Protein AF-0000000085126909 (afdb_homodimer)

Foldseek 3Di:
DDDPDDDDPPPDPPFAEAEEQFAFALLSLLVLLLLQLLQVLCVLLVCQQPAQLHQHYEYFAVRLLLSLLQLLCLNGNNVSSVLLNVCLLAFDLCLFFPVDLVVLVVLCVVVVCCVVVVVVCVVVPPDPSFASTEGVSPLVVCVVPSRPLVSNVVCQVVPSHAKRWYWWAFPPQRAIEIEMAGNDDQDWDDDDRYIYDYDSDDSLSNLLQNAAPRHYGWGWDDDPNDITTIHHNLAPDQASCVVVVSSRGQEYEYEASFDLDPDPDPPDPDPDDDDFLLLVLLVVVCCSGPVNVSVNVVVLVVLLVVLVPDPPVVSVVVVDHRYHYHYQYFPDGLLLLQLQCLVVHDPSVNVSLVVRPNDNDSVDSSSSSSVSNSVSDNVSSVVSSVRSNVRSVVCSVVSCVRSVRDRDPPDD/DDDPDPDPPPPDPPFAEAEEQFAFALLSLLVLLLLQLLQVLCVLLVCQQPAQLHQHYEYFAVRLLLSLLQLLCLNGNNVSSVLLNVCLLAFDLCLFFPVDLVVLVVLCVVVVCCVPVVVVCVVVPPDPSFASTEGVSPLVVCVVPSRPLVSNVVCQVVPSHAKRWYWWAFPPQRAIEIEMAGNDDQDWDDDDRYIYDYDSDDSLSNLLQNAAPRHYGWGWDDDPNDITTIHHNLAPDQASCVVVVSSRGQEYEYEASFDLDPDPDPPDPDPDDDDFLLLVQLVVVCCSGPVNVSVNVVVLVVLLVVLVPDPPVVSVVVVDHRYHYHYQYFPDGLLLLQLQCLVVHDPSVNVVLVVRPNDNDSVDSSSSSSVSNSVSDNVSSVVSSVRSNVRSNVCSVVSCVSSVRDRDDPDD

Secondary structure (DSSP, 8-state):
-------S-TTS--PPEEEEE---GGGGHHHHHHHHHHHHHHHHTT-TTS--S-SEEEEETHHHHHHHHHHTTTTSHHHHHHHHHHHHHT--HHHHT-S-HHHHHHHHHHHHHHHHHHHHHTTS-S-----SS--HHHHHHIIIII--GGGHHHHHHTTS-SEEEEEEEETTT--EEEEEEESS-----EETTEEEEE----HHHHHHHT--TTTS--EEEEETTEEEEEEETTTT---TTHHHHHTT-SEEEEE-SS-SS----S---SSPPPPPHHHHHHHHHHHHHTHHHHHHHHHHHHHHHHHTTS-HHHHHHHT----EEEEE--SS-HHHHHHTTGGGS-HHHHHHHHHTT--S-TT-GGGHHHHHHH---HHHHHHHHHHHHHHHHHTHHHHHHHHT--------/-------S-TTS--PPEEEEE---GGGGHHHHHHHHHHHHHHHHTT-TTS--S-SEEEEETHHHHHHHHHHTTTTSHHHHHHHHHHHHHT--HHHHT-S-HHHHHHHHHHHHHHHHHHHHHTTS-S-----SS--HHHHHHIIIIIS-GGGHHHHHHTTS-SEEEEEEEETTT--EEEEEEESS-----EETTEEEEE----HHHHHHHT--TTTS--EEEEETTEEEEEEETTTT---TTHHHHHTT-SEEEEE-SS-SS--------SSPPPPPHHHHHHHHHHHHHTHHHHHHHHHHHHHHHHHTTS-HHHHHHHT----EEEEE--SS-HHHHHHTTGGGS-HHHHHHHHHTT--S-TT-GGGHHHHHHH---HHHHHHHHHHHHHHHHHTHHHHHHHHT--------

Sequence (824 aa):
MPDAAPSPDSSLPPPSTGLLLSGGGARAAYQAGVLEAIAEIRRACGQQHGPNPFPILVGTSAGAINAAALACGSDHFDRAVRRMSRIWRNLRPEDIYLSDSLSVLRSGARWLTLLSLGWALARWGRMRPRSLLDNQPLGRLLSRGLVPLERLPQLIADGHLRALAVSASSYTTSEHVTFCQAQDQLQPWVRNQRKAAAAQITHAHLLASSAIPFIFPATPLPLDGATEYFGDGSMRQTAPLAPAIHLGAERILVVGAGRRTEPPARPPPEGASYPSLAHIAGHTLSSIFLDALSLDVERAERINQTLALIPPADRERSRLRPLQLLVISPSERIDAIAARHVGQLPLPMRTLLGALGVRQDASDPRGAALASYLLFERSFTRELMALGRRDALARRSDIEQFLGWQRPLVASMPDAAPSPDSSLPPPSTGLLLSGGGARAAYQAGVLEAIAEIRRACGQQHGPNPFPILVGTSAGAINAAALACGSDHFDRAVRRMSRIWRNLRPEDIYLSDSLSVLRSGARWLTLLSLGWALARWGRMRPRSLLDNQPLGRLLSRGLVPLERLPQLIADGHLRALAVSASSYTTSEHVTFCQAQDQLQPWVRNQRKAAAAQITHAHLLASSAIPFIFPATPLPLDGATEYFGDGSMRQTAPLAPAIHLGAERILVVGAGRRTEPPARPPPEGASYPSLAHIAGHTLSSIFLDALSLDVERAERINQTLALIPPADRERSRLRPLQLLVISPSERIDAIAARHVGQLPLPMRTLLGALGVRQDASDPRGAALASYLLFERSFTRELMALGRRDALARRSDIEQFLGWQRPLVAS

Solvent-accessible surface area (backbone atoms only — not comparable to full-atom values): 41702 Å² total; per-residue (Å²): 129,84,78,75,73,80,68,82,79,80,74,62,72,74,75,43,32,18,36,39,28,41,26,32,46,31,33,31,28,22,46,44,13,27,48,49,32,51,45,50,52,36,46,66,32,71,42,71,87,52,74,43,80,49,30,30,30,30,14,18,16,43,11,22,48,53,31,44,26,39,56,46,21,22,86,41,50,60,59,23,44,51,53,54,37,52,48,44,49,63,32,40,48,46,48,39,41,43,78,45,72,63,51,47,49,44,30,38,32,39,46,7,30,46,51,31,41,18,72,72,46,53,69,58,74,74,81,74,69,76,36,39,35,50,48,63,34,35,55,48,47,39,70,72,56,61,39,49,54,84,44,39,66,58,37,29,73,73,63,31,28,45,32,43,35,38,24,23,16,29,68,69,60,68,30,18,37,36,37,29,38,51,66,58,85,72,74,69,46,80,54,80,52,33,36,41,41,81,40,84,73,49,70,60,54,45,50,9,7,48,6,41,82,72,41,27,44,64,28,75,45,82,55,96,91,40,57,36,38,17,23,19,16,42,44,61,40,71,50,74,62,49,64,40,46,76,74,54,31,43,28,38,42,36,38,44,50,44,51,67,67,56,70,74,54,71,74,70,63,93,76,58,70,82,74,39,61,20,27,52,50,14,52,51,48,43,39,43,44,45,47,32,51,54,50,37,51,52,49,51,52,51,49,34,56,55,51,70,70,37,56,67,77,59,33,64,71,62,72,63,70,71,65,47,72,47,78,51,45,49,91,58,64,57,26,56,56,29,23,71,41,51,74,74,47,57,64,69,56,40,50,52,42,37,56,29,51,29,60,83,42,60,85,48,37,56,30,14,37,40,47,28,38,66,44,38,34,30,75,51,20,40,50,33,18,51,50,19,24,51,51,38,54,74,38,42,69,60,50,28,61,72,71,69,52,54,67,69,77,75,79,124,130,85,77,74,74,79,68,80,78,79,75,61,73,74,76,44,31,16,36,36,29,41,26,32,45,32,32,31,28,23,47,45,13,27,48,47,33,51,43,49,52,35,47,67,31,72,42,72,84,51,73,41,81,50,30,30,30,28,14,18,16,41,11,22,50,54,32,46,27,36,54,46,21,22,85,40,51,61,61,24,43,50,55,54,37,54,49,46,50,64,33,40,48,45,49,40,42,42,78,46,73,63,50,49,51,43,29,38,31,40,48,4,32,45,46,35,43,17,75,74,45,54,70,59,75,72,81,73,71,76,34,43,35,50,49,62,33,35,55,47,46,39,69,71,56,61,38,50,53,87,44,38,66,58,36,29,73,74,62,32,28,46,31,43,33,38,24,24,15,28,68,69,60,68,31,19,35,34,38,30,38,52,68,59,86,73,75,67,47,80,53,78,50,33,36,40,40,83,39,85,73,47,71,59,53,46,49,10,7,48,6,41,83,73,42,26,44,65,27,75,43,79,53,97,92,39,57,37,38,16,22,20,16,44,42,61,41,70,51,73,60,46,63,42,45,75,73,55,31,42,28,38,42,36,39,45,51,45,50,68,68,57,70,73,54,70,76,69,62,94,74,58,70,82,77,39,60,21,26,53,50,14,52,51,49,44,38,43,44,44,46,31,51,54,51,39,51,51,48,52,53,50,48,35,56,56,52,69,70,37,56,67,76,58,33,66,72,64,73,62,70,71,66,48,74,47,79,50,46,49,90,56,64,59,27,56,57,28,23,72,41,52,76,74,46,58,65,68,55,40,47,52,41,36,52,30,52,30,60,84,40,61,86,48,36,58,28,14,36,39,46,28,40,67,45,38,34,30,75,49,21,40,51,34,19,50,48,19,24,52,51,39,54,75,38,43,69,60,51,29,61,71,71,70,52,55,67,70,77,76,79,124

Structure (mmCIF, N/CA/C/O backbone):
data_AF-0000000085126909-model_v1
#
loop_
_entity.id
_entity.type
_entity.pdbx_description
1 polymer Patatin
#
loop_
_atom_site.group_PDB
_atom_site.id
_atom_site.type_symbol
_atom_site.label_atom_id
_atom_site.label_alt_id
_atom_site.label_comp_id
_atom_site.label_asym_id
_atom_site.label_entity_id
_atom_site.label_seq_id
_atom_site.pdbx_PDB_ins_code
_atom_site.Cartn_x
_atom_site.Cartn_y
_atom_site.Cartn_z
_atom_site.occupancy
_atom_site.B_iso_or_equiv
_atom_site.auth_seq_id
_atom_site.auth_comp_id
_atom_site.auth_asym_id
_atom_site.auth_atom_id
_atom_site.pdbx_PDB_model_num
ATOM 1 N N . MET A 1 1 ? -54.781 20.812 24.141 1 29.84 1 MET A N 1
ATOM 2 C CA . MET A 1 1 ? -53.531 21.484 23.797 1 29.84 1 MET A CA 1
ATOM 3 C C . MET A 1 1 ? -52.438 20.484 23.453 1 29.84 1 MET A C 1
ATOM 5 O O . MET A 1 1 ? -52.094 19.641 24.281 1 29.84 1 MET A O 1
ATOM 9 N N . PRO A 1 2 ? -52.25 20.141 22.234 1 34.41 2 PRO A N 1
ATOM 10 C CA . PRO A 1 2 ? -51.469 18.969 21.797 1 34.41 2 PRO A CA 1
ATOM 11 C C . PRO A 1 2 ? -50 19.078 22.172 1 34.41 2 PRO A C 1
ATOM 13 O O . PRO A 1 2 ? -49.469 20.172 22.281 1 34.41 2 PRO A O 1
ATOM 16 N N . ASP A 1 3 ? -49.469 18.234 23.016 1 31.75 3 ASP A N 1
ATOM 17 C CA . ASP A 1 3 ? -48.125 18.109 23.562 1 31.75 3 ASP A CA 1
ATOM 18 C C . ASP A 1 3 ? -47.094 18.031 22.453 1 31.75 3 ASP A C 1
ATOM 20 O O . ASP A 1 3 ? -47.188 17.172 21.562 1 31.75 3 ASP A O 1
ATOM 24 N N . ALA A 1 4 ? -46.469 19.125 22.109 1 31.97 4 ALA A N 1
ATOM 25 C CA . ALA A 1 4 ? -45.375 19.281 21.141 1 31.97 4 ALA A CA 1
ATOM 26 C C . ALA A 1 4 ? -44.344 18.156 21.297 1 31.97 4 ALA A C 1
ATOM 28 O O . ALA A 1 4 ? -43.969 17.812 22.422 1 31.97 4 ALA A O 1
ATOM 29 N N . ALA A 1 5 ? -44.281 17.297 20.375 1 38.56 5 ALA A N 1
ATOM 30 C CA . ALA A 1 5 ? -43.312 16.234 20.297 1 38.56 5 ALA A CA 1
ATOM 31 C C . ALA A 1 5 ? -41.906 16.734 20.688 1 38.56 5 ALA A C 1
ATOM 33 O O . ALA A 1 5 ? -41.5 17.797 20.25 1 38.56 5 ALA A O 1
ATOM 34 N N . PRO A 1 6 ? -41.219 16.219 21.781 1 32.69 6 PRO A N 1
ATOM 35 C CA . PRO A 1 6 ? -39.938 16.75 22.219 1 32.69 6 PRO A CA 1
ATOM 36 C C . PRO A 1 6 ? -38.969 16.953 21.078 1 32.69 6 PRO A C 1
ATOM 38 O O . PRO A 1 6 ? -39.062 16.297 20.047 1 32.69 6 PRO A O 1
ATOM 41 N N . SER A 1 7 ? -38.438 18.203 20.844 1 35.84 7 SER A N 1
ATOM 42 C CA . SER A 1 7 ? -37.312 18.547 19.984 1 35.84 7 SER A CA 1
ATOM 43 C C . SER A 1 7 ? -36.219 17.5 20.047 1 35.84 7 SER A C 1
ATOM 45 O O . SER A 1 7 ? -36.062 16.812 21.062 1 35.84 7 SER A O 1
ATOM 47 N N . PRO A 1 8 ? -35.719 16.953 18.953 1 37.78 8 PRO A N 1
ATOM 48 C CA . PRO A 1 8 ? -34.625 15.992 19.062 1 37.78 8 PRO A CA 1
ATOM 49 C C . PRO A 1 8 ? -33.625 16.375 20.156 1 37.78 8 PRO A C 1
ATOM 51 O O . PRO A 1 8 ? -33.5 17.547 20.5 1 37.78 8 PRO A O 1
ATOM 54 N N . ASP A 1 9 ? -33.469 15.594 21.25 1 36.34 9 ASP A N 1
ATOM 55 C CA . ASP A 1 9 ? -32.688 15.734 22.484 1 36.34 9 ASP A CA 1
ATOM 56 C C . ASP A 1 9 ? -31.375 16.453 22.219 1 36.34 9 ASP A C 1
ATOM 58 O O . ASP A 1 9 ? -30.531 15.953 21.469 1 36.34 9 ASP A O 1
ATOM 62 N N . SER A 1 10 ? -31.141 17.75 22.188 1 39.28 10 SER A N 1
ATOM 63 C CA . SER A 1 10 ? -30.078 18.75 22.281 1 39.28 10 SER A CA 1
ATOM 64 C C . SER A 1 10 ? -28.922 18.266 23.141 1 39.28 10 SER A C 1
ATOM 66 O O . SER A 1 10 ? -27.938 18.984 23.344 1 39.28 10 SER A O 1
ATOM 68 N N . SER A 1 11 ? -29.062 17.344 24.016 1 39.66 11 SER A N 1
ATOM 69 C CA . SER A 1 11 ? -28.078 17.062 25.062 1 39.66 11 SER A CA 1
ATOM 70 C C . SER A 1 11 ? -26.906 16.25 24.516 1 39.66 11 SER A C 1
ATOM 72 O O . SER A 1 11 ? -26.047 15.797 25.266 1 39.66 11 SER A O 1
ATOM 74 N N . LEU A 1 12 ? -27.031 15.523 23.406 1 43.06 12 LEU A N 1
ATOM 75 C CA . LEU A 1 12 ? -25.844 14.758 23.047 1 43.06 12 LEU A CA 1
ATOM 76 C C . LEU A 1 12 ? -24.703 15.688 22.641 1 43.06 12 LEU A C 1
ATOM 78 O O . LEU A 1 12 ? -24.906 16.672 21.938 1 43.06 12 LEU A O 1
ATOM 82 N N . PRO A 1 13 ? -23.672 15.719 23.531 1 50.72 13 PRO A N 1
ATOM 83 C CA . PRO A 1 13 ? -22.516 16.531 23.125 1 50.72 13 PRO A CA 1
ATOM 84 C C . PRO A 1 13 ? -22.25 16.453 21.625 1 50.72 13 PRO A C 1
ATOM 86 O O . PRO A 1 13 ? -22.609 15.469 20.984 1 50.72 13 PRO A O 1
ATOM 89 N N . PRO A 1 14 ? -22.219 17.625 21 1 57.03 14 PRO A N 1
ATOM 90 C CA . PRO A 1 14 ? -21.969 17.688 19.562 1 57.03 14 PRO A CA 1
ATOM 91 C C . PRO A 1 14 ? -20.953 16.656 19.094 1 57.03 14 PRO A C 1
ATOM 93 O O . PRO A 1 14 ? -20.031 16.297 19.844 1 57.03 14 PRO A O 1
ATOM 96 N N . PRO A 1 15 ? -21.281 15.93 18.062 1 66.88 15 PRO A N 1
ATOM 97 C CA . PRO A 1 15 ? -20.375 14.898 17.531 1 66.88 15 PRO A CA 1
ATOM 98 C C . PRO A 1 15 ? -18.938 15.391 17.375 1 66.88 15 PRO A C 1
ATOM 100 O O . PRO A 1 15 ? -18.719 16.531 16.984 1 66.88 15 PRO A O 1
ATOM 103 N N . SER A 1 16 ? -17.984 14.633 17.938 1 89.62 16 SER A N 1
ATOM 104 C CA . SER A 1 16 ? -16.578 15 17.828 1 89.62 16 SER A CA 1
ATOM 105 C C . SER A 1 16 ? -16.094 14.883 16.375 1 89.62 16 SER A C 1
ATOM 107 O O . SER A 1 16 ? -16.297 13.852 15.742 1 89.62 16 SER A O 1
ATOM 109 N N . THR A 1 17 ? -15.641 16.016 15.781 1 96.25 17 THR A N 1
ATOM 110 C CA . THR A 1 17 ? -15.195 16.125 14.398 1 96.25 17 THR A CA 1
ATOM 111 C C . THR A 1 17 ? -13.68 15.945 14.297 1 96.25 17 THR A C 1
ATOM 113 O O . THR A 1 17 ? -12.93 16.594 15.031 1 96.25 17 THR A O 1
ATOM 116 N N . GLY A 1 18 ? -13.281 14.992 13.492 1 98 18 GLY A N 1
ATOM 117 C CA . GLY A 1 18 ? -11.867 14.812 13.195 1 98 18 GLY A CA 1
ATOM 118 C C . GLY A 1 18 ? -11.461 15.406 11.859 1 98 18 GLY A C 1
ATOM 119 O O . GLY A 1 18 ? -12.258 15.453 10.922 1 98 18 GLY A O 1
ATOM 120 N N . LEU A 1 19 ? -10.297 15.953 11.781 1 98.69 19 LEU A N 1
ATOM 121 C CA . LEU A 1 19 ? -9.656 16.375 10.539 1 98.69 19 LEU A CA 1
ATOM 122 C C . LEU A 1 19 ? -8.461 15.484 10.227 1 98.69 19 LEU A C 1
ATOM 124 O O . LEU A 1 19 ? -7.559 15.328 11.055 1 98.69 19 LEU A O 1
ATOM 128 N N . LEU A 1 20 ? -8.531 14.828 9.102 1 98.56 20 LEU A N 1
ATOM 129 C CA . LEU A 1 20 ? -7.426 13.984 8.656 1 98.56 20 LEU A CA 1
ATOM 130 C C . LEU A 1 20 ? -6.684 14.633 7.496 1 98.56 20 LEU A C 1
ATOM 132 O O . LEU A 1 20 ? -7.277 14.922 6.453 1 98.56 20 LEU A O 1
ATOM 136 N N . LEU A 1 21 ? -5.449 14.93 7.699 1 98.38 21 LEU A N 1
ATOM 137 C CA . LEU A 1 21 ? -4.578 15.492 6.672 1 98.38 21 LEU A CA 1
ATOM 138 C C . LEU A 1 21 ? -3.557 14.469 6.199 1 98.38 21 LEU A C 1
ATOM 140 O O . LEU A 1 21 ? -2.643 14.102 6.945 1 98.38 21 LEU A O 1
ATOM 144 N N . SER A 1 22 ? -3.652 14.008 4.961 1 96.06 22 SER A N 1
ATOM 145 C CA . SER A 1 22 ? -2.848 12.914 4.426 1 96.06 22 SER A CA 1
ATOM 146 C C . SER A 1 22 ? -1.435 13.383 4.094 1 96.06 22 SER A C 1
ATOM 148 O O . SER A 1 22 ? -1.172 14.586 4.023 1 96.06 22 SER A O 1
ATOM 150 N N . GLY A 1 23 ? -0.551 12.406 3.947 1 94.19 23 GLY A N 1
ATOM 151 C CA . GLY A 1 23 ? 0.782 12.695 3.441 1 94.19 23 GLY A CA 1
ATOM 152 C C . GLY A 1 23 ? 0.806 12.984 1.953 1 94.19 23 GLY A C 1
ATOM 153 O O . GLY A 1 23 ? -0.126 12.625 1.23 1 94.19 23 GLY A O 1
ATOM 154 N N . GLY A 1 24 ? 1.946 13.703 1.545 1 93 24 GLY A N 1
ATOM 155 C CA . GLY A 1 24 ? 2.045 14.031 0.132 1 93 24 GLY A CA 1
ATOM 156 C C . GLY A 1 24 ? 3.191 14.969 -0.182 1 93 24 GLY A C 1
ATOM 157 O O . GLY A 1 24 ? 3.25 15.547 -1.271 1 93 24 GLY A O 1
ATOM 158 N N . GLY A 1 25 ? 4.113 15.117 0.748 1 92.56 25 GLY A N 1
ATOM 159 C CA . GLY A 1 25 ? 5.191 16.062 0.508 1 92.56 25 GLY A CA 1
ATOM 160 C C . GLY A 1 25 ? 4.699 17.453 0.166 1 92.56 25 GLY A C 1
ATOM 161 O O . GLY A 1 25 ? 3.865 18.016 0.879 1 92.56 25 GLY A O 1
ATOM 162 N N . ALA A 1 26 ? 5.203 17.938 -0.938 1 93.62 26 ALA A N 1
ATOM 163 C CA . ALA A 1 26 ? 4.863 19.297 -1.351 1 93.62 26 ALA A CA 1
ATOM 164 C C . ALA A 1 26 ? 3.396 19.391 -1.763 1 93.62 26 ALA A C 1
ATOM 166 O O . ALA A 1 26 ? 2.822 20.484 -1.781 1 93.62 26 ALA A O 1
ATOM 167 N N . ARG A 1 27 ? 2.766 18.297 -2.086 1 95.69 27 ARG A N 1
ATOM 168 C CA . ARG A 1 27 ? 1.357 18.281 -2.467 1 95.69 27 ARG A CA 1
ATOM 169 C C . ARG A 1 27 ? 0.478 18.766 -1.319 1 95.69 27 ARG A C 1
ATOM 171 O O . ARG A 1 27 ? -0.677 19.141 -1.533 1 95.69 27 ARG A O 1
ATOM 178 N N . ALA A 1 28 ? 1.003 18.75 -0.117 1 96.25 28 ALA A N 1
ATOM 179 C CA . ALA A 1 28 ? 0.228 19.109 1.069 1 96.25 28 ALA A CA 1
ATOM 180 C C . ALA A 1 28 ? -0.077 20.609 1.101 1 96.25 28 ALA A C 1
ATOM 182 O O . ALA A 1 28 ? -0.889 21.062 1.908 1 96.25 28 ALA A O 1
ATOM 183 N N . ALA A 1 29 ? 0.577 21.391 0.21 1 97.38 29 ALA A N 1
ATOM 184 C CA . ALA A 1 29 ? 0.192 22.797 0.055 1 97.38 29 ALA A CA 1
ATOM 185 C C . ALA A 1 29 ? -1.292 22.922 -0.278 1 97.38 29 ALA A C 1
ATOM 187 O O . ALA A 1 29 ? -1.948 23.875 0.138 1 97.38 29 ALA A O 1
ATOM 188 N N . TYR A 1 30 ? -1.819 21.969 -1.021 1 98.06 30 TYR A N 1
ATOM 189 C CA . TYR A 1 30 ? -3.242 21.906 -1.337 1 98.06 30 TYR A CA 1
ATOM 190 C C . TYR A 1 30 ? -4.086 21.969 -0.07 1 98.06 30 TYR A C 1
ATOM 192 O O . TYR A 1 30 ? -5.109 22.656 -0.035 1 98.06 30 TYR A O 1
ATOM 200 N N . GLN A 1 31 ? -3.656 21.281 1.002 1 98.31 31 GLN A N 1
ATOM 201 C CA . GLN A 1 31 ? -4.367 21.25 2.275 1 98.31 31 GLN A CA 1
ATOM 202 C C . GLN A 1 31 ? -4.449 22.641 2.9 1 98.31 31 GLN A C 1
ATOM 204 O O . GLN A 1 31 ? -5.477 23 3.482 1 98.31 31 GLN A O 1
ATOM 209 N N . ALA A 1 32 ? -3.346 23.391 2.779 1 97.69 32 ALA A N 1
ATOM 210 C CA . ALA A 1 32 ? -3.35 24.766 3.301 1 97.69 32 ALA A CA 1
ATOM 211 C C . ALA A 1 32 ? -4.41 25.609 2.609 1 97.69 32 ALA A C 1
ATOM 213 O O . ALA A 1 32 ? -5.109 26.391 3.258 1 97.69 32 ALA A O 1
ATOM 214 N N . GLY A 1 33 ? -4.566 25.406 1.335 1 98.44 33 GLY A N 1
ATOM 215 C CA . GLY A 1 33 ? -5.598 26.109 0.597 1 98.44 33 GLY A CA 1
ATOM 216 C C . GLY A 1 33 ? -7.004 25.734 1.022 1 98.44 33 GLY A C 1
ATOM 217 O O . GLY A 1 33 ? -7.871 26.594 1.169 1 98.44 33 GLY A O 1
ATOM 218 N N . VAL A 1 34 ? -7.219 24.469 1.196 1 98.69 34 VAL A N 1
ATOM 219 C CA . VAL A 1 34 ? -8.516 23.984 1.645 1 98.69 34 VAL A CA 1
ATOM 220 C C . VAL A 1 34 ? -8.859 24.594 3.002 1 98.69 34 VAL A C 1
ATOM 222 O O . VAL A 1 34 ? -9.977 25.062 3.213 1 98.69 34 VAL A O 1
ATOM 225 N N . LEU A 1 35 ? -7.91 24.625 3.91 1 98.56 35 LEU A N 1
ATOM 226 C CA . LEU A 1 35 ? -8.125 25.141 5.266 1 98.56 35 LEU A CA 1
ATOM 227 C C . LEU A 1 35 ? -8.375 26.641 5.254 1 98.56 35 LEU A C 1
ATOM 229 O O . LEU A 1 35 ? -9.156 27.141 6.059 1 98.56 35 LEU A O 1
ATOM 233 N N . GLU A 1 36 ? -7.73 27.344 4.34 1 98.31 36 GLU A N 1
ATOM 234 C CA . GLU A 1 36 ? -8.023 28.766 4.172 1 98.31 36 GLU A CA 1
ATOM 235 C C . GLU A 1 36 ? -9.484 28.984 3.805 1 98.31 36 GLU A C 1
ATOM 237 O O . GLU A 1 36 ? -10.133 29.891 4.336 1 98.31 36 GLU A O 1
ATOM 242 N N . ALA A 1 37 ? -9.922 28.188 2.902 1 98.62 37 ALA A N 1
ATOM 243 C CA . ALA A 1 37 ? -11.32 28.297 2.482 1 98.62 37 ALA A CA 1
ATOM 244 C C . ALA A 1 37 ? -12.266 27.953 3.635 1 98.62 37 ALA A C 1
ATOM 246 O O . ALA A 1 37 ? -13.289 28.625 3.816 1 98.62 37 ALA A O 1
ATOM 247 N N . ILE A 1 38 ? -11.977 26.953 4.395 1 98.38 38 ILE A N 1
ATOM 248 C CA . ILE A 1 38 ? -12.805 26.562 5.527 1 98.38 38 ILE A CA 1
ATOM 249 C C . ILE A 1 38 ? -12.867 27.703 6.539 1 98.38 38 ILE A C 1
ATOM 251 O O . ILE A 1 38 ? -13.938 28 7.078 1 98.38 38 ILE A O 1
ATOM 255 N N . ALA A 1 39 ? -11.727 28.328 6.82 1 98 39 ALA A N 1
ATOM 256 C CA . ALA A 1 39 ? -11.688 29.484 7.715 1 98 39 ALA A CA 1
ATOM 257 C C . ALA A 1 39 ? -12.57 30.609 7.191 1 98 39 ALA A C 1
ATOM 259 O O . ALA A 1 39 ? -13.273 31.266 7.961 1 98 39 ALA A O 1
ATOM 260 N N . GLU A 1 40 ? -12.508 30.812 5.93 1 97.38 40 GLU A N 1
ATOM 261 C CA . GLU A 1 40 ? -13.336 31.828 5.297 1 97.38 40 GLU A CA 1
ATOM 262 C C . GLU A 1 40 ? -14.82 31.516 5.461 1 97.38 40 GLU A C 1
ATOM 264 O O . GLU A 1 40 ? -15.609 32.406 5.809 1 97.38 40 GLU A O 1
ATOM 269 N N . ILE A 1 41 ? -15.164 30.312 5.188 1 97.44 41 ILE A N 1
ATOM 270 C CA . ILE A 1 41 ? -16.547 29.875 5.324 1 97.44 41 ILE A CA 1
ATOM 271 C C . ILE A 1 41 ? -17 30.031 6.777 1 97.44 41 ILE A C 1
ATOM 273 O O . ILE A 1 41 ? -18.109 30.484 7.039 1 97.44 41 ILE A O 1
ATOM 277 N N . ARG A 1 42 ? -16.125 29.672 7.688 1 96.75 42 ARG A N 1
ATOM 278 C CA . ARG A 1 42 ? -16.406 29.812 9.117 1 96.75 42 ARG A CA 1
ATOM 279 C C . ARG A 1 42 ? -16.75 31.25 9.477 1 96.75 42 ARG A C 1
ATOM 281 O O . ARG A 1 42 ? -17.719 31.5 10.18 1 96.75 42 ARG A O 1
ATOM 288 N N . ARG A 1 43 ? -15.984 32.156 8.977 1 95.75 43 ARG A N 1
ATOM 289 C CA . ARG A 1 43 ? -16.203 33.594 9.242 1 95.75 43 ARG A CA 1
ATOM 290 C C . ARG A 1 43 ? -17.516 34.062 8.625 1 95.75 43 ARG A C 1
ATOM 292 O O . ARG A 1 43 ? -18.266 34.812 9.25 1 95.75 43 ARG A O 1
ATOM 299 N N . ALA A 1 44 ? -17.734 33.625 7.453 1 95.62 44 ALA A N 1
ATOM 300 C CA . ALA A 1 44 ? -18.953 34 6.742 1 95.62 44 ALA A CA 1
ATOM 301 C C . ALA A 1 44 ? -20.188 33.531 7.484 1 95.62 44 ALA A C 1
ATOM 303 O O . ALA A 1 44 ? -21.25 34.156 7.406 1 95.62 44 ALA A O 1
ATOM 304 N N . CYS A 1 45 ? -20.047 32.469 8.219 1 95.62 45 CYS A N 1
ATOM 305 C CA . CYS A 1 45 ? -21.172 31.906 8.945 1 95.62 45 CYS A CA 1
ATOM 306 C C . CYS A 1 45 ? -21.234 32.438 10.375 1 95.62 45 CYS A C 1
ATOM 308 O O . CYS A 1 45 ? -22.016 31.953 11.188 1 95.62 45 CYS A O 1
ATOM 310 N N . GLY A 1 46 ? -20.375 33.344 10.766 1 93.62 46 GLY A N 1
ATOM 311 C CA . GLY A 1 46 ? -20.375 33.969 12.078 1 93.62 46 GLY A CA 1
ATOM 312 C C . GLY A 1 46 ? -19.812 33.094 13.164 1 93.62 46 GLY A C 1
ATOM 313 O O . GLY A 1 46 ? -20.188 33.219 14.336 1 93.62 46 GLY A O 1
ATOM 314 N N . GLN A 1 47 ? -18.938 32.156 12.758 1 93.19 47 GLN A N 1
ATOM 315 C CA . GLN A 1 47 ? -18.438 31.172 13.711 1 93.19 47 GLN A CA 1
ATOM 316 C C . GLN A 1 47 ? -17 31.484 14.117 1 93.19 47 GLN A C 1
ATOM 318 O O . GLN A 1 47 ? -16.312 30.641 14.711 1 93.19 47 GLN A O 1
ATOM 323 N N . GLN A 1 48 ? -16.469 32.688 13.797 1 89.25 48 GLN A N 1
ATOM 324 C CA . GLN A 1 48 ? -15.062 33.031 13.992 1 89.25 48 GLN A CA 1
ATOM 325 C C . GLN A 1 48 ? -14.695 33.031 15.469 1 89.25 48 GLN A C 1
ATOM 327 O O . GLN A 1 48 ? -13.539 32.844 15.828 1 89.25 48 GLN A O 1
ATOM 332 N N . HIS A 1 49 ? -15.695 33.25 16.344 1 88.06 49 HIS A N 1
ATOM 333 C CA . HIS A 1 49 ? -15.422 33.281 17.781 1 88.06 49 HIS A CA 1
ATOM 334 C C . HIS A 1 49 ? -15.852 31.969 18.438 1 88.06 49 HIS A C 1
ATOM 336 O O . HIS A 1 49 ? -15.844 31.859 19.672 1 88.06 49 HIS A O 1
ATOM 342 N N . GLY A 1 50 ? -16.234 31.047 17.641 1 89.5 50 GLY A N 1
ATOM 343 C CA . GLY A 1 50 ? -16.625 29.734 18.172 1 89.5 50 GLY A CA 1
ATOM 344 C C . GLY A 1 50 ? -15.445 28.844 18.484 1 89.5 50 GLY A C 1
ATOM 345 O O . GLY A 1 50 ? -14.289 29.25 18.359 1 89.5 50 GLY A O 1
ATOM 346 N N . PRO A 1 51 ? -15.734 27.688 18.938 1 91.69 51 PRO A N 1
ATOM 347 C CA . PRO A 1 51 ? -14.688 26.719 19.281 1 91.69 51 PRO A CA 1
ATOM 348 C C . PRO A 1 51 ? -13.945 26.188 18.047 1 91.69 51 PRO A C 1
ATOM 350 O O . PRO A 1 51 ? -14.391 26.391 16.922 1 91.69 51 PRO A O 1
ATOM 353 N N . ASN A 1 52 ? -12.797 25.594 18.312 1 94.19 52 ASN A N 1
ATOM 354 C CA . ASN A 1 52 ? -12.07 24.875 17.266 1 94.19 52 ASN A CA 1
ATOM 355 C C . ASN A 1 52 ? -12.969 23.875 16.547 1 94.19 52 ASN A C 1
ATOM 357 O O . ASN A 1 52 ? -13.578 23.016 17.188 1 94.19 52 ASN A O 1
ATOM 361 N N . PRO A 1 53 ? -13.086 24.016 15.289 1 96.31 53 PRO A N 1
ATOM 362 C CA . PRO A 1 53 ? -13.992 23.125 14.562 1 96.31 53 PRO A CA 1
ATOM 363 C C . PRO A 1 53 ? -13.484 21.688 14.508 1 96.31 53 PRO A C 1
ATOM 365 O O . PRO A 1 53 ? -14.242 20.766 14.211 1 96.31 53 PRO A O 1
ATOM 368 N N . PHE A 1 54 ? -12.219 21.453 14.773 1 97.75 54 PHE A N 1
ATOM 369 C CA . PHE A 1 54 ? -11.633 20.125 14.688 1 97.75 54 PHE A CA 1
ATOM 370 C C . PHE A 1 54 ? -10.906 19.766 15.977 1 97.75 54 PHE A C 1
ATOM 372 O O . PHE A 1 54 ? -9.688 19.891 16.062 1 97.75 54 PHE A O 1
ATOM 379 N N . PRO A 1 55 ? -11.602 19.203 16.891 1 96.62 55 PRO A N 1
ATOM 380 C CA . PRO A 1 55 ? -10.977 18.844 18.172 1 96.62 55 PRO A CA 1
ATOM 381 C C . PRO A 1 55 ? -10.008 17.672 18.047 1 96.62 55 PRO A C 1
ATOM 383 O O . PRO A 1 55 ? -9.164 17.453 18.922 1 96.62 55 PRO A O 1
ATOM 386 N N . ILE A 1 56 ? -10.148 16.844 17.016 1 97.19 56 ILE A N 1
ATOM 387 C CA . ILE A 1 56 ? -9.258 15.719 16.75 1 97.19 56 ILE A CA 1
ATOM 388 C C . ILE A 1 56 ? -8.5 15.938 15.445 1 97.19 56 ILE A C 1
ATOM 390 O O . ILE A 1 56 ? -9.117 16.094 14.391 1 97.19 56 ILE A O 1
ATOM 394 N N . LEU A 1 57 ? -7.23 16.031 15.547 1 98.38 57 LEU A N 1
ATOM 395 C CA . LEU A 1 57 ? -6.375 16.25 14.383 1 98.38 57 LEU A CA 1
ATOM 396 C C . LEU A 1 57 ? -5.473 15.047 14.133 1 98.38 57 LEU A C 1
ATOM 398 O O . LEU A 1 57 ? -4.773 14.594 15.047 1 98.38 57 LEU A O 1
ATOM 402 N N . VAL A 1 58 ? -5.547 14.477 12.961 1 98.38 58 VAL A N 1
ATOM 403 C CA . VAL A 1 58 ? -4.734 13.336 12.547 1 98.38 58 VAL A CA 1
ATOM 404 C C . VAL A 1 58 ? -3.945 13.688 11.289 1 98.38 58 VAL A C 1
ATOM 406 O O . VAL A 1 58 ? -4.512 14.195 10.312 1 98.38 58 VAL A O 1
ATOM 409 N N . GLY A 1 59 ? -2.676 13.422 11.289 1 98.19 59 GLY A N 1
ATOM 410 C CA . GLY A 1 59 ? -1.864 13.742 10.133 1 98.19 59 GLY A CA 1
ATOM 411 C C . GLY A 1 59 ? -0.754 12.742 9.875 1 98.19 59 GLY A C 1
ATOM 412 O O . GLY A 1 59 ? -0.333 12.031 10.797 1 98.19 59 GLY A O 1
ATOM 413 N N . THR A 1 60 ? -0.303 12.672 8.688 1 97.75 60 THR A N 1
ATOM 414 C CA . THR A 1 60 ? 0.818 11.852 8.25 1 97.75 60 THR A CA 1
ATOM 415 C C . THR A 1 60 ? 1.769 12.656 7.371 1 97.75 60 THR A C 1
ATOM 417 O O . THR A 1 60 ? 1.333 13.344 6.445 1 97.75 60 THR A O 1
ATOM 420 N N . SER A 1 61 ? 3.078 12.578 7.609 1 97 61 SER A N 1
ATOM 421 C CA . SER A 1 61 ? 4.09 13.266 6.812 1 97 61 SER A CA 1
ATOM 422 C C . SER A 1 61 ? 3.842 14.766 6.773 1 97 61 SER A C 1
ATOM 424 O O . SER A 1 61 ? 3.68 15.406 7.816 1 97 61 SER A O 1
ATOM 426 N N . ALA A 1 62 ? 3.801 15.391 5.621 1 95.69 62 ALA A N 1
ATOM 427 C CA . ALA A 1 62 ? 3.508 16.812 5.516 1 95.69 62 ALA A CA 1
ATOM 428 C C . ALA A 1 62 ? 2.145 17.141 6.121 1 95.69 62 ALA A C 1
ATOM 430 O O . ALA A 1 62 ? 1.954 18.219 6.695 1 95.69 62 ALA A O 1
ATOM 431 N N . GLY A 1 63 ? 1.229 16.203 6.031 1 97.56 63 GLY A N 1
ATOM 432 C CA . GLY A 1 63 ? -0.053 16.375 6.695 1 97.56 63 GLY A CA 1
ATOM 433 C C . GLY A 1 63 ? 0.062 16.422 8.211 1 97.56 63 GLY A C 1
ATOM 434 O O . GLY A 1 63 ? -0.716 17.109 8.875 1 97.56 63 GLY A O 1
ATOM 435 N N . ALA A 1 64 ? 1.009 15.672 8.742 1 98.06 64 ALA A N 1
ATOM 436 C CA . ALA A 1 64 ? 1.262 15.711 10.18 1 98.06 64 ALA A CA 1
ATOM 437 C C . ALA A 1 64 ? 1.77 17.094 10.609 1 98.06 64 ALA A C 1
ATOM 439 O O . ALA A 1 64 ? 1.419 17.578 11.688 1 98.06 64 ALA A O 1
ATOM 440 N N . ILE A 1 65 ? 2.607 17.656 9.781 1 96.25 65 ILE A N 1
ATOM 441 C CA . ILE A 1 65 ? 3.121 19 10.07 1 96.25 65 ILE A CA 1
ATOM 442 C C . ILE A 1 65 ? 1.975 20 10.055 1 96.25 65 ILE A C 1
ATOM 444 O O . ILE A 1 65 ? 1.854 20.828 10.969 1 96.25 65 ILE A O 1
ATOM 448 N N . ASN A 1 66 ? 1.131 19.938 9.062 1 97.5 66 ASN A N 1
ATOM 449 C CA . ASN A 1 66 ? -0.037 20.797 9 1 97.5 66 ASN A CA 1
ATOM 450 C C . ASN A 1 66 ? -0.957 20.594 10.203 1 97.5 66 ASN A C 1
ATOM 452 O O . ASN A 1 66 ? -1.433 21.562 10.797 1 97.5 66 ASN A O 1
ATOM 456 N N . ALA A 1 67 ? -1.224 19.344 10.531 1 98.5 67 ALA A N 1
ATOM 457 C CA . ALA A 1 67 ? -2.084 19.031 11.672 1 98.5 67 ALA A CA 1
ATOM 458 C C . ALA A 1 67 ? -1.503 19.578 12.969 1 98.5 67 ALA A C 1
ATOM 460 O O . ALA A 1 67 ? -2.229 20.141 13.789 1 98.5 67 ALA A O 1
ATOM 461 N N . ALA A 1 68 ? -0.208 19.406 13.109 1 97.88 68 ALA A N 1
ATOM 462 C CA . ALA A 1 68 ? 0.46 19.906 14.312 1 97.88 68 ALA A CA 1
ATOM 463 C C . ALA A 1 68 ? 0.405 21.422 14.375 1 97.88 68 ALA A C 1
ATOM 465 O O . ALA A 1 68 ? 0.201 22 15.445 1 97.88 68 ALA A O 1
ATOM 466 N N . ALA A 1 69 ? 0.608 22.062 13.258 1 96.88 69 ALA A N 1
ATOM 467 C CA . ALA A 1 69 ? 0.513 23.531 13.211 1 96.88 69 ALA A CA 1
ATOM 468 C C . ALA A 1 69 ? -0.873 24 13.641 1 96.88 69 ALA A C 1
ATOM 470 O O . ALA A 1 69 ? -0.997 24.953 14.414 1 96.88 69 ALA A O 1
ATOM 471 N N . LEU A 1 70 ? -1.905 23.375 13.195 1 97.75 70 LEU A N 1
ATOM 472 C CA . LEU A 1 70 ? -3.273 23.703 13.57 1 97.75 70 LEU A CA 1
ATOM 473 C C . LEU A 1 70 ? -3.502 23.438 15.055 1 97.75 70 LEU A C 1
ATOM 475 O O . LEU A 1 70 ? -4.129 24.234 15.75 1 97.75 70 LEU A O 1
ATOM 479 N N . ALA A 1 71 ? -2.986 22.297 15.469 1 97.94 71 ALA A N 1
ATOM 480 C CA . ALA A 1 71 ? -3.16 21.906 16.859 1 97.94 71 ALA A CA 1
ATOM 481 C C . ALA A 1 71 ? -2.572 22.953 17.812 1 97.94 71 ALA A C 1
ATOM 483 O O . ALA A 1 71 ? -3.188 23.297 18.812 1 97.94 71 ALA A O 1
ATOM 484 N N . CYS A 1 72 ? -1.447 23.484 17.453 1 96.81 72 CYS A N 1
ATOM 485 C CA . CYS A 1 72 ? -0.741 24.453 18.297 1 96.81 72 CYS A CA 1
ATOM 486 C C . CYS A 1 72 ? -1.453 25.797 18.312 1 96.81 72 CYS A C 1
ATOM 488 O O . CYS A 1 72 ? -1.143 26.656 19.125 1 96.81 72 CYS A O 1
ATOM 490 N N . GLY A 1 73 ? -2.393 25.984 17.438 1 96.06 73 GLY A N 1
ATOM 491 C CA . GLY A 1 73 ? -3.191 27.203 17.391 1 96.06 73 GLY A CA 1
ATOM 492 C C . GLY A 1 73 ? -4.68 26.938 17.516 1 96.06 73 GLY A C 1
ATOM 493 O O . GLY A 1 73 ? -5.492 27.703 16.984 1 96.06 73 GLY A O 1
ATOM 494 N N . SER A 1 74 ? -4.992 25.844 18.156 1 95.88 74 SER A N 1
ATOM 495 C CA . SER A 1 74 ? -6.379 25.391 18.203 1 95.88 74 SER A CA 1
ATOM 496 C C . SER A 1 74 ? -7.254 26.391 18.953 1 95.88 74 SER A C 1
ATOM 498 O O . SER A 1 74 ? -8.477 26.359 18.844 1 95.88 74 SER A O 1
ATOM 500 N N . ASP A 1 75 ? -6.695 27.281 19.797 1 95.56 75 ASP A N 1
ATOM 501 C CA . ASP A 1 75 ? -7.449 28.328 20.484 1 95.56 75 ASP A CA 1
ATOM 502 C C . ASP A 1 75 ? -7.844 29.453 19.516 1 95.56 75 ASP A C 1
ATOM 504 O O . ASP A 1 75 ? -8.766 30.219 19.797 1 95.56 75 ASP A O 1
ATOM 508 N N . HIS A 1 76 ? -7.148 29.625 18.469 1 95.62 76 HIS A N 1
ATOM 509 C CA . HIS A 1 76 ? -7.434 30.594 17.406 1 95.62 76 HIS A CA 1
ATOM 510 C C . HIS A 1 76 ? -7.258 29.969 16.031 1 95.62 76 HIS A C 1
ATOM 512 O O . HIS A 1 76 ? -6.281 30.266 15.336 1 95.62 76 HIS A O 1
ATOM 518 N N . PHE A 1 77 ? -8.227 29.266 15.602 1 96.56 77 PHE A N 1
ATOM 519 C CA . PHE A 1 77 ? -8.18 28.469 14.383 1 96.56 77 PHE A CA 1
ATOM 520 C C . PHE A 1 77 ? -7.812 29.328 13.18 1 96.56 77 PHE A C 1
ATOM 522 O O . PHE A 1 77 ? -6.91 28.984 12.414 1 96.56 77 PHE A O 1
ATOM 529 N N . ASP A 1 78 ? -8.445 30.469 12.992 1 96.56 78 ASP A N 1
ATOM 530 C CA . ASP A 1 78 ? -8.219 31.328 11.836 1 96.56 78 ASP A CA 1
ATOM 531 C C . ASP A 1 78 ? -6.773 31.812 11.797 1 96.56 78 ASP A C 1
ATOM 533 O O . ASP A 1 78 ? -6.16 31.859 10.727 1 96.56 78 ASP A O 1
ATOM 537 N N . ARG A 1 79 ? -6.289 32.188 12.953 1 95.5 79 ARG A N 1
ATOM 538 C CA . ARG A 1 79 ? -4.906 32.625 13.031 1 95.5 79 ARG A CA 1
ATOM 539 C C . ARG A 1 79 ? -3.938 31.5 12.703 1 95.5 79 ARG A C 1
ATOM 541 O O . ARG A 1 79 ? -2.93 31.703 12.023 1 95.5 79 ARG A O 1
ATOM 548 N N . ALA A 1 80 ? -4.207 30.328 13.242 1 96.25 80 ALA A N 1
ATOM 549 C CA . ALA A 1 80 ? -3.369 29.156 12.961 1 96.25 80 ALA A CA 1
ATOM 550 C C . ALA A 1 80 ? -3.314 28.875 11.461 1 96.25 80 ALA A C 1
ATOM 552 O O . ALA A 1 80 ? -2.242 28.594 10.914 1 96.25 80 ALA A O 1
ATOM 553 N N . VAL A 1 81 ? -4.461 28.969 10.766 1 97.62 81 VAL A N 1
ATOM 554 C CA . VAL A 1 81 ? -4.543 28.719 9.328 1 97.62 81 VAL A CA 1
ATOM 555 C C . VAL A 1 81 ? -3.738 29.781 8.578 1 97.62 81 VAL A C 1
ATOM 557 O O . VAL A 1 81 ? -2.99 29.453 7.648 1 97.62 81 VAL A O 1
ATOM 560 N N . ARG A 1 82 ? -3.889 31 8.977 1 96.44 82 ARG A N 1
ATOM 561 C CA . ARG A 1 82 ? -3.168 32.094 8.32 1 96.44 82 ARG A CA 1
ATOM 562 C C . ARG A 1 82 ? -1.66 31.891 8.438 1 96.44 82 ARG A C 1
ATOM 564 O O . ARG A 1 82 ? -0.926 32.094 7.469 1 96.44 82 ARG A O 1
ATOM 571 N N . ARG A 1 83 ? -1.219 31.562 9.625 1 94.38 83 ARG A N 1
ATOM 572 C CA . ARG A 1 83 ? 0.205 31.344 9.844 1 94.38 83 ARG A CA 1
ATOM 573 C C . ARG A 1 83 ? 0.721 30.203 8.984 1 94.38 83 ARG A C 1
ATOM 575 O O . ARG A 1 83 ? 1.76 30.328 8.328 1 94.38 83 ARG A O 1
ATOM 582 N N . MET A 1 84 ? 0.046 29.078 8.992 1 94.69 84 MET A N 1
ATOM 583 C CA . MET A 1 84 ? 0.41 27.922 8.18 1 94.69 84 MET A CA 1
ATOM 584 C C . MET A 1 84 ? 0.448 28.297 6.699 1 94.69 84 MET A C 1
ATOM 586 O O . MET A 1 84 ? 1.382 27.922 5.988 1 94.69 84 MET A O 1
ATOM 590 N N . SER A 1 85 ? -0.551 29.031 6.238 1 96 85 SER A N 1
ATOM 591 C CA . SER A 1 85 ? -0.647 29.438 4.84 1 96 85 SER A CA 1
ATOM 592 C C . SER A 1 85 ? 0.523 30.328 4.441 1 96 85 SER A C 1
ATOM 594 O O . SER A 1 85 ? 1.052 30.219 3.332 1 96 85 SER A O 1
ATOM 596 N N . ARG A 1 86 ? 0.866 31.219 5.297 1 94.06 86 ARG A N 1
ATOM 597 C CA . ARG A 1 86 ? 1.996 32.094 5.027 1 94.06 86 ARG A CA 1
ATOM 598 C C . ARG A 1 86 ? 3.277 31.297 4.816 1 94.06 86 ARG A C 1
ATOM 600 O O . ARG A 1 86 ? 4.066 31.594 3.924 1 94.06 86 ARG A O 1
ATOM 607 N N . ILE A 1 87 ? 3.459 30.297 5.578 1 90.44 87 ILE A N 1
ATOM 608 C CA . ILE A 1 87 ? 4.652 29.469 5.473 1 90.44 87 ILE A CA 1
ATOM 609 C C . ILE A 1 87 ? 4.648 28.734 4.133 1 90.44 87 ILE A C 1
ATOM 611 O O . ILE A 1 87 ? 5.637 28.766 3.398 1 90.44 87 ILE A O 1
ATOM 615 N N . TRP A 1 88 ? 3.576 28.156 3.801 1 93.81 88 TRP A N 1
ATOM 616 C CA . TRP A 1 88 ? 3.482 27.406 2.551 1 93.81 88 TRP A CA 1
ATOM 617 C C . TRP A 1 88 ? 3.674 28.328 1.351 1 93.81 88 TRP A C 1
ATOM 619 O O . TRP A 1 88 ? 4.281 27.938 0.351 1 93.81 88 TRP A O 1
ATOM 629 N N . ARG A 1 89 ? 3.172 29.547 1.413 1 94.44 89 ARG A N 1
ATOM 630 C CA . ARG A 1 89 ? 3.248 30.516 0.315 1 94.44 89 ARG A CA 1
ATOM 631 C C . ARG A 1 89 ? 4.688 30.938 0.06 1 94.44 89 ARG A C 1
ATOM 633 O O . ARG A 1 89 ? 5.023 31.391 -1.037 1 94.44 89 ARG A O 1
ATOM 640 N N . ASN A 1 90 ? 5.5 30.734 1.081 1 90 90 ASN A N 1
ATOM 641 C CA . ASN A 1 90 ? 6.855 31.266 0.965 1 90 90 ASN A CA 1
ATOM 642 C C . ASN A 1 90 ? 7.898 30.156 1.075 1 90 90 ASN A C 1
ATOM 644 O O . ASN A 1 90 ? 9.078 30.438 1.294 1 90 90 ASN A O 1
ATOM 648 N N . LEU A 1 91 ? 7.492 28.969 0.958 1 86.56 91 LEU A N 1
ATOM 649 C CA . LEU A 1 91 ? 8.398 27.844 1.101 1 86.56 91 LEU A CA 1
ATOM 650 C C . LEU A 1 91 ? 9.406 27.797 -0.043 1 86.56 91 LEU A C 1
ATOM 652 O O . LEU A 1 91 ? 9.055 28.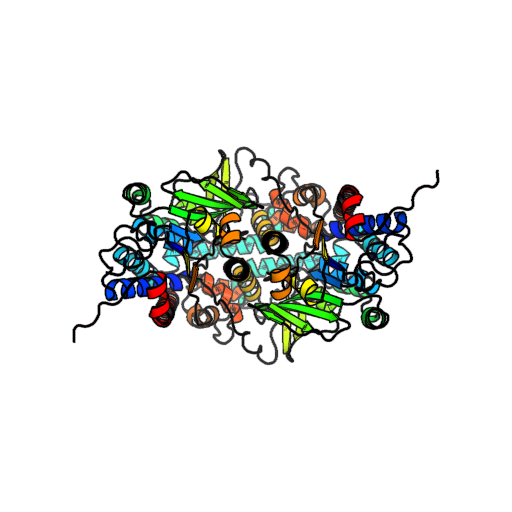062 -1.196 1 86.56 91 LEU A O 1
ATOM 656 N N . ARG A 1 92 ? 10.641 27.562 0.284 1 82.06 92 ARG A N 1
ATOM 657 C CA . ARG A 1 92 ? 11.734 27.297 -0.649 1 82.06 92 ARG A CA 1
ATOM 658 C C . ARG A 1 92 ? 12.406 25.969 -0.341 1 82.06 92 ARG A C 1
ATOM 660 O O . ARG A 1 92 ? 12.375 25.484 0.796 1 82.06 92 ARG A O 1
ATOM 667 N N . PRO A 1 93 ? 12.945 25.359 -1.39 1 77.75 93 PRO A N 1
ATOM 668 C CA . PRO A 1 93 ? 13.641 24.094 -1.15 1 77.75 93 PRO A CA 1
ATOM 669 C C . PRO A 1 93 ? 14.68 24.188 -0.035 1 77.75 93 PRO A C 1
ATOM 671 O O . PRO A 1 93 ? 14.891 23.219 0.699 1 77.75 93 PRO A O 1
ATOM 674 N N . GLU A 1 94 ? 15.188 25.328 0.202 1 74.06 94 GLU A N 1
ATOM 675 C CA . GLU A 1 94 ? 16.203 25.562 1.221 1 74.06 94 GLU A CA 1
ATOM 676 C C . GLU A 1 94 ? 15.625 25.438 2.625 1 74.06 94 GLU A C 1
ATOM 678 O O . GLU A 1 94 ? 16.344 25.172 3.584 1 74.06 94 GLU A O 1
ATOM 683 N N . ASP A 1 95 ? 14.352 25.672 2.662 1 72.56 95 ASP A N 1
ATOM 684 C CA . ASP A 1 95 ? 13.68 25.562 3.955 1 72.56 95 ASP A CA 1
ATOM 685 C C . ASP A 1 95 ? 13.438 24.109 4.336 1 72.56 95 ASP A C 1
ATOM 687 O O . ASP A 1 95 ? 13.172 23.797 5.5 1 72.56 95 ASP A O 1
ATOM 691 N N . ILE A 1 96 ? 13.617 23.266 3.383 1 73.44 96 ILE A N 1
ATOM 692 C CA . ILE A 1 96 ? 13.25 21.875 3.623 1 73.44 96 ILE A CA 1
ATOM 693 C C . ILE A 1 96 ? 14.492 20.984 3.523 1 73.44 96 ILE A C 1
ATOM 695 O O . ILE A 1 96 ? 14.734 20.156 4.398 1 73.44 96 ILE A O 1
ATOM 699 N N . TYR A 1 97 ? 15.32 21.109 2.494 1 66.69 97 TYR A N 1
ATOM 700 C CA . TYR A 1 97 ? 16.406 20.141 2.373 1 66.69 97 TYR A CA 1
ATOM 701 C C . TYR A 1 97 ? 17.703 20.828 1.916 1 66.69 97 TYR A C 1
ATOM 703 O O . TYR A 1 97 ? 18.766 20.234 1.95 1 66.69 97 TYR A O 1
ATOM 711 N N . LEU A 1 98 ? 17.703 22.031 1.234 1 59.38 98 LEU A N 1
ATOM 712 C CA . LEU A 1 98 ? 18.906 22.562 0.603 1 59.38 98 LEU A CA 1
ATOM 713 C C . LEU A 1 98 ? 19.656 23.484 1.556 1 59.38 98 LEU A C 1
ATOM 715 O O . LEU A 1 98 ? 19.328 24.672 1.676 1 59.38 98 LEU A O 1
ATOM 719 N N . SER A 1 99 ? 20.25 22.891 2.602 1 50.16 99 SER A N 1
ATOM 720 C CA . SER A 1 99 ? 21.078 23.844 3.342 1 50.16 99 SER A CA 1
ATOM 721 C C . SER A 1 99 ? 22.234 24.359 2.488 1 50.16 99 SER A C 1
ATOM 723 O O . SER A 1 99 ? 22.547 25.547 2.516 1 50.16 99 SER A O 1
ATOM 725 N N . ASP A 1 100 ? 23.062 23.469 1.863 1 50.03 100 ASP A N 1
ATOM 726 C CA . ASP A 1 100 ? 24.219 23.812 1.048 1 50.03 100 ASP A CA 1
ATOM 727 C C . ASP A 1 100 ? 24.219 23.047 -0.272 1 50.03 100 ASP A C 1
ATOM 729 O O . ASP A 1 100 ? 24.141 21.828 -0.281 1 50.03 100 ASP A O 1
ATOM 733 N N . SER A 1 101 ? 23.875 23.766 -1.399 1 50.34 101 SER A N 1
ATOM 734 C CA . SER A 1 101 ? 23.859 23.203 -2.75 1 50.34 101 SER A CA 1
ATOM 735 C C . SER A 1 101 ? 24.938 22.141 -2.91 1 50.34 101 SER A C 1
ATOM 737 O O . SER A 1 101 ? 24.719 21.125 -3.596 1 50.34 101 SER A O 1
ATOM 739 N N . LEU A 1 102 ? 25.984 22.328 -2.295 1 49.12 102 LEU A N 1
ATOM 740 C CA . LEU A 1 102 ? 27.125 21.438 -2.406 1 49.12 102 LEU A CA 1
ATOM 741 C C . LEU A 1 102 ? 26.844 20.094 -1.725 1 49.12 102 LEU A C 1
ATOM 743 O O . LEU A 1 102 ? 27.281 19.047 -2.201 1 49.12 102 LEU A O 1
ATOM 747 N N . SER A 1 103 ? 26.062 20.219 -0.69 1 49.12 103 SER A N 1
ATOM 748 C CA . SER A 1 103 ? 25.781 19.016 0.087 1 49.12 103 SER A CA 1
ATOM 749 C C . SER A 1 103 ? 24.828 18.094 -0.659 1 49.12 103 SER A C 1
ATOM 751 O O . SER A 1 103 ? 24.969 16.875 -0.604 1 49.12 103 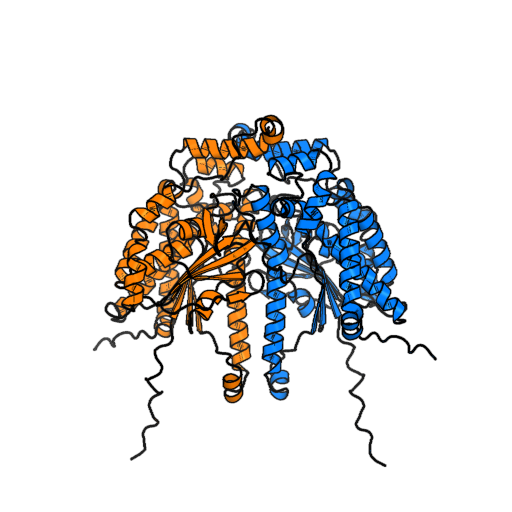SER A O 1
ATOM 753 N N . VAL A 1 104 ? 23.953 18.703 -1.338 1 51.69 104 VAL A N 1
ATOM 754 C CA . VAL A 1 104 ? 23.016 17.922 -2.141 1 51.69 104 VAL A CA 1
ATOM 755 C C . VAL A 1 104 ? 23.781 17.203 -3.262 1 51.69 104 VAL A C 1
ATOM 757 O O . VAL A 1 104 ? 23.547 16.031 -3.527 1 51.69 104 VAL A O 1
ATOM 760 N N . LEU A 1 105 ? 24.641 18 -3.797 1 48.44 105 LEU A N 1
ATOM 761 C CA . LEU A 1 105 ? 25.469 17.422 -4.848 1 48.44 105 LEU A CA 1
ATOM 762 C C . LEU A 1 105 ? 26.328 16.281 -4.301 1 48.44 105 LEU A C 1
ATOM 764 O O . LEU A 1 105 ? 26.5 15.258 -4.961 1 48.44 105 LEU A O 1
ATOM 768 N N . ARG A 1 106 ? 26.781 16.547 -3.141 1 49.53 106 ARG A N 1
ATOM 769 C CA . ARG A 1 106 ? 27.656 15.555 -2.531 1 49.53 106 ARG A CA 1
ATOM 770 C C . ARG A 1 106 ? 26.875 14.312 -2.121 1 49.53 106 ARG A C 1
ATOM 772 O O . ARG A 1 106 ? 27.344 13.188 -2.324 1 49.53 106 ARG A O 1
ATOM 779 N N . SER A 1 107 ? 25.812 14.594 -1.419 1 47.97 107 SER A N 1
ATOM 780 C CA . SER A 1 107 ? 24.984 13.484 -0.975 1 47.97 107 SER A CA 1
ATOM 781 C C . SER A 1 107 ? 24.406 12.711 -2.16 1 47.97 107 SER A C 1
ATOM 783 O O . SER A 1 107 ? 24.391 11.477 -2.15 1 47.97 107 SER A O 1
ATOM 785 N N . GLY A 1 108 ? 23.922 13.484 -2.99 1 48.53 108 GLY A N 1
ATOM 786 C CA . GLY A 1 108 ? 23.516 12.859 -4.234 1 48.53 108 GLY A CA 1
ATOM 787 C C . GLY A 1 108 ? 24.625 12.094 -4.918 1 48.53 108 GLY A C 1
ATOM 788 O O . GLY A 1 108 ? 24.422 10.977 -5.395 1 48.53 108 GLY A O 1
ATOM 789 N N . ALA A 1 109 ? 25.766 12.758 -4.781 1 44.81 109 ALA A N 1
ATOM 790 C CA . ALA A 1 109 ? 26.969 12.109 -5.305 1 44.81 109 ALA A CA 1
ATOM 791 C C . ALA A 1 109 ? 27.281 10.836 -4.527 1 44.81 109 ALA A C 1
ATOM 793 O O . ALA A 1 109 ? 27.625 9.812 -5.117 1 44.81 109 ALA A O 1
ATOM 794 N N . ARG A 1 110 ? 27.281 10.977 -3.246 1 46.16 110 ARG A N 1
ATOM 795 C CA . ARG A 1 110 ? 27.531 9.828 -2.383 1 46.16 110 ARG A CA 1
ATOM 796 C C . ARG A 1 110 ? 26.516 8.727 -2.613 1 46.16 110 ARG A C 1
ATOM 798 O O . ARG A 1 110 ? 26.859 7.543 -2.672 1 46.16 110 ARG A O 1
ATOM 805 N N . TRP A 1 111 ? 25.359 9.102 -2.496 1 44.22 111 TRP A N 1
ATOM 806 C CA . TRP A 1 111 ? 24.297 8.133 -2.746 1 44.22 111 TRP A CA 1
ATOM 807 C C . TRP A 1 111 ? 24.453 7.5 -4.125 1 44.22 111 TRP A C 1
ATOM 809 O O . TRP A 1 111 ? 24.344 6.277 -4.266 1 44.22 111 TRP A O 1
ATOM 819 N N . LEU A 1 112 ? 24.844 8.43 -5 1 42.34 112 LEU A N 1
ATOM 820 C CA . LEU A 1 112 ? 25.125 8.008 -6.367 1 42.34 112 LEU A CA 1
ATOM 821 C C . LEU A 1 112 ? 26.391 7.156 -6.43 1 42.34 112 LEU A C 1
ATOM 823 O O . LEU A 1 112 ? 26.453 6.176 -7.176 1 42.34 112 LEU A O 1
ATOM 827 N N . THR A 1 113 ? 27.375 7.613 -5.633 1 42.38 113 THR A N 1
ATOM 828 C CA . THR A 1 113 ? 28.609 6.852 -5.52 1 42.38 113 THR A CA 1
ATOM 829 C C . THR A 1 113 ? 28.359 5.496 -4.871 1 42.38 113 THR A C 1
ATOM 831 O O . THR A 1 113 ? 28.922 4.484 -5.289 1 42.38 113 THR A O 1
ATOM 834 N N . LEU A 1 114 ? 27.734 5.512 -3.783 1 40.5 114 LEU A N 1
ATOM 835 C CA . LEU A 1 114 ? 27.391 4.266 -3.098 1 40.5 114 LEU A CA 1
ATOM 836 C C . LEU A 1 114 ? 26.656 3.312 -4.027 1 40.5 114 LEU A C 1
ATOM 838 O O . LEU A 1 114 ? 26.906 2.107 -4.023 1 40.5 114 LEU A O 1
ATOM 842 N N . LEU A 1 115 ? 25.797 3.859 -4.734 1 38.38 115 LEU A N 1
ATOM 843 C CA . LEU A 1 115 ? 25.094 3.041 -5.711 1 38.38 115 LEU A CA 1
ATOM 844 C C . LEU A 1 115 ? 26.016 2.602 -6.836 1 38.38 115 LEU A C 1
ATOM 846 O O . LEU A 1 115 ? 25.875 1.505 -7.379 1 38.38 115 LEU A O 1
ATOM 850 N N . SER A 1 116 ? 27 3.467 -7.242 1 35.03 116 SER A N 1
ATOM 851 C CA . SER A 1 116 ? 27.969 3.223 -8.312 1 35.03 116 SER A CA 1
ATOM 852 C C . SER A 1 116 ? 29.141 2.385 -7.824 1 35.03 116 SER A C 1
ATOM 854 O O . SER A 1 116 ? 29.578 1.463 -8.516 1 35.03 116 SER A O 1
ATOM 856 N N . LEU A 1 117 ? 30.016 2.951 -6.883 1 36.03 117 LEU A N 1
ATOM 857 C CA . LEU A 1 117 ? 31.312 2.432 -6.449 1 36.03 117 LEU A CA 1
ATOM 858 C C . LEU A 1 117 ? 31.156 1.539 -5.223 1 36.03 117 LEU A C 1
ATOM 860 O O . LEU A 1 117 ? 32.156 1.213 -4.559 1 36.03 117 LEU A O 1
ATOM 864 N N . GLY A 1 118 ? 30.031 1.188 -4.883 1 36.44 118 GLY A N 1
ATOM 865 C CA . GLY A 1 118 ? 29.938 0.494 -3.607 1 36.44 118 GLY A CA 1
ATOM 866 C C . GLY A 1 118 ? 30.844 -0.722 -3.527 1 36.44 118 GLY A C 1
ATOM 867 O O . GLY A 1 118 ? 31.078 -1.255 -2.441 1 36.44 118 GLY A O 1
ATOM 868 N N . TRP A 1 119 ? 30.953 -1.412 -4.617 1 33.88 119 TRP A N 1
ATOM 869 C CA . TRP A 1 119 ? 31.922 -2.506 -4.484 1 33.88 119 TRP A CA 1
ATOM 870 C C . TRP A 1 119 ? 33.281 -1.981 -4.09 1 33.88 119 TRP A C 1
ATOM 872 O O . TRP A 1 119 ? 34 -2.621 -3.316 1 33.88 119 TRP A O 1
ATOM 882 N N . ALA A 1 120 ? 33.875 -1.1 -4.969 1 33.53 120 ALA A N 1
ATOM 883 C CA . ALA A 1 120 ? 35.25 -0.77 -4.66 1 33.53 120 ALA A CA 1
ATOM 884 C C . ALA A 1 120 ? 35.344 -0.01 -3.34 1 33.53 120 ALA A C 1
ATOM 886 O O . ALA A 1 120 ? 36.312 -0.171 -2.596 1 33.53 120 ALA A O 1
ATOM 887 N N . LEU A 1 121 ? 34.5 0.907 -3.082 1 33.75 121 LEU A N 1
ATOM 888 C CA . LEU A 1 121 ? 34.594 1.68 -1.847 1 33.75 121 LEU A CA 1
ATOM 889 C C . LEU A 1 121 ? 33.875 0.954 -0.704 1 33.75 121 LEU A C 1
ATOM 891 O O . LEU A 1 121 ? 33.844 1.452 0.423 1 33.75 121 LEU A O 1
ATOM 895 N N . ALA A 1 122 ? 32.969 0.034 -0.866 1 35.31 122 ALA A N 1
ATOM 896 C CA . ALA A 1 122 ? 32.594 -0.844 0.239 1 35.31 122 ALA A CA 1
ATOM 897 C C . ALA A 1 122 ? 33.812 -1.258 1.051 1 35.31 122 ALA A C 1
ATOM 899 O O . ALA A 1 122 ? 33.688 -1.698 2.195 1 35.31 122 ALA A O 1
ATOM 900 N N . ARG A 1 123 ? 34.844 -1.49 0.35 1 32.81 123 ARG A N 1
ATOM 901 C CA . ARG A 1 123 ? 36.031 -1.747 1.161 1 32.81 123 ARG A CA 1
ATOM 902 C C . ARG A 1 123 ? 36.312 -0.579 2.098 1 32.81 123 ARG A C 1
ATOM 904 O O . ARG A 1 123 ? 37.094 -0.708 3.035 1 32.81 123 ARG A O 1
ATOM 911 N N . TRP A 1 124 ? 36.188 0.689 1.562 1 32.19 124 TRP A N 1
ATOM 912 C CA . TRP A 1 124 ? 36.531 1.736 2.525 1 32.19 124 TRP A CA 1
ATOM 913 C C . TRP A 1 124 ? 35.344 2.033 3.434 1 32.19 124 TRP A C 1
ATOM 915 O O . TRP A 1 124 ? 34.25 2.363 2.957 1 32.19 124 TRP A O 1
ATOM 925 N N . GLY A 1 125 ? 35.031 1.254 4.398 1 33.03 125 GLY A N 1
ATOM 926 C CA . GLY A 1 125 ? 34.219 0.995 5.574 1 33.03 125 GLY A CA 1
ATOM 927 C C . GLY A 1 125 ? 33.344 2.17 5.961 1 33.03 125 GLY A C 1
ATOM 928 O O . GLY A 1 125 ? 32.438 2.033 6.805 1 33.03 125 GLY A O 1
ATOM 929 N N . ARG A 1 126 ? 33.875 3.414 5.996 1 35.78 126 ARG A N 1
ATOM 930 C CA . ARG A 1 126 ? 33.406 4.383 6.977 1 35.78 126 ARG A CA 1
ATOM 931 C C . ARG A 1 126 ? 32.094 5.023 6.52 1 35.78 126 ARG A C 1
ATOM 933 O O . ARG A 1 126 ? 31.406 5.68 7.305 1 35.78 126 ARG A O 1
ATOM 940 N N . MET A 1 127 ? 32 5.688 5.34 1 34.56 127 MET A N 1
ATOM 941 C CA . MET A 1 127 ? 30.984 6.727 5.238 1 34.56 127 MET A CA 1
ATOM 942 C C . MET A 1 127 ? 29.672 6.16 4.68 1 34.56 127 MET A C 1
ATOM 944 O O . MET A 1 127 ? 29.594 5.832 3.494 1 34.56 127 MET A O 1
ATOM 948 N N . ARG A 1 128 ? 28.969 5.328 5.383 1 43.53 128 ARG A N 1
ATOM 949 C CA . ARG A 1 128 ? 27.641 4.789 5.086 1 43.53 128 ARG A CA 1
ATOM 950 C C . ARG A 1 128 ? 26.688 5.898 4.66 1 43.53 128 ARG A C 1
ATOM 952 O O . ARG A 1 128 ? 26.422 6.828 5.426 1 43.53 128 ARG A O 1
ATOM 959 N N . PRO A 1 129 ? 26.484 6.043 3.299 1 43.94 129 PRO A N 1
ATOM 960 C CA . PRO A 1 129 ? 25.578 7.094 2.859 1 43.94 129 PRO A CA 1
ATOM 961 C C . PRO A 1 129 ? 24.188 6.988 3.512 1 43.94 129 PRO A C 1
ATOM 963 O O . PRO A 1 129 ? 23.578 5.918 3.488 1 43.94 129 PRO A O 1
ATOM 966 N N . ARG A 1 130 ? 23.891 7.715 4.543 1 49.72 130 ARG A N 1
ATOM 967 C CA . ARG A 1 130 ? 22.609 7.746 5.23 1 49.72 130 ARG A CA 1
ATOM 968 C C . ARG A 1 130 ? 21.484 8.117 4.266 1 49.72 130 ARG A C 1
ATOM 970 O O . ARG A 1 130 ? 21.469 7.676 3.115 1 49.72 130 ARG A O 1
ATOM 977 N N . SER A 1 131 ? 20.906 9.297 4.148 1 48.44 131 SER A N 1
ATOM 978 C CA . SER A 1 131 ? 19.781 9.82 3.381 1 48.44 131 SER A CA 1
ATOM 979 C C . SER A 1 131 ? 20.266 10.688 2.221 1 48.44 131 SER A C 1
ATOM 981 O O 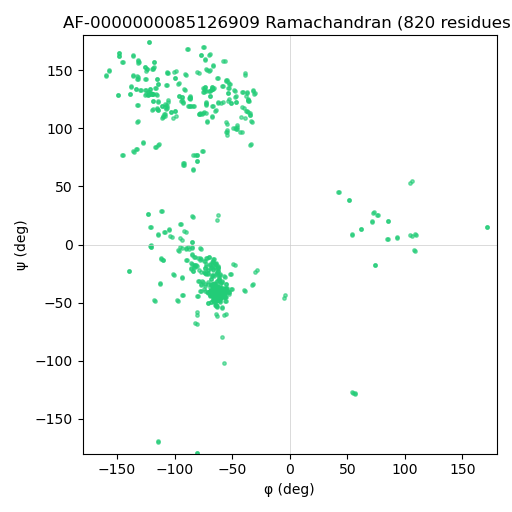. SER A 1 131 ? 21.406 11.156 2.219 1 48.44 131 SER A O 1
ATOM 983 N N . LEU A 1 132 ? 19.406 10.633 1.068 1 53.31 132 LEU A N 1
ATOM 984 C CA . LEU A 1 132 ? 19.719 11.43 -0.113 1 53.31 132 LEU A CA 1
ATOM 985 C C . LEU A 1 132 ? 19.797 12.914 0.236 1 53.31 132 LEU A C 1
ATOM 987 O O . LEU A 1 132 ? 20.641 13.633 -0.281 1 53.31 132 LEU A O 1
ATOM 991 N N . LEU A 1 133 ? 18.891 13.281 1.132 1 63.28 133 LEU A N 1
ATOM 992 C CA . LEU A 1 133 ? 18.797 14.688 1.497 1 63.28 133 LEU A CA 1
ATOM 993 C C . LEU A 1 133 ? 18.906 14.867 3.008 1 63.28 133 LEU A C 1
ATOM 995 O O . LEU A 1 133 ? 18.688 13.922 3.768 1 63.28 133 LEU A O 1
ATOM 999 N N . ASP A 1 134 ? 19.391 16.062 3.324 1 67.31 134 ASP A N 1
ATOM 1000 C CA . ASP A 1 134 ? 19.438 16.484 4.723 1 67.31 134 ASP A CA 1
ATOM 1001 C C . ASP A 1 134 ? 18.188 17.266 5.109 1 67.31 134 ASP A C 1
ATOM 1003 O O . ASP A 1 134 ? 17.781 18.188 4.398 1 67.31 134 ASP A O 1
ATOM 1007 N N . ASN A 1 135 ? 17.516 16.703 6.129 1 71.31 135 ASN A N 1
ATOM 1008 C CA . ASN A 1 135 ? 16.297 17.391 6.527 1 71.31 135 ASN A CA 1
ATOM 1009 C C . ASN A 1 135 ? 16.547 18.359 7.691 1 71.31 135 ASN A C 1
ATOM 1011 O O . ASN A 1 135 ? 15.602 18.781 8.367 1 71.31 135 ASN A O 1
ATOM 1015 N N . GLN A 1 136 ? 17.734 18.766 8.008 1 71.5 136 GLN A N 1
ATOM 1016 C CA . GLN A 1 136 ? 18.062 19.703 9.07 1 71.5 136 GLN A CA 1
ATOM 1017 C C . GLN A 1 136 ? 17.312 21.016 8.891 1 71.5 136 GLN A C 1
ATOM 1019 O O . GLN A 1 136 ? 16.797 21.594 9.852 1 71.5 136 GLN A O 1
ATOM 1024 N N . PRO A 1 137 ? 17.234 21.516 7.672 1 75.62 137 PRO A N 1
ATOM 1025 C CA . PRO A 1 137 ? 16.469 22.75 7.484 1 75.62 137 PRO A CA 1
ATOM 1026 C C . PRO A 1 137 ? 15 22.594 7.887 1 75.62 137 PRO A C 1
ATOM 1028 O O . PRO A 1 137 ? 14.414 23.531 8.438 1 75.62 137 PRO A O 1
ATOM 1031 N N . LEU A 1 138 ? 14.43 21.453 7.617 1 82.81 138 LEU A N 1
ATOM 1032 C CA . LEU A 1 138 ? 13.062 21.203 8.062 1 82.81 138 LEU A CA 1
ATOM 1033 C C . LEU A 1 138 ? 12.969 21.219 9.578 1 82.81 138 LEU A C 1
ATOM 1035 O O . LEU A 1 138 ? 12.023 21.781 10.141 1 82.81 138 LEU A O 1
ATOM 1039 N N . GLY A 1 139 ? 13.922 20.641 10.234 1 85.44 139 GLY A N 1
ATOM 1040 C CA . GLY A 1 139 ? 13.969 20.688 11.688 1 85.44 139 GLY A CA 1
ATOM 1041 C C . GLY A 1 139 ? 13.992 22.109 12.234 1 85.44 139 GLY A C 1
ATOM 1042 O O . GLY A 1 139 ? 13.289 22.422 13.195 1 85.44 139 GLY A O 1
ATOM 1043 N N . ARG A 1 140 ? 14.734 22.953 11.562 1 82.38 140 ARG A N 1
ATOM 1044 C CA . ARG A 1 140 ? 14.828 24.344 11.969 1 82.38 140 ARG A CA 1
ATOM 1045 C C . ARG A 1 140 ? 13.516 25.078 11.734 1 82.38 140 ARG A C 1
ATOM 1047 O O . ARG A 1 140 ? 13.086 25.875 12.57 1 82.38 140 ARG A O 1
ATOM 1054 N N . LEU A 1 141 ? 12.945 24.75 10.633 1 82.25 141 LEU A N 1
ATOM 1055 C CA . LEU A 1 141 ? 11.672 25.375 10.305 1 82.25 141 LEU A CA 1
ATOM 1056 C C . LEU A 1 141 ? 10.617 25.031 11.359 1 82.25 141 LEU A C 1
ATOM 1058 O O . LEU A 1 141 ? 9.844 25.891 11.781 1 82.25 141 LEU A O 1
ATOM 1062 N N . LEU A 1 142 ? 10.633 23.844 11.766 1 87.56 142 LEU A N 1
ATOM 1063 C CA . LEU A 1 142 ? 9.68 23.391 12.773 1 87.56 142 LEU A CA 1
ATOM 1064 C C . LEU A 1 142 ? 9.93 24.078 14.109 1 87.56 142 LEU A C 1
ATOM 1066 O O . LEU A 1 142 ? 8.977 24.469 14.797 1 87.56 142 LEU A O 1
ATOM 1070 N N . SER A 1 143 ? 11.164 24.312 14.406 1 84.19 143 SER A N 1
ATOM 1071 C CA . SER A 1 143 ? 11.539 24.828 15.711 1 84.19 143 SER A CA 1
ATOM 1072 C C . SER A 1 143 ? 11.406 26.359 15.758 1 84.19 143 SER A C 1
ATOM 1074 O O . SER A 1 143 ? 11.281 26.938 16.844 1 84.19 143 SER A O 1
ATOM 1076 N N . ARG A 1 144 ? 11.445 26.984 14.609 1 78.44 144 ARG A N 1
ATOM 1077 C CA . ARG A 1 144 ? 11.406 28.438 14.555 1 78.44 144 ARG A CA 1
ATOM 1078 C C . ARG A 1 144 ? 9.969 28.953 14.602 1 78.44 144 ARG A C 1
ATOM 1080 O O . ARG A 1 144 ? 9.656 30 14.031 1 78.44 144 ARG A O 1
ATOM 1087 N N . GLY A 1 145 ? 9.141 28.156 15.133 1 73.81 145 GLY A N 1
ATOM 1088 C CA . GLY A 1 145 ? 7.836 28.703 15.461 1 73.81 145 GLY A CA 1
ATOM 1089 C C . GLY A 1 145 ? 6.73 28.188 14.562 1 73.81 145 GLY A C 1
ATOM 1090 O O . GLY A 1 145 ? 5.559 28.531 14.758 1 73.81 145 GLY A O 1
ATOM 1091 N N . LEU A 1 146 ? 7.012 27.469 13.594 1 74.94 146 LEU A N 1
ATOM 1092 C CA . LEU A 1 146 ? 5.93 26.938 12.773 1 74.94 146 LEU A CA 1
ATOM 1093 C C . LEU A 1 146 ? 5.012 26.047 13.602 1 74.94 146 LEU A C 1
ATOM 1095 O O . LEU A 1 146 ? 3.787 26.094 13.461 1 74.94 146 LEU A O 1
ATOM 1099 N N . VAL A 1 147 ? 5.672 25.281 14.445 1 85.88 147 VAL A N 1
ATOM 1100 C CA . VAL A 1 147 ? 4.91 24.312 15.242 1 85.88 147 VAL A CA 1
ATOM 1101 C C . VAL A 1 147 ? 5.332 24.406 16.703 1 85.88 147 VAL A C 1
ATOM 1103 O O . VAL A 1 147 ? 6.098 23.562 17.188 1 85.88 147 VAL A O 1
ATOM 1106 N N . PRO A 1 148 ? 4.781 25.375 17.453 1 90.06 148 PRO A N 1
ATOM 1107 C CA . PRO A 1 148 ? 5.129 25.484 18.859 1 90.06 148 PRO A CA 1
ATOM 1108 C C . PRO A 1 148 ? 4.449 24.422 19.734 1 90.06 148 PRO A C 1
ATOM 1110 O O . PRO A 1 148 ? 3.5 24.734 20.453 1 90.06 148 PRO A O 1
ATOM 1113 N N . LEU A 1 149 ? 5.02 23.266 19.719 1 94.31 149 LEU A N 1
ATOM 1114 C CA . LEU A 1 149 ? 4.414 22.094 20.312 1 94.31 149 LEU A CA 1
ATOM 1115 C C . LEU A 1 149 ? 4.344 22.219 21.828 1 94.31 149 LEU A C 1
ATOM 1117 O O . LEU A 1 149 ? 3.613 21.469 22.484 1 94.31 149 LEU A O 1
ATOM 1121 N N . GLU A 1 150 ? 5.059 23.141 22.438 1 92.44 150 GLU A N 1
ATOM 1122 C CA . GLU A 1 150 ? 5.02 23.359 23.875 1 92.44 150 GLU A CA 1
ATOM 1123 C C . GLU A 1 150 ? 3.643 23.828 24.344 1 92.44 150 GLU A C 1
ATOM 1125 O O . GLU A 1 150 ? 3.309 23.734 25.516 1 92.44 150 GLU A O 1
ATOM 1130 N N . ARG A 1 151 ? 2.828 24.281 23.391 1 95 151 ARG A N 1
ATOM 1131 C CA . ARG A 1 151 ? 1.498 24.797 23.703 1 95 151 ARG A CA 1
ATOM 1132 C C . ARG A 1 151 ? 0.487 23.672 23.828 1 95 151 ARG A C 1
ATOM 1134 O O . ARG A 1 151 ? -0.599 23.859 24.391 1 95 151 ARG A O 1
ATOM 1141 N N . LEU A 1 152 ? 0.752 22.5 23.344 1 95.94 152 LEU A N 1
ATOM 1142 C CA . LEU A 1 152 ? -0.215 21.422 23.156 1 95.94 152 LEU A CA 1
ATOM 1143 C C . LEU A 1 152 ? -0.821 21 24.484 1 95.94 152 LEU A C 1
ATOM 1145 O O . LEU A 1 152 ? -2.043 20.891 24.609 1 95.94 152 LEU A O 1
ATOM 1149 N N . PRO A 1 153 ? 0.03 20.781 25.547 1 95.31 153 PRO A N 1
ATOM 1150 C CA . PRO A 1 153 ? -0.554 20.328 26.812 1 95.31 153 PRO A CA 1
ATOM 1151 C C . PRO A 1 153 ? -1.598 21.297 27.359 1 95.31 153 PRO A C 1
ATOM 1153 O O . PRO A 1 153 ? -2.672 20.875 27.797 1 95.31 153 PRO A O 1
ATOM 1156 N N . GLN A 1 154 ? -1.342 22.562 27.297 1 96.25 154 GLN A N 1
ATOM 1157 C CA . GLN A 1 154 ? -2.27 23.562 27.812 1 96.25 154 GLN A CA 1
ATOM 1158 C C . GLN A 1 154 ? -3.523 23.641 26.953 1 96.25 154 GLN A C 1
ATOM 1160 O O . GLN A 1 154 ? -4.633 23.797 27.469 1 96.25 154 GLN A O 1
ATOM 1165 N N . LEU A 1 155 ? -3.375 23.562 25.656 1 96.62 155 LEU A N 1
ATOM 1166 C CA . LEU A 1 155 ? -4.508 23.641 24.75 1 96.62 155 LEU A CA 1
ATOM 1167 C C . LEU A 1 155 ? -5.445 22.453 24.953 1 96.62 155 LEU A C 1
ATOM 1169 O O . LEU A 1 155 ? -6.664 22.594 24.844 1 96.62 155 LEU A O 1
ATOM 1173 N N . ILE A 1 156 ? -4.859 21.266 25.203 1 95.5 156 ILE A N 1
ATOM 1174 C CA . ILE A 1 156 ? -5.645 20.078 25.5 1 95.5 156 ILE A CA 1
ATOM 1175 C C . ILE A 1 156 ? -6.336 20.219 26.844 1 95.5 156 ILE A C 1
ATOM 1177 O O . ILE A 1 156 ? -7.535 19.953 26.969 1 95.5 156 ILE A O 1
ATOM 1181 N N . ALA A 1 157 ? -5.629 20.719 27.828 1 94.94 157 ALA A N 1
ATOM 1182 C CA . ALA A 1 157 ? -6.188 20.906 29.156 1 94.94 157 ALA A CA 1
ATOM 1183 C C . ALA A 1 157 ? -7.336 21.906 29.141 1 94.94 157 ALA A C 1
ATOM 1185 O O . ALA A 1 157 ? -8.328 21.75 29.859 1 94.94 157 ALA A O 1
ATOM 1186 N N . ASP A 1 158 ? -7.215 22.984 28.312 1 95.75 158 ASP A N 1
ATOM 1187 C CA . ASP A 1 158 ? -8.211 24.047 28.234 1 95.75 158 ASP A CA 1
ATOM 1188 C C . ASP A 1 158 ? -9.398 23.625 27.375 1 95.75 158 ASP A C 1
ATOM 1190 O O . ASP A 1 158 ? -10.391 24.344 27.281 1 95.75 158 ASP A O 1
ATOM 1194 N N . GLY A 1 159 ? -9.258 22.5 26.641 1 93.94 159 GLY A N 1
ATOM 1195 C CA . GLY A 1 159 ? -10.383 21.953 25.891 1 93.94 159 GLY A CA 1
ATOM 1196 C C . GLY A 1 159 ? -10.438 22.438 24.453 1 93.94 159 GLY A C 1
ATOM 1197 O O . GLY A 1 159 ? -11.398 22.172 23.734 1 93.94 159 GLY A O 1
ATOM 1198 N N . HIS A 1 160 ? -9.414 23.188 24.047 1 95.44 160 HIS A N 1
ATOM 1199 C CA . HIS A 1 160 ? -9.375 23.672 22.672 1 95.44 160 HIS A CA 1
ATOM 1200 C C . HIS A 1 160 ? -9.055 22.531 21.703 1 95.44 160 HIS A C 1
ATOM 1202 O O . HIS A 1 160 ? -9.367 22.625 20.516 1 95.44 160 HIS A O 1
ATOM 1208 N N . LEU A 1 161 ? -8.391 21.516 22.188 1 95.75 161 LEU A N 1
ATOM 1209 C CA . LEU A 1 161 ? -7.98 20.328 21.438 1 95.75 161 LEU A CA 1
ATOM 1210 C C . LEU A 1 161 ? -8.203 19.062 22.25 1 95.75 161 LEU A C 1
ATOM 1212 O O . LEU A 1 161 ? -7.91 19.031 23.453 1 95.75 161 LEU A O 1
ATOM 1216 N N . ARG A 1 162 ? -8.727 18.078 21.594 1 95.56 162 ARG A N 1
ATOM 1217 C CA . ARG A 1 162 ? -8.906 16.797 22.266 1 95.56 162 ARG A CA 1
ATOM 1218 C C . ARG A 1 162 ? -7.711 15.883 22.016 1 95.56 162 ARG A C 1
ATOM 1220 O O . ARG A 1 162 ? -7.266 15.18 22.922 1 95.56 162 ARG A O 1
ATOM 1227 N N . ALA A 1 163 ? -7.246 15.867 20.719 1 96.5 163 ALA A N 1
ATOM 1228 C CA . ALA A 1 163 ? -6.148 14.945 20.422 1 96.5 163 ALA A CA 1
ATOM 1229 C C . ALA A 1 163 ? -5.406 15.359 19.156 1 96.5 163 ALA A C 1
ATOM 1231 O O . ALA A 1 163 ? -6.012 15.898 18.219 1 96.5 163 ALA A O 1
ATOM 1232 N N . LEU A 1 164 ? -4.125 15.133 19.172 1 97.81 164 LEU A N 1
ATOM 1233 C CA . LEU A 1 164 ? -3.264 15.156 18 1 97.81 164 LEU A CA 1
ATOM 1234 C C . LEU A 1 164 ? -2.613 13.797 17.766 1 97.81 164 LEU A C 1
ATOM 1236 O O . LEU A 1 164 ? -2.008 13.234 18.672 1 97.81 164 LEU A O 1
ATOM 1240 N N . ALA A 1 165 ? -2.803 13.234 16.609 1 97.62 165 ALA A N 1
ATOM 1241 C CA . ALA A 1 165 ? -2.207 11.953 16.25 1 97.62 165 ALA A CA 1
ATOM 1242 C C . ALA A 1 165 ? -1.288 12.086 15.047 1 97.62 165 ALA A C 1
ATOM 1244 O O . ALA A 1 165 ? -1.668 12.672 14.031 1 97.62 165 ALA A O 1
ATOM 1245 N N . VAL A 1 166 ? -0.085 11.586 15.164 1 97.94 166 VAL A N 1
ATOM 1246 C CA . VAL A 1 166 ? 0.944 11.609 14.125 1 97.94 166 VAL A CA 1
ATOM 1247 C C . VAL A 1 166 ? 1.44 10.195 13.852 1 97.94 166 VAL A C 1
ATOM 1249 O O . VAL A 1 166 ? 1.761 9.453 14.789 1 97.94 166 VAL A O 1
ATOM 1252 N N . SER A 1 167 ? 1.527 9.844 12.586 1 97.56 167 SER A N 1
ATOM 1253 C CA . SER A 1 167 ? 1.906 8.477 12.258 1 97.56 167 SER A CA 1
ATOM 1254 C C . SER A 1 167 ? 3.332 8.406 11.719 1 97.56 167 SER A C 1
ATOM 1256 O O . SER A 1 167 ? 3.801 9.352 11.078 1 97.56 167 SER A O 1
ATOM 1258 N N . ALA A 1 168 ? 4 7.367 11.969 1 97.75 168 ALA A N 1
ATOM 1259 C CA . ALA A 1 168 ? 5.328 7.031 11.461 1 97.75 168 ALA A CA 1
ATOM 1260 C C . ALA A 1 168 ? 5.488 5.523 11.297 1 97.75 168 ALA A C 1
ATOM 1262 O O . ALA A 1 168 ? 4.664 4.75 11.789 1 97.75 168 ALA A O 1
ATOM 1263 N N . SER A 1 169 ? 6.445 5.152 10.539 1 96.31 169 SER A N 1
ATOM 1264 C CA . SER A 1 169 ? 6.703 3.74 10.273 1 96.31 169 SER A CA 1
ATOM 1265 C C . SER A 1 169 ? 8.055 3.311 10.82 1 96.31 169 SER A C 1
ATOM 1267 O O . SER A 1 169 ? 9.086 3.908 10.492 1 96.31 169 SER A O 1
ATOM 1269 N N . SER A 1 170 ? 8.094 2.264 11.562 1 93.94 170 SER A N 1
ATOM 1270 C CA . SER A 1 170 ? 9.336 1.81 12.18 1 93.94 170 SER A CA 1
ATOM 1271 C C . SER A 1 170 ? 10.109 0.886 11.25 1 93.94 170 SER A C 1
ATOM 1273 O O . SER A 1 170 ? 9.609 -0.168 10.852 1 93.94 170 SER A O 1
ATOM 1275 N N . TYR A 1 171 ? 11.336 1.312 10.906 1 90.44 171 TYR A N 1
ATOM 1276 C CA . TYR A 1 171 ? 12.234 0.437 10.156 1 90.44 171 TYR A CA 1
ATOM 1277 C C . TYR A 1 171 ? 12.773 -0.679 11.039 1 90.44 171 TYR A C 1
ATOM 1279 O O . TYR A 1 171 ? 13.297 -1.678 10.539 1 90.44 171 TYR A O 1
ATOM 1287 N N . THR A 1 172 ? 12.664 -0.465 12.32 1 88.25 172 THR A N 1
ATOM 1288 C CA . THR A 1 172 ? 13.211 -1.411 13.281 1 88.25 172 THR A CA 1
ATOM 1289 C C . THR A 1 172 ? 12.281 -2.607 13.461 1 88.25 172 THR A C 1
ATOM 1291 O O . THR A 1 172 ? 12.727 -3.758 13.422 1 88.25 172 THR A O 1
ATOM 1294 N N . THR A 1 173 ? 11.031 -2.359 13.578 1 84.44 173 THR A N 1
ATOM 1295 C CA . THR A 1 173 ? 10.086 -3.436 13.852 1 84.44 173 THR A CA 1
ATOM 1296 C C . THR A 1 173 ? 9.18 -3.68 12.641 1 84.44 173 THR A C 1
ATOM 1298 O O . THR A 1 173 ? 8.438 -4.66 12.609 1 84.44 173 THR A O 1
ATOM 1301 N N . SER A 1 174 ? 9.203 -2.795 11.688 1 86.38 174 SER A N 1
ATOM 1302 C CA . SER A 1 174 ? 8.391 -2.85 10.477 1 86.38 174 SER A CA 1
ATOM 1303 C C . SER A 1 174 ? 6.922 -2.559 10.789 1 86.38 174 SER A C 1
ATOM 1305 O O . SER A 1 174 ? 6.043 -2.861 9.977 1 86.38 174 SER A O 1
ATOM 1307 N N . GLU A 1 175 ? 6.691 -1.927 11.898 1 88.88 175 GLU A N 1
ATOM 1308 C CA . GLU A 1 175 ? 5.32 -1.611 12.297 1 88.88 175 GLU A CA 1
ATOM 1309 C C . GLU A 1 175 ? 4.973 -0.16 11.977 1 88.88 175 GLU A C 1
ATOM 1311 O O . GLU A 1 175 ? 5.848 0.711 11.992 1 88.88 175 GLU A O 1
ATOM 1316 N N . HIS A 1 176 ? 3.701 -0.013 11.688 1 93.69 176 HIS A N 1
ATOM 1317 C CA . HIS A 1 176 ? 3.145 1.332 11.594 1 93.69 176 HIS A CA 1
ATOM 1318 C C . HIS A 1 176 ? 2.689 1.836 12.961 1 93.69 176 HIS A C 1
ATOM 1320 O O . HIS A 1 176 ? 1.915 1.165 13.648 1 93.69 176 HIS A O 1
ATOM 1326 N N . VAL A 1 177 ? 3.154 2.957 13.367 1 95.25 177 VAL A N 1
ATOM 1327 C CA . VAL A 1 177 ? 2.871 3.455 14.703 1 95.25 177 VAL A CA 1
ATOM 1328 C C . VAL A 1 177 ? 2.197 4.82 14.617 1 95.25 177 VAL A C 1
ATOM 1330 O O . VAL A 1 177 ? 2.652 5.699 13.883 1 95.25 177 VAL A O 1
ATOM 1333 N N . THR A 1 178 ? 1.095 4.941 15.312 1 96.56 178 THR A N 1
ATOM 1334 C CA . THR A 1 178 ? 0.447 6.234 15.492 1 96.56 178 THR A CA 1
ATOM 1335 C C . THR A 1 178 ? 0.718 6.789 16.891 1 96.56 178 THR A C 1
ATOM 1337 O O . THR A 1 178 ? 0.288 6.207 17.891 1 96.56 178 THR A O 1
ATOM 1340 N N . PHE A 1 179 ? 1.442 7.887 16.969 1 96.62 179 PHE A N 1
ATOM 1341 C CA . PHE A 1 179 ? 1.689 8.578 18.219 1 96.62 179 PHE A CA 1
ATOM 1342 C C . PHE A 1 179 ? 0.572 9.57 18.516 1 96.62 179 PHE A C 1
ATOM 1344 O O . PHE A 1 179 ? 0.258 10.43 17.703 1 96.62 179 PHE A O 1
ATOM 1351 N N . CYS A 1 180 ? 0.017 9.453 19.688 1 96.12 180 CYS A N 1
ATOM 1352 C CA . CYS A 1 180 ? -1.145 10.266 20.031 1 96.12 180 CYS A CA 1
ATOM 1353 C C . CYS A 1 180 ? -0.898 11.055 21.312 1 96.12 180 CYS A C 1
ATOM 1355 O O . CYS A 1 180 ? -0.403 10.5 22.297 1 96.12 180 CYS A O 1
ATOM 1357 N N . GLN A 1 181 ? -1.143 12.289 21.25 1 96.06 181 GLN A N 1
ATOM 1358 C CA . GLN A 1 181 ? -1.268 13.133 22.438 1 96.06 181 GLN A CA 1
ATOM 1359 C C . GLN A 1 181 ? -2.707 13.594 22.641 1 96.06 181 GLN A C 1
ATOM 1361 O O . GLN A 1 181 ? -3.244 14.336 21.812 1 96.06 181 GLN A O 1
ATOM 1366 N N . ALA A 1 182 ? -3.301 13.047 23.641 1 93.94 182 ALA A N 1
ATOM 1367 C CA . ALA A 1 182 ? -4.738 13.258 23.812 1 93.94 182 ALA A CA 1
ATOM 1368 C C . ALA A 1 182 ? -5.078 13.562 25.266 1 93.94 182 ALA A C 1
ATOM 1370 O O . ALA A 1 182 ? -4.246 13.383 26.156 1 93.94 182 ALA A O 1
ATOM 1371 N N . GLN A 1 183 ? -6.246 14.117 25.484 1 83.25 183 GLN A N 1
ATOM 1372 C CA . GLN A 1 183 ? -6.777 14.43 26.812 1 83.25 183 GLN A CA 1
ATOM 1373 C C . GLN A 1 183 ? -6.977 13.172 27.641 1 83.25 183 GLN A C 1
ATOM 1375 O O . GLN A 1 183 ? -6.551 13.102 28.797 1 83.25 183 GLN A O 1
ATOM 1380 N N . ASP A 1 184 ? -7.742 12.273 26.953 1 74.88 184 ASP A N 1
ATOM 1381 C CA . ASP A 1 184 ? -8.047 11.039 27.672 1 74.88 184 ASP A CA 1
ATOM 1382 C C . ASP A 1 184 ? -6.984 9.977 27.391 1 74.88 184 ASP A C 1
ATOM 1384 O O . ASP A 1 184 ? -6.281 10.039 26.391 1 74.88 184 ASP A O 1
ATOM 1388 N N . GLN A 1 185 ? -6.797 9.211 28.438 1 66.19 185 GLN A N 1
ATOM 1389 C CA . GLN A 1 185 ? -5.859 8.102 28.281 1 66.19 185 GLN A CA 1
ATOM 1390 C C . GLN A 1 185 ? -6.238 7.227 27.094 1 66.19 185 GLN A C 1
ATOM 1392 O O . GLN A 1 185 ? -7.355 6.715 27.016 1 66.19 185 GLN A O 1
ATOM 1397 N N . LEU A 1 186 ? -5.508 7.414 26.062 1 66.38 186 LEU A N 1
ATOM 1398 C CA . LEU A 1 186 ? -5.668 6.57 24.875 1 66.38 186 LEU A CA 1
ATOM 1399 C C . LEU A 1 186 ? -5.445 5.102 25.234 1 66.38 186 LEU A C 1
ATOM 1401 O O . LEU A 1 186 ? -4.496 4.766 25.938 1 66.38 186 LEU A O 1
ATOM 1405 N N . GLN A 1 187 ? -6.43 4.309 24.969 1 66.44 187 GLN A N 1
ATOM 1406 C CA . GLN A 1 187 ? -6.152 2.879 25.016 1 66.44 187 GLN A CA 1
ATOM 1407 C C . GLN A 1 187 ? -5.383 2.422 23.781 1 66.44 187 GLN A C 1
ATOM 1409 O O . GLN A 1 187 ? -5.844 2.607 22.656 1 66.44 187 GLN A O 1
ATOM 1414 N N . PRO A 1 188 ? -4.148 2.045 24.109 1 67.88 188 PRO A N 1
ATOM 1415 C CA . PRO A 1 188 ? -3.396 1.527 22.969 1 67.88 188 PRO A CA 1
ATOM 1416 C C . PRO A 1 188 ? -4.152 0.435 22.219 1 67.88 188 PRO A C 1
ATOM 1418 O O . PRO A 1 188 ? -4.945 -0.296 22.812 1 67.88 188 PRO A O 1
ATOM 1421 N N . TRP A 1 189 ? -4.066 0.546 20.922 1 67.94 189 TRP A N 1
ATOM 1422 C CA . TRP A 1 189 ? -4.637 -0.528 20.109 1 67.94 189 TRP A CA 1
ATOM 1423 C C . TRP A 1 189 ? -3.578 -1.165 19.219 1 67.94 189 TRP A C 1
ATOM 1425 O O . TRP A 1 189 ? -2.619 -0.503 18.828 1 67.94 189 TRP A O 1
ATOM 1435 N N . VAL A 1 190 ? -3.516 -2.525 19.25 1 68.69 190 VAL A N 1
ATOM 1436 C CA . VAL A 1 190 ? -2.639 -3.303 18.375 1 68.69 190 VAL A CA 1
ATOM 1437 C C . VAL A 1 190 ? -3.475 -4.148 17.422 1 68.69 190 VAL A C 1
ATOM 1439 O O . VAL A 1 190 ? -4.371 -4.879 17.844 1 68.69 190 VAL A O 1
ATOM 1442 N N . ARG A 1 191 ? -3.318 -3.789 16.094 1 66.62 191 ARG A N 1
ATOM 1443 C CA . ARG A 1 191 ? -3.967 -4.598 15.062 1 66.62 191 ARG A CA 1
ATOM 1444 C C . ARG A 1 191 ? -3.045 -4.801 13.867 1 66.62 191 ARG A C 1
ATOM 1446 O O . ARG A 1 191 ? -2.588 -3.83 13.258 1 66.62 191 ARG A O 1
ATOM 1453 N N . ASN A 1 192 ? -2.836 -6 13.391 1 63.44 192 ASN A N 1
ATOM 1454 C CA . ASN A 1 192 ? -2.232 -6.375 12.117 1 63.44 192 ASN A CA 1
ATOM 1455 C C . ASN A 1 192 ? -1.004 -5.523 11.812 1 63.44 192 ASN A C 1
ATOM 1457 O O . ASN A 1 192 ? -0.895 -4.957 10.719 1 63.44 192 ASN A O 1
ATOM 1461 N N . GLN A 1 193 ? -0.1 -5.266 12.672 1 70.31 193 GLN A N 1
ATOM 1462 C CA . GLN A 1 193 ? 1.169 -4.578 12.469 1 70.31 193 GLN A CA 1
ATOM 1463 C C . GLN A 1 193 ? 0.994 -3.062 12.562 1 70.31 193 GLN A C 1
ATOM 1465 O O . GLN A 1 193 ? 1.72 -2.311 11.906 1 70.31 193 GLN A O 1
ATOM 1470 N N . ARG A 1 194 ? -0.087 -2.666 13.188 1 83.62 194 ARG A N 1
ATOM 1471 C CA . ARG A 1 194 ? -0.338 -1.265 13.5 1 83.62 194 ARG A CA 1
ATOM 1472 C C . ARG A 1 194 ? -0.503 -1.064 15.008 1 83.62 194 ARG A C 1
ATOM 1474 O O . ARG A 1 194 ? -1.129 -1.884 15.68 1 83.62 194 ARG A O 1
ATOM 1481 N N . LYS A 1 195 ? 0.162 -0.059 15.469 1 88.56 195 LYS A N 1
ATOM 1482 C CA . LYS A 1 195 ? 0.05 0.214 16.891 1 88.56 195 LYS A CA 1
ATOM 1483 C C . LYS A 1 195 ? -0.119 1.707 17.156 1 88.56 195 LYS A C 1
ATOM 1485 O O . LYS A 1 195 ? 0.302 2.537 16.344 1 88.56 195 LYS A O 1
ATOM 1490 N N . ALA A 1 196 ? -0.877 1.983 18.156 1 92.12 196 ALA A N 1
ATOM 1491 C CA . ALA A 1 196 ? -0.971 3.354 18.656 1 92.12 196 ALA A CA 1
ATOM 1492 C C . ALA A 1 196 ? -0.242 3.502 19.984 1 92.12 196 ALA A C 1
ATOM 1494 O O . ALA A 1 196 ? -0.297 2.607 20.828 1 92.12 196 ALA A O 1
ATOM 1495 N N . ALA A 1 197 ? 0.447 4.531 20.125 1 91.88 197 ALA A N 1
ATOM 1496 C CA . ALA A 1 197 ? 1.184 4.797 21.359 1 91.88 197 ALA A CA 1
ATOM 1497 C C . ALA A 1 197 ? 0.905 6.207 21.875 1 91.88 197 ALA A C 1
ATOM 1499 O O . ALA A 1 197 ? 0.912 7.168 21.109 1 91.88 197 ALA A O 1
ATOM 1500 N N . ALA A 1 198 ? 0.626 6.289 23.141 1 92.88 198 ALA A N 1
ATOM 1501 C CA . ALA A 1 198 ? 0.562 7.605 23.766 1 92.88 198 ALA A CA 1
ATOM 1502 C C . ALA A 1 198 ? 1.947 8.242 23.859 1 92.88 198 ALA A C 1
ATOM 1504 O O . ALA A 1 198 ? 2.924 7.566 24.203 1 92.88 198 ALA A O 1
ATOM 1505 N N . ALA A 1 199 ? 1.997 9.469 23.453 1 93.12 199 ALA A N 1
ATOM 1506 C CA . ALA A 1 199 ? 3.283 10.164 23.5 1 93.12 199 ALA A CA 1
ATOM 1507 C C . ALA A 1 199 ? 3.09 11.672 23.547 1 93.12 199 ALA A C 1
ATOM 1509 O O . ALA A 1 199 ? 2.07 12.188 23.078 1 93.12 199 ALA A O 1
ATOM 1510 N N . GLN A 1 200 ? 4.059 12.305 24.188 1 94.69 200 GLN A N 1
ATOM 1511 C CA . GLN A 1 200 ? 4.188 13.742 23.953 1 94.69 200 GLN A CA 1
ATOM 1512 C C . GLN A 1 200 ? 4.785 14.016 22.578 1 94.69 200 GLN A C 1
ATOM 1514 O O . GLN A 1 200 ? 5.949 13.703 22.328 1 94.69 200 GLN A O 1
ATOM 1519 N N . ILE A 1 201 ? 4 14.594 21.75 1 97.06 201 ILE A N 1
ATOM 1520 C CA . ILE A 1 201 ? 4.441 14.828 20.375 1 97.06 201 ILE A CA 1
ATOM 1521 C C . ILE A 1 201 ? 5.547 15.883 20.359 1 97.06 201 ILE A C 1
ATOM 1523 O O . ILE A 1 201 ? 5.395 16.953 20.938 1 97.06 201 ILE A O 1
ATOM 1527 N N . THR A 1 202 ? 6.652 15.602 19.75 1 96.25 202 THR A N 1
ATOM 1528 C CA . THR A 1 202 ? 7.785 16.5 19.594 1 96.25 202 THR A CA 1
ATOM 1529 C C . THR A 1 202 ? 8.102 16.703 18.109 1 96.25 202 THR A C 1
ATOM 1531 O O . THR A 1 202 ? 7.488 16.078 17.234 1 96.25 202 THR A O 1
ATOM 1534 N N . HIS A 1 203 ? 9.078 17.641 17.875 1 95.94 203 HIS A N 1
ATOM 1535 C CA . HIS A 1 203 ? 9.516 17.875 16.516 1 95.94 203 HIS A CA 1
ATOM 1536 C C . HIS A 1 203 ? 10.125 16.609 15.906 1 95.94 203 HIS A C 1
ATOM 1538 O O . HIS A 1 203 ? 10.008 16.375 14.703 1 95.94 203 HIS A O 1
ATOM 1544 N N . ALA A 1 204 ? 10.719 15.758 16.719 1 95.62 204 ALA A N 1
ATOM 1545 C CA . ALA A 1 204 ? 11.289 14.5 16.25 1 95.62 204 ALA A CA 1
ATOM 1546 C C . ALA A 1 204 ? 10.211 13.594 15.664 1 95.62 204 ALA A C 1
ATOM 1548 O O . ALA A 1 204 ? 10.453 12.883 14.688 1 95.62 204 ALA A O 1
ATOM 1549 N N . HIS A 1 205 ? 9.016 13.625 16.266 1 97.69 205 HIS A N 1
ATOM 1550 C CA . HIS A 1 205 ? 7.906 12.844 15.719 1 97.69 205 HIS A CA 1
ATOM 1551 C C . HIS A 1 205 ? 7.508 13.336 14.336 1 97.69 205 HIS A C 1
ATOM 1553 O O . HIS A 1 205 ? 7.211 12.531 13.445 1 97.69 205 HIS A O 1
ATOM 1559 N N . LEU A 1 206 ? 7.48 14.625 14.18 1 97.19 206 LEU A N 1
ATOM 1560 C CA . LEU A 1 206 ? 7.129 15.211 12.891 1 97.19 206 LEU A CA 1
ATOM 1561 C C . LEU A 1 206 ? 8.195 14.906 11.844 1 97.19 206 LEU A C 1
ATOM 1563 O O . LEU A 1 206 ? 7.879 14.609 10.695 1 97.19 206 LEU A O 1
ATOM 1567 N N . LEU A 1 207 ? 9.492 14.992 12.266 1 94.94 207 LEU A N 1
ATOM 1568 C CA . LEU A 1 207 ? 10.586 14.656 11.359 1 94.94 207 LEU A CA 1
ATOM 1569 C C . LEU A 1 207 ? 10.516 13.188 10.953 1 94.94 207 LEU A C 1
ATOM 1571 O O . LEU A 1 207 ? 10.711 12.852 9.781 1 94.94 207 LEU A O 1
ATOM 1575 N N . ALA A 1 208 ? 10.203 12.344 11.891 1 96.62 208 ALA A N 1
ATOM 1576 C CA . ALA A 1 208 ? 10.031 10.922 11.602 1 96.62 208 ALA A CA 1
ATOM 1577 C C . ALA A 1 208 ? 8.891 10.688 10.617 1 96.62 208 ALA A C 1
ATOM 1579 O O . ALA A 1 208 ? 9.062 10 9.617 1 96.62 208 ALA A O 1
ATOM 1580 N N . SER A 1 209 ? 7.781 11.32 10.883 1 97.88 209 SER A N 1
ATOM 1581 C CA . SER A 1 209 ? 6.578 11.172 10.07 1 97.88 209 SER A CA 1
ATOM 1582 C C . SER A 1 209 ? 6.82 11.648 8.641 1 97.88 209 SER A C 1
ATOM 1584 O O . SER A 1 209 ? 6.137 11.203 7.711 1 97.88 209 SER A O 1
ATOM 1586 N N . SER A 1 210 ? 7.809 12.508 8.445 1 95.12 210 SER A N 1
ATOM 1587 C CA . SER A 1 210 ? 8.039 13.125 7.141 1 95.12 210 SER A CA 1
ATOM 1588 C C . SER A 1 210 ? 9.305 12.586 6.488 1 95.12 210 SER A C 1
ATOM 1590 O O . SER A 1 210 ? 9.812 13.172 5.527 1 95.12 210 SER A O 1
ATOM 1592 N N . ALA A 1 211 ? 9.828 11.555 7.07 1 93.88 211 ALA A N 1
ATOM 1593 C CA . ALA A 1 211 ? 11.062 10.977 6.539 1 93.88 211 ALA A CA 1
ATOM 1594 C C . ALA A 1 211 ? 10.773 10.07 5.352 1 93.88 211 ALA A C 1
ATOM 1596 O O . ALA A 1 211 ? 10.852 8.844 5.465 1 93.88 211 ALA A O 1
ATOM 1597 N N . ILE A 1 212 ? 10.516 10.688 4.176 1 90.62 212 ILE A N 1
ATOM 1598 C CA . ILE A 1 212 ? 10.219 9.953 2.949 1 90.62 212 ILE A CA 1
ATOM 1599 C C . ILE A 1 212 ? 11.328 8.938 2.678 1 90.62 212 ILE A C 1
ATOM 1601 O O . ILE A 1 212 ? 12.516 9.273 2.738 1 90.62 212 ILE A O 1
ATOM 1605 N N . PRO A 1 213 ? 10.961 7.715 2.422 1 89.44 213 PRO A N 1
ATOM 1606 C CA . PRO A 1 213 ? 11.984 6.68 2.219 1 89.44 213 PRO A CA 1
ATOM 1607 C C . PRO A 1 213 ? 13.008 7.066 1.156 1 89.44 213 PRO A C 1
ATOM 1609 O O . PRO A 1 213 ? 12.641 7.57 0.092 1 89.44 213 PRO A O 1
ATOM 1612 N N . PHE A 1 214 ? 14.305 6.859 1.414 1 77.81 214 PHE A N 1
ATOM 1613 C CA . PHE A 1 214 ? 15.461 7.062 0.55 1 77.81 214 PHE A CA 1
ATOM 1614 C C . PHE A 1 214 ? 15.773 8.547 0.4 1 77.81 214 PHE A C 1
ATOM 1616 O O . PHE A 1 214 ? 16.859 8.914 -0.046 1 77.81 214 PHE A O 1
ATOM 1623 N N . ILE A 1 215 ? 14.812 9.43 0.727 1 81.19 215 ILE A N 1
ATOM 1624 C CA . ILE A 1 215 ? 14.961 10.859 0.458 1 81.19 215 ILE A CA 1
ATOM 1625 C C . ILE A 1 215 ? 15.445 11.57 1.721 1 81.19 215 ILE A C 1
ATOM 1627 O O . ILE A 1 215 ? 16.391 12.359 1.673 1 81.19 215 ILE A O 1
ATOM 1631 N N . PHE A 1 216 ? 14.797 11.297 2.811 1 85.31 216 PHE A N 1
ATOM 1632 C CA . PHE A 1 216 ? 15.156 11.922 4.078 1 85.31 216 PHE A CA 1
ATOM 1633 C C . PHE A 1 216 ? 15.594 10.875 5.094 1 85.31 216 PHE A C 1
ATOM 1635 O O . PHE A 1 216 ? 15.172 9.719 5.027 1 85.31 216 PHE A O 1
ATOM 1642 N N . PRO A 1 217 ? 16.438 11.281 6.02 1 86.88 217 PRO A N 1
ATOM 1643 C CA . PRO A 1 217 ? 16.953 10.312 7 1 86.88 217 PRO A CA 1
ATOM 1644 C C . PRO A 1 217 ? 15.875 9.852 7.984 1 86.88 217 PRO A C 1
ATOM 1646 O O . PRO A 1 217 ? 14.969 10.625 8.32 1 86.88 217 PRO A O 1
ATOM 1649 N N . ALA A 1 218 ? 16.031 8.633 8.43 1 91.62 218 ALA A N 1
ATOM 1650 C CA . ALA A 1 218 ? 15.18 8.117 9.508 1 91.62 218 ALA A CA 1
ATOM 1651 C C . ALA A 1 218 ? 15.453 8.852 10.82 1 91.62 218 ALA A C 1
ATOM 1653 O O . ALA A 1 218 ? 16.531 9.406 11.008 1 91.62 218 ALA A O 1
ATOM 1654 N N . THR A 1 219 ? 14.477 8.898 11.688 1 94.38 219 THR A N 1
ATOM 1655 C CA . THR A 1 219 ? 14.578 9.602 12.961 1 94.38 219 THR A CA 1
ATOM 1656 C C . THR A 1 219 ? 14.398 8.633 14.133 1 94.38 219 THR A C 1
ATOM 1658 O O . THR A 1 219 ? 13.477 7.816 14.133 1 94.38 219 THR A O 1
ATOM 1661 N N . PRO A 1 220 ? 15.336 8.68 15.086 1 93.88 220 PRO A N 1
ATOM 1662 C CA . PRO A 1 220 ? 15.172 7.84 16.281 1 93.88 220 PRO A CA 1
ATOM 1663 C C . PRO A 1 220 ? 14.102 8.367 17.234 1 93.88 220 PRO A C 1
ATOM 1665 O O . PRO A 1 220 ? 14.039 9.57 17.484 1 93.88 220 PRO A O 1
ATOM 1668 N N . LEU A 1 221 ? 13.188 7.562 17.688 1 95.69 221 LEU A N 1
ATOM 1669 C CA . LEU A 1 221 ? 12.172 7.867 18.703 1 95.69 221 LEU A CA 1
ATOM 1670 C C . LEU A 1 221 ? 12.109 6.77 19.75 1 95.69 221 LEU A C 1
ATOM 1672 O O . LEU A 1 221 ? 12.266 5.586 19.438 1 95.69 221 LEU A O 1
ATOM 1676 N N . PRO A 1 222 ? 11.914 7.176 20.953 1 92.38 222 PRO A N 1
ATOM 1677 C CA . PRO A 1 222 ? 11.695 6.164 21.984 1 92.38 222 PRO A CA 1
ATOM 1678 C C . PRO A 1 222 ? 10.312 5.535 21.922 1 92.38 222 PRO A C 1
ATOM 1680 O O . PRO A 1 222 ? 9.32 6.234 21.703 1 92.38 222 PRO A O 1
ATOM 1683 N N . LEU A 1 223 ? 10.219 4.242 22.016 1 88.94 223 LEU A N 1
ATOM 1684 C CA . LEU A 1 223 ? 8.969 3.498 22.062 1 88.94 223 LEU A CA 1
ATOM 1685 C C . LEU A 1 223 ? 9.117 2.229 22.891 1 88.94 223 LEU A C 1
ATOM 1687 O O . LEU A 1 223 ? 10.016 1.421 22.641 1 88.94 223 LEU A O 1
ATOM 1691 N N . ASP A 1 224 ? 8.242 2.031 23.828 1 84.12 224 ASP A N 1
ATOM 1692 C CA . ASP A 1 224 ? 8.195 0.837 24.672 1 84.12 224 ASP A CA 1
ATOM 1693 C C . ASP A 1 224 ? 9.555 0.556 25.297 1 84.12 224 ASP A C 1
ATOM 1695 O O . ASP A 1 224 ? 10.039 -0.581 25.266 1 84.12 224 ASP A O 1
ATOM 1699 N N . GLY A 1 225 ? 10.242 1.555 25.688 1 83.56 225 GLY A N 1
ATOM 1700 C CA . GLY A 1 225 ? 11.492 1.416 26.422 1 83.56 225 GLY A CA 1
ATOM 1701 C C . GLY A 1 225 ? 12.695 1.229 25.516 1 83.56 225 GLY A C 1
ATOM 1702 O O . GLY A 1 225 ? 13.812 1.026 26 1 83.56 225 GLY A O 1
ATOM 1703 N N . ALA A 1 226 ? 12.508 1.304 24.234 1 87.06 226 ALA A N 1
ATOM 1704 C CA . ALA A 1 226 ? 13.602 1.167 23.281 1 87.06 226 ALA A CA 1
ATOM 1705 C C . ALA A 1 226 ? 13.57 2.289 22.25 1 87.06 226 ALA A C 1
ATOM 1707 O O . ALA A 1 226 ? 12.555 2.965 22.094 1 87.06 226 ALA A O 1
ATOM 1708 N N . THR A 1 227 ? 14.734 2.484 21.672 1 91.81 227 THR A N 1
ATOM 1709 C CA . THR A 1 227 ? 14.805 3.449 20.578 1 91.81 227 THR A CA 1
ATOM 1710 C C . THR A 1 227 ? 14.633 2.754 19.234 1 91.81 227 THR A C 1
ATOM 1712 O O . THR A 1 227 ? 15.289 1.747 18.969 1 91.81 227 THR A O 1
ATOM 1715 N N . GLU A 1 228 ? 13.727 3.23 18.484 1 92.62 228 GLU A N 1
ATOM 1716 C CA . GLU A 1 228 ? 13.516 2.729 17.125 1 92.62 228 GLU A CA 1
ATOM 1717 C C . GLU A 1 228 ? 13.719 3.83 16.094 1 92.62 228 GLU A C 1
ATOM 1719 O O . GLU A 1 228 ? 13.609 5.016 16.406 1 92.62 228 GLU A O 1
ATOM 1724 N N . TYR A 1 229 ? 14.117 3.422 14.953 1 93.31 229 TYR A N 1
ATOM 1725 C CA . TYR A 1 229 ? 14.273 4.379 13.859 1 93.31 229 TYR A CA 1
ATOM 1726 C C . TYR A 1 229 ? 13.031 4.395 12.977 1 93.31 229 TYR A C 1
ATOM 1728 O O . TYR A 1 229 ? 12.586 3.346 12.5 1 93.31 229 TYR A O 1
ATOM 1736 N N . PHE A 1 230 ? 12.531 5.598 12.781 1 95.88 230 PHE A N 1
ATOM 1737 C CA . PHE A 1 230 ? 11.25 5.746 12.102 1 95.88 230 PHE A CA 1
ATOM 1738 C C . PHE A 1 230 ? 11.43 6.473 10.773 1 95.88 230 PHE A C 1
ATOM 1740 O O . PHE A 1 230 ? 12.289 7.344 10.648 1 95.88 230 PHE A O 1
ATOM 1747 N N . GLY A 1 231 ? 10.641 5.988 9.844 1 96.25 231 GLY A N 1
ATOM 1748 C CA . GLY A 1 231 ? 10.469 6.668 8.57 1 96.25 231 GLY A CA 1
ATOM 1749 C C . GLY A 1 231 ? 9.055 7.195 8.359 1 96.25 231 GLY A C 1
ATOM 1750 O O . GLY A 1 231 ? 8.258 7.227 9.297 1 96.25 231 GLY A O 1
ATOM 1751 N N . ASP A 1 232 ? 8.797 7.617 7.176 1 96.94 232 ASP A N 1
ATOM 1752 C CA . ASP A 1 232 ? 7.555 8.305 6.844 1 96.94 232 ASP A CA 1
ATOM 1753 C C . ASP A 1 232 ? 6.34 7.465 7.238 1 96.94 232 ASP A C 1
ATOM 1755 O O . ASP A 1 232 ? 6.305 6.258 6.992 1 96.94 232 ASP A O 1
ATOM 1759 N N . GLY A 1 233 ? 5.328 8.133 7.746 1 97.25 233 GLY A N 1
ATOM 1760 C CA . GLY A 1 233 ? 4.145 7.473 8.281 1 97.25 233 GLY A CA 1
ATOM 1761 C C . GLY A 1 233 ? 3.238 6.91 7.203 1 97.25 233 GLY A C 1
ATOM 1762 O O . GLY A 1 233 ? 2.34 6.117 7.492 1 97.25 233 GLY A O 1
ATOM 1763 N N . SER A 1 234 ? 3.432 7.293 6.012 1 95.38 234 SER A N 1
ATOM 1764 C CA . SER A 1 234 ? 2.604 6.789 4.922 1 95.38 234 SER A CA 1
ATOM 1765 C C . SER A 1 234 ? 2.949 5.344 4.586 1 95.38 234 SER A C 1
ATOM 1767 O O . SER A 1 234 ? 2.168 4.648 3.932 1 95.38 234 SER A O 1
ATOM 1769 N N . MET A 1 235 ? 4.156 4.934 4.992 1 94.31 235 MET A N 1
ATOM 1770 C CA . MET A 1 235 ? 4.562 3.551 4.762 1 94.31 235 MET A CA 1
ATOM 1771 C C . MET A 1 235 ? 3.83 2.605 5.711 1 94.31 235 MET A C 1
ATOM 1773 O O . MET A 1 235 ? 3.674 2.906 6.895 1 94.31 235 MET A O 1
ATOM 1777 N N . ARG A 1 236 ? 3.375 1.54 5.18 1 91.5 236 ARG A N 1
ATOM 1778 C CA . ARG A 1 236 ? 2.701 0.479 5.922 1 91.5 236 ARG A CA 1
ATOM 1779 C C . ARG A 1 236 ? 1.422 0.994 6.574 1 91.5 236 ARG A C 1
ATOM 1781 O O . ARG A 1 236 ? 0.933 0.406 7.539 1 91.5 236 ARG A O 1
ATOM 1788 N N . GLN A 1 237 ? 1.002 2.188 6.148 1 92.19 237 GLN A N 1
ATOM 1789 C CA . GLN A 1 237 ? -0.26 2.723 6.648 1 92.19 237 GLN A CA 1
ATOM 1790 C C . GLN A 1 237 ? -1.449 2.078 5.941 1 92.19 237 GLN A C 1
ATOM 1792 O O . GLN A 1 237 ? -1.671 2.311 4.75 1 92.19 237 GLN A O 1
ATOM 1797 N N . THR A 1 238 ? -2.221 1.302 6.672 1 87.81 238 THR A N 1
ATOM 1798 C CA . THR A 1 238 ? -3.285 0.546 6.02 1 87.81 238 THR A CA 1
ATOM 1799 C C . THR A 1 238 ? -4.652 1.1 6.406 1 87.81 238 THR A C 1
ATOM 1801 O O . THR A 1 238 ? -5.656 0.792 5.758 1 87.81 238 THR A O 1
ATOM 1804 N N . ALA A 1 239 ? -4.695 1.938 7.41 1 90.31 239 ALA A N 1
ATOM 1805 C CA . ALA A 1 239 ? -5.973 2.482 7.871 1 90.31 239 ALA A CA 1
ATOM 1806 C C . ALA A 1 239 ? -5.809 3.92 8.359 1 90.31 239 ALA A C 1
ATOM 1808 O O . ALA A 1 239 ? -5.891 4.188 9.555 1 90.31 239 ALA A O 1
ATOM 1809 N N . PRO A 1 240 ? -5.707 4.84 7.449 1 93.81 240 PRO A N 1
ATOM 1810 C CA . PRO A 1 240 ? -5.461 6.234 7.828 1 93.81 240 PRO A CA 1
ATOM 1811 C C . PRO A 1 240 ? -6.59 6.828 8.664 1 93.81 240 PRO A C 1
ATOM 1813 O O . PRO A 1 240 ? -6.359 7.746 9.453 1 93.81 240 PRO A O 1
ATOM 1816 N N . LEU A 1 241 ? -7.84 6.305 8.578 1 94.88 241 LEU A N 1
ATOM 1817 C CA . LEU A 1 241 ? -8.984 6.855 9.289 1 94.88 241 LEU A CA 1
ATOM 1818 C C . LEU A 1 241 ? -9.023 6.344 10.727 1 94.88 241 LEU A C 1
ATOM 1820 O O . LEU A 1 241 ? -9.664 6.957 11.586 1 94.88 241 LEU A O 1
ATOM 1824 N N . ALA A 1 242 ? -8.359 5.293 11.008 1 91.25 242 ALA A N 1
ATOM 1825 C CA . ALA A 1 242 ? -8.516 4.539 12.25 1 91.25 242 ALA A CA 1
ATOM 1826 C C . ALA A 1 242 ? -8.156 5.395 13.461 1 91.25 242 ALA A C 1
ATOM 1828 O O . ALA A 1 242 ? -8.883 5.414 14.453 1 91.25 242 ALA A O 1
ATOM 1829 N N . PRO A 1 243 ? -7.031 6.141 13.383 1 93.44 243 PRO A N 1
ATOM 1830 C CA . PRO A 1 243 ? -6.691 6.93 14.57 1 93.44 243 PRO A CA 1
ATOM 1831 C C . PRO A 1 243 ? -7.789 7.918 14.953 1 93.44 243 PRO A C 1
ATOM 1833 O O . PRO A 1 243 ? -8.117 8.055 16.141 1 93.44 243 PRO A O 1
ATOM 1836 N N . ALA A 1 244 ? -8.383 8.57 13.969 1 95 244 ALA A N 1
ATOM 1837 C CA . ALA A 1 244 ? -9.445 9.516 14.258 1 95 244 ALA A CA 1
ATOM 1838 C C . ALA A 1 244 ? -10.648 8.82 14.891 1 95 244 ALA A C 1
ATOM 1840 O O . ALA A 1 244 ? -11.234 9.32 15.852 1 95 244 ALA A O 1
ATOM 1841 N N . ILE A 1 245 ? -10.977 7.656 14.391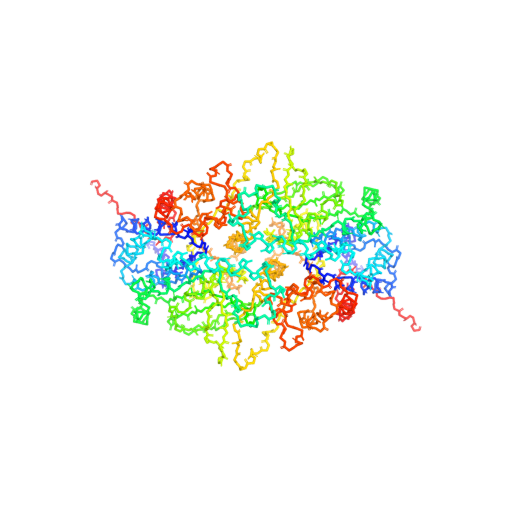 1 90.94 245 ILE A N 1
ATOM 1842 C CA . ILE A 1 245 ? -12.117 6.883 14.883 1 90.94 245 ILE A CA 1
ATOM 1843 C C . ILE A 1 245 ? -11.852 6.438 16.312 1 90.94 245 ILE A C 1
ATOM 1845 O O . ILE A 1 245 ? -12.703 6.602 17.188 1 90.94 245 ILE A O 1
ATOM 1849 N N . HIS A 1 246 ? -10.656 5.938 16.578 1 89 246 HIS A N 1
ATOM 1850 C CA . HIS A 1 246 ? -10.305 5.441 17.906 1 89 246 HIS A CA 1
ATOM 1851 C C . HIS A 1 246 ? -10.242 6.574 18.922 1 89 246 HIS A C 1
ATOM 1853 O O . HIS A 1 246 ? -10.461 6.359 20.109 1 89 246 HIS A O 1
ATOM 1859 N N . LEU A 1 247 ? -9.969 7.742 18.422 1 91.69 247 LEU A N 1
ATOM 1860 C CA . LEU A 1 247 ? -9.891 8.898 19.312 1 91.69 247 LEU A CA 1
ATOM 1861 C C . LEU A 1 247 ? -11.266 9.508 19.547 1 91.69 247 LEU A C 1
ATOM 1863 O O . LEU A 1 247 ? -11.398 10.516 20.25 1 91.69 247 LEU A O 1
ATOM 1867 N N . GLY A 1 248 ? -12.305 8.93 18.875 1 89.19 248 GLY A N 1
ATOM 1868 C CA . GLY A 1 248 ? -13.68 9.273 19.219 1 89.19 248 GLY A CA 1
ATOM 1869 C C . GLY A 1 248 ? -14.367 10.109 18.156 1 89.19 248 GLY A C 1
ATOM 1870 O O . GLY A 1 248 ? -15.469 10.617 18.391 1 89.19 248 GLY A O 1
ATOM 1871 N N . ALA A 1 249 ? -13.75 10.273 17.016 1 93.38 249 ALA A N 1
ATOM 1872 C CA . ALA A 1 249 ? -14.406 11.055 15.961 1 93.38 249 ALA A CA 1
ATOM 1873 C C . ALA A 1 249 ? -15.633 10.336 15.422 1 93.38 249 ALA A C 1
ATOM 1875 O O . ALA A 1 249 ? -15.586 9.133 15.141 1 93.38 249 ALA A O 1
ATOM 1876 N N . GLU A 1 250 ? -16.703 11.055 15.289 1 91.75 250 GLU A N 1
ATOM 1877 C CA . GLU A 1 250 ? -17.938 10.531 14.688 1 91.75 250 GLU A CA 1
ATOM 1878 C C . GLU A 1 250 ? -18.078 10.984 13.242 1 91.75 250 GLU A C 1
ATOM 1880 O O . GLU A 1 250 ? -18.859 10.406 12.477 1 91.75 250 GLU A O 1
ATOM 1885 N N . ARG A 1 251 ? -17.5 12.055 12.961 1 95.88 251 ARG A N 1
ATOM 1886 C CA . ARG A 1 251 ? -17.359 12.523 11.586 1 95.88 251 ARG A CA 1
ATOM 1887 C C . ARG A 1 251 ? -15.93 12.945 11.281 1 95.88 251 ARG A C 1
ATOM 1889 O O . ARG A 1 251 ? -15.219 13.422 12.172 1 95.88 251 ARG A O 1
ATOM 1896 N N . ILE A 1 252 ? -15.508 12.711 10.133 1 97.94 252 ILE A N 1
ATOM 1897 C CA . ILE A 1 252 ? -14.125 13 9.758 1 97.94 252 ILE A CA 1
ATOM 1898 C C . ILE A 1 252 ? -14.109 13.758 8.43 1 97.94 252 ILE A C 1
ATOM 1900 O O . ILE A 1 252 ? -14.711 13.32 7.445 1 97.94 252 ILE A O 1
ATOM 1904 N N . LEU A 1 253 ? -13.555 14.977 8.43 1 98.5 253 LEU A N 1
ATOM 1905 C CA . LEU A 1 253 ? -13.203 15.664 7.195 1 98.5 253 LEU A CA 1
ATOM 1906 C C . LEU A 1 253 ? -11.805 15.258 6.727 1 98.5 253 LEU A C 1
ATOM 1908 O O . LEU A 1 253 ? -10.836 15.398 7.473 1 98.5 253 LEU A O 1
ATOM 1912 N N . VAL A 1 254 ? -11.727 14.68 5.543 1 98.06 254 VAL A N 1
ATOM 1913 C CA . VAL A 1 254 ? -10.477 14.195 4.977 1 98.06 254 VAL A CA 1
ATOM 1914 C C . VAL A 1 254 ? -10.008 15.141 3.873 1 98.06 254 VAL A C 1
ATOM 1916 O O . VAL A 1 254 ? -10.766 15.453 2.949 1 98.06 254 VAL A O 1
ATOM 1919 N N . VAL A 1 255 ? -8.836 15.656 4.004 1 97.62 255 VAL A N 1
ATOM 1920 C CA . VAL A 1 255 ? -8.227 16.422 2.916 1 97.62 255 VAL A CA 1
ATOM 1921 C C . VAL A 1 255 ? -7.082 15.617 2.303 1 97.62 255 VAL A C 1
ATOM 1923 O O . VAL A 1 255 ? -6.035 15.438 2.928 1 97.62 255 VAL A O 1
ATOM 1926 N N . GLY A 1 256 ? -7.277 15.156 1.094 1 91 256 GLY A N 1
ATOM 1927 C CA . GLY A 1 256 ? -6.293 14.344 0.403 1 91 256 GLY A CA 1
ATOM 1928 C C . GLY A 1 256 ? -5.289 15.156 -0.387 1 91 256 GLY A C 1
ATOM 1929 O O . GLY A 1 256 ? -5.453 16.359 -0.55 1 91 256 GLY A O 1
ATOM 1930 N N . ALA A 1 257 ? -4.215 14.477 -0.842 1 83.75 257 ALA A N 1
ATOM 1931 C CA . ALA A 1 257 ? -3.17 15.125 -1.628 1 83.75 257 ALA A CA 1
ATOM 1932 C C . ALA A 1 257 ? -3.125 14.57 -3.049 1 83.75 257 ALA A C 1
ATOM 1934 O O . ALA A 1 257 ? -2.113 14.703 -3.742 1 83.75 257 ALA A O 1
ATOM 1935 N N . GLY A 1 258 ? -4.062 13.797 -3.365 1 79.5 258 GLY A N 1
ATOM 1936 C CA . GLY A 1 258 ? -4.211 13.266 -4.711 1 79.5 258 GLY A CA 1
ATOM 1937 C C . GLY A 1 258 ? -5.66 13.031 -5.102 1 79.5 258 GLY A C 1
ATOM 1938 O O . GLY A 1 258 ? -6.547 13.031 -4.246 1 79.5 258 GLY A O 1
ATOM 1939 N N . ARG A 1 259 ? -5.762 12.875 -6.398 1 68.69 259 ARG A N 1
ATOM 1940 C CA . ARG A 1 259 ? -7.121 12.727 -6.902 1 68.69 259 ARG A CA 1
ATOM 1941 C C . ARG A 1 259 ? -7.73 11.406 -6.445 1 68.69 259 ARG A C 1
ATOM 1943 O O . ARG A 1 259 ? -7.035 10.391 -6.355 1 68.69 259 ARG A O 1
ATOM 1950 N N . ARG A 1 260 ? -8.953 11.562 -5.973 1 58.06 260 ARG A N 1
ATOM 1951 C CA . ARG A 1 260 ? -9.703 10.359 -5.613 1 58.06 260 ARG A CA 1
ATOM 1952 C C . ARG A 1 260 ? -9.953 9.484 -6.836 1 58.06 260 ARG A C 1
ATOM 1954 O O . ARG A 1 260 ? -9.742 8.273 -6.793 1 58.06 260 ARG A O 1
ATOM 1961 N N . THR A 1 261 ? -10.625 10.016 -7.75 1 54.75 261 THR A N 1
ATOM 1962 C CA . THR A 1 261 ? -10.953 9.312 -8.984 1 54.75 261 THR A CA 1
ATOM 1963 C C . THR A 1 261 ? -10.258 9.953 -10.18 1 54.75 261 THR A C 1
ATOM 1965 O O . THR A 1 261 ? -10.352 11.172 -10.375 1 54.75 261 THR A O 1
ATOM 1968 N N . GLU A 1 262 ? -9.008 9.516 -10.414 1 51.75 262 GLU A N 1
ATOM 1969 C CA . GLU A 1 262 ? -8.398 10.125 -11.594 1 51.75 262 GLU A CA 1
ATOM 1970 C C . GLU A 1 262 ? -9.023 9.586 -12.875 1 51.75 262 GLU A C 1
ATOM 1972 O O . GLU A 1 262 ? -9.109 8.367 -13.07 1 51.75 262 GLU A O 1
ATOM 1977 N N . PRO A 1 263 ? -9.859 10.367 -13.539 1 51 263 PRO A N 1
ATOM 1978 C CA . PRO A 1 263 ? -10.117 9.82 -14.875 1 51 263 PRO A CA 1
ATOM 1979 C C . PRO A 1 263 ? -8.859 9.258 -15.531 1 51 263 PRO A C 1
ATOM 1981 O O . PRO A 1 263 ? -7.746 9.68 -15.211 1 51 263 PRO A O 1
ATOM 1984 N N . PRO A 1 264 ? -8.992 8.023 -16.062 1 48.34 264 PRO A N 1
ATOM 1985 C CA . PRO A 1 264 ? -7.801 7.484 -16.719 1 48.34 264 PRO A CA 1
ATOM 1986 C C . PRO A 1 264 ? -7.004 8.547 -17.469 1 48.34 264 PRO A C 1
ATOM 1988 O O . PRO A 1 264 ? -7.586 9.508 -17.984 1 48.34 264 PRO A O 1
ATOM 1991 N N . ALA A 1 265 ? -5.766 8.758 -16.953 1 49.47 265 ALA A N 1
ATOM 1992 C CA . ALA A 1 265 ? -4.934 9.617 -17.797 1 49.47 265 ALA A CA 1
ATOM 1993 C C . ALA A 1 265 ? -5.301 9.461 -19.266 1 49.47 265 ALA A C 1
ATOM 1995 O O . ALA A 1 265 ? -5.75 8.398 -19.703 1 49.47 265 ALA A O 1
ATOM 1996 N N . ARG A 1 266 ? -5.531 10.508 -20.031 1 50.66 266 ARG A N 1
ATOM 1997 C CA . ARG A 1 266 ? -5.68 10.484 -21.484 1 50.66 266 ARG A CA 1
ATOM 1998 C C . ARG A 1 266 ? -4.836 9.383 -22.109 1 50.66 266 ARG A C 1
ATOM 2000 O O . ARG A 1 266 ? -3.781 9.023 -21.578 1 50.66 266 ARG A O 1
ATOM 2007 N N . PRO A 1 267 ? -5.473 8.617 -23.031 1 52.34 267 PRO A N 1
ATOM 2008 C CA . PRO A 1 267 ? -4.727 7.598 -23.766 1 52.34 267 PRO A CA 1
ATOM 2009 C C . PRO A 1 267 ? -3.289 8.016 -24.062 1 52.34 267 PRO A C 1
ATOM 2011 O O . PRO A 1 267 ? -3.033 9.18 -24.391 1 52.34 267 PRO A O 1
ATOM 2014 N N . PRO A 1 268 ? -2.391 7.27 -23.359 1 54.28 268 PRO A N 1
ATOM 2015 C CA . PRO A 1 268 ? -1.02 7.613 -23.75 1 54.28 268 PRO A CA 1
ATOM 2016 C C . PRO A 1 268 ? -0.884 7.934 -25.234 1 54.28 268 PRO A C 1
ATOM 2018 O O . PRO A 1 268 ? -1.647 7.418 -26.047 1 54.28 268 PRO A O 1
ATOM 2021 N N . PRO A 1 269 ? -0.378 9.117 -25.547 1 50.12 269 PRO A N 1
ATOM 2022 C CA . PRO A 1 269 ? -0.163 9.32 -26.984 1 50.12 269 PRO A CA 1
ATOM 2023 C C . PRO A 1 269 ? 0.343 8.07 -27.688 1 50.12 269 PRO A C 1
ATOM 2025 O O . PRO A 1 269 ? 0.875 7.164 -27.047 1 50.12 269 PRO A O 1
ATOM 2028 N N . GLU A 1 270 ? -0.057 7.887 -28.922 1 51.62 270 GLU A N 1
ATOM 2029 C CA . GLU A 1 270 ? 0.587 6.953 -29.844 1 51.62 270 GLU A CA 1
ATOM 2030 C C . GLU A 1 270 ? 2.09 6.871 -29.578 1 51.62 270 GLU A C 1
ATOM 2032 O O . GLU A 1 270 ? 2.777 7.895 -29.562 1 51.62 270 GLU A O 1
ATOM 2037 N N . GLY A 1 271 ? 2.582 5.648 -28.922 1 58.84 271 GLY A N 1
ATOM 2038 C CA . GLY A 1 271 ? 3.99 5.309 -28.797 1 58.84 271 GLY A CA 1
ATOM 2039 C C . GLY A 1 271 ? 4.527 5.535 -27.391 1 58.84 271 GLY A C 1
ATOM 2040 O O . GLY A 1 271 ? 5.414 6.371 -27.188 1 58.84 271 GLY A O 1
ATOM 2041 N N . ALA A 1 272 ? 3.93 5.004 -26.406 1 65.12 272 ALA A N 1
ATOM 2042 C CA . ALA A 1 272 ? 4.434 5.16 -25.047 1 65.12 272 ALA A CA 1
ATOM 2043 C C . ALA A 1 272 ? 5.902 4.762 -24.953 1 65.12 272 ALA A C 1
ATOM 2045 O O . ALA A 1 272 ? 6.324 3.777 -25.562 1 65.12 272 ALA A O 1
ATOM 2046 N N . SER A 1 273 ? 6.691 5.699 -24.438 1 77.19 273 SER A N 1
ATOM 2047 C CA . SER A 1 273 ? 8.117 5.453 -24.25 1 77.19 273 SER A CA 1
ATOM 2048 C C . SER A 1 273 ? 8.367 4.66 -22.969 1 77.19 273 SER A C 1
ATOM 2050 O O . SER A 1 273 ? 7.5 4.598 -22.094 1 77.19 273 SER A O 1
ATOM 2052 N N . TYR A 1 274 ? 9.367 3.873 -22.969 1 85.19 274 TYR A N 1
ATOM 2053 C CA . TYR A 1 274 ? 9.797 3.129 -21.797 1 85.19 274 TYR A CA 1
ATOM 2054 C C . TYR A 1 274 ? 9.891 4.043 -20.578 1 85.19 274 TYR A C 1
ATOM 2056 O O . TYR A 1 274 ? 10.375 5.172 -20.672 1 85.19 274 TYR A O 1
ATOM 2064 N N . PRO A 1 275 ? 9.367 3.646 -19.469 1 85.56 275 PRO A N 1
ATOM 2065 C CA . PRO A 1 275 ? 9.367 4.508 -18.281 1 85.56 275 PRO A CA 1
ATOM 2066 C C . PRO A 1 275 ? 10.773 4.766 -17.734 1 85.56 275 PRO A C 1
ATOM 2068 O O . PRO A 1 275 ? 11.586 3.84 -17.656 1 85.56 275 PRO A O 1
ATOM 2071 N N . SER A 1 276 ? 11.07 5.996 -17.422 1 81.25 276 SER A N 1
ATOM 2072 C CA . SER A 1 276 ? 12.312 6.375 -16.781 1 81.25 276 SER A CA 1
ATOM 2073 C C . SER A 1 276 ? 12.312 5.98 -15.305 1 81.25 276 SER A C 1
ATOM 2075 O O . SER A 1 276 ? 11.281 5.555 -14.773 1 81.25 276 SER A O 1
ATOM 2077 N N . LEU A 1 277 ? 13.445 6.086 -14.656 1 79.94 277 LEU A N 1
ATOM 2078 C CA . LEU A 1 277 ? 13.531 5.824 -13.219 1 79.94 277 LEU A CA 1
ATOM 2079 C C . LEU A 1 277 ? 12.648 6.793 -12.438 1 79.94 277 LEU A C 1
ATOM 2081 O O . LEU A 1 277 ? 12.086 6.43 -11.406 1 79.94 277 LEU A O 1
ATOM 2085 N N . ALA A 1 278 ? 12.5 7.98 -12.984 1 82.38 278 ALA A N 1
ATOM 2086 C CA . ALA A 1 278 ? 11.633 8.969 -12.344 1 82.38 278 ALA A CA 1
ATOM 2087 C C . ALA A 1 278 ? 10.172 8.539 -12.406 1 82.38 278 ALA A C 1
ATOM 2089 O O . ALA A 1 278 ? 9.414 8.766 -11.461 1 82.38 278 ALA A O 1
ATOM 2090 N N . HIS A 1 279 ? 9.844 7.934 -13.508 1 85.38 279 HIS A N 1
ATOM 2091 C CA . HIS A 1 279 ? 8.492 7.41 -13.648 1 85.38 279 HIS A CA 1
ATOM 2092 C C . HIS A 1 279 ? 8.219 6.312 -12.625 1 85.38 279 HIS A C 1
ATOM 2094 O O . HIS A 1 279 ? 7.172 6.309 -11.969 1 85.38 279 HIS A O 1
ATOM 2100 N N . ILE A 1 280 ? 9.148 5.457 -12.5 1 88 280 ILE A N 1
ATOM 2101 C CA . ILE A 1 280 ? 9.008 4.324 -11.586 1 88 280 ILE A CA 1
ATOM 2102 C C . ILE A 1 280 ? 8.977 4.824 -10.148 1 88 280 ILE A C 1
ATOM 2104 O O . ILE A 1 280 ? 8.141 4.395 -9.352 1 88 280 ILE A O 1
ATOM 2108 N N . ALA A 1 281 ? 9.82 5.781 -9.836 1 87.44 281 ALA A N 1
ATOM 2109 C CA . ALA A 1 281 ? 9.875 6.344 -8.492 1 87.44 281 ALA A CA 1
ATOM 2110 C C . ALA A 1 281 ? 8.586 7.09 -8.164 1 87.44 281 ALA A C 1
ATOM 2112 O O . ALA A 1 281 ? 8.055 6.961 -7.059 1 87.44 281 ALA A O 1
ATOM 2113 N N . GLY A 1 282 ? 8.125 7.918 -9.125 1 89.44 282 GLY A N 1
ATOM 2114 C CA . GLY A 1 282 ? 6.867 8.617 -8.938 1 89.44 282 GLY A CA 1
ATOM 2115 C C . GLY A 1 282 ? 5.695 7.68 -8.719 1 89.44 282 GLY A C 1
ATOM 2116 O O . GLY A 1 282 ? 4.844 7.93 -7.863 1 89.44 282 GLY A O 1
ATOM 2117 N N . HIS A 1 283 ? 5.676 6.621 -9.492 1 91.25 283 HIS A N 1
ATOM 2118 C CA . HIS A 1 283 ? 4.637 5.605 -9.359 1 91.25 283 HIS A CA 1
ATOM 2119 C C . HIS A 1 283 ? 4.699 4.926 -8 1 91.25 283 HIS A C 1
ATOM 2121 O O . HIS A 1 283 ? 3.668 4.699 -7.367 1 91.25 283 HIS A O 1
ATOM 2127 N N . THR A 1 284 ? 5.859 4.621 -7.547 1 90.88 284 THR A N 1
ATOM 2128 C CA . THR A 1 284 ? 6.074 3.998 -6.246 1 90.88 284 THR A CA 1
ATOM 2129 C C . THR A 1 284 ? 5.598 4.914 -5.121 1 90.88 284 THR A C 1
ATOM 2131 O O . THR A 1 284 ? 4.879 4.48 -4.223 1 90.88 284 THR A O 1
ATOM 2134 N N . LEU A 1 285 ? 5.969 6.195 -5.207 1 90.94 285 LEU A N 1
ATOM 2135 C CA . LEU A 1 285 ? 5.559 7.137 -4.172 1 90.94 285 LEU A CA 1
ATOM 2136 C C . LEU A 1 285 ? 4.047 7.344 -4.195 1 90.94 285 LEU A C 1
ATOM 2138 O O . LEU A 1 285 ? 3.426 7.539 -3.146 1 90.94 285 LEU A O 1
ATOM 2142 N N . SER A 1 286 ? 3.443 7.324 -5.344 1 90.38 286 SER A N 1
ATOM 2143 C CA . SER A 1 286 ? 1.988 7.402 -5.422 1 90.38 286 SER A CA 1
ATOM 2144 C C . SER A 1 286 ? 1.332 6.23 -4.695 1 90.38 286 SER A C 1
ATOM 2146 O O . SER A 1 286 ? 0.344 6.414 -3.984 1 90.38 286 SER A O 1
ATOM 2148 N N . SER A 1 287 ? 1.877 5.09 -4.914 1 90.25 287 SER A N 1
ATOM 2149 C CA . SER A 1 287 ? 1.365 3.91 -4.223 1 90.25 287 SER A CA 1
ATOM 2150 C C . SER A 1 287 ? 1.464 4.07 -2.709 1 90.25 287 SER A C 1
ATOM 2152 O O . SER A 1 287 ? 0.534 3.719 -1.98 1 90.25 287 SER A O 1
ATOM 2154 N N . ILE A 1 288 ? 2.488 4.672 -2.238 1 89.56 288 ILE A N 1
ATOM 2155 C CA . ILE A 1 288 ? 2.766 4.805 -0.812 1 89.56 288 ILE A CA 1
ATOM 2156 C C . ILE A 1 288 ? 1.887 5.902 -0.215 1 89.56 288 ILE A C 1
ATOM 2158 O O . ILE A 1 288 ? 1.321 5.73 0.868 1 89.56 288 ILE A O 1
ATOM 2162 N N . PHE A 1 289 ? 1.697 7.008 -0.94 1 89.44 289 PHE A N 1
ATOM 2163 C CA . PHE A 1 289 ? 1.085 8.195 -0.349 1 89.44 289 PHE A CA 1
ATOM 2164 C C . PHE A 1 289 ? -0.419 8.203 -0.592 1 89.44 289 PHE A C 1
ATOM 2166 O O . PHE A 1 289 ? -1.18 8.742 0.213 1 89.44 289 PHE A O 1
ATOM 2173 N N . LEU A 1 290 ? -0.875 7.602 -1.658 1 88.12 290 LEU A N 1
ATOM 2174 C CA . LEU A 1 290 ? -2.227 7.922 -2.1 1 88.12 290 LEU A CA 1
ATOM 2175 C C . LEU A 1 290 ? -3.154 6.723 -1.94 1 88.12 290 LEU A C 1
ATOM 2177 O O . LEU A 1 290 ? -4.324 6.879 -1.58 1 88.12 290 LEU A O 1
ATOM 2181 N N . ASP A 1 291 ? -2.709 5.547 -2.105 1 88.62 291 ASP A N 1
ATOM 2182 C CA . ASP A 1 291 ? -3.57 4.383 -2.293 1 88.62 291 ASP A CA 1
ATOM 2183 C C . ASP A 1 291 ? -4.293 4.02 -0.998 1 88.62 291 ASP A C 1
ATOM 2185 O O . ASP A 1 291 ? -5.492 3.73 -1.008 1 88.62 291 ASP A O 1
ATOM 2189 N N . ALA A 1 292 ? -3.617 4.078 0.111 1 88.56 292 ALA A N 1
ATOM 2190 C CA . ALA A 1 292 ? -4.199 3.641 1.378 1 88.56 292 ALA A CA 1
ATOM 2191 C C . ALA A 1 292 ? -5.391 4.508 1.764 1 88.56 292 ALA A C 1
ATOM 2193 O O . ALA A 1 292 ? -6.41 4 2.24 1 88.56 292 ALA A O 1
ATOM 2194 N N . LEU A 1 293 ? -5.266 5.793 1.558 1 90.81 293 LEU A N 1
ATOM 2195 C CA . LEU A 1 293 ? -6.359 6.688 1.921 1 90.81 293 LEU A CA 1
ATOM 2196 C C . LEU A 1 293 ? -7.582 6.434 1.046 1 90.81 293 LEU A C 1
ATOM 2198 O O . LEU A 1 293 ? -8.703 6.34 1.551 1 90.81 293 LEU A O 1
ATOM 2202 N N . SER A 1 294 ? -7.355 6.324 -0.201 1 87.5 294 SER A N 1
ATOM 2203 C CA . SER A 1 294 ? -8.453 6.062 -1.129 1 87.5 294 SER A CA 1
ATOM 2204 C C . SER A 1 294 ? -9.195 4.785 -0.76 1 87.5 294 SER A C 1
ATOM 2206 O O . SER A 1 294 ? -10.43 4.762 -0.74 1 87.5 294 SER A O 1
ATOM 2208 N N . LEU A 1 295 ? -8.469 3.814 -0.436 1 86.12 295 LEU A N 1
ATOM 2209 C CA . LEU A 1 295 ? -9.062 2.527 -0.084 1 86.12 295 LEU A CA 1
ATOM 2210 C C . LEU A 1 295 ? -9.805 2.617 1.244 1 86.12 295 LEU A C 1
ATOM 2212 O O . LEU A 1 295 ? -10.898 2.059 1.389 1 86.12 295 LEU A O 1
ATOM 2216 N N . ASP A 1 296 ? -9.203 3.242 2.174 1 90.69 296 ASP A N 1
ATOM 2217 C CA . ASP A 1 296 ? -9.812 3.354 3.494 1 90.69 296 ASP A CA 1
ATOM 2218 C C . ASP A 1 296 ? -11.125 4.137 3.43 1 90.69 296 ASP A C 1
ATOM 2220 O O . ASP A 1 296 ? -12.102 3.783 4.094 1 90.69 296 ASP A O 1
ATOM 2224 N N . VAL A 1 297 ? -11.18 5.172 2.621 1 91.5 297 VAL A N 1
ATOM 2225 C CA . VAL A 1 297 ? -12.383 5.965 2.424 1 91.5 297 VAL A CA 1
ATOM 2226 C C . VAL A 1 297 ? -13.461 5.109 1.754 1 91.5 297 VAL A C 1
ATOM 2228 O O . VAL A 1 297 ? -14.617 5.102 2.189 1 91.5 297 VAL A O 1
ATOM 2231 N N . GLU A 1 298 ? -13.055 4.375 0.718 1 86.31 298 GLU A N 1
ATOM 2232 C CA . GLU A 1 298 ? -14 3.492 0.042 1 86.31 298 GLU A CA 1
ATOM 2233 C C . GLU A 1 298 ? -14.57 2.457 1.005 1 86.31 298 GLU A C 1
ATOM 2235 O O . GLU A 1 298 ? -15.773 2.174 0.979 1 86.31 298 GLU A O 1
ATOM 2240 N N . ARG A 1 299 ? -13.742 1.967 1.774 1 84.56 299 ARG A N 1
ATOM 2241 C CA . ARG A 1 299 ? -14.164 0.97 2.752 1 84.56 299 ARG A CA 1
ATOM 2242 C C . ARG A 1 299 ? -15.156 1.564 3.748 1 84.56 299 ARG A C 1
ATOM 2244 O O . ARG A 1 299 ? -16.188 0.954 4.051 1 84.56 299 ARG A O 1
ATOM 2251 N N . ALA A 1 300 ? -14.828 2.701 4.246 1 89 300 ALA A N 1
ATOM 2252 C CA . ALA A 1 300 ? -15.719 3.365 5.195 1 89 300 ALA A CA 1
ATOM 2253 C C . ALA A 1 300 ? -17.078 3.641 4.566 1 89 300 ALA A C 1
ATOM 2255 O O . ALA A 1 300 ? -18.109 3.441 5.207 1 89 300 ALA A O 1
ATOM 2256 N N . GLU A 1 301 ? -17.062 4.07 3.342 1 88.75 301 GLU A N 1
ATOM 2257 C CA . GLU A 1 301 ? -18.312 4.34 2.631 1 88.75 301 GLU A CA 1
ATOM 2258 C C . GLU A 1 301 ? -19.125 3.064 2.436 1 88.75 301 GLU A C 1
ATOM 2260 O O . GLU A 1 301 ? -20.359 3.074 2.576 1 88.75 301 GLU A O 1
ATOM 2265 N N . ARG A 1 302 ? -18.469 1.995 2.139 1 81.69 302 ARG A N 1
ATOM 2266 C CA . ARG A 1 302 ? -19.141 0.716 1.954 1 81.69 302 ARG A CA 1
ATOM 2267 C C . ARG A 1 302 ? -19.734 0.216 3.268 1 81.69 302 ARG A C 1
ATOM 2269 O O . ARG A 1 302 ? -20.828 -0.347 3.285 1 81.69 302 ARG A O 1
ATOM 2276 N N . ILE A 1 303 ? -19.016 0.402 4.277 1 82.69 303 ILE A N 1
ATOM 2277 C CA . ILE A 1 303 ? -19.5 0.016 5.598 1 82.69 303 ILE A CA 1
ATOM 2278 C C . ILE A 1 303 ? -20.75 0.824 5.941 1 82.69 303 ILE A C 1
ATOM 2280 O O . ILE A 1 303 ? -21.75 0.27 6.418 1 82.69 303 ILE A O 1
ATOM 2284 N N . ASN A 1 304 ? -20.656 2.084 5.668 1 86.25 304 ASN A N 1
ATOM 2285 C CA . ASN A 1 304 ? -21.812 2.936 5.902 1 86.25 304 ASN A CA 1
ATOM 2286 C C . ASN A 1 304 ? -23.016 2.459 5.105 1 86.25 304 ASN A C 1
ATOM 2288 O O . ASN A 1 304 ? -24.141 2.447 5.621 1 86.25 304 ASN A O 1
ATOM 2292 N N . GLN A 1 305 ? -22.766 2.041 3.895 1 82.31 305 GLN A N 1
ATOM 2293 C CA . GLN A 1 305 ? -23.844 1.553 3.043 1 82.31 305 GLN A CA 1
ATOM 2294 C C . GLN A 1 305 ? -24.438 0.261 3.596 1 82.31 305 GLN A C 1
ATOM 2296 O O . GLN A 1 305 ? -25.656 0.074 3.574 1 82.31 305 GLN A O 1
ATOM 2301 N N . THR A 1 306 ? -23.625 -0.533 4.055 1 77.94 306 THR A N 1
ATOM 2302 C CA . THR A 1 306 ? -24.078 -1.799 4.617 1 77.94 306 THR A CA 1
ATOM 2303 C C . THR A 1 306 ? -24.859 -1.569 5.91 1 77.94 306 THR A C 1
ATOM 2305 O O . THR A 1 306 ? -25.875 -2.209 6.152 1 77.94 306 THR A O 1
ATOM 2308 N N . LEU A 1 307 ? -24.375 -0.652 6.68 1 80.06 307 LEU A N 1
ATOM 2309 C CA . LEU A 1 307 ? -25.031 -0.344 7.949 1 80.06 307 LEU A CA 1
ATOM 2310 C C . LEU A 1 307 ? -26.406 0.249 7.723 1 80.06 307 LEU A C 1
ATOM 2312 O O . LEU A 1 307 ? -27.328 0.04 8.531 1 80.06 307 LEU A O 1
ATOM 2316 N N . ALA A 1 308 ? -26.516 0.955 6.68 1 79.62 308 ALA A N 1
ATOM 2317 C CA . ALA A 1 308 ? -27.797 1.585 6.359 1 79.62 308 ALA A CA 1
ATOM 2318 C C . ALA A 1 308 ? -28.859 0.537 6.066 1 79.62 308 ALA A C 1
ATOM 2320 O O . ALA A 1 308 ? -30.062 0.828 6.129 1 79.62 308 ALA A O 1
ATOM 2321 N N . LEU A 1 309 ? -28.438 -0.671 5.809 1 75.12 309 LEU A N 1
ATOM 2322 C CA . LEU A 1 309 ? -29.375 -1.746 5.488 1 75.12 309 LEU A CA 1
ATOM 2323 C C . LEU A 1 309 ? -29.812 -2.471 6.754 1 75.12 309 LEU A C 1
ATOM 2325 O O . LEU A 1 309 ? -30.781 -3.236 6.727 1 75.12 309 LEU A O 1
ATOM 2329 N N . ILE A 1 310 ? -29.125 -2.217 7.797 1 73.12 310 ILE A N 1
ATOM 2330 C CA . ILE A 1 310 ? -29.438 -2.865 9.07 1 73.12 310 ILE A CA 1
ATOM 2331 C C . ILE A 1 310 ? -30.516 -2.062 9.805 1 73.12 310 ILE A C 1
ATOM 2333 O O . ILE A 1 310 ? -30.359 -0.853 9.992 1 73.12 310 ILE A O 1
ATOM 2337 N N . PRO A 1 311 ? -31.562 -2.801 10.148 1 72.06 311 PRO A N 1
ATOM 2338 C CA . PRO A 1 311 ? -32.594 -2.096 10.922 1 72.06 311 PRO A CA 1
ATOM 2339 C C . PRO A 1 311 ? -32.031 -1.423 12.172 1 72.06 311 PRO A C 1
ATOM 2341 O O . PRO A 1 311 ? -31.109 -1.959 12.805 1 72.06 311 PRO A O 1
ATOM 2344 N N . PRO A 1 312 ? -32.531 -0.278 12.438 1 70.56 312 PRO A N 1
ATOM 2345 C CA . PRO A 1 312 ? -31.984 0.532 13.531 1 70.56 312 PRO A CA 1
ATOM 2346 C C . PRO A 1 312 ? -31.875 -0.242 14.844 1 70.56 312 PRO A C 1
ATOM 2348 O O . PRO A 1 312 ? -30.906 -0.071 15.594 1 70.56 312 PRO A O 1
ATOM 2351 N N . ALA A 1 313 ? -32.812 -1.083 15.164 1 67.5 313 ALA A N 1
ATOM 2352 C CA . ALA A 1 313 ? -32.812 -1.835 16.422 1 67.5 313 ALA A CA 1
ATOM 2353 C C . ALA A 1 313 ? -31.594 -2.748 16.5 1 67.5 313 ALA A C 1
ATOM 2355 O O . ALA A 1 313 ? -30.969 -2.881 17.562 1 67.5 313 ALA A O 1
ATOM 2356 N N . ASP A 1 314 ? -31.234 -3.326 15.438 1 69.81 314 ASP A N 1
ATOM 2357 C CA . ASP A 1 314 ? -30.109 -4.254 15.391 1 69.81 314 ASP A CA 1
ATOM 2358 C C . ASP A 1 314 ? -28.781 -3.498 15.352 1 69.81 314 ASP A C 1
ATOM 2360 O O . ASP A 1 314 ? -27.781 -3.98 15.875 1 69.81 314 ASP A O 1
ATOM 2364 N N . ARG A 1 315 ? -28.781 -2.312 14.742 1 69.06 315 ARG A N 1
ATOM 2365 C CA . ARG A 1 315 ? -27.578 -1.492 14.664 1 69.06 315 ARG A CA 1
ATOM 2366 C C . ARG A 1 315 ? -27.141 -1.036 16.047 1 69.06 315 ARG A C 1
ATOM 2368 O O . ARG A 1 315 ? -25.938 -1.002 16.344 1 69.06 315 ARG A O 1
ATOM 2375 N N . GLU A 1 316 ? -28.062 -0.748 16.688 1 66.38 316 GLU A N 1
ATOM 2376 C CA . GLU A 1 316 ? -27.766 -0.309 18.047 1 66.38 316 GLU A CA 1
ATOM 2377 C C . GLU A 1 316 ? -27.109 -1.424 18.859 1 66.38 316 GLU A C 1
ATOM 2379 O O . GLU A 1 316 ? -26.203 -1.167 19.656 1 66.38 316 GLU A O 1
ATOM 2384 N N . ARG A 1 317 ? -27.453 -2.604 18.562 1 60.53 317 ARG A N 1
ATOM 2385 C CA . ARG A 1 317 ? -26.906 -3.75 19.281 1 60.53 317 ARG A CA 1
ATOM 2386 C C . ARG A 1 317 ? -25.484 -4.047 18.828 1 60.53 317 ARG A C 1
ATOM 2388 O O . ARG A 1 317 ? -24.656 -4.539 19.609 1 60.53 317 ARG A O 1
ATOM 2395 N N . SER A 1 318 ? -25.203 -3.781 17.625 1 59.84 318 SER A N 1
ATOM 2396 C CA . SER A 1 318 ? -23.906 -4.156 17.062 1 59.84 318 SER A CA 1
ATOM 2397 C C . SER A 1 318 ? -22.844 -3.109 17.359 1 59.84 318 SER A C 1
ATOM 2399 O O . SER A 1 318 ? -21.672 -3.316 17.078 1 59.84 318 SER A O 1
ATOM 2401 N N . ARG A 1 319 ? -23.062 -2.129 18.016 1 60.41 319 ARG A N 1
ATOM 2402 C CA . ARG A 1 319 ? -22.141 -1.041 18.328 1 60.41 319 ARG A CA 1
ATOM 2403 C C . ARG A 1 319 ? -21.531 -0.447 17.062 1 60.41 319 ARG A C 1
ATOM 2405 O O . ARG A 1 319 ? -20.531 0.27 17.125 1 60.41 319 ARG A O 1
ATOM 2412 N N . LEU A 1 320 ? -22.031 -0.839 15.906 1 68.12 320 LEU A N 1
ATOM 2413 C CA . LEU A 1 320 ? -21.516 -0.258 14.672 1 68.12 320 LEU A CA 1
ATOM 2414 C C . LEU A 1 320 ? -22.203 1.067 14.359 1 68.12 320 LEU A C 1
ATOM 2416 O O . LEU A 1 320 ? -23.438 1.17 14.453 1 68.12 320 LEU A O 1
ATOM 2420 N N . ARG A 1 321 ? -21.453 2.145 14.297 1 76.62 321 ARG A N 1
ATOM 2421 C CA . ARG A 1 321 ? -22.016 3.451 13.953 1 76.62 321 ARG A CA 1
ATOM 2422 C C . ARG A 1 321 ? -21.469 3.947 12.617 1 76.62 321 ARG A C 1
ATOM 2424 O O . ARG A 1 321 ? -20.297 3.721 12.297 1 76.62 321 ARG A O 1
ATOM 2431 N N . PRO A 1 322 ? -22.422 4.488 11.898 1 84.81 322 PRO A N 1
ATOM 2432 C CA . PRO A 1 322 ? -21.938 5.074 10.648 1 84.81 322 PRO A CA 1
ATOM 2433 C C . PRO A 1 322 ? -20.969 6.23 10.867 1 84.81 322 PRO A C 1
ATOM 2435 O O . PRO A 1 322 ? -21.062 6.938 11.875 1 84.81 322 PRO A O 1
ATOM 2438 N N . LEU A 1 323 ? -20.016 6.32 10.047 1 90.38 323 LEU A N 1
ATOM 2439 C CA . LEU A 1 323 ? -19.031 7.398 10.062 1 90.38 323 LEU A CA 1
ATOM 2440 C C . LEU A 1 323 ? -19.375 8.453 9.016 1 90.38 323 LEU A C 1
ATOM 2442 O O . LEU A 1 323 ? -19.469 8.141 7.824 1 90.38 323 LEU A O 1
ATOM 2446 N N . GLN A 1 324 ? -19.703 9.664 9.438 1 94.25 324 GLN A N 1
ATOM 2447 C CA . GLN A 1 324 ? -19.875 10.734 8.461 1 94.25 324 GLN A CA 1
ATOM 2448 C C . GLN A 1 324 ? -18.547 11.188 7.883 1 94.25 324 GLN A C 1
ATOM 2450 O O . GLN A 1 324 ? -17.656 11.617 8.617 1 94.25 324 GLN A O 1
ATOM 2455 N N . LEU A 1 325 ? -18.469 11.086 6.586 1 95.94 325 LEU A N 1
ATOM 2456 C CA . LEU A 1 325 ? -17.203 11.391 5.926 1 95.94 325 LEU A CA 1
ATOM 2457 C C . LEU A 1 325 ? -17.391 12.492 4.887 1 95.94 325 LEU A C 1
ATOM 2459 O O . LEU A 1 325 ? -18.375 12.484 4.133 1 95.94 325 LEU A O 1
ATOM 2463 N N . LEU A 1 326 ? -16.594 13.5 4.934 1 97.44 326 LEU A N 1
ATOM 2464 C CA . LEU A 1 326 ? -16.453 14.477 3.861 1 97.44 326 LEU A CA 1
ATOM 2465 C C . LEU A 1 326 ? -15.031 14.508 3.326 1 97.44 326 LEU A C 1
ATOM 2467 O O . LEU A 1 326 ? -14.086 14.812 4.066 1 97.44 326 LEU A O 1
ATOM 2471 N N . VAL A 1 327 ? -14.875 14.141 2.074 1 96.62 327 VAL A N 1
ATOM 2472 C CA . VAL A 1 327 ? -13.555 14.055 1.466 1 96.62 327 VAL A CA 1
ATOM 2473 C C . VAL A 1 327 ? -13.367 15.203 0.473 1 96.62 327 VAL A C 1
ATOM 2475 O O . VAL A 1 327 ? -14.156 15.352 -0.462 1 96.62 327 VAL A O 1
ATOM 2478 N N . ILE A 1 328 ? -12.391 16.031 0.689 1 97 328 ILE A N 1
ATOM 2479 C CA . ILE A 1 328 ? -11.992 17.062 -0.255 1 97 328 ILE A CA 1
ATOM 2480 C C . ILE A 1 328 ? -10.672 16.688 -0.909 1 97 328 ILE A C 1
ATOM 2482 O O . ILE A 1 328 ? -9.656 16.5 -0.222 1 97 328 ILE A O 1
ATOM 2486 N N . SER A 1 329 ? -10.648 16.484 -2.191 1 94.69 329 SER A N 1
ATOM 2487 C CA . SER A 1 329 ? -9.477 16.094 -2.967 1 94.69 329 SER A CA 1
ATOM 2488 C C . SER A 1 329 ? -9.305 16.984 -4.195 1 94.69 329 SER A C 1
ATOM 2490 O O . SER A 1 329 ? -10.258 17.609 -4.656 1 94.69 329 SER A O 1
ATOM 2492 N N . PRO A 1 330 ? -8.094 17.062 -4.703 1 95 330 PRO A N 1
ATOM 2493 C CA . PRO A 1 330 ? -7.832 17.938 -5.855 1 95 330 PRO A CA 1
ATOM 2494 C C . PRO A 1 330 ? -8.688 17.578 -7.066 1 95 330 PRO A C 1
ATOM 2496 O O . PRO A 1 330 ? -8.828 16.391 -7.402 1 95 330 PRO A O 1
ATOM 2499 N N . SER A 1 331 ? -9.219 18.594 -7.688 1 93.81 331 SER A N 1
ATOM 2500 C CA . SER A 1 331 ? -10.023 18.422 -8.891 1 93.81 331 SER A CA 1
ATOM 2501 C C . SER A 1 331 ? -9.148 18.25 -10.125 1 93.81 331 SER A C 1
ATOM 2503 O O . SER A 1 331 ? -9.625 17.828 -11.18 1 93.81 331 SER A O 1
ATOM 2505 N N . GLU A 1 332 ? -7.871 18.656 -9.992 1 91.81 332 GLU A N 1
ATOM 2506 C CA . GLU A 1 332 ? -6.895 18.531 -11.07 1 91.81 332 GLU A CA 1
ATOM 2507 C C . GLU A 1 332 ? -5.746 17.609 -10.672 1 91.81 332 GLU A C 1
ATOM 2509 O O . GLU A 1 332 ? -5.477 17.422 -9.484 1 91.81 332 GLU A O 1
ATOM 2514 N N . ARG A 1 333 ? -5.086 17.062 -11.703 1 88.31 333 ARG A N 1
ATOM 2515 C CA . ARG A 1 333 ? -3.922 16.219 -11.43 1 88.31 333 ARG A CA 1
ATOM 2516 C C . ARG A 1 333 ? -2.734 17.062 -10.977 1 88.31 333 ARG A C 1
ATOM 2518 O O . ARG A 1 333 ? -2.242 17.906 -11.719 1 88.31 333 ARG A O 1
ATOM 2525 N N . ILE A 1 334 ? -2.316 16.766 -9.859 1 92.5 334 ILE A N 1
ATOM 2526 C CA . ILE A 1 334 ? -1.226 17.547 -9.297 1 92.5 334 ILE A CA 1
ATOM 2527 C C . ILE A 1 334 ? 0.057 17.297 -10.086 1 92.5 334 ILE A C 1
ATOM 2529 O O . ILE A 1 334 ? 0.898 18.188 -10.219 1 92.5 334 ILE A O 1
ATOM 2533 N N . ASP A 1 335 ? 0.174 16.078 -10.664 1 88.38 335 ASP A N 1
ATOM 2534 C CA . ASP A 1 335 ? 1.338 15.773 -11.492 1 88.38 335 ASP A CA 1
ATOM 2535 C C . ASP A 1 335 ? 1.438 16.719 -12.68 1 88.38 335 ASP A C 1
ATOM 2537 O O . ASP A 1 335 ? 2.537 17.125 -13.062 1 88.38 335 ASP A O 1
ATOM 2541 N N . ALA A 1 336 ? 0.311 17.016 -13.266 1 87.38 336 ALA A N 1
ATOM 2542 C CA . ALA A 1 336 ? 0.291 17.938 -14.398 1 87.38 336 ALA A CA 1
ATOM 2543 C C . ALA A 1 336 ? 0.704 19.344 -13.969 1 87.38 336 ALA A C 1
ATOM 2545 O O . ALA A 1 336 ? 1.411 20.031 -14.703 1 87.38 336 ALA A O 1
ATOM 2546 N N . ILE A 1 337 ? 0.3 19.75 -12.844 1 92.12 337 ILE A N 1
ATOM 2547 C CA . ILE A 1 337 ? 0.67 21.062 -12.312 1 92.12 337 ILE A CA 1
ATOM 2548 C C . ILE A 1 337 ? 2.17 21.094 -12.023 1 92.12 337 ILE A C 1
ATOM 2550 O O . ILE A 1 337 ? 2.85 22.078 -12.352 1 92.12 337 ILE A O 1
ATOM 2554 N N . ALA A 1 338 ? 2.643 20 -11.469 1 91.81 338 ALA A N 1
ATOM 2555 C CA . ALA A 1 338 ? 4.059 19.906 -11.125 1 91.81 338 ALA A CA 1
ATOM 2556 C C . ALA A 1 338 ? 4.934 20.031 -12.375 1 91.81 338 ALA A C 1
ATOM 2558 O O . ALA A 1 338 ? 6.004 20.641 -12.336 1 91.81 338 ALA A O 1
ATOM 2559 N N . ALA A 1 339 ? 4.496 19.438 -13.445 1 88.19 339 ALA A N 1
ATOM 2560 C CA . ALA A 1 339 ? 5.258 19.438 -14.695 1 88.19 339 ALA A CA 1
ATOM 2561 C C . ALA A 1 339 ? 5.566 20.859 -15.141 1 88.19 339 ALA A C 1
ATOM 2563 O O . ALA A 1 339 ? 6.621 21.125 -15.734 1 88.19 339 ALA A O 1
ATOM 2564 N N . ARG A 1 340 ? 4.727 21.797 -14.766 1 89.38 340 ARG A N 1
ATOM 2565 C CA . ARG A 1 340 ? 4.879 23.188 -15.18 1 89.38 340 ARG A CA 1
ATOM 2566 C C . ARG A 1 340 ? 5.875 23.906 -14.289 1 89.38 340 ARG A C 1
ATOM 2568 O O . ARG A 1 340 ? 6.332 25.016 -14.625 1 89.38 340 ARG A O 1
ATOM 2575 N N . HIS A 1 341 ? 6.258 23.297 -13.219 1 91.06 341 HIS A N 1
ATOM 2576 C CA . HIS A 1 341 ? 7.039 24.047 -12.234 1 91.06 341 HIS A CA 1
ATOM 2577 C C . HIS A 1 341 ? 8.398 23.391 -12.008 1 91.06 341 HIS A C 1
ATOM 2579 O O . HIS A 1 341 ? 9.203 23.875 -11.211 1 91.06 341 HIS A O 1
ATOM 2585 N N . VAL A 1 342 ? 8.711 22.281 -12.672 1 86.75 342 VAL A N 1
ATOM 2586 C CA . VAL A 1 342 ? 9.953 21.547 -12.469 1 86.75 342 VAL A CA 1
ATOM 2587 C C . VAL A 1 342 ? 11.141 22.453 -12.797 1 86.75 342 VAL A C 1
ATOM 2589 O O . VAL A 1 342 ? 12.195 22.359 -12.156 1 86.75 342 VAL A O 1
ATOM 2592 N N . GLY A 1 343 ? 10.961 23.297 -13.734 1 83.69 343 GLY A N 1
ATOM 2593 C CA . GLY A 1 343 ? 12.023 24.203 -14.164 1 83.69 343 GLY A CA 1
ATOM 2594 C C . GLY A 1 343 ? 12.398 25.219 -13.102 1 83.69 343 GLY A C 1
ATOM 2595 O O . GLY A 1 343 ? 13.461 25.844 -13.188 1 83.69 343 GLY A O 1
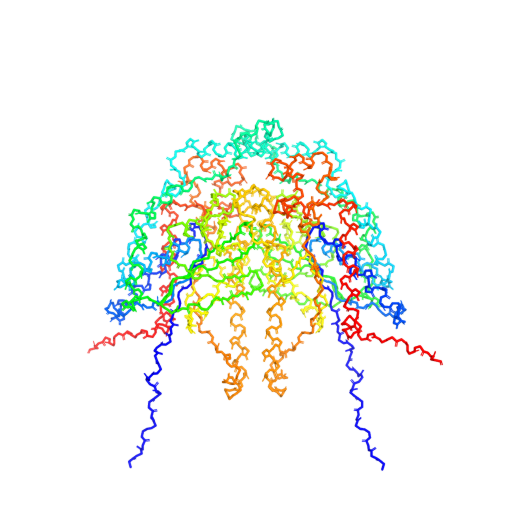ATOM 2596 N N . GLN A 1 344 ? 11.594 25.391 -12.07 1 83.19 344 GLN A N 1
ATOM 2597 C CA . GLN A 1 344 ? 11.828 26.406 -11.047 1 83.19 344 GLN A CA 1
ATOM 2598 C C . GLN A 1 344 ? 12.672 25.844 -9.906 1 83.19 344 GLN A C 1
ATOM 2600 O O . GLN A 1 344 ? 13.078 26.594 -9.008 1 83.19 344 GLN A O 1
ATOM 2605 N N . LEU A 1 345 ? 13.008 24.547 -9.969 1 80.56 345 LEU A N 1
ATOM 2606 C CA . LEU A 1 345 ? 13.859 23.953 -8.945 1 80.56 345 LEU A CA 1
ATOM 2607 C C . LEU A 1 345 ? 15.305 24.422 -9.094 1 80.56 345 LEU A C 1
ATOM 2609 O O . LEU A 1 345 ? 15.742 24.734 -10.195 1 80.56 345 LEU A O 1
ATOM 2613 N N . PRO A 1 346 ? 15.969 24.438 -7.941 1 75.81 346 PRO A N 1
ATOM 2614 C CA . PRO A 1 346 ? 17.391 24.75 -8.047 1 75.81 346 PRO A CA 1
ATOM 2615 C C . PRO A 1 346 ? 18.141 23.766 -8.953 1 75.81 346 PRO A C 1
ATOM 2617 O O . PRO A 1 346 ? 17.734 22.609 -9.094 1 75.81 346 PRO A O 1
ATOM 2620 N N . LEU A 1 347 ? 19.203 24.141 -9.438 1 75.44 347 LEU A N 1
ATOM 2621 C CA . LEU A 1 347 ? 19.938 23.406 -10.469 1 75.44 347 LEU A CA 1
ATOM 2622 C C . LEU A 1 347 ? 20.328 22.016 -9.969 1 75.44 347 LEU A C 1
ATOM 2624 O O . LEU A 1 347 ? 20.141 21.031 -10.672 1 75.44 347 LEU A O 1
ATOM 2628 N N . PRO A 1 348 ? 20.781 21.969 -8.727 1 68.94 348 PRO A N 1
ATOM 2629 C CA . PRO A 1 348 ? 21.156 20.625 -8.273 1 68.94 348 PRO A CA 1
ATOM 2630 C C . PRO A 1 348 ? 19.969 19.656 -8.266 1 68.94 348 PRO A C 1
ATOM 2632 O O . PRO A 1 348 ? 20.125 18.484 -8.625 1 68.94 348 PRO A O 1
ATOM 2635 N N . MET A 1 349 ? 18.906 20.172 -7.934 1 76 349 MET A N 1
ATOM 2636 C CA . MET A 1 349 ? 17.734 19.312 -7.895 1 76 349 MET A CA 1
ATOM 2637 C C . MET A 1 349 ? 17.25 19 -9.305 1 76 349 MET A C 1
ATOM 2639 O O . MET A 1 349 ? 16.844 17.859 -9.586 1 76 349 MET A O 1
ATOM 2643 N N . ARG A 1 350 ? 17.312 19.938 -10.125 1 77.06 350 ARG A N 1
ATOM 2644 C CA . ARG A 1 350 ? 16.922 19.703 -11.516 1 77.06 350 ARG A CA 1
ATOM 2645 C C . ARG A 1 350 ? 17.828 18.672 -12.172 1 77.06 350 ARG A C 1
ATOM 2647 O O . ARG A 1 350 ? 17.375 17.844 -12.953 1 77.06 350 ARG A O 1
ATOM 2654 N N . THR A 1 351 ? 19.047 18.766 -11.828 1 70.25 351 THR A N 1
ATOM 2655 C CA . THR A 1 351 ? 20.016 17.828 -12.383 1 70.25 351 THR A CA 1
ATOM 2656 C C . THR A 1 351 ? 19.75 16.422 -11.883 1 70.25 351 THR A C 1
ATOM 2658 O O . THR A 1 351 ? 19.781 15.461 -12.656 1 70.25 351 THR A O 1
ATOM 2661 N N . LEU A 1 352 ? 19.438 16.391 -10.625 1 69.94 352 LEU A N 1
ATOM 2662 C CA . LEU A 1 352 ? 19.141 15.094 -10.039 1 69.94 352 LEU A CA 1
ATOM 2663 C C . LEU A 1 352 ? 17.891 14.484 -10.672 1 69.94 352 LEU A C 1
ATOM 2665 O O . LEU A 1 352 ? 17.906 13.32 -11.086 1 69.94 352 LEU A O 1
ATOM 2669 N N . LEU A 1 353 ? 16.906 15.258 -10.742 1 76.12 353 LEU A N 1
ATOM 2670 C CA . LEU A 1 353 ? 15.656 14.781 -11.328 1 76.12 353 LEU A CA 1
ATOM 2671 C C . LEU A 1 353 ? 15.828 14.484 -12.812 1 76.12 353 LEU A C 1
ATOM 2673 O O . LEU A 1 353 ? 15.242 13.531 -13.336 1 76.12 353 LEU A O 1
ATOM 2677 N N . GLY A 1 354 ? 16.625 15.281 -13.469 1 71.5 354 GLY A N 1
ATOM 2678 C CA . GLY A 1 354 ? 16.953 15.031 -14.859 1 71.5 354 GLY A CA 1
ATOM 2679 C C . GLY A 1 354 ? 17.688 13.719 -15.078 1 71.5 354 GLY A C 1
ATOM 2680 O O . GLY A 1 354 ? 17.406 13 -16.031 1 71.5 354 GLY A O 1
ATOM 2681 N N . ALA A 1 355 ? 18.516 13.453 -14.164 1 67.12 355 ALA A N 1
ATOM 2682 C CA . ALA A 1 355 ? 19.25 12.195 -14.242 1 67.12 355 ALA A CA 1
ATOM 2683 C C . ALA A 1 355 ? 18.328 11 -14.086 1 67.12 355 ALA A C 1
ATOM 2685 O O . ALA A 1 355 ? 18.594 9.93 -14.633 1 67.12 355 ALA A O 1
ATOM 2686 N N . LEU A 1 356 ? 17.297 11.281 -13.406 1 71.31 356 LEU A N 1
ATOM 2687 C CA . LEU A 1 356 ? 16.328 10.219 -13.211 1 71.31 356 LEU A CA 1
ATOM 2688 C C . LEU A 1 356 ? 15.32 10.172 -14.352 1 71.31 356 LEU A C 1
ATOM 2690 O O . LEU A 1 356 ? 14.445 9.305 -14.391 1 71.31 356 LEU A O 1
ATOM 2694 N N . GLY A 1 357 ? 15.422 11.109 -15.266 1 69.81 357 GLY A N 1
ATOM 2695 C CA . GLY A 1 357 ? 14.586 11.055 -16.453 1 69.81 357 GLY A CA 1
ATOM 2696 C C . GLY A 1 357 ? 13.461 12.07 -16.453 1 69.81 357 GLY A C 1
ATOM 2697 O O . GLY A 1 357 ? 12.539 11.984 -17.25 1 69.81 357 GLY A O 1
ATOM 2698 N N . VAL A 1 358 ? 13.547 12.922 -15.438 1 66.94 358 VAL A N 1
ATOM 2699 C CA . VAL A 1 358 ? 12.547 13.977 -15.438 1 66.94 358 VAL A CA 1
ATOM 2700 C C . VAL A 1 358 ? 12.93 15.055 -16.453 1 66.94 358 VAL A C 1
ATOM 2702 O O . VAL A 1 358 ? 14.047 15.57 -16.422 1 66.94 358 VAL A O 1
ATOM 2705 N N . ARG A 1 359 ? 12.156 15.18 -17.5 1 65.69 359 ARG A N 1
ATOM 2706 C CA . ARG A 1 359 ? 12.445 16.219 -18.5 1 65.69 359 ARG A CA 1
ATOM 2707 C C . ARG A 1 359 ? 11.617 17.469 -18.234 1 65.69 359 ARG A C 1
ATOM 2709 O O . ARG A 1 359 ? 10.523 17.391 -17.672 1 65.69 359 ARG A O 1
ATOM 2716 N N . GLN A 1 360 ? 12.32 18.547 -18.406 1 60.69 360 GLN A N 1
ATOM 2717 C CA . GLN A 1 360 ? 11.664 19.828 -18.266 1 60.69 360 GLN A CA 1
ATOM 2718 C C . GLN A 1 360 ? 10.562 20.016 -19.312 1 60.69 360 GLN A C 1
ATOM 2720 O O . GLN A 1 360 ? 10.391 21.094 -19.859 1 60.69 360 GLN A O 1
ATOM 2725 N N . ASP A 1 361 ? 10.141 18.875 -19.812 1 58.16 361 ASP A N 1
ATOM 2726 C CA . ASP A 1 361 ? 9.109 19.031 -20.844 1 58.16 361 ASP A CA 1
ATOM 2727 C C . ASP A 1 361 ? 7.719 18.812 -20.25 1 58.16 361 ASP A C 1
ATOM 2729 O O . ASP A 1 361 ? 7.422 17.734 -19.734 1 58.16 361 ASP A O 1
ATOM 2733 N N . ALA A 1 362 ? 7.012 19.906 -20.203 1 55.78 362 ALA A N 1
ATOM 2734 C CA . ALA A 1 362 ? 5.633 19.953 -19.719 1 55.78 362 ALA A CA 1
ATOM 2735 C C . ALA A 1 362 ? 4.785 18.859 -20.375 1 55.78 362 ALA A C 1
ATOM 2737 O O . ALA A 1 362 ? 3.729 18.484 -19.844 1 55.78 362 ALA A O 1
ATOM 2738 N N . SER A 1 363 ? 5.301 18.344 -21.422 1 53.91 363 SER A N 1
ATOM 2739 C CA . SER A 1 363 ? 4.449 17.453 -22.203 1 53.91 363 SER A CA 1
ATOM 2740 C C . SER A 1 363 ? 4.492 16.031 -21.656 1 53.91 363 SER A C 1
ATOM 2742 O O . SER A 1 363 ? 3.691 15.18 -22.062 1 53.91 363 SER A O 1
ATOM 2744 N N . ASP A 1 364 ? 5.465 15.844 -20.672 1 61.06 364 ASP A N 1
ATOM 2745 C CA . ASP A 1 364 ? 5.484 14.477 -20.141 1 61.06 364 ASP A CA 1
ATOM 2746 C C . ASP A 1 364 ? 5.121 14.461 -18.656 1 61.06 364 ASP A C 1
ATOM 2748 O O . ASP A 1 364 ? 6.004 14.453 -17.797 1 61.06 364 ASP A O 1
ATOM 2752 N N . PRO A 1 365 ? 3.822 14.453 -18.344 1 61.62 365 PRO A N 1
ATOM 2753 C CA . PRO A 1 365 ? 3.352 14.539 -16.953 1 61.62 365 PRO A CA 1
ATOM 2754 C C . PRO A 1 365 ? 3.732 13.305 -16.125 1 61.62 365 PRO A C 1
ATOM 2756 O O . PRO A 1 365 ? 3.742 13.367 -14.898 1 61.62 365 PRO A O 1
ATOM 2759 N N . ARG A 1 366 ? 4.152 12.312 -16.734 1 62.81 366 ARG A N 1
ATOM 2760 C CA . ARG A 1 366 ? 4.355 11.078 -15.984 1 62.81 366 ARG A CA 1
ATOM 2761 C C . ARG A 1 366 ? 5.633 11.141 -15.156 1 62.81 366 ARG A C 1
ATOM 2763 O O . ARG A 1 366 ? 5.664 10.672 -14.016 1 62.81 366 ARG A O 1
ATOM 2770 N N . GLY A 1 367 ? 6.57 11.805 -15.688 1 67.81 367 GLY A N 1
ATOM 2771 C CA . GLY A 1 367 ? 7.816 11.961 -14.953 1 67.81 367 GLY A CA 1
ATOM 2772 C C . GLY A 1 367 ? 7.734 13.008 -13.852 1 67.81 367 GLY A C 1
ATOM 2773 O O . GLY A 1 367 ? 8.594 13.055 -12.969 1 67.81 367 GLY A O 1
ATOM 2774 N N . ALA A 1 368 ? 6.539 13.641 -13.82 1 82.94 368 ALA A N 1
ATOM 2775 C CA . ALA A 1 368 ? 6.457 14.766 -12.891 1 82.94 368 ALA A CA 1
ATOM 2776 C C . ALA A 1 368 ? 5.824 14.344 -11.57 1 82.94 368 ALA A C 1
ATOM 2778 O O . ALA A 1 368 ? 5.75 15.133 -10.625 1 82.94 368 ALA A O 1
ATOM 2779 N N . ALA A 1 369 ? 5.367 13.102 -11.484 1 85.94 369 ALA A N 1
ATOM 2780 C CA . ALA A 1 369 ? 4.82 12.617 -10.219 1 85.94 369 ALA A CA 1
ATOM 2781 C C . ALA A 1 369 ? 5.867 12.68 -9.109 1 85.94 369 ALA A C 1
ATOM 2783 O O . ALA A 1 369 ? 5.594 13.172 -8.016 1 85.94 369 ALA A O 1
ATOM 2784 N N . LEU A 1 370 ? 7.047 12.273 -9.461 1 87.12 370 LEU A N 1
ATOM 2785 C CA . LEU A 1 370 ? 8.125 12.305 -8.484 1 87.12 370 LEU A CA 1
ATOM 2786 C C . LEU A 1 370 ? 8.391 13.734 -8.016 1 87.12 370 LEU A C 1
ATOM 2788 O O . LEU A 1 370 ? 8.477 13.984 -6.809 1 87.12 370 LEU A O 1
ATOM 2792 N N . ALA A 1 371 ? 8.414 14.617 -8.953 1 88.12 371 ALA A N 1
ATOM 2793 C CA . ALA A 1 371 ? 8.695 16.016 -8.648 1 88.12 371 ALA A CA 1
ATOM 2794 C C . ALA A 1 371 ? 7.602 16.625 -7.773 1 88.12 371 ALA A C 1
ATOM 2796 O O . ALA A 1 371 ? 7.879 17.438 -6.895 1 88.12 371 ALA A O 1
ATOM 2797 N N . SER A 1 372 ? 6.371 16.234 -7.98 1 92.38 372 SER A N 1
ATOM 2798 C CA . SER A 1 372 ? 5.23 16.812 -7.281 1 92.38 372 SER A CA 1
ATOM 2799 C C . SER A 1 372 ? 5.344 16.609 -5.773 1 92.38 372 SER A C 1
ATOM 2801 O O . SER A 1 372 ? 4.797 17.391 -4.992 1 92.38 372 SER A O 1
ATOM 2803 N N . TYR A 1 373 ? 6.059 15.594 -5.355 1 89.94 373 TYR A N 1
ATOM 2804 C CA . TYR A 1 373 ? 6.203 15.312 -3.932 1 89.94 373 TYR A CA 1
ATOM 2805 C C . TYR A 1 373 ? 7.348 16.109 -3.332 1 89.94 373 TYR A C 1
ATOM 2807 O O . TYR A 1 373 ? 7.406 16.312 -2.115 1 89.94 373 TYR A O 1
ATOM 2815 N N . LEU A 1 374 ? 8.25 16.672 -4.18 1 85.69 374 LEU A N 1
ATOM 2816 C CA . LEU A 1 374 ? 9.484 17.266 -3.676 1 85.69 374 LEU A CA 1
ATOM 2817 C C . LEU A 1 374 ? 9.57 18.75 -4.047 1 85.69 374 LEU A C 1
ATOM 2819 O O . LEU A 1 374 ? 10.516 19.438 -3.66 1 85.69 374 LEU A O 1
ATOM 2823 N N . LEU A 1 375 ? 8.586 19.25 -4.77 1 88.5 375 LEU A N 1
ATOM 2824 C CA . LEU A 1 375 ? 8.594 20.609 -5.285 1 88.5 375 LEU A CA 1
ATOM 2825 C C . LEU A 1 375 ? 8.164 21.594 -4.211 1 88.5 375 LEU A C 1
ATOM 2827 O O . LEU A 1 375 ? 7.082 22.188 -4.301 1 88.5 375 LEU A O 1
ATOM 2831 N N . PHE A 1 376 ? 9.086 21.781 -3.236 1 88.69 376 PHE A N 1
ATOM 2832 C CA . PHE A 1 376 ? 8.836 22.781 -2.211 1 88.69 376 PHE A CA 1
ATOM 2833 C C . PHE A 1 376 ? 9.266 24.172 -2.691 1 88.69 376 PHE A C 1
ATOM 2835 O O . PHE A 1 376 ? 10.18 24.766 -2.121 1 88.69 376 PHE A O 1
ATOM 2842 N N . GLU A 1 377 ? 8.578 24.578 -3.701 1 89.62 377 GLU A N 1
ATOM 2843 C CA . GLU A 1 377 ? 8.836 25.875 -4.332 1 89.62 377 GLU A CA 1
ATOM 2844 C C . GLU A 1 377 ? 7.57 26.734 -4.371 1 89.62 377 GLU A C 1
ATOM 2846 O O . GLU A 1 377 ? 6.488 26.234 -4.691 1 89.62 377 GLU A O 1
ATOM 2851 N N . ARG A 1 378 ? 7.773 27.984 -4.16 1 91.75 378 ARG A N 1
ATOM 2852 C CA . ARG A 1 378 ? 6.656 28.891 -3.912 1 91.75 378 ARG A CA 1
ATOM 2853 C C . ARG A 1 378 ? 5.695 28.922 -5.098 1 91.75 378 ARG A C 1
ATOM 2855 O O . ARG A 1 378 ? 4.48 29 -4.914 1 91.75 378 ARG A O 1
ATOM 2862 N N . SER A 1 379 ? 6.223 28.906 -6.34 1 92.81 379 SER A N 1
ATOM 2863 C CA . SER A 1 379 ? 5.324 28.953 -7.484 1 92.81 379 SER A CA 1
ATOM 2864 C C . SER A 1 379 ? 4.395 27.75 -7.516 1 92.81 379 SER A C 1
ATOM 2866 O O . SER A 1 379 ? 3.211 27.875 -7.828 1 92.81 379 SER A O 1
ATOM 2868 N N . PHE A 1 380 ? 4.93 26.594 -7.277 1 94.44 380 PHE A N 1
ATOM 2869 C CA . PHE A 1 380 ? 4.16 25.359 -7.246 1 94.44 380 PHE A CA 1
ATOM 2870 C C . PHE A 1 380 ? 3.225 25.344 -6.043 1 94.44 380 PHE A C 1
ATOM 2872 O O . PHE A 1 380 ? 2.027 25.078 -6.184 1 94.44 380 PHE A O 1
ATOM 2879 N N . THR A 1 381 ? 3.697 25.641 -4.781 1 96.62 381 THR A N 1
ATOM 2880 C CA . THR A 1 381 ? 2.887 25.578 -3.57 1 96.62 381 THR A CA 1
ATOM 2881 C C . THR A 1 381 ? 1.744 26.578 -3.625 1 96.62 381 THR A C 1
ATOM 2883 O O . THR A 1 381 ? 0.625 26.281 -3.203 1 96.62 381 THR A O 1
ATOM 2886 N N . ARG A 1 382 ? 1.985 27.75 -4.18 1 97.56 382 ARG A N 1
ATOM 2887 C CA . ARG A 1 382 ? 0.94 28.766 -4.301 1 97.56 382 ARG A CA 1
ATOM 2888 C C . ARG A 1 382 ? -0.169 28.297 -5.238 1 97.56 382 ARG A C 1
ATOM 2890 O O . ARG A 1 382 ? -1.35 28.547 -4.98 1 97.56 382 ARG A O 1
ATOM 2897 N N . GLU A 1 383 ? 0.24 27.672 -6.289 1 97.56 383 GLU A N 1
ATOM 2898 C CA . GLU A 1 383 ? -0.771 27.172 -7.215 1 97.56 383 GLU A CA 1
ATOM 2899 C C . GLU A 1 383 ? -1.603 26.062 -6.574 1 97.56 383 GLU A C 1
ATOM 2901 O O . GLU A 1 383 ? -2.816 26 -6.777 1 97.56 383 GLU A O 1
ATOM 2906 N N . LEU A 1 384 ? -0.992 25.188 -5.836 1 97.69 384 LEU A N 1
ATOM 2907 C CA . LEU A 1 384 ? -1.72 24.125 -5.156 1 9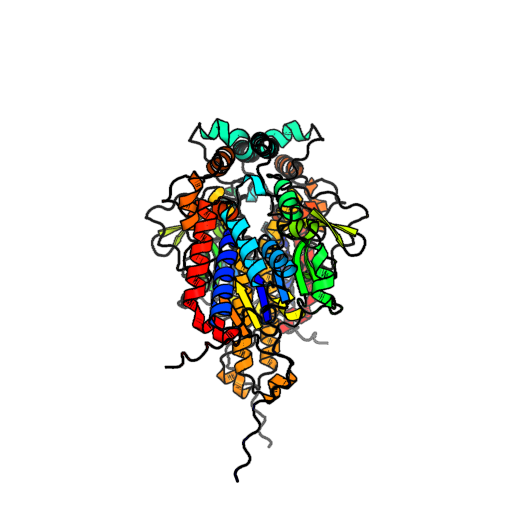7.69 384 LEU A CA 1
ATOM 2908 C C . LEU A 1 384 ? -2.662 24.703 -4.102 1 97.69 384 LEU A C 1
ATOM 2910 O O . LEU A 1 384 ? -3.779 24.203 -3.928 1 97.69 384 LEU A O 1
ATOM 2914 N N . MET A 1 385 ? -2.193 25.75 -3.352 1 98.25 385 MET A N 1
ATOM 2915 C CA . MET A 1 385 ? -3.059 26.406 -2.375 1 98.25 385 MET A CA 1
ATOM 2916 C C . MET A 1 385 ? -4.281 27.016 -3.053 1 98.25 385 MET A C 1
ATOM 2918 O O . MET A 1 385 ? -5.402 26.891 -2.553 1 98.25 385 MET A O 1
ATOM 2922 N N . ALA A 1 386 ? -3.986 27.641 -4.199 1 98.38 386 ALA A N 1
ATOM 2923 C CA . ALA A 1 386 ? -5.094 28.219 -4.953 1 98.38 386 ALA A CA 1
ATOM 2924 C C . ALA A 1 386 ? -6.086 27.141 -5.383 1 98.38 386 ALA A C 1
ATOM 2926 O O . ALA A 1 386 ? -7.301 27.344 -5.32 1 98.38 386 ALA A O 1
ATOM 2927 N N . LEU A 1 387 ? -5.59 26.031 -5.848 1 97.75 387 LEU A N 1
ATOM 2928 C CA . LEU A 1 387 ? -6.441 24.906 -6.227 1 97.75 387 LEU A CA 1
ATOM 2929 C C . LEU A 1 387 ? -7.246 24.406 -5.031 1 97.75 387 LEU A C 1
ATOM 2931 O O . LEU A 1 387 ? -8.453 24.156 -5.148 1 97.75 387 LEU A O 1
ATOM 2935 N N . GLY A 1 388 ? -6.59 24.234 -3.859 1 98.12 388 GLY A N 1
ATOM 2936 C CA . GLY A 1 388 ? -7.273 23.797 -2.65 1 98.12 388 GLY A CA 1
ATOM 2937 C C . GLY A 1 388 ? -8.406 24.734 -2.244 1 98.12 388 GLY A C 1
ATOM 2938 O O . GLY A 1 388 ? -9.492 24.266 -1.893 1 98.12 388 GLY A O 1
ATOM 2939 N N . ARG A 1 389 ? -8.094 26.016 -2.309 1 98.25 389 ARG A N 1
ATOM 2940 C CA . ARG A 1 389 ? -9.109 27.016 -1.97 1 98.25 389 ARG A CA 1
ATOM 2941 C C . ARG A 1 389 ? -10.305 26.922 -2.912 1 98.25 389 ARG A C 1
ATOM 2943 O O . ARG A 1 389 ? -11.453 26.906 -2.467 1 98.25 389 ARG A O 1
ATOM 2950 N N . ARG A 1 390 ? -10.039 26.797 -4.207 1 98.06 390 ARG A N 1
ATOM 2951 C CA . ARG A 1 390 ? -11.094 26.703 -5.211 1 98.06 390 ARG A CA 1
ATOM 2952 C C . ARG A 1 390 ? -11.945 25.453 -5.004 1 98.06 390 ARG A C 1
ATOM 2954 O O . ARG A 1 390 ? -13.172 25.516 -5.047 1 98.06 390 ARG A O 1
ATOM 2961 N N . ASP A 1 391 ? -11.305 24.344 -4.812 1 97.75 391 ASP A N 1
ATOM 2962 C CA . ASP A 1 391 ? -12.008 23.078 -4.637 1 97.75 391 ASP A CA 1
ATOM 2963 C C . ASP A 1 391 ? -12.883 23.094 -3.381 1 97.75 391 ASP A C 1
ATOM 2965 O O . ASP A 1 391 ? -14.008 22.594 -3.391 1 97.75 391 ASP A O 1
ATOM 2969 N N . ALA A 1 392 ? -12.383 23.656 -2.252 1 98.31 392 ALA A N 1
ATOM 2970 C CA . ALA A 1 392 ? -13.141 23.734 -1.004 1 98.31 392 ALA A CA 1
ATOM 2971 C C . ALA A 1 392 ? -14.328 24.672 -1.137 1 98.31 392 ALA A C 1
ATOM 2973 O O . ALA A 1 392 ? -15.43 24.359 -0.679 1 98.31 392 ALA A O 1
ATOM 2974 N N . LEU A 1 393 ? -14.133 25.797 -1.738 1 98.19 393 LEU A N 1
ATOM 2975 C CA . LEU A 1 393 ? -15.219 26.75 -1.906 1 98.19 393 LEU A CA 1
ATOM 2976 C C . LEU A 1 393 ? -16.297 26.188 -2.816 1 98.19 393 LEU A C 1
ATOM 2978 O O . LEU A 1 393 ? -17.484 26.484 -2.633 1 98.19 393 LEU A O 1
ATOM 2982 N N . ALA A 1 394 ? -15.883 25.391 -3.809 1 97.75 394 ALA A N 1
ATOM 2983 C CA . ALA A 1 394 ? -16.859 24.734 -4.676 1 97.75 394 ALA A CA 1
ATOM 2984 C C . ALA A 1 394 ? -17.734 23.781 -3.877 1 97.75 394 ALA A C 1
ATOM 2986 O O . ALA A 1 394 ? -18.859 23.469 -4.289 1 97.75 394 ALA A O 1
ATOM 2987 N N . ARG A 1 395 ? -17.266 23.391 -2.725 1 97.5 395 ARG A N 1
ATOM 2988 C CA . ARG A 1 395 ? -18 22.484 -1.859 1 97.5 395 ARG A CA 1
ATOM 2989 C C . ARG A 1 395 ? -18.484 23.188 -0.6 1 97.5 395 ARG A C 1
ATOM 2991 O O . ARG A 1 395 ? -18.609 22.578 0.459 1 97.5 395 ARG A O 1
ATOM 2998 N N . ARG A 1 396 ? -18.734 24.438 -0.653 1 97.56 396 ARG A N 1
ATOM 2999 C CA . ARG A 1 396 ? -19.094 25.266 0.49 1 97.56 396 ARG A CA 1
ATOM 3000 C C . ARG A 1 396 ? -20.312 24.719 1.213 1 97.56 396 ARG A C 1
ATOM 3002 O O . ARG A 1 396 ? -20.312 24.578 2.439 1 97.56 396 ARG A O 1
ATOM 3009 N N . SER A 1 397 ? -21.375 24.312 0.473 1 97.44 397 SER A N 1
ATOM 3010 C CA . SER A 1 397 ? -22.609 23.812 1.071 1 97.44 397 SER A CA 1
ATOM 3011 C C . SER A 1 397 ? -22.375 22.516 1.848 1 97.44 397 SER A C 1
ATOM 3013 O O . SER A 1 397 ? -22.922 22.328 2.934 1 97.44 397 SER A O 1
ATOM 3015 N N . ASP A 1 398 ? -21.516 21.656 1.282 1 97.62 398 ASP A N 1
ATOM 3016 C CA . ASP A 1 398 ? -21.172 20.391 1.949 1 97.62 398 ASP A CA 1
ATOM 3017 C C . ASP A 1 398 ? -20.438 20.656 3.258 1 97.62 398 ASP A C 1
ATOM 3019 O O . ASP A 1 398 ? -20.688 20 4.266 1 97.62 398 ASP A O 1
ATOM 3023 N N . ILE A 1 399 ? -19.516 21.641 3.199 1 97.94 399 ILE A N 1
ATOM 3024 C CA . ILE A 1 399 ? -18.688 21.953 4.363 1 97.94 399 ILE A CA 1
ATOM 3025 C C . ILE A 1 399 ? -19.562 22.562 5.461 1 97.94 399 ILE A C 1
ATOM 3027 O O . ILE A 1 399 ? -19.469 22.172 6.625 1 97.94 399 ILE A O 1
ATOM 3031 N N . GLU A 1 400 ? -20.484 23.469 5.102 1 97.38 400 GLU A N 1
ATOM 3032 C CA . GLU A 1 400 ? -21.406 24.078 6.051 1 97.38 400 GLU A CA 1
ATOM 3033 C C . GLU A 1 400 ? -22.297 23.047 6.715 1 97.38 400 GLU A C 1
ATOM 3035 O O . GLU A 1 400 ? -22.469 23.047 7.938 1 97.38 400 GLU A O 1
ATOM 3040 N N . GLN A 1 401 ? -22.828 22.156 5.906 1 96.19 401 GLN A N 1
ATOM 3041 C CA . GLN A 1 401 ? -23.688 21.094 6.434 1 96.19 401 GLN A CA 1
ATOM 3042 C C . GLN A 1 401 ? -22.906 20.156 7.332 1 96.19 401 GLN A C 1
ATOM 3044 O O . GLN A 1 401 ? -23.375 19.766 8.406 1 96.19 401 GLN A O 1
ATOM 3049 N N . PHE A 1 402 ? -21.766 19.844 6.926 1 96.69 402 PHE A N 1
ATOM 3050 C CA . PHE A 1 402 ? -20.922 18.906 7.648 1 96.69 402 PHE A CA 1
ATOM 3051 C C . PHE A 1 402 ? -20.531 19.453 9.016 1 96.69 402 PHE A C 1
ATOM 3053 O O . PHE A 1 402 ? -20.516 18.719 10 1 96.69 402 PHE A O 1
ATOM 3060 N N . LEU A 1 403 ? -20.203 20.766 9.062 1 95.88 403 LEU A N 1
ATOM 3061 C CA . LEU A 1 403 ? -19.719 21.359 10.297 1 95.88 403 LEU A CA 1
ATOM 3062 C C . LEU A 1 403 ? -20.844 22.016 11.07 1 95.88 403 LEU A C 1
ATOM 3064 O O . LEU A 1 403 ? -20.641 22.547 12.172 1 95.88 403 LEU A O 1
ATOM 3068 N N . GLY A 1 404 ? -22.078 22 10.523 1 93.81 404 GLY A N 1
ATOM 3069 C CA . GLY A 1 404 ? -23.266 22.516 11.188 1 93.81 404 GLY A CA 1
ATOM 3070 C C . GLY A 1 404 ? -23.281 24.031 11.242 1 93.81 404 GLY A C 1
ATOM 3071 O O . GLY A 1 404 ? -23.75 24.625 12.227 1 93.81 404 GLY A O 1
ATOM 3072 N N . TRP A 1 405 ? -22.609 24.641 10.25 1 93.81 405 TRP A N 1
ATOM 3073 C CA . TRP A 1 405 ? -22.578 26.094 10.203 1 93.81 405 TRP A CA 1
ATOM 3074 C C . TRP A 1 405 ? -23.734 26.641 9.367 1 93.81 405 TRP A C 1
ATOM 3076 O O . TRP A 1 405 ? -24.094 26.062 8.336 1 93.81 405 TRP A O 1
ATOM 3086 N N . GLN A 1 406 ? -24.406 27.594 9.844 1 90 406 GLN A N 1
ATOM 3087 C CA . GLN A 1 406 ? -25.516 28.234 9.133 1 90 406 GLN A CA 1
ATOM 3088 C C . GLN A 1 406 ? -25.203 29.688 8.828 1 90 406 GLN A C 1
ATOM 3090 O O . GLN A 1 406 ? -24.672 30.406 9.68 1 90 406 GLN A O 1
ATOM 3095 N N . ARG A 1 407 ? -25.5 30.078 7.582 1 84.94 407 ARG A N 1
ATOM 3096 C CA . ARG A 1 407 ? -25.312 31.469 7.184 1 84.94 407 ARG A CA 1
ATOM 3097 C C . ARG A 1 407 ? -26.375 32.375 7.801 1 84.94 407 ARG A C 1
ATOM 3099 O O . ARG A 1 407 ? -27.547 31.984 7.879 1 84.94 407 ARG A O 1
ATOM 3106 N N . PRO A 1 408 ? -25.891 33.438 8.344 1 78.44 408 PRO A N 1
ATOM 3107 C CA . PRO A 1 408 ? -26.875 34.344 8.906 1 78.44 408 PRO A CA 1
ATOM 3108 C C . PRO A 1 408 ? -27.828 34.906 7.844 1 78.44 408 PRO A C 1
ATOM 3110 O O . PRO A 1 408 ? -27.438 35.094 6.688 1 78.44 408 PRO A O 1
ATOM 3113 N N . LEU A 1 409 ? -29.219 34.719 7.969 1 64.69 409 LEU A N 1
ATOM 3114 C CA . LEU A 1 409 ? -30.25 35.281 7.09 1 64.69 409 LEU A CA 1
ATOM 3115 C C . LEU A 1 409 ? -29.984 36.75 6.809 1 64.69 409 LEU A C 1
ATOM 3117 O O . LEU A 1 409 ? -29.625 37.5 7.711 1 64.69 409 LEU A O 1
ATOM 3121 N N . VAL A 1 410 ? -29.469 37.125 5.641 1 55.5 410 VAL A N 1
ATOM 3122 C CA . VAL A 1 410 ? -29.422 38.562 5.305 1 55.5 410 VAL A CA 1
ATOM 3123 C C . VAL A 1 410 ? -30.781 39.188 5.598 1 55.5 410 VAL A C 1
ATOM 3125 O O . VAL A 1 410 ? -31.828 38.688 5.188 1 55.5 410 VAL A O 1
ATOM 3128 N N . ALA A 1 411 ? -30.922 39.875 6.738 1 46.19 411 ALA A N 1
ATOM 3129 C CA . ALA A 1 411 ? -32.094 40.719 6.895 1 46.19 411 ALA A CA 1
ATOM 3130 C C . ALA A 1 411 ? -32.406 41.469 5.613 1 46.19 411 ALA A C 1
ATOM 3132 O O . ALA A 1 411 ? -31.531 42.156 5.062 1 46.19 411 ALA A O 1
ATOM 3133 N N . SER A 1 412 ? -33.312 40.969 4.82 1 36.72 412 SER A N 1
ATOM 3134 C CA . SER A 1 412 ? -33.906 42 3.967 1 36.72 412 SER A CA 1
ATOM 3135 C C . SER A 1 412 ? -34.281 43.219 4.773 1 36.72 412 SER A C 1
ATOM 3137 O O . SER A 1 412 ? -34.812 43.125 5.883 1 36.72 412 SER A O 1
ATOM 3139 N N . MET B 1 1 ? -46.031 -41.625 8.594 1 29.78 1 MET B N 1
ATOM 3140 C CA . MET B 1 1 ? -44.688 -41.75 8.055 1 29.78 1 MET B CA 1
ATOM 3141 C C . MET B 1 1 ? -44.062 -40.375 7.844 1 29.78 1 MET B C 1
ATOM 3143 O O . MET B 1 1 ? -44.625 -39.531 7.121 1 29.78 1 MET B O 1
ATOM 3147 N N . PRO B 1 2 ? -43.281 -39.875 8.773 1 34.59 2 PRO B N 1
ATOM 3148 C CA . PRO B 1 2 ? -42.906 -38.469 8.852 1 34.59 2 PRO B CA 1
ATOM 3149 C C . PRO B 1 2 ? -42.062 -38.031 7.648 1 34.59 2 PRO B C 1
ATOM 3151 O O . PRO B 1 2 ? -41.375 -38.844 7.043 1 34.59 2 PRO B O 1
ATOM 3154 N N . ASP B 1 3 ? -42.531 -37.156 6.828 1 31.95 3 ASP B N 1
ATOM 3155 C CA . ASP B 1 3 ? -41.969 -36.594 5.613 1 31.95 3 ASP B CA 1
ATOM 3156 C C . ASP B 1 3 ? -40.594 -36 5.879 1 31.95 3 ASP B C 1
ATOM 3158 O O . ASP B 1 3 ? -40.406 -35.156 6.766 1 31.95 3 ASP B O 1
ATOM 3162 N N . ALA B 1 4 ? -39.562 -36.75 5.66 1 31.92 4 ALA B N 1
ATOM 3163 C CA . ALA B 1 4 ? -38.156 -36.375 5.734 1 31.92 4 ALA B CA 1
ATOM 3164 C C . ALA B 1 4 ? -37.938 -34.969 5.172 1 31.92 4 ALA B C 1
ATOM 3166 O O . ALA B 1 4 ? -38.438 -34.625 4.09 1 31.92 4 ALA B O 1
ATOM 3167 N N . ALA B 1 5 ? -37.656 -34.062 6.008 1 38.97 5 ALA B N 1
ATOM 3168 C CA . ALA B 1 5 ? -37.281 -32.719 5.633 1 38.97 5 ALA B CA 1
ATOM 3169 C C . ALA B 1 5 ? -36.375 -32.719 4.41 1 38.97 5 ALA B C 1
ATOM 3171 O O . ALA B 1 5 ? -35.406 -33.469 4.34 1 38.97 5 ALA B O 1
ATOM 3172 N N . PRO B 1 6 ? -36.75 -32.125 3.227 1 32.75 6 PRO B N 1
ATOM 3173 C CA . PRO B 1 6 ? -35.906 -32.219 2.021 1 32.75 6 PRO B CA 1
ATOM 3174 C C . PRO B 1 6 ? -34.438 -31.922 2.303 1 32.75 6 PRO B C 1
ATOM 3176 O O . PRO B 1 6 ? -34.125 -31.234 3.271 1 32.75 6 PRO B O 1
ATOM 3179 N N . SER B 1 7 ? -33.469 -32.875 1.982 1 35.56 7 SER B N 1
ATOM 3180 C CA . SER B 1 7 ? -32.031 -32.688 1.93 1 35.56 7 SER B CA 1
ATOM 3181 C C . SER B 1 7 ? -31.656 -31.312 1.393 1 35.56 7 SER B C 1
ATOM 3183 O O . SER B 1 7 ? -32.406 -30.719 0.619 1 35.56 7 SER B O 1
ATOM 3185 N N . PRO B 1 8 ? -30.875 -30.516 2.094 1 37.69 8 PRO B N 1
ATOM 3186 C CA . PRO B 1 8 ? -30.484 -29.25 1.485 1 37.69 8 PRO B CA 1
ATOM 3187 C C . PRO B 1 8 ? -30.297 -29.344 -0.027 1 37.69 8 PRO B C 1
ATOM 3189 O O . PRO B 1 8 ? -30 -30.422 -0.545 1 37.69 8 PRO B O 1
ATOM 3192 N N . ASP B 1 9 ? -31.125 -28.703 -0.866 1 36.38 9 ASP B N 1
ATOM 3193 C CA . ASP B 1 9 ? -31.25 -28.688 -2.32 1 36.38 9 ASP B CA 1
ATOM 3194 C C . ASP B 1 9 ? -29.891 -28.844 -2.996 1 36.38 9 ASP B C 1
ATOM 3196 O O . ASP B 1 9 ? -29.016 -27.984 -2.83 1 36.38 9 ASP B O 1
ATOM 3200 N N . SER B 1 10 ? -29.25 -29.969 -3.299 1 39.19 10 SER B N 1
ATOM 3201 C CA . SER B 1 10 ? -28.172 -30.5 -4.121 1 39.19 10 SER B CA 1
ATOM 3202 C C . SER B 1 10 ? -28 -29.703 -5.406 1 39.19 10 SER B C 1
ATOM 3204 O O . SER B 1 10 ? -27.141 -30.016 -6.23 1 39.19 10 SER B O 1
ATOM 3206 N N . SER B 1 11 ? -28.953 -29.016 -5.902 1 39.38 11 SER B N 1
ATOM 3207 C CA . SER B 1 11 ? -28.938 -28.5 -7.266 1 39.38 11 SER B CA 1
ATOM 3208 C C . SER B 1 11 ? -28.047 -27.281 -7.379 1 39.38 11 SER B C 1
ATOM 3210 O O . SER B 1 11 ? -28.016 -26.625 -8.422 1 39.38 11 SER B O 1
ATOM 3212 N N . LEU B 1 12 ? -27.766 -26.531 -6.32 1 42.53 12 LEU B N 1
ATOM 3213 C CA . LEU B 1 12 ? -26.953 -25.344 -6.59 1 42.53 12 LEU B CA 1
ATOM 3214 C C . LEU B 1 12 ? -25.531 -25.75 -7.008 1 42.53 12 LEU B C 1
ATOM 3216 O O . LEU B 1 12 ? -24.953 -26.672 -6.43 1 42.53 12 LEU B O 1
ATOM 3220 N N . PRO B 1 13 ? -25.25 -25.516 -8.305 1 50 13 PRO B N 1
ATOM 3221 C CA . PRO B 1 13 ? -23.875 -25.797 -8.703 1 50 13 PRO B CA 1
ATOM 3222 C C . PRO B 1 13 ? -22.859 -25.469 -7.609 1 50 13 PRO B C 1
ATOM 3224 O O . PRO B 1 13 ? -23.125 -24.609 -6.758 1 50 13 PRO B O 1
ATOM 3227 N N . PRO B 1 14 ? -22.078 -26.484 -7.25 1 56.09 14 PRO B N 1
ATOM 3228 C CA . PRO B 1 14 ? -21.078 -26.281 -6.203 1 56.09 14 PRO B CA 1
ATOM 3229 C C . PRO B 1 14 ? -20.422 -24.906 -6.262 1 56.09 14 PRO B C 1
ATOM 3231 O O . PRO B 1 14 ? -20.281 -24.328 -7.344 1 56.09 14 PRO B O 1
ATOM 3234 N N . PRO B 1 15 ? -20.359 -24.25 -5.145 1 66.38 15 PRO B N 1
ATOM 3235 C CA . PRO B 1 15 ? -19.766 -22.906 -5.082 1 66.38 15 PRO B CA 1
ATOM 3236 C C . PRO B 1 15 ? -18.422 -22.828 -5.793 1 66.38 15 PRO B C 1
ATOM 3238 O O . PRO B 1 15 ? -17.625 -23.75 -5.723 1 66.38 15 PRO B O 1
ATOM 3241 N N . SER B 1 16 ? -18.281 -21.844 -6.734 1 89.38 16 SER B N 1
ATOM 3242 C CA . SER B 1 16 ? -17.031 -21.672 -7.457 1 89.38 16 SER B CA 1
ATOM 3243 C C . SER B 1 16 ? -15.914 -21.219 -6.523 1 89.38 16 SER B C 1
ATOM 3245 O O . SER B 1 16 ? -16.078 -20.25 -5.766 1 89.38 16 SER B O 1
ATOM 3247 N N . THR B 1 17 ? -14.82 -22.047 -6.395 1 96.25 17 THR B N 1
ATOM 3248 C CA . THR B 1 17 ? -13.688 -21.812 -5.508 1 96.25 17 THR B CA 1
ATOM 3249 C C . THR B 1 17 ? -12.562 -21.094 -6.246 1 96.25 17 THR B C 1
ATOM 3251 O O . THR B 1 17 ? -12.172 -21.5 -7.344 1 96.25 17 THR B O 1
ATOM 3254 N N . GLY B 1 18 ? -12.156 -19.969 -5.695 1 98 18 GLY B N 1
ATOM 3255 C CA . GLY B 1 18 ? -11 -19.266 -6.211 1 98 18 GLY B CA 1
ATOM 3256 C C . GLY B 1 18 ? -9.734 -19.516 -5.406 1 98 18 GLY B C 1
ATOM 3257 O O . GLY B 1 18 ? -9.805 -19.734 -4.195 1 98 18 GLY B O 1
ATOM 3258 N N . LEU B 1 19 ? -8.617 -19.594 -6.051 1 98.69 19 LEU B N 1
ATOM 3259 C CA . LEU B 1 19 ? -7.301 -19.609 -5.426 1 98.69 19 LEU B CA 1
ATOM 3260 C C . LEU B 1 19 ? -6.547 -18.328 -5.73 1 98.69 19 LEU B C 1
ATOM 3262 O O . LEU B 1 19 ? -6.383 -17.953 -6.895 1 98.69 19 LEU B O 1
ATOM 3266 N N . LEU B 1 20 ? -6.215 -17.609 -4.691 1 98.56 20 LEU B N 1
ATOM 3267 C CA . LEU B 1 20 ? -5.441 -16.391 -4.84 1 98.56 20 LEU B CA 1
ATOM 3268 C C . LEU B 1 20 ? -4.008 -16.594 -4.371 1 98.56 20 LEU B C 1
ATOM 3270 O O . LEU B 1 20 ? -3.77 -16.953 -3.217 1 98.56 20 LEU B O 1
ATOM 3274 N N . LEU B 1 21 ? -3.084 -16.422 -5.25 1 98.38 21 LEU B N 1
ATOM 3275 C CA . LEU B 1 21 ? -1.659 -16.516 -4.953 1 98.38 21 LEU B CA 1
ATOM 3276 C C . LEU B 1 21 ? -0.999 -15.141 -5.012 1 98.38 21 LEU B C 1
ATOM 3278 O O . LEU B 1 21 ? -0.855 -14.562 -6.09 1 98.38 21 LEU B O 1
ATOM 3282 N N . SER B 1 22 ? -0.556 -14.625 -3.885 1 96.06 22 SER B N 1
ATOM 3283 C CA . SER B 1 22 ? -0.049 -13.258 -3.766 1 96.06 22 SER B CA 1
ATOM 3284 C C . SER B 1 22 ? 1.364 -13.148 -4.324 1 96.06 22 SER B C 1
ATOM 3286 O O . SER B 1 22 ? 2.035 -14.156 -4.547 1 96.06 22 SER B O 1
ATOM 3288 N N . GLY B 1 23 ? 1.759 -11.914 -4.586 1 94.19 23 GLY B N 1
ATOM 3289 C CA . GLY B 1 23 ? 3.143 -11.648 -4.941 1 94.19 23 GLY B CA 1
ATOM 3290 C C . GLY B 1 23 ? 4.094 -11.734 -3.764 1 94.19 23 GLY B C 1
ATOM 3291 O O . GLY B 1 23 ? 3.666 -11.656 -2.609 1 94.19 23 GLY B O 1
ATOM 3292 N N . GLY B 1 24 ? 5.426 -11.93 -4.141 1 93.06 24 GLY B N 1
ATOM 3293 C CA . GLY B 1 24 ? 6.402 -12.031 -3.07 1 93.06 24 GLY B CA 1
ATOM 3294 C C . GLY B 1 24 ? 7.777 -12.453 -3.555 1 93.06 24 GLY B C 1
ATOM 3295 O O . GLY B 1 24 ? 8.633 -12.828 -2.754 1 93.06 24 GLY B O 1
ATOM 3296 N N . GLY B 1 25 ? 8.008 -12.367 -4.852 1 92.69 25 GLY B N 1
ATOM 3297 C CA . GLY B 1 25 ? 9.289 -12.82 -5.359 1 92.69 25 GLY B CA 1
ATOM 3298 C C . GLY B 1 25 ? 9.609 -14.25 -4.965 1 92.69 25 GLY B C 1
ATOM 3299 O O . GLY B 1 25 ? 8.797 -15.156 -5.156 1 92.69 25 GLY B O 1
ATOM 3300 N N . ALA B 1 26 ? 10.781 -14.383 -4.391 1 93.69 26 ALA B N 1
ATOM 3301 C CA . ALA B 1 26 ? 11.242 -15.719 -4.02 1 93.69 26 ALA B CA 1
ATOM 3302 C C . ALA B 1 26 ? 10.406 -16.281 -2.877 1 93.69 26 ALA B C 1
ATOM 3304 O O . ALA B 1 26 ? 10.383 -17.5 -2.666 1 93.69 26 ALA B O 1
ATOM 3305 N N . ARG B 1 27 ? 9.719 -15.469 -2.135 1 95.75 27 ARG B N 1
ATOM 3306 C CA . ARG B 1 27 ? 8.875 -15.922 -1.037 1 95.75 27 ARG B CA 1
ATOM 3307 C C . ARG B 1 27 ? 7.754 -16.828 -1.548 1 95.75 27 ARG B C 1
ATOM 3309 O O . ARG B 1 27 ? 7.145 -17.562 -0.775 1 95.75 27 ARG B O 1
ATOM 3316 N N . ALA B 1 28 ? 7.477 -16.75 -2.826 1 96.31 28 ALA B N 1
ATOM 3317 C CA . ALA B 1 28 ? 6.363 -17.484 -3.414 1 96.31 28 ALA B CA 1
ATOM 3318 C C . ALA B 1 28 ? 6.656 -18.984 -3.441 1 96.31 28 ALA B C 1
ATOM 3320 O O . ALA B 1 28 ? 5.762 -19.797 -3.709 1 96.31 28 ALA B O 1
ATOM 3321 N N . ALA B 1 29 ? 7.918 -19.391 -3.16 1 97.38 29 ALA B N 1
ATOM 3322 C CA . ALA B 1 29 ? 8.219 -20.797 -2.979 1 97.38 29 ALA B CA 1
ATOM 3323 C C . ALA B 1 29 ? 7.336 -21.422 -1.896 1 97.38 29 ALA B C 1
ATOM 3325 O O . ALA B 1 29 ? 6.957 -22.594 -1.983 1 97.38 29 ALA B O 1
ATOM 3326 N N . TYR B 1 30 ? 7.012 -20.625 -0.882 1 98.06 30 TYR B N 1
ATOM 3327 C CA . TYR B 1 30 ? 6.094 -21.047 0.172 1 98.06 30 TYR B CA 1
ATOM 3328 C C . TYR B 1 30 ? 4.785 -21.562 -0.416 1 98.06 30 TYR B C 1
ATOM 3330 O O . TYR B 1 30 ? 4.246 -22.578 0.045 1 98.06 30 TYR B O 1
ATOM 3338 N N . GLN B 1 31 ? 4.266 -20.906 -1.451 1 98.31 31 GLN B N 1
ATOM 3339 C CA . GLN B 1 31 ? 3.014 -21.266 -2.104 1 98.31 31 GLN B CA 1
ATOM 3340 C C . GLN B 1 31 ? 3.107 -22.656 -2.73 1 98.31 31 GLN B C 1
ATOM 3342 O O . GLN B 1 31 ? 2.148 -23.422 -2.682 1 98.31 31 GLN B O 1
ATOM 3347 N N . ALA B 1 32 ? 4.273 -22.938 -3.336 1 97.69 32 ALA B N 1
ATOM 3348 C CA . ALA B 1 32 ? 4.477 -24.266 -3.918 1 97.69 32 ALA B CA 1
ATOM 3349 C C . ALA B 1 32 ? 4.371 -25.359 -2.855 1 97.69 32 ALA B C 1
ATOM 3351 O O . ALA B 1 32 ? 3.771 -26.406 -3.092 1 97.69 32 ALA B O 1
ATOM 3352 N N . GLY B 1 33 ? 4.891 -25.078 -1.698 1 98.44 33 GLY B N 1
ATOM 3353 C CA . GLY B 1 33 ? 4.777 -26.016 -0.596 1 98.44 33 GLY B CA 1
ATOM 3354 C C . GLY B 1 33 ? 3.352 -26.219 -0.124 1 98.44 33 GLY B C 1
ATOM 3355 O O . GLY B 1 33 ? 2.934 -27.344 0.14 1 98.44 33 GLY B O 1
ATOM 3356 N N . VAL B 1 34 ? 2.641 -25.156 -0.001 1 98.69 34 VAL B N 1
ATOM 3357 C CA . VAL B 1 34 ? 1.24 -25.219 0.406 1 98.69 34 VAL B CA 1
ATOM 3358 C C . VAL B 1 34 ? 0.453 -26.062 -0.592 1 98.69 34 VAL B C 1
ATOM 3360 O O . VAL B 1 34 ? -0.332 -26.938 -0.199 1 98.69 34 VAL B O 1
ATOM 3363 N N . LEU B 1 35 ? 0.672 -25.859 -1.872 1 98.56 35 LEU B N 1
ATOM 3364 C CA . LEU B 1 35 ? -0.057 -26.562 -2.926 1 98.56 35 LEU B CA 1
ATOM 3365 C C . LEU B 1 35 ? 0.307 -28.047 -2.951 1 98.56 35 LEU B C 1
ATOM 3367 O O . LEU B 1 35 ? -0.542 -28.891 -3.236 1 98.56 35 LEU B O 1
ATOM 3371 N N . GLU B 1 36 ? 1.557 -28.359 -2.635 1 98.31 36 GLU B N 1
ATOM 3372 C CA . GLU B 1 36 ? 1.942 -29.75 -2.494 1 98.31 36 GLU B CA 1
ATOM 3373 C C . GLU B 1 36 ? 1.126 -30.438 -1.406 1 98.31 36 GLU B C 1
ATOM 3375 O O . GLU B 1 36 ? 0.674 -31.578 -1.588 1 98.31 36 GLU B O 1
ATOM 3380 N N . ALA B 1 37 ? 1.012 -29.766 -0.328 1 98.62 37 ALA B N 1
ATOM 3381 C CA . ALA B 1 37 ? 0.234 -30.312 0.78 1 98.62 37 ALA B CA 1
ATOM 3382 C C . ALA B 1 37 ? -1.231 -30.484 0.391 1 98.62 37 ALA B C 1
ATOM 3384 O O . ALA B 1 37 ? -1.86 -31.484 0.731 1 98.62 37 ALA B O 1
ATOM 3385 N N . ILE B 1 38 ? -1.81 -29.531 -0.282 1 98.31 38 ILE B N 1
ATOM 3386 C CA . ILE B 1 38 ? -3.203 -29.594 -0.708 1 98.31 38 ILE B CA 1
ATOM 3387 C C . ILE B 1 38 ? -3.398 -30.797 -1.642 1 98.31 38 ILE B C 1
ATOM 3389 O O . ILE B 1 38 ? -4.387 -31.516 -1.529 1 98.31 38 ILE B O 1
ATOM 3393 N N . ALA B 1 39 ? -2.467 -30.984 -2.584 1 98 39 ALA B N 1
ATOM 3394 C CA . ALA B 1 39 ? -2.52 -32.156 -3.475 1 98 39 ALA B CA 1
ATOM 3395 C C . ALA B 1 39 ? -2.479 -33.438 -2.684 1 98 39 ALA B C 1
ATOM 3397 O O . ALA B 1 39 ? -3.201 -34.406 -3 1 98 39 ALA B O 1
ATOM 3398 N N . GLU B 1 40 ? -1.656 -33.469 -1.7 1 97.38 40 GLU B N 1
ATOM 3399 C CA . GLU B 1 40 ? -1.559 -34.656 -0.836 1 97.38 40 GLU B CA 1
ATOM 3400 C C . GLU B 1 40 ? -2.875 -34.906 -0.111 1 97.38 40 GLU B C 1
ATOM 3402 O O . GLU B 1 40 ? -3.344 -36.031 -0.056 1 97.38 40 GLU B O 1
ATOM 3407 N N . ILE B 1 41 ? -3.418 -33.875 0.449 1 97.38 41 ILE B N 1
ATOM 3408 C CA . ILE B 1 41 ? -4.691 -34 1.152 1 97.38 41 ILE B CA 1
ATOM 3409 C C . ILE B 1 41 ? -5.773 -34.469 0.189 1 97.38 41 ILE B C 1
ATOM 3411 O O . ILE B 1 41 ? -6.59 -35.312 0.54 1 97.38 41 ILE B O 1
ATOM 3415 N N . ARG B 1 42 ? -5.766 -33.938 -1.004 1 96.75 42 ARG B N 1
ATOM 3416 C CA . ARG B 1 42 ? -6.719 -34.312 -2.041 1 96.75 42 ARG B CA 1
ATOM 3417 C C . ARG B 1 42 ? -6.648 -35.812 -2.316 1 96.75 42 ARG B C 1
ATOM 3419 O O . ARG B 1 42 ? -7.68 -36.5 -2.381 1 96.75 42 ARG B O 1
ATOM 3426 N N . ARG B 1 43 ? -5.477 -36.344 -2.434 1 95.69 43 ARG B N 1
ATOM 3427 C CA . ARG B 1 43 ? -5.277 -37.75 -2.695 1 95.69 43 ARG B CA 1
ATOM 3428 C C . ARG B 1 43 ? -5.738 -38.594 -1.513 1 95.69 43 ARG B C 1
ATOM 3430 O O . ARG B 1 43 ? -6.375 -39.625 -1.696 1 95.69 43 ARG B O 1
ATOM 3437 N N . ALA B 1 44 ? -5.41 -38.156 -0.375 1 95.56 44 ALA B N 1
ATOM 3438 C CA . ALA B 1 44 ? -5.785 -38.875 0.84 1 95.56 44 ALA B CA 1
ATOM 3439 C C . ALA B 1 44 ? -7.305 -38.938 0.975 1 95.56 44 ALA B C 1
ATOM 3441 O O . ALA B 1 44 ? -7.824 -39.906 1.554 1 95.56 44 ALA B O 1
ATOM 3442 N N . CYS B 1 45 ? -7.98 -38 0.411 1 95.56 45 CYS B N 1
ATOM 3443 C CA . CYS B 1 45 ? -9.438 -37.969 0.503 1 95.56 45 CYS B CA 1
ATOM 3444 C C . CYS B 1 45 ? -10.078 -38.625 -0.707 1 95.56 45 CYS B C 1
ATOM 3446 O O . CYS B 1 45 ? -11.297 -38.562 -0.886 1 95.56 45 CYS B O 1
ATOM 3448 N N . GLY B 1 46 ? -9.336 -39.219 -1.61 1 93.5 46 GLY B N 1
ATOM 3449 C CA . GLY B 1 46 ? -9.836 -39.938 -2.764 1 93.5 46 GLY B CA 1
ATOM 3450 C C . GLY B 1 46 ? -10.336 -39.031 -3.873 1 93.5 46 GLY B C 1
ATOM 3451 O O . GLY B 1 46 ? -11.227 -39.438 -4.637 1 93.5 46 GLY B O 1
ATOM 3452 N N . GLN B 1 47 ? -9.797 -37.812 -3.912 1 93.06 47 GLN B N 1
ATOM 3453 C CA . GLN B 1 47 ? -10.297 -36.844 -4.859 1 93.06 47 GLN B CA 1
ATOM 3454 C C . GLN B 1 47 ? -9.336 -36.656 -6.035 1 93.06 47 GLN B C 1
ATOM 3456 O O . GLN B 1 47 ? -9.461 -35.719 -6.801 1 93.06 47 GLN B O 1
ATOM 3461 N N . GLN B 1 48 ? -8.328 -37.562 -6.207 1 89.12 48 GLN B N 1
ATOM 3462 C CA . GLN B 1 48 ? -7.262 -37.375 -7.188 1 89.12 48 GLN B CA 1
ATOM 3463 C C . GLN B 1 48 ? -7.816 -37.438 -8.609 1 89.12 48 GLN B C 1
ATOM 3465 O O . GLN B 1 48 ? -7.215 -36.875 -9.531 1 89.12 48 GLN B O 1
ATOM 3470 N N . HIS B 1 49 ? -8.969 -38.062 -8.805 1 87.94 49 HIS B N 1
ATOM 3471 C CA . HIS B 1 49 ? -9.562 -38.156 -10.133 1 87.94 49 HIS B CA 1
ATOM 3472 C C . HIS B 1 49 ? -10.719 -37.188 -10.289 1 87.94 49 HIS B C 1
ATOM 3474 O O . HIS B 1 49 ? -11.438 -37.219 -11.289 1 87.94 49 HIS B O 1
ATOM 3480 N N . GLY B 1 50 ? -10.883 -36.375 -9.312 1 89.38 50 GLY B N 1
ATOM 3481 C CA . GLY B 1 50 ? -11.938 -35.375 -9.367 1 89.38 50 GLY B CA 1
ATOM 3482 C C . GLY B 1 50 ? -11.555 -34.156 -10.18 1 89.38 50 GLY B C 1
ATOM 3483 O O . GLY B 1 50 ? -10.477 -34.094 -10.781 1 89.38 50 GLY B O 1
ATOM 3484 N N . PRO B 1 51 ? -12.438 -33.219 -10.273 1 91.62 51 PRO B N 1
ATOM 3485 C CA . PRO B 1 51 ? -12.195 -32 -11.031 1 91.62 51 PRO B CA 1
ATOM 3486 C C . PRO B 1 51 ? -11.156 -31.094 -10.367 1 91.62 51 PRO B C 1
ATOM 3488 O O . PRO B 1 51 ? -10.781 -31.328 -9.211 1 91.62 51 PRO B O 1
ATOM 3491 N N . ASN B 1 52 ? -10.641 -30.172 -11.141 1 94.12 52 ASN B N 1
ATOM 3492 C CA . ASN B 1 52 ? -9.773 -29.125 -10.602 1 94.12 52 ASN B CA 1
ATOM 3493 C C . ASN B 1 52 ? -10.406 -28.438 -9.398 1 94.12 52 ASN B C 1
ATOM 3495 O O . ASN B 1 52 ? -11.523 -27.922 -9.484 1 94.12 52 ASN B O 1
ATOM 3499 N N . PRO B 1 53 ? -9.75 -28.469 -8.312 1 96.31 53 PRO B N 1
ATOM 3500 C CA . PRO B 1 53 ? -10.344 -27.891 -7.105 1 96.31 53 PRO B CA 1
ATOM 3501 C C . PRO B 1 53 ? -10.453 -26.359 -7.18 1 96.31 53 PRO B C 1
ATOM 3503 O O . PRO B 1 53 ? -11.195 -25.75 -6.402 1 96.31 53 PRO B O 1
ATOM 3506 N N . PHE B 1 54 ? -9.727 -25.734 -8.078 1 97.69 54 PHE B N 1
ATOM 3507 C CA . PHE B 1 54 ? -9.719 -24.281 -8.18 1 97.69 54 PHE B CA 1
ATOM 3508 C C . PHE B 1 54 ? -10.023 -23.828 -9.602 1 97.69 54 PHE B C 1
ATOM 3510 O O . PHE B 1 54 ? -9.117 -23.531 -10.375 1 97.69 54 PHE B O 1
ATOM 3517 N N . PRO B 1 55 ? -11.258 -23.672 -9.922 1 96.62 55 PRO B N 1
ATOM 3518 C CA . PRO B 1 55 ? -11.633 -23.266 -11.273 1 96.62 55 PRO B CA 1
ATOM 3519 C C . PRO B 1 55 ? -11.266 -21.812 -11.57 1 96.62 55 PRO B C 1
ATOM 3521 O O . PRO B 1 55 ? -11.188 -21.406 -12.734 1 96.62 55 PRO B O 1
ATOM 3524 N N . ILE B 1 56 ? -11.086 -20.969 -10.547 1 97.19 56 ILE B N 1
ATOM 3525 C CA . ILE B 1 56 ? -10.688 -19.578 -10.695 1 97.19 56 ILE B CA 1
ATOM 3526 C C . ILE B 1 56 ? -9.312 -19.359 -10.062 1 97.19 56 ILE B C 1
ATOM 3528 O O . ILE B 1 56 ? -9.133 -19.609 -8.867 1 97.19 56 ILE B O 1
ATOM 3532 N N . LEU B 1 57 ? -8.375 -19 -10.859 1 98.38 57 LEU B N 1
ATOM 3533 C CA . LEU B 1 57 ? -7.016 -18.766 -10.398 1 98.38 57 LEU B CA 1
ATOM 3534 C C . LEU B 1 57 ? -6.633 -17.297 -10.562 1 98.38 57 LEU B C 1
ATOM 3536 O O . LEU B 1 57 ? -6.781 -16.719 -11.648 1 98.38 57 LEU B O 1
ATOM 3540 N N . VAL B 1 58 ? -6.23 -16.656 -9.484 1 98.38 58 VAL B N 1
ATOM 3541 C CA . VAL B 1 58 ? -5.809 -15.266 -9.461 1 98.38 58 VAL B CA 1
ATOM 3542 C C . VAL B 1 58 ? -4.395 -15.156 -8.898 1 98.38 58 VAL B C 1
ATOM 3544 O O . VAL B 1 58 ? -4.094 -15.727 -7.848 1 98.38 58 VAL B O 1
ATOM 3547 N N . GLY B 1 59 ? -3.541 -14.445 -9.57 1 98.19 59 GLY B N 1
ATOM 3548 C CA . GLY B 1 59 ? -2.172 -14.32 -9.094 1 98.19 59 GLY B CA 1
ATOM 3549 C C . GLY B 1 59 ? -1.561 -12.961 -9.391 1 98.19 59 GLY B C 1
ATOM 3550 O O . GLY B 1 59 ? -2.006 -12.258 -10.305 1 98.19 59 GLY B O 1
ATOM 3551 N N . THR B 1 60 ? -0.594 -12.602 -8.656 1 97.75 60 THR B N 1
ATOM 3552 C CA . THR B 1 60 ? 0.195 -11.383 -8.828 1 97.75 60 THR B CA 1
ATOM 3553 C C . THR B 1 60 ? 1.687 -11.688 -8.727 1 97.75 60 THR B C 1
ATOM 3555 O O . THR B 1 60 ? 2.121 -12.383 -7.805 1 97.75 60 THR B O 1
ATOM 3558 N N . SER B 1 61 ? 2.502 -11.164 -9.641 1 97 61 SER B N 1
ATOM 3559 C CA . SER B 1 61 ? 3.951 -11.344 -9.625 1 97 61 SER B CA 1
ATOM 3560 C C . SER B 1 61 ? 4.328 -12.82 -9.625 1 97 61 SER B C 1
ATOM 3562 O O . SER B 1 61 ? 3.848 -13.594 -10.461 1 97 61 SER B O 1
ATOM 3564 N N . ALA B 1 62 ? 5.16 -13.289 -8.719 1 95.75 62 ALA B N 1
ATOM 3565 C CA . ALA B 1 62 ? 5.512 -14.703 -8.633 1 95.75 62 ALA B CA 1
ATOM 3566 C C . ALA B 1 62 ? 4.273 -15.562 -8.414 1 95.75 62 ALA B C 1
ATOM 3568 O O . ALA B 1 62 ? 4.199 -16.688 -8.898 1 95.75 62 ALA B O 1
ATOM 3569 N N . GLY B 1 63 ? 3.303 -15.023 -7.727 1 97.62 63 GLY B N 1
ATOM 3570 C CA . GLY B 1 63 ? 2.029 -15.711 -7.582 1 97.62 63 GLY B CA 1
ATOM 3571 C C . GLY B 1 63 ? 1.296 -15.891 -8.898 1 97.62 63 GLY B C 1
ATOM 3572 O O . GLY B 1 63 ? 0.59 -16.891 -9.094 1 97.62 63 GLY B O 1
ATOM 3573 N N . ALA B 1 64 ? 1.437 -14.914 -9.773 1 98.12 64 ALA B N 1
ATOM 3574 C CA . ALA B 1 64 ? 0.843 -15.023 -11.109 1 98.12 64 ALA B CA 1
ATOM 3575 C C . ALA B 1 64 ? 1.481 -16.156 -11.898 1 98.12 64 ALA B C 1
ATOM 3577 O O . ALA B 1 64 ? 0.798 -16.875 -12.641 1 98.12 64 ALA B O 1
ATOM 3578 N N . ILE B 1 65 ? 2.777 -16.297 -11.75 1 96.31 65 ILE B N 1
ATOM 3579 C CA . ILE B 1 65 ? 3.482 -17.375 -12.43 1 96.31 65 ILE B CA 1
ATOM 3580 C C . ILE B 1 65 ? 2.994 -18.719 -11.898 1 96.31 65 ILE B C 1
ATOM 3582 O O . ILE B 1 65 ? 2.691 -19.625 -12.672 1 96.31 65 ILE B O 1
ATOM 3586 N N . ASN B 1 66 ? 2.889 -18.844 -10.602 1 97.5 66 ASN B N 1
ATOM 3587 C CA . ASN B 1 66 ? 2.365 -20.062 -10 1 97.5 66 ASN B CA 1
ATOM 3588 C C . ASN B 1 66 ? 0.933 -20.344 -10.453 1 97.5 66 ASN B C 1
ATOM 3590 O O . ASN B 1 66 ? 0.593 -21.484 -10.797 1 97.5 66 ASN B O 1
ATOM 3594 N N . ALA B 1 67 ? 0.095 -19.312 -10.43 1 98.5 67 ALA B N 1
ATOM 3595 C CA . ALA B 1 67 ? -1.294 -19.469 -10.859 1 98.5 67 ALA B CA 1
ATOM 3596 C C . ALA B 1 67 ? -1.378 -19.922 -12.312 1 98.5 67 ALA B C 1
ATOM 3598 O O . ALA B 1 67 ? -2.174 -20.797 -12.648 1 98.5 67 ALA B O 1
ATOM 3599 N N . ALA B 1 68 ? -0.555 -19.312 -13.133 1 97.88 68 ALA B N 1
ATOM 3600 C CA . ALA B 1 68 ? -0.54 -19.672 -14.547 1 97.88 68 ALA B CA 1
ATOM 3601 C C . ALA B 1 68 ? -0.068 -21.109 -14.742 1 97.88 68 ALA B C 1
ATOM 3603 O O . ALA B 1 68 ? -0.609 -21.828 -15.578 1 97.88 68 ALA B O 1
ATOM 3604 N N . ALA B 1 69 ? 0.94 -21.5 -14.016 1 96.88 69 ALA B N 1
ATOM 3605 C CA . ALA B 1 69 ? 1.423 -22.875 -14.086 1 96.88 69 ALA B CA 1
ATOM 3606 C C . ALA B 1 69 ? 0.316 -23.859 -13.727 1 96.88 69 ALA B C 1
ATOM 3608 O O . ALA B 1 69 ? 0.13 -24.875 -14.406 1 96.88 69 ALA B O 1
ATOM 3609 N N . LEU B 1 70 ? -0.432 -23.594 -12.703 1 97.75 70 LEU B N 1
ATOM 3610 C CA . LEU B 1 70 ? -1.552 -24.438 -12.305 1 97.75 70 LEU B CA 1
ATOM 3611 C C . LEU B 1 70 ? -2.641 -24.438 -13.367 1 97.75 70 LEU B C 1
ATOM 3613 O O . LEU B 1 70 ? -3.203 -25.5 -13.68 1 97.75 70 LEU B O 1
ATOM 3617 N N . ALA B 1 71 ? -2.895 -23.266 -13.867 1 97.94 71 ALA B N 1
ATOM 3618 C CA . ALA B 1 71 ? -3.941 -23.125 -14.875 1 97.94 71 ALA B CA 1
ATOM 3619 C C . ALA B 1 71 ? -3.646 -23.984 -16.094 1 97.94 71 ALA B C 1
ATOM 3621 O O . ALA B 1 71 ? -4.543 -24.641 -16.625 1 97.94 71 ALA B O 1
ATOM 3622 N N . CYS B 1 72 ? -2.414 -24.031 -16.484 1 96.81 72 CYS B N 1
ATOM 3623 C CA . CYS B 1 72 ? -2.008 -24.75 -17.688 1 96.81 72 CYS B CA 1
ATOM 3624 C C . CYS B 1 72 ? -2.061 -26.266 -17.453 1 96.81 72 CYS B C 1
ATOM 3626 O O . CYS B 1 72 ? -1.973 -27.047 -18.391 1 96.81 72 CYS B O 1
ATOM 3628 N N . GLY B 1 73 ? -2.213 -26.672 -16.234 1 96.06 73 GLY B N 1
ATOM 3629 C CA . GLY B 1 73 ? -2.346 -28.078 -15.891 1 96.06 73 GLY B CA 1
ATOM 3630 C C . GLY B 1 73 ? -3.623 -28.391 -15.133 1 96.06 73 GLY B C 1
ATOM 3631 O O . GLY B 1 73 ? -3.662 -29.328 -14.328 1 96.06 73 GLY B O 1
ATOM 3632 N N . SER B 1 74 ? -4.605 -27.562 -15.359 1 95.81 74 SER B N 1
ATOM 3633 C CA . SER B 1 74 ? -5.836 -27.656 -14.578 1 95.81 74 SER B CA 1
ATOM 3634 C C . SER B 1 74 ? -6.551 -28.969 -14.836 1 95.81 74 SER B C 1
ATOM 3636 O O . SER B 1 74 ? -7.414 -29.375 -14.047 1 95.81 74 SER B O 1
ATOM 3638 N N . ASP B 1 75 ? -6.281 -29.703 -15.938 1 95.56 75 ASP B N 1
ATOM 3639 C CA . ASP B 1 75 ? -6.852 -31.016 -16.203 1 95.56 75 ASP B CA 1
ATOM 3640 C C . ASP B 1 75 ? -6.203 -32.094 -15.32 1 95.56 75 ASP B C 1
ATOM 3642 O O . ASP B 1 75 ? -6.766 -33.156 -15.133 1 95.56 75 ASP B O 1
ATOM 3646 N N . HIS B 1 76 ? -5.035 -31.891 -14.859 1 95.56 76 HIS B N 1
ATOM 3647 C CA . HIS B 1 76 ? -4.312 -32.75 -13.945 1 95.56 76 HIS B CA 1
ATOM 3648 C C . HIS B 1 76 ? -3.643 -31.969 -12.836 1 95.56 76 HIS B C 1
ATOM 3650 O O . HIS B 1 76 ? -2.42 -31.797 -12.828 1 95.56 76 HIS B O 1
ATOM 3656 N N . PHE B 1 77 ? -4.387 -31.609 -11.867 1 96.56 77 PHE B N 1
ATOM 3657 C CA . PHE B 1 77 ? -3.963 -30.719 -10.797 1 96.56 77 PHE B CA 1
ATOM 3658 C C . PHE B 1 77 ? -2.711 -31.25 -10.109 1 96.56 77 PHE B C 1
ATOM 3660 O O . PHE B 1 77 ? -1.733 -30.516 -9.938 1 96.56 77 PHE B O 1
ATOM 3667 N N . ASP B 1 78 ? -2.672 -32.5 -9.727 1 96.56 78 ASP B N 1
ATOM 3668 C CA . ASP B 1 78 ? -1.549 -33.094 -9.008 1 96.56 78 ASP B CA 1
ATOM 3669 C C . ASP B 1 78 ? -0.265 -33 -9.828 1 96.56 78 ASP B C 1
ATOM 3671 O O . ASP B 1 78 ? 0.805 -32.719 -9.289 1 96.56 78 ASP B O 1
ATOM 3675 N N . ARG B 1 79 ? -0.408 -33.312 -11.094 1 95.5 79 ARG B N 1
ATOM 3676 C CA . ARG B 1 79 ? 0.751 -33.219 -11.977 1 95.5 79 ARG B CA 1
ATOM 3677 C C . ARG B 1 79 ? 1.25 -31.797 -12.109 1 95.5 79 ARG B C 1
ATOM 3679 O O . ARG B 1 79 ? 2.459 -31.547 -12.141 1 95.5 79 ARG B O 1
ATOM 3686 N N . ALA B 1 80 ? 0.327 -30.875 -12.266 1 96.25 80 ALA B N 1
ATOM 3687 C CA . ALA B 1 80 ? 0.692 -29.453 -12.367 1 96.25 80 ALA B CA 1
ATOM 3688 C C . ALA B 1 80 ? 1.458 -29 -11.133 1 96.25 80 ALA B C 1
ATOM 3690 O O . ALA B 1 80 ? 2.465 -28.297 -11.242 1 96.25 80 ALA B O 1
ATOM 3691 N N . VAL B 1 81 ? 1.025 -29.422 -9.93 1 97.62 81 VAL B N 1
ATOM 3692 C CA . VAL B 1 81 ? 1.672 -29.062 -8.672 1 97.62 81 VAL B CA 1
ATOM 3693 C C . VAL B 1 81 ? 3.072 -29.656 -8.617 1 97.62 81 VAL B C 1
ATOM 3695 O O . VAL B 1 81 ? 4.031 -28.984 -8.234 1 97.62 81 VAL B O 1
ATOM 3698 N N . ARG B 1 82 ? 3.172 -30.891 -9.008 1 96.44 82 ARG B N 1
ATOM 3699 C CA . ARG B 1 82 ? 4.465 -31.562 -8.992 1 96.44 82 ARG B CA 1
ATOM 3700 C C . ARG B 1 82 ? 5.465 -30.859 -9.906 1 96.44 82 ARG B C 1
ATOM 3702 O O . ARG B 1 82 ? 6.625 -30.672 -9.531 1 96.44 82 ARG B O 1
ATOM 3709 N N . ARG B 1 83 ? 5.02 -30.531 -11.094 1 94.44 83 ARG B N 1
ATOM 3710 C CA . ARG B 1 83 ? 5.883 -29.844 -12.039 1 94.44 83 ARG B CA 1
ATOM 3711 C C . ARG B 1 83 ? 6.336 -28.5 -11.477 1 94.44 83 ARG B C 1
ATOM 3713 O O . ARG B 1 83 ? 7.523 -28.156 -11.531 1 94.44 83 ARG B O 1
ATOM 3720 N N . MET B 1 84 ? 5.426 -27.719 -10.977 1 94.69 84 MET B N 1
ATOM 3721 C CA . MET B 1 84 ? 5.734 -26.422 -10.375 1 94.69 84 MET B CA 1
ATOM 3722 C C . MET B 1 84 ? 6.715 -26.578 -9.219 1 94.69 84 MET B C 1
ATOM 3724 O O . MET B 1 84 ? 7.676 -25.812 -9.102 1 94.69 84 MET B O 1
ATOM 3728 N N . SER B 1 85 ? 6.492 -27.578 -8.375 1 95.94 85 SER B N 1
ATOM 3729 C CA . SER B 1 85 ? 7.34 -27.828 -7.215 1 95.94 85 SER B CA 1
ATOM 3730 C C . SER B 1 85 ? 8.766 -28.188 -7.641 1 95.94 85 SER B C 1
ATOM 3732 O O . SER B 1 85 ? 9.734 -27.75 -7.004 1 95.94 85 SER B O 1
ATOM 3734 N N . ARG B 1 86 ? 8.852 -28.969 -8.641 1 94.06 86 ARG B N 1
ATOM 3735 C CA . ARG B 1 86 ? 10.172 -29.344 -9.148 1 94.06 86 ARG B CA 1
ATOM 3736 C C . ARG B 1 86 ? 10.961 -28.125 -9.594 1 94.06 86 ARG B C 1
ATOM 3738 O O . ARG B 1 86 ? 12.156 -28.016 -9.328 1 94.06 86 ARG B O 1
ATOM 3745 N N . ILE B 1 87 ? 10.32 -27.219 -10.203 1 90.5 87 ILE B N 1
ATOM 3746 C CA . ILE B 1 87 ? 10.977 -26 -10.68 1 90.5 87 ILE B CA 1
ATOM 3747 C C . ILE B 1 87 ? 11.453 -25.172 -9.492 1 90.5 87 ILE B C 1
ATOM 3749 O O . ILE B 1 87 ? 12.617 -24.766 -9.445 1 90.5 87 ILE B O 1
ATOM 3753 N N . TRP B 1 88 ? 10.625 -24.984 -8.555 1 93.81 88 TRP B N 1
ATOM 3754 C CA . TRP B 1 88 ? 10.977 -24.188 -7.391 1 93.81 88 TRP B CA 1
ATOM 3755 C C . TRP B 1 88 ? 12.117 -24.828 -6.613 1 93.81 88 TRP B C 1
ATOM 3757 O O . TRP B 1 88 ? 12.992 -24.141 -6.086 1 93.81 88 TRP B O 1
ATOM 3767 N N . ARG B 1 89 ? 12.141 -26.141 -6.531 1 94.44 89 ARG B N 1
ATOM 3768 C CA . ARG B 1 89 ? 13.156 -26.875 -5.777 1 94.44 89 ARG B CA 1
ATOM 3769 C C . ARG B 1 89 ? 14.531 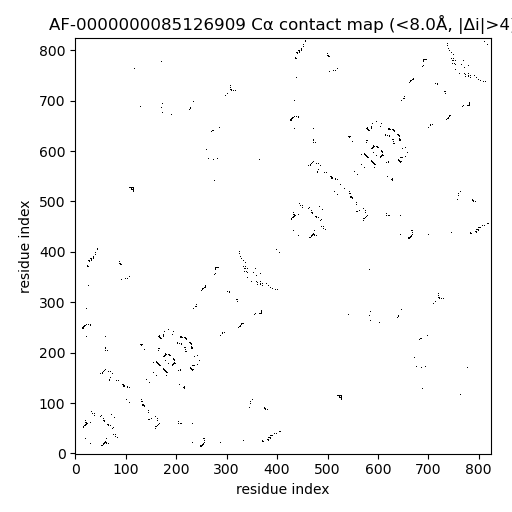-26.734 -6.418 1 94.44 89 ARG B C 1
ATOM 3771 O O . ARG B 1 89 ? 15.555 -26.906 -5.754 1 94.44 89 ARG B O 1
ATOM 3778 N N . ASN B 1 90 ? 14.5 -26.359 -7.688 1 89.94 90 ASN B N 1
ATOM 3779 C CA . ASN B 1 90 ? 15.773 -26.359 -8.406 1 89.94 90 ASN B CA 1
ATOM 3780 C C . ASN B 1 90 ? 16.094 -24.969 -8.953 1 89.94 90 ASN B C 1
ATOM 3782 O O . ASN B 1 90 ? 16.953 -24.812 -9.82 1 89.94 90 ASN B O 1
ATOM 3786 N N . LEU B 1 91 ? 15.43 -24 -8.484 1 86.56 91 LEU B N 1
ATOM 3787 C CA . LEU B 1 91 ? 15.617 -22.641 -8.977 1 86.56 91 LEU B CA 1
ATOM 3788 C C . LEU B 1 91 ? 17 -22.109 -8.594 1 86.56 91 LEU B C 1
ATOM 3790 O O . LEU B 1 91 ? 17.469 -22.344 -7.473 1 86.56 91 LEU B O 1
ATOM 3794 N N . ARG B 1 92 ? 17.656 -21.484 -9.516 1 82.12 92 ARG B N 1
ATOM 3795 C CA . ARG B 1 92 ? 18.891 -20.734 -9.32 1 82.12 92 ARG B CA 1
ATOM 3796 C C . ARG B 1 92 ? 18.75 -19.297 -9.797 1 82.12 92 ARG B C 1
ATOM 3798 O O . ARG B 1 92 ? 17.922 -19 -10.656 1 82.12 92 ARG B O 1
ATOM 3805 N N . PRO B 1 93 ? 19.5 -18.422 -9.164 1 77.81 93 PRO B N 1
ATOM 3806 C CA . PRO B 1 93 ? 19.438 -17.031 -9.602 1 77.81 93 PRO B CA 1
ATOM 3807 C C . PRO B 1 93 ? 19.641 -16.859 -11.102 1 77.81 93 PRO B C 1
ATOM 3809 O O . PRO B 1 93 ? 19.047 -15.977 -11.719 1 77.81 93 PRO B O 1
ATOM 3812 N N . GLU B 1 94 ? 20.312 -17.766 -11.727 1 74.06 94 GLU B N 1
ATOM 3813 C CA . GLU B 1 94 ? 20.594 -17.719 -13.156 1 74.06 94 GLU B CA 1
ATOM 3814 C C . GLU B 1 94 ? 19.328 -17.984 -13.977 1 74.06 94 GLU B C 1
ATOM 3816 O O . GLU B 1 94 ? 19.25 -17.578 -15.141 1 74.06 94 GLU B O 1
ATOM 3821 N N . ASP B 1 95 ? 18.438 -18.656 -13.328 1 72.69 95 ASP B N 1
ATOM 3822 C CA . ASP B 1 95 ? 17.172 -18.938 -14.008 1 72.69 95 ASP B CA 1
ATOM 3823 C C . ASP B 1 95 ? 16.25 -17.719 -14.016 1 72.69 95 ASP B C 1
ATOM 3825 O O . ASP B 1 95 ? 15.297 -17.672 -14.789 1 72.69 95 ASP B O 1
ATOM 3829 N N . ILE B 1 96 ? 16.609 -16.781 -13.227 1 73.31 96 ILE B N 1
ATOM 3830 C CA . ILE B 1 96 ? 15.695 -15.648 -13.062 1 73.31 96 ILE B CA 1
ATOM 3831 C C . ILE B 1 96 ? 16.359 -14.375 -13.57 1 73.31 96 ILE B C 1
ATOM 3833 O O . ILE B 1 96 ? 15.75 -13.609 -14.328 1 73.31 96 ILE B O 1
ATOM 3837 N N . TYR B 1 97 ? 17.594 -14.062 -13.203 1 66.12 97 TYR B N 1
ATOM 3838 C CA . TYR B 1 97 ? 18.141 -12.766 -13.594 1 66.12 97 TYR B CA 1
ATOM 3839 C C . TYR B 1 97 ? 19.594 -12.883 -14.016 1 66.12 97 TYR B C 1
ATOM 3841 O O . TYR B 1 97 ? 20.172 -11.945 -14.57 1 66.12 97 TYR B O 1
ATOM 3849 N N . LEU B 1 98 ? 20.406 -13.906 -13.609 1 59.38 98 LEU B N 1
ATOM 3850 C CA . LEU B 1 98 ? 21.859 -13.898 -13.812 1 59.38 98 LEU B CA 1
ATOM 3851 C C . LEU B 1 98 ? 22.219 -14.594 -15.117 1 59.38 98 LEU B C 1
ATOM 3853 O O . LEU B 1 98 ? 22.359 -15.812 -15.156 1 59.38 98 LEU B O 1
ATOM 3857 N N . SER B 1 99 ? 21.875 -13.953 -16.25 1 50.19 99 SER B N 1
ATOM 3858 C CA . SER B 1 99 ? 22.422 -14.633 -17.422 1 50.19 99 SER B CA 1
ATOM 3859 C C . SER B 1 99 ? 23.938 -14.609 -17.422 1 50.19 99 SER B C 1
ATOM 3861 O O . SER B 1 99 ? 24.578 -15.609 -17.734 1 50.19 99 SER B O 1
ATOM 3863 N N . ASP B 1 100 ? 24.594 -13.406 -17.281 1 49.78 100 ASP B N 1
ATOM 3864 C CA . ASP B 1 100 ? 26.047 -13.242 -17.297 1 49.78 100 ASP B CA 1
ATOM 3865 C C . ASP B 1 100 ? 26.5 -12.375 -16.125 1 49.78 100 ASP B C 1
ATOM 3867 O O . ASP B 1 100 ? 26.016 -11.266 -15.938 1 49.78 100 ASP B O 1
ATOM 3871 N N . SER B 1 101 ? 27.125 -13.039 -15.078 1 50.12 101 SER B N 1
ATOM 3872 C CA . SER B 1 101 ? 27.672 -12.367 -13.906 1 50.12 101 SER B CA 1
ATOM 3873 C C . SER B 1 101 ? 28.188 -10.977 -14.258 1 50.12 101 SER B C 1
ATOM 3875 O O . SER B 1 101 ? 28.062 -10.039 -13.461 1 50.12 101 SER B O 1
ATOM 3877 N N . LEU B 1 102 ? 28.688 -10.844 -15.375 1 48.41 102 LEU B N 1
ATOM 3878 C CA . LEU B 1 102 ? 29.297 -9.602 -15.836 1 48.41 102 LEU B CA 1
ATOM 3879 C C . LEU B 1 102 ? 28.234 -8.539 -16.078 1 48.41 102 LEU B C 1
ATOM 3881 O O . LEU B 1 102 ? 28.453 -7.355 -15.82 1 48.41 102 LEU B O 1
ATOM 3885 N N . SER B 1 103 ? 27.109 -9.039 -16.516 1 48.69 103 SER B N 1
ATOM 3886 C CA . SER B 1 103 ? 26.047 -8.109 -16.859 1 48.69 103 SER B CA 1
ATOM 3887 C C . SER B 1 103 ? 25.406 -7.504 -15.609 1 48.69 103 SER B C 1
ATOM 3889 O O . SER B 1 103 ? 25.047 -6.324 -15.602 1 48.69 103 SER B O 1
ATOM 3891 N N . VAL B 1 104 ? 25.359 -8.297 -14.641 1 51.41 104 VAL B N 1
ATOM 3892 C CA . VAL B 1 104 ? 24.828 -7.801 -13.375 1 51.41 104 VAL B CA 1
ATOM 3893 C C . VAL B 1 104 ? 25.766 -6.746 -12.797 1 51.41 104 VAL B C 1
ATOM 3895 O O . VAL B 1 104 ? 25.328 -5.703 -12.312 1 51.41 104 VAL B O 1
ATOM 3898 N N . LEU B 1 105 ? 27 -7.109 -12.922 1 47.97 105 LEU B N 1
ATOM 3899 C CA . LEU B 1 105 ? 28 -6.16 -12.469 1 47.97 105 LEU B CA 1
ATOM 3900 C C . LEU B 1 105 ? 27.938 -4.867 -13.281 1 47.97 105 LEU B C 1
ATOM 3902 O O . LEU B 1 105 ? 28.062 -3.775 -12.719 1 47.97 105 LEU B O 1
ATOM 3906 N N . ARG B 1 106 ? 27.734 -5.086 -14.516 1 49.25 106 ARG B N 1
ATOM 3907 C CA . ARG B 1 106 ? 27.703 -3.928 -15.398 1 49.25 106 ARG B CA 1
ATOM 3908 C C . ARG B 1 106 ? 26.453 -3.096 -15.172 1 49.25 106 ARG B C 1
ATOM 3910 O O . ARG B 1 106 ? 26.516 -1.865 -15.141 1 49.25 106 ARG B O 1
ATOM 3917 N N . SER B 1 107 ? 25.359 -3.814 -15.188 1 47.62 107 SER B N 1
ATOM 3918 C CA . SER B 1 107 ? 24.094 -3.119 -14.969 1 47.62 107 SER B CA 1
ATOM 3919 C C . SER B 1 107 ? 24.062 -2.459 -13.594 1 47.62 107 SER B C 1
ATOM 3921 O O . SER B 1 107 ? 23.594 -1.323 -13.453 1 47.62 107 SER B O 1
ATOM 3923 N N . GLY B 1 108 ? 24.438 -3.254 -12.727 1 47.91 108 GLY B N 1
ATOM 3924 C CA . GLY B 1 108 ? 24.609 -2.662 -11.414 1 47.91 108 GLY B CA 1
ATOM 3925 C C . GLY B 1 108 ? 25.562 -1.489 -11.406 1 47.91 108 GLY B C 1
ATOM 3926 O O . GLY B 1 108 ? 25.297 -0.461 -10.781 1 47.91 108 GLY B O 1
ATOM 3927 N N . ALA B 1 109 ? 26.578 -1.729 -12.234 1 44.66 109 ALA B N 1
ATOM 3928 C CA . ALA B 1 109 ? 27.547 -0.65 -12.414 1 44.66 109 ALA B CA 1
ATOM 3929 C C . ALA B 1 109 ? 26.906 0.551 -13.102 1 44.66 109 ALA B C 1
ATOM 3931 O O . ALA B 1 109 ? 27.141 1.697 -12.711 1 44.66 109 ALA B O 1
ATOM 3932 N N . ARG B 1 110 ? 26.25 0.28 -14.164 1 45.78 110 ARG B N 1
ATOM 3933 C CA . ARG B 1 110 ? 25.562 1.337 -14.891 1 45.78 110 ARG B CA 1
ATOM 3934 C C . ARG B 1 110 ? 24.531 2.035 -14.008 1 45.78 110 ARG B C 1
ATOM 3936 O O . ARG B 1 110 ? 24.406 3.262 -14.039 1 45.78 110 ARG B O 1
ATOM 3943 N N . TRP B 1 111 ? 23.734 1.286 -13.492 1 43.47 111 TRP B N 1
ATOM 3944 C CA . TRP B 1 111 ? 22.75 1.857 -12.586 1 43.47 111 TRP B CA 1
ATOM 3945 C C . TRP B 1 111 ? 23.422 2.664 -11.484 1 43.47 111 TRP B C 1
ATOM 3947 O O . TRP B 1 111 ? 23 3.781 -11.172 1 43.47 111 TRP B O 1
ATOM 3957 N N . LEU B 1 112 ? 24.562 2.051 -11.109 1 42.12 112 LEU B N 1
ATOM 3958 C CA . LEU B 1 112 ? 25.391 2.695 -10.102 1 42.12 112 LEU B CA 1
ATOM 3959 C C . LEU B 1 112 ? 26.078 3.936 -10.672 1 42.12 112 LEU B C 1
ATOM 3961 O O . LEU B 1 112 ? 26.203 4.953 -9.992 1 42.12 112 LEU B O 1
ATOM 3965 N N . THR B 1 113 ? 26.531 3.756 -11.906 1 42.19 113 THR B N 1
ATOM 3966 C CA . THR B 1 113 ? 27.141 4.879 -12.617 1 42.19 113 THR B CA 1
ATOM 3967 C C . THR B 1 113 ? 26.109 5.98 -12.859 1 42.19 113 THR B C 1
ATOM 3969 O O . THR B 1 113 ? 26.406 7.164 -12.734 1 42.19 113 THR B O 1
ATOM 3972 N N . LEU B 1 114 ? 25.031 5.629 -13.398 1 39.91 114 LEU B N 1
ATOM 3973 C CA . LEU B 1 114 ? 23.969 6.598 -13.641 1 39.91 114 LEU B CA 1
ATOM 3974 C C . LEU B 1 114 ? 23.594 7.34 -12.367 1 39.91 114 LEU B C 1
ATOM 3976 O O . LEU B 1 114 ? 23.375 8.555 -12.391 1 39.91 114 LEU B O 1
ATOM 3980 N N . LEU B 1 115 ? 23.547 6.637 -11.352 1 37.91 115 LEU B N 1
ATOM 3981 C CA . LEU B 1 115 ? 23.281 7.273 -10.062 1 37.91 115 LEU B CA 1
ATOM 3982 C C . LEU B 1 115 ? 24.453 8.141 -9.625 1 37.91 115 LEU B C 1
ATOM 3984 O O . LEU B 1 115 ? 24.266 9.172 -8.977 1 37.91 115 LEU B O 1
ATOM 3988 N N . SER B 1 116 ? 25.719 7.715 -9.906 1 34.53 116 SER B N 1
ATOM 3989 C CA . SER B 1 116 ? 26.953 8.414 -9.547 1 34.53 116 SER B CA 1
ATOM 3990 C C . SER B 1 116 ? 27.25 9.539 -10.523 1 34.53 116 SER B C 1
ATOM 3992 O O . SER B 1 116 ? 27.641 10.641 -10.117 1 34.53 116 SER B O 1
ATOM 3994 N N . LEU B 1 117 ? 27.609 9.211 -11.828 1 35.62 117 LEU B N 1
ATOM 3995 C CA . LEU B 1 117 ? 28.125 10.102 -12.859 1 35.62 117 LEU B CA 1
ATOM 3996 C C . LEU B 1 117 ? 27 10.703 -13.68 1 35.62 117 LEU B C 1
ATOM 3998 O O . LEU B 1 117 ? 27.234 11.289 -14.742 1 35.62 117 LEU B O 1
ATOM 4002 N N . GLY B 1 118 ? 25.844 10.555 -13.289 1 36.25 118 GLY B N 1
ATOM 4003 C CA . GLY B 1 118 ? 24.781 10.984 -14.203 1 36.25 118 GLY B CA 1
ATOM 4004 C C . GLY B 1 118 ? 24.922 12.438 -14.609 1 36.25 118 GLY B C 1
ATOM 4005 O O . GLY B 1 118 ? 24.266 12.883 -15.555 1 36.25 118 GLY B O 1
ATOM 4006 N N . TRP B 1 119 ? 25.328 13.242 -13.688 1 33.94 119 TRP B N 1
ATOM 4007 C CA . TRP B 1 119 ? 25.547 14.586 -14.203 1 33.94 119 TRP B CA 1
ATOM 4008 C C . TRP B 1 119 ? 26.516 14.57 -15.383 1 33.94 119 TRP B C 1
ATOM 4010 O O . TRP B 1 119 ? 26.359 15.344 -16.328 1 33.94 119 TRP B O 1
ATOM 4020 N N . ALA B 1 120 ? 27.75 14.078 -15.125 1 33.28 120 ALA B N 1
ATOM 4021 C CA . ALA B 1 120 ? 28.719 14.234 -16.219 1 33.28 120 ALA B CA 1
ATOM 4022 C C . ALA B 1 120 ? 28.297 13.406 -17.438 1 33.28 120 ALA B C 1
ATOM 4024 O O . ALA B 1 120 ? 28.547 13.805 -18.578 1 33.28 120 ALA B O 1
ATOM 4025 N N . LEU B 1 121 ? 27.859 12.211 -17.25 1 33.31 121 LEU B N 1
ATOM 4026 C CA . LEU B 1 121 ? 27.5 11.367 -18.391 1 33.31 121 LEU B CA 1
ATOM 4027 C C . LEU B 1 121 ? 26.062 11.641 -18.828 1 33.31 121 LEU B C 1
ATOM 4029 O O . LEU B 1 121 ? 25.562 11.008 -19.766 1 33.31 121 LEU B O 1
ATOM 4033 N N . ALA B 1 122 ? 25.125 12.188 -18.062 1 35.38 122 ALA B N 1
ATOM 4034 C CA . ALA B 1 122 ? 23.906 12.719 -18.641 1 35.38 122 ALA B CA 1
ATOM 4035 C C . ALA B 1 122 ? 24.188 13.445 -19.969 1 35.38 122 ALA B C 1
ATOM 4037 O O . ALA B 1 122 ? 23.266 13.672 -20.75 1 35.38 122 ALA B O 1
ATOM 4038 N N . ARG B 1 123 ? 25.234 14.117 -19.953 1 32.94 123 ARG B N 1
ATOM 4039 C CA . ARG B 1 123 ? 25.547 14.688 -21.266 1 32.94 123 ARG B CA 1
ATOM 4040 C C . ARG B 1 123 ? 25.641 13.594 -22.328 1 32.94 123 ARG B C 1
ATOM 4042 O O . ARG B 1 123 ? 25.609 13.883 -23.516 1 32.94 123 ARG B O 1
ATOM 4049 N N . TRP B 1 124 ? 26.297 12.422 -21.953 1 32.22 124 TRP B N 1
ATOM 4050 C CA . TRP B 1 124 ? 26.359 11.453 -23.047 1 32.22 124 TRP B CA 1
ATOM 4051 C C . TRP B 1 124 ? 25.078 10.641 -23.125 1 32.22 124 TRP B C 1
ATOM 4053 O O . TRP B 1 124 ? 24.672 10 -22.156 1 32.22 124 TRP B O 1
ATOM 4063 N N . GLY B 1 125 ? 24 11.125 -23.625 1 33.16 125 GLY B N 1
ATOM 4064 C CA . GLY B 1 125 ? 22.641 10.906 -24.078 1 33.16 125 GLY B CA 1
ATOM 4065 C C . GLY B 1 125 ? 22.219 9.453 -24.031 1 33.16 125 GLY B C 1
ATOM 4066 O O . GLY B 1 125 ? 21.047 9.133 -24.219 1 33.16 125 GLY B O 1
ATOM 4067 N N . ARG B 1 126 ? 23.062 8.492 -24.469 1 35.81 126 ARG B N 1
ATOM 4068 C CA . ARG B 1 126 ? 22.531 7.289 -25.094 1 35.81 126 ARG B CA 1
ATOM 4069 C C . ARG B 1 126 ? 22.047 6.297 -24.047 1 35.81 126 ARG B C 1
ATOM 4071 O O . ARG B 1 126 ? 21.312 5.359 -24.359 1 35.81 126 ARG B O 1
ATOM 4078 N N . MET B 1 127 ? 22.875 5.77 -23.109 1 34.81 127 MET B N 1
ATOM 4079 C CA . MET B 1 127 ? 22.547 4.453 -22.562 1 34.81 127 MET B CA 1
ATOM 4080 C C . MET B 1 127 ? 21.703 4.582 -21.297 1 34.81 127 MET B C 1
ATOM 4082 O O . MET B 1 127 ? 22.203 4.984 -20.25 1 34.81 127 MET B O 1
ATOM 4086 N N . ARG B 1 128 ? 20.484 5.023 -21.359 1 43.59 128 ARG B N 1
ATOM 4087 C CA . ARG B 1 128 ? 19.484 5.102 -20.297 1 43.59 128 ARG B CA 1
ATOM 4088 C C . ARG B 1 128 ? 19.375 3.779 -19.547 1 43.59 128 ARG B C 1
ATOM 4090 O O . ARG B 1 128 ? 19.062 2.746 -20.141 1 43.59 128 ARG B O 1
ATOM 4097 N N . PRO B 1 129 ? 20.031 3.73 -18.344 1 44.19 129 PRO B N 1
ATOM 4098 C CA . PRO B 1 129 ? 19.938 2.473 -17.594 1 44.19 129 PRO B CA 1
ATOM 4099 C C . PRO B 1 129 ? 18.5 2.039 -17.328 1 44.19 129 PRO B C 1
ATOM 4101 O O . PRO B 1 129 ? 17.688 2.824 -16.812 1 44.19 129 PRO B O 1
ATOM 4104 N N . ARG B 1 130 ? 17.891 1.184 -18.078 1 48.56 130 ARG B N 1
ATOM 4105 C CA . ARG B 1 130 ? 16.516 0.68 -17.969 1 48.56 130 ARG B CA 1
ATOM 4106 C C . ARG B 1 130 ? 16.266 0.018 -16.625 1 48.56 130 ARG B C 1
ATOM 4108 O O . ARG B 1 130 ? 15.617 0.596 -15.758 1 48.56 130 ARG B O 1
ATOM 4115 N N . SER B 1 131 ? 16.656 -1.256 -16.297 1 47.97 131 SER B N 1
ATOM 4116 C CA . SER B 1 131 ? 16.438 -2.068 -15.109 1 47.97 131 SER B CA 1
ATOM 4117 C C . SER B 1 131 ? 17.75 -2.568 -14.523 1 47.97 131 SER B C 1
ATOM 4119 O O . SER B 1 131 ? 18.781 -2.572 -15.203 1 47.97 131 SER B O 1
ATOM 4121 N N . LEU B 1 132 ? 17.688 -2.725 -13.094 1 53.28 132 LEU B N 1
ATOM 4122 C CA . LEU B 1 132 ? 18.859 -3.219 -12.391 1 53.28 132 LEU B CA 1
ATOM 4123 C C . LEU B 1 132 ? 19.25 -4.605 -12.891 1 53.28 132 LEU B C 1
ATOM 4125 O O . LEU B 1 132 ? 20.438 -4.91 -13.016 1 53.28 132 LEU B O 1
ATOM 4129 N N . LEU B 1 133 ? 18.203 -5.371 -13.172 1 62.78 133 LEU B N 1
ATOM 4130 C CA . LEU B 1 133 ? 18.438 -6.75 -13.578 1 62.78 133 LEU B CA 1
ATOM 4131 C C . LEU B 1 133 ? 17.75 -7.051 -14.906 1 62.78 133 LEU B C 1
ATOM 4133 O O . LEU B 1 133 ? 16.812 -6.344 -15.297 1 62.78 133 LEU B O 1
ATOM 4137 N N . ASP B 1 134 ? 18.375 -8.008 -15.578 1 66.75 134 ASP B N 1
ATOM 4138 C CA . ASP B 1 134 ? 17.781 -8.531 -16.812 1 66.75 134 ASP B CA 1
ATOM 4139 C C . ASP B 1 134 ? 16.922 -9.758 -16.516 1 66.75 134 ASP B C 1
ATOM 4141 O O . ASP B 1 134 ? 17.344 -10.68 -15.82 1 66.75 134 ASP B O 1
ATOM 4145 N N . ASN B 1 135 ? 15.648 -9.609 -16.922 1 71.25 135 ASN B N 1
ATOM 4146 C CA . ASN B 1 135 ? 14.758 -10.727 -16.656 1 71.25 135 ASN B CA 1
ATOM 4147 C C . ASN B 1 135 ? 14.641 -11.656 -17.859 1 71.25 135 ASN B C 1
ATOM 4149 O O . ASN B 1 135 ? 13.711 -12.469 -17.938 1 71.25 135 ASN B O 1
ATOM 4153 N N . GLN B 1 136 ? 15.508 -11.633 -18.812 1 71.44 136 GLN B N 1
ATOM 4154 C CA . GLN B 1 136 ? 15.492 -12.508 -19.984 1 71.44 136 GLN B CA 1
ATOM 4155 C C . GLN B 1 136 ? 15.523 -13.977 -19.562 1 71.44 136 GLN B C 1
ATOM 4157 O O . GLN B 1 136 ? 14.805 -14.805 -20.141 1 71.44 136 GLN B O 1
ATOM 4162 N N . PRO B 1 137 ? 16.297 -14.328 -18.578 1 75.81 137 PRO B N 1
ATOM 4163 C CA . PRO B 1 137 ? 16.281 -15.727 -18.141 1 75.81 137 PRO B CA 1
ATOM 4164 C C . PRO B 1 137 ? 14.906 -16.172 -17.641 1 75.81 137 PRO B C 1
ATOM 4166 O O . PRO B 1 137 ? 14.492 -17.312 -17.891 1 75.81 137 PRO B O 1
ATOM 4169 N N . LEU B 1 138 ? 14.211 -15.289 -16.969 1 82.75 138 LEU B N 1
ATOM 4170 C CA . LEU B 1 138 ? 12.852 -15.602 -16.547 1 82.75 138 LEU B CA 1
ATOM 4171 C C . LEU B 1 138 ? 11.945 -15.828 -17.75 1 82.75 138 LEU B C 1
ATOM 4173 O O . LEU B 1 138 ? 11.133 -16.75 -17.75 1 82.75 138 LEU B O 1
ATOM 4177 N N . GLY B 1 139 ? 12.086 -15 -18.75 1 85.5 139 GLY B N 1
ATOM 4178 C CA . GLY B 1 139 ? 11.336 -15.203 -19.984 1 85.5 139 GLY B CA 1
ATOM 4179 C C . GLY B 1 139 ? 11.562 -16.562 -20.609 1 85.5 139 GLY B C 1
ATOM 4180 O O . GLY B 1 139 ? 10.617 -17.219 -21.031 1 85.5 139 GLY B O 1
ATOM 4181 N N . ARG B 1 140 ? 12.789 -17 -20.562 1 82.5 140 ARG B N 1
ATOM 4182 C CA . ARG B 1 140 ? 13.141 -18.297 -21.109 1 82.5 140 ARG B CA 1
ATOM 4183 C C . ARG B 1 140 ? 12.555 -19.438 -20.281 1 82.5 140 ARG B C 1
ATOM 4185 O O . ARG B 1 140 ? 12.055 -20.422 -20.828 1 82.5 140 ARG B O 1
ATOM 4192 N N . LEU B 1 141 ? 12.625 -19.203 -19.016 1 82.31 141 LEU B N 1
ATOM 4193 C CA . LEU B 1 141 ? 12.07 -20.219 -18.109 1 82.31 141 LEU B CA 1
ATOM 4194 C C . LEU B 1 141 ? 10.578 -20.391 -18.359 1 82.31 141 LEU B C 1
ATOM 4196 O O . LEU B 1 141 ? 10.078 -21.531 -18.375 1 82.31 141 LEU B O 1
ATOM 4200 N N . LEU B 1 142 ? 9.93 -19.344 -18.547 1 87.5 142 LEU B N 1
ATOM 4201 C CA . LEU B 1 142 ? 8.492 -19.391 -18.797 1 87.5 142 LEU B CA 1
ATOM 4202 C C . LEU B 1 142 ? 8.18 -20.078 -20.125 1 87.5 142 LEU B C 1
ATOM 4204 O O . LEU B 1 142 ? 7.234 -20.859 -20.203 1 87.5 142 LEU B O 1
ATOM 4208 N N . SER B 1 143 ? 9.031 -19.875 -21.078 1 84.12 143 SER B N 1
ATOM 4209 C CA . SER B 1 143 ? 8.773 -20.375 -22.422 1 84.12 143 SER B CA 1
ATOM 4210 C C . SER B 1 143 ? 9.195 -21.828 -22.562 1 84.12 143 SER B C 1
ATOM 4212 O O . SER B 1 143 ? 8.711 -22.547 -23.438 1 84.12 143 SER B O 1
ATOM 4214 N N . ARG B 1 144 ? 10.094 -22.266 -21.703 1 78.5 144 ARG B N 1
ATOM 4215 C CA . ARG B 1 144 ? 10.617 -23.625 -21.812 1 78.5 144 ARG B CA 1
ATOM 4216 C C . ARG B 1 144 ? 9.703 -24.609 -21.109 1 78.5 144 ARG B C 1
ATOM 4218 O O . ARG B 1 144 ? 10.164 -25.625 -20.578 1 78.5 144 ARG B O 1
ATOM 4225 N N . GLY B 1 145 ? 8.5 -24.25 -21 1 73.75 145 GLY B N 1
ATOM 4226 C CA . GLY B 1 145 ? 7.535 -25.266 -20.609 1 73.75 145 GLY B CA 1
ATOM 4227 C C . GLY B 1 145 ? 7.023 -25.094 -19.188 1 73.75 145 GLY B C 1
ATOM 4228 O O . GLY B 1 145 ? 6.168 -25.844 -18.734 1 73.75 145 GLY B O 1
ATOM 4229 N N . LEU B 1 146 ? 7.516 -24.203 -18.469 1 75.06 146 LEU B N 1
ATOM 4230 C CA . LEU B 1 146 ? 6.969 -24 -17.125 1 75.06 146 LEU B CA 1
ATOM 4231 C C . LEU B 1 146 ? 5.496 -23.609 -17.188 1 75.06 146 LEU B C 1
ATOM 4233 O O . LEU B 1 146 ? 4.688 -24.094 -16.391 1 75.06 146 LEU B O 1
ATOM 4237 N N . VAL B 1 147 ? 5.242 -22.766 -18.172 1 85.94 147 VAL B N 1
ATOM 4238 C CA . VAL B 1 147 ? 3.885 -22.25 -18.281 1 85.94 147 VAL B CA 1
ATOM 4239 C C . VAL B 1 147 ? 3.418 -22.344 -19.734 1 85.94 147 VAL B C 1
ATOM 4241 O O . VAL B 1 147 ? 3.418 -21.344 -20.453 1 85.94 147 VAL B O 1
ATOM 4244 N N . PRO B 1 148 ? 2.945 -23.516 -20.156 1 90.19 148 PRO B N 1
ATOM 4245 C CA . PRO B 1 148 ? 2.461 -23.672 -21.531 1 90.19 148 PRO B CA 1
ATOM 4246 C C . PRO B 1 148 ? 1.088 -23.031 -21.734 1 90.19 148 PRO B C 1
ATOM 4248 O O . PRO B 1 148 ? 0.085 -23.734 -21.844 1 90.19 148 PRO B O 1
ATOM 4251 N N . LEU B 1 149 ? 1.107 -21.766 -21.906 1 94.44 149 LEU B N 1
ATOM 4252 C CA . LEU B 1 149 ? -0.106 -20.953 -21.938 1 94.44 149 LEU B CA 1
ATOM 4253 C C . LEU B 1 149 ? -0.952 -21.266 -23.156 1 94.44 149 LEU B C 1
ATOM 4255 O O . LEU B 1 149 ? -2.135 -20.922 -23.203 1 94.44 149 LEU B O 1
ATOM 4259 N N . GLU B 1 150 ? -0.416 -21.922 -24.172 1 92.5 150 GLU B N 1
ATOM 4260 C CA . GLU B 1 150 ? -1.165 -22.297 -25.359 1 92.5 150 GLU B CA 1
ATOM 4261 C C . GLU B 1 150 ? -2.281 -23.281 -25.031 1 92.5 150 GLU B C 1
ATOM 4263 O O . GLU B 1 150 ? -3.221 -23.453 -25.812 1 92.5 150 GLU B O 1
ATOM 4268 N N . ARG B 1 151 ? -2.213 -23.906 -23.859 1 95.06 151 ARG B N 1
ATOM 4269 C CA . ARG B 1 151 ? -3.197 -24.891 -23.438 1 95.06 151 ARG B CA 1
ATOM 4270 C C . ARG B 1 151 ? -4.434 -24.219 -22.844 1 95.06 151 ARG B C 1
ATOM 4272 O O . ARG B 1 151 ? -5.488 -24.859 -22.719 1 95.06 151 ARG B O 1
ATOM 4279 N N . LEU B 1 152 ? -4.383 -22.984 -22.453 1 95.94 152 LEU B N 1
ATOM 4280 C CA . LEU B 1 152 ? -5.391 -22.328 -21.641 1 95.94 152 LEU B CA 1
ATOM 4281 C C . LEU B 1 152 ? -6.738 -22.297 -22.344 1 95.94 152 LEU B C 1
ATOM 4283 O O . LEU B 1 152 ? -7.762 -22.656 -21.766 1 95.94 152 LEU B O 1
ATOM 4287 N N . PRO B 1 153 ? -6.773 -21.922 -23.672 1 95.38 153 PRO B N 1
ATOM 4288 C CA . PRO B 1 153 ? -8.078 -21.844 -24.344 1 95.38 153 PRO B CA 1
ATOM 4289 C C . PRO B 1 153 ? -8.812 -23.188 -24.312 1 95.38 153 PRO B C 1
ATOM 4291 O O . PRO B 1 153 ? -10.016 -23.234 -24.031 1 95.38 153 PRO B O 1
ATOM 4294 N N . GLN B 1 154 ? -8.133 -24.266 -24.562 1 96.31 154 GLN B N 1
ATOM 4295 C CA . GLN B 1 154 ? -8.75 -25.578 -24.578 1 96.31 154 GLN B CA 1
ATOM 4296 C C . GLN B 1 154 ? -9.18 -26.016 -23.172 1 96.31 154 GLN B C 1
ATOM 4298 O O . GLN B 1 154 ? -10.234 -26.609 -23 1 96.31 154 GLN B O 1
ATOM 4303 N N . LEU B 1 155 ? -8.383 -25.734 -22.188 1 96.62 155 LEU B N 1
ATOM 4304 C CA . LEU B 1 155 ? -8.703 -26.109 -20.812 1 96.62 155 LEU B CA 1
ATOM 4305 C C . LEU B 1 155 ? -9.945 -25.359 -20.328 1 96.62 155 LEU B C 1
ATOM 4307 O O . LEU B 1 155 ? -10.75 -25.922 -19.578 1 96.62 155 LEU B O 1
ATOM 4311 N N . ILE B 1 156 ? -10.07 -24.094 -20.734 1 95.5 156 ILE B N 1
ATOM 4312 C CA . ILE B 1 156 ? -11.25 -23.297 -20.391 1 95.5 156 ILE B CA 1
ATOM 4313 C C . ILE B 1 156 ? -12.461 -23.844 -21.141 1 95.5 156 ILE B C 1
ATOM 4315 O O . ILE B 1 156 ? -13.523 -24.047 -20.547 1 95.5 156 ILE B O 1
ATOM 4319 N N . ALA B 1 157 ? -12.305 -24.156 -22.391 1 94.94 157 ALA B N 1
ATOM 4320 C CA . ALA B 1 157 ? -13.398 -24.688 -23.203 1 94.94 157 ALA B CA 1
ATOM 4321 C C . ALA B 1 157 ? -13.883 -26.031 -22.656 1 94.94 157 ALA B C 1
ATOM 4323 O O . ALA B 1 157 ? -15.078 -26.328 -22.672 1 94.94 157 ALA B O 1
ATOM 4324 N N . ASP B 1 158 ? -12.945 -26.891 -22.188 1 95.75 158 ASP B N 1
ATOM 4325 C CA . ASP B 1 158 ? -13.258 -28.219 -21.688 1 95.75 158 ASP B CA 1
ATOM 4326 C C . ASP B 1 158 ? -13.828 -28.156 -20.266 1 95.75 158 ASP B C 1
ATOM 4328 O O . ASP B 1 158 ? -14.266 -29.172 -19.719 1 95.75 158 ASP B O 1
ATOM 4332 N N . GLY B 1 159 ? -13.727 -26.984 -19.609 1 93.88 159 GLY B N 1
ATOM 4333 C CA . GLY B 1 159 ? -14.352 -26.797 -18.312 1 93.88 159 GLY B CA 1
ATOM 4334 C C . GLY B 1 159 ? -13.414 -27.109 -17.156 1 93.88 159 GLY B C 1
ATOM 4335 O O . GLY B 1 159 ? -13.836 -27.109 -15.992 1 93.88 159 GLY B O 1
ATOM 4336 N N . HIS B 1 160 ? -12.156 -27.375 -17.469 1 95.44 160 HIS B N 1
ATOM 4337 C CA . HIS B 1 160 ? -11.188 -27.656 -16.406 1 95.44 160 HIS B CA 1
ATOM 4338 C C . HIS B 1 160 ? -10.812 -26.375 -15.656 1 95.44 160 HIS B C 1
ATOM 4340 O O . HIS B 1 160 ? -10.352 -26.438 -14.516 1 95.44 160 HIS B O 1
ATOM 4346 N N . LEU B 1 161 ? -10.953 -25.25 -16.312 1 95.75 161 LEU B N 1
ATOM 4347 C CA . LEU B 1 161 ? -10.648 -23.922 -15.789 1 95.75 161 LEU B CA 1
ATOM 4348 C C . LEU B 1 161 ? -11.727 -22.922 -16.188 1 95.75 161 LEU B C 1
ATOM 4350 O O . LEU B 1 161 ? -12.18 -22.922 -17.344 1 95.75 161 LEU B O 1
ATOM 4354 N N . ARG B 1 162 ? -12.117 -22.125 -15.242 1 95.5 162 ARG B N 1
ATOM 4355 C CA . ARG B 1 162 ? -13.086 -21.078 -15.555 1 95.5 162 ARG B CA 1
ATOM 4356 C C . ARG B 1 162 ? -12.383 -19.766 -15.914 1 95.5 162 ARG B C 1
ATOM 4358 O O . ARG B 1 162 ? -12.805 -19.062 -16.828 1 95.5 162 ARG B O 1
ATOM 4365 N N . ALA B 1 163 ? -11.312 -19.438 -15.094 1 96.5 163 ALA B N 1
ATOM 4366 C CA . ALA B 1 163 ? -10.656 -18.156 -15.359 1 96.5 163 ALA B CA 1
ATOM 4367 C C . ALA B 1 163 ? -9.25 -18.125 -14.773 1 96.5 163 ALA B C 1
ATOM 4369 O O . ALA B 1 163 ? -8.992 -18.734 -13.734 1 96.5 163 ALA B O 1
ATOM 4370 N N . LEU B 1 164 ? -8.383 -17.453 -15.461 1 97.81 164 LEU B N 1
ATOM 4371 C CA . LEU B 1 164 ? -7.074 -17.031 -14.977 1 97.81 164 LEU B CA 1
ATOM 4372 C C . LEU B 1 164 ? -6.949 -15.516 -14.992 1 97.81 164 LEU B C 1
ATOM 4374 O O . LEU B 1 164 ? -7.207 -14.883 -16.016 1 97.81 164 LEU B O 1
ATOM 4378 N N . ALA B 1 165 ? -6.652 -14.93 -13.867 1 97.62 165 ALA B N 1
ATOM 4379 C CA . ALA B 1 165 ? -6.477 -13.484 -13.766 1 97.62 165 ALA B CA 1
ATOM 4380 C C . ALA B 1 165 ? -5.066 -13.133 -13.289 1 97.62 165 ALA B C 1
ATOM 4382 O O . ALA B 1 165 ? -4.574 -13.703 -12.312 1 97.62 165 ALA B O 1
ATOM 4383 N N . VAL B 1 166 ? -4.41 -12.25 -13.992 1 97.94 166 VAL B N 1
ATOM 4384 C CA . VAL B 1 166 ? -3.053 -11.789 -13.711 1 97.94 166 VAL B CA 1
ATOM 4385 C C . VAL B 1 166 ? -3.043 -10.266 -13.602 1 97.94 166 VAL B C 1
ATOM 4387 O O . VAL B 1 166 ? -3.588 -9.57 -14.461 1 97.94 166 VAL B O 1
ATOM 4390 N N . SER B 1 167 ? -2.404 -9.758 -12.562 1 97.56 167 SER B N 1
ATOM 4391 C CA . SER B 1 167 ? -2.432 -8.32 -12.352 1 97.56 167 SER B CA 1
ATOM 4392 C C . SER B 1 167 ? -1.09 -7.68 -12.695 1 97.56 167 SER B C 1
ATOM 4394 O O . SER B 1 167 ? -0.04 -8.305 -12.531 1 97.56 167 SER B O 1
ATOM 4396 N N . ALA B 1 168 ? -1.106 -6.508 -13.148 1 97.75 168 ALA B N 1
ATOM 4397 C CA . ALA B 1 168 ? 0.048 -5.66 -13.43 1 97.75 168 ALA B CA 1
ATOM 4398 C C . ALA B 1 168 ? -0.283 -4.188 -13.203 1 97.75 168 ALA B C 1
ATOM 4400 O O . ALA B 1 168 ? -1.452 -3.822 -13.062 1 97.75 168 ALA B O 1
ATOM 4401 N N . SER B 1 169 ? 0.716 -3.406 -13.07 1 96.31 169 SER B N 1
ATOM 4402 C CA . SER B 1 169 ? 0.547 -1.978 -12.836 1 96.31 169 SER B CA 1
ATOM 4403 C C . SER B 1 169 ? 1.105 -1.154 -13.992 1 96.31 169 SER B C 1
ATOM 4405 O O . SER B 1 169 ? 2.273 -1.303 -14.359 1 96.31 169 SER B O 1
ATOM 4407 N N . SER B 1 170 ? 0.342 -0.25 -14.5 1 94 170 SER B N 1
ATOM 4408 C CA . SER B 1 170 ? 0.763 0.543 -15.648 1 94 170 SER B CA 1
ATOM 4409 C C . SER B 1 170 ? 1.528 1.787 -15.211 1 94 170 SER B C 1
ATOM 4411 O O . SER B 1 170 ? 0.993 2.629 -14.484 1 94 170 SER B O 1
ATOM 4413 N N . TYR B 1 171 ? 2.797 1.876 -15.656 1 90.56 171 TYR B N 1
ATOM 4414 C CA . TYR B 1 171 ? 3.568 3.094 -15.438 1 90.56 171 TYR B CA 1
ATOM 4415 C C . TYR B 1 171 ? 3.08 4.223 -16.344 1 90.56 171 TYR B C 1
ATOM 4417 O O . TYR B 1 171 ? 3.393 5.391 -16.109 1 90.56 171 TYR B O 1
ATOM 4425 N N . THR B 1 172 ? 2.357 3.836 -17.344 1 88.31 172 THR B N 1
ATOM 4426 C CA . THR B 1 172 ? 1.894 4.797 -18.344 1 88.31 172 THR B CA 1
ATOM 4427 C C . THR B 1 172 ? 0.666 5.551 -17.844 1 88.31 172 THR B C 1
ATOM 4429 O O . THR B 1 172 ? 0.602 6.777 -17.922 1 88.31 172 THR B O 1
ATOM 4432 N N . THR B 1 173 ? -0.246 4.859 -17.266 1 84.69 173 THR B N 1
ATOM 4433 C CA . THR B 1 173 ? -1.496 5.48 -16.844 1 84.69 173 THR B CA 1
ATOM 4434 C C . THR B 1 173 ? -1.591 5.52 -15.312 1 84.69 173 THR B C 1
ATOM 4436 O O . THR B 1 173 ? -2.482 6.168 -14.758 1 84.69 173 THR B O 1
ATOM 4439 N N . SER B 1 174 ? -0.726 4.816 -14.633 1 86.38 174 SER B N 1
ATOM 4440 C CA . SER B 1 174 ? -0.685 4.711 -13.18 1 86.38 174 SER B CA 1
ATOM 4441 C C . SER B 1 174 ? -1.846 3.875 -12.648 1 86.38 174 SER B C 1
ATOM 4443 O O . SER B 1 174 ? -2.156 3.916 -11.461 1 86.38 174 SER B O 1
ATOM 4445 N N . GLU B 1 175 ? -2.418 3.09 -13.516 1 88.88 175 GLU B N 1
ATOM 4446 C CA . GLU B 1 175 ? -3.547 2.256 -13.117 1 88.88 175 GLU B CA 1
ATOM 4447 C C . GLU B 1 175 ? -3.102 0.826 -12.82 1 88.88 175 GLU B C 1
ATOM 4449 O O . GLU B 1 175 ? -2.146 0.333 -13.43 1 88.88 175 GLU B O 1
ATOM 4454 N N . HIS B 1 176 ? -3.848 0.249 -11.898 1 93.69 176 HIS B N 1
ATOM 4455 C CA . HIS B 1 176 ? -3.725 -1.186 -11.672 1 93.69 176 HIS B CA 1
ATOM 4456 C C . HIS B 1 176 ? -4.641 -1.974 -12.602 1 93.69 176 HIS B C 1
ATOM 4458 O O . HIS B 1 176 ? -5.844 -1.708 -12.664 1 93.69 176 HIS B O 1
ATOM 4464 N N . VAL B 1 177 ? -4.105 -2.883 -13.312 1 95.25 177 VAL B N 1
ATOM 4465 C CA . VAL B 1 177 ? -4.883 -3.602 -14.32 1 95.25 177 VAL B CA 1
ATOM 4466 C C . VAL B 1 177 ? -4.844 -5.098 -14.031 1 95.25 177 VAL B C 1
ATOM 4468 O O . VAL B 1 177 ? -3.777 -5.66 -13.773 1 95.25 177 VAL B O 1
ATOM 4471 N N . THR B 1 178 ? -6.012 -5.691 -14.008 1 96.5 178 THR B N 1
ATOM 4472 C CA . THR B 1 178 ? -6.125 -7.141 -13.945 1 96.5 178 THR B CA 1
ATOM 4473 C C . THR B 1 178 ? -6.496 -7.719 -15.305 1 96.5 178 THR B C 1
ATOM 4475 O O . THR B 1 178 ? -7.582 -7.453 -15.828 1 96.5 178 THR B O 1
ATOM 4478 N N . PHE B 1 179 ? -5.594 -8.477 -15.898 1 96.69 179 PHE B N 1
ATOM 4479 C CA . PHE B 1 179 ? -5.855 -9.18 -17.156 1 96.69 179 PHE B CA 1
ATOM 4480 C C . PHE B 1 179 ? -6.5 -10.531 -16.891 1 96.69 179 PHE B C 1
ATOM 4482 O O . PHE B 1 179 ? -5.969 -11.344 -16.141 1 96.69 179 PHE B O 1
ATOM 4489 N N . CYS B 1 180 ? -7.609 -10.766 -17.547 1 96.19 180 CYS B N 1
ATOM 4490 C CA . CYS B 1 180 ? -8.383 -11.977 -17.281 1 96.19 180 CYS B CA 1
ATOM 4491 C C . CYS B 1 180 ? -8.625 -12.758 -18.562 1 96.19 180 CYS B C 1
ATOM 4493 O O . CYS B 1 180 ? -9 -12.18 -19.578 1 96.19 180 CYS B O 1
ATOM 4495 N N . GLN B 1 181 ? -8.32 -13.984 -18.516 1 96.06 181 GLN B N 1
ATOM 4496 C CA . GLN B 1 181 ? -8.773 -14.945 -19.516 1 96.06 181 GLN B CA 1
ATOM 4497 C C . GLN B 1 181 ? -9.789 -15.914 -18.938 1 96.06 181 GLN B C 1
ATOM 4499 O O . GLN B 1 181 ? -9.469 -16.703 -18.047 1 96.06 181 GLN B O 1
ATOM 4504 N N . ALA B 1 182 ? -11 -15.742 -19.375 1 93.94 182 ALA B N 1
ATOM 4505 C CA . ALA B 1 182 ? -12.094 -16.484 -18.75 1 93.94 182 ALA B CA 1
ATOM 4506 C C . ALA B 1 182 ? -13.047 -17.047 -19.797 1 93.94 182 ALA B C 1
ATOM 4508 O O . ALA B 1 182 ? -12.977 -16.688 -20.969 1 93.94 182 ALA B O 1
ATOM 4509 N N . GLN B 1 183 ? -13.844 -18 -19.375 1 83.19 183 GLN B N 1
ATOM 4510 C CA . GLN B 1 183 ? -14.859 -18.641 -20.203 1 83.19 183 GLN B CA 1
ATOM 4511 C C . GLN B 1 183 ? -15.93 -17.641 -20.641 1 83.19 183 GLN B C 1
ATOM 4513 O O . GLN B 1 183 ? -16.281 -17.562 -21.828 1 83.19 183 GLN B O 1
ATOM 4518 N N . ASP B 1 184 ? -16.438 -17 -19.562 1 74.81 184 ASP B N 1
ATOM 4519 C CA . ASP B 1 184 ? -17.5 -16.047 -19.828 1 74.81 184 ASP B CA 1
ATOM 4520 C C . ASP B 1 184 ? -16.938 -14.648 -20.078 1 74.81 184 ASP B C 1
ATOM 4522 O O . ASP B 1 184 ? -15.82 -14.344 -19.641 1 74.81 184 ASP B O 1
ATOM 4526 N N . GLN B 1 185 ? -17.656 -14.008 -20.953 1 66.25 185 GLN B N 1
ATOM 4527 C CA . GLN B 1 185 ? -17.25 -12.625 -21.219 1 66.25 185 GLN B CA 1
ATOM 4528 C C . GLN B 1 185 ? -17.203 -11.812 -19.922 1 66.25 185 GLN B C 1
ATOM 4530 O O . GLN B 1 185 ? -18.188 -11.75 -19.188 1 66.25 185 GLN B O 1
ATOM 4535 N N . LEU B 1 186 ? -16.016 -11.594 -19.516 1 66.12 186 LEU B N 1
ATOM 4536 C CA . LEU B 1 186 ? -15.797 -10.742 -18.359 1 66.12 186 LEU B CA 1
ATOM 4537 C C . LEU B 1 186 ? -16.344 -9.336 -18.594 1 66.12 186 LEU B C 1
ATOM 4539 O O . LEU B 1 186 ? -16.141 -8.766 -19.672 1 66.12 186 LEU B O 1
ATOM 4543 N N . GLN B 1 187 ? -17.234 -8.922 -17.75 1 66.25 187 GLN B N 1
ATOM 4544 C CA . GLN B 1 187 ? -17.562 -7.5 -17.781 1 66.25 187 GLN B CA 1
ATOM 4545 C C . GLN B 1 187 ? -16.469 -6.664 -17.141 1 66.25 187 GLN B C 1
ATOM 4547 O O . GLN B 1 187 ? -16.109 -6.887 -15.977 1 66.25 187 GLN B O 1
ATOM 4552 N N . PRO B 1 188 ? -15.867 -5.895 -18.031 1 67.75 188 PRO B N 1
ATOM 4553 C CA . PRO B 1 188 ? -14.859 -5.02 -17.438 1 67.75 188 PRO B CA 1
ATOM 4554 C C . PRO B 1 188 ? -15.398 -4.199 -16.266 1 67.75 188 PRO B C 1
ATOM 4556 O O . PRO B 1 188 ? -16.594 -3.879 -16.234 1 67.75 188 PRO B O 1
ATOM 4559 N N . TRP B 1 189 ? -14.578 -4.133 -15.266 1 67.88 189 TRP B N 1
ATOM 4560 C CA . TRP B 1 189 ? -14.953 -3.262 -14.156 1 67.88 189 TRP B CA 1
ATOM 4561 C C . TRP B 1 189 ? -13.898 -2.188 -13.93 1 67.88 189 TRP B C 1
ATOM 4563 O O . TRP B 1 189 ? -12.711 -2.404 -14.203 1 67.88 189 TRP B O 1
ATOM 4573 N N . VAL B 1 190 ? -14.344 -0.913 -13.844 1 68.25 190 VAL B N 1
ATOM 4574 C CA . VAL B 1 190 ? -13.492 0.226 -13.523 1 68.25 190 VAL B CA 1
ATOM 4575 C C . VAL B 1 190 ? -13.898 0.813 -12.18 1 68.25 190 VAL B C 1
ATOM 4577 O O . VAL B 1 190 ? -15.07 1.107 -11.945 1 68.25 190 VAL B O 1
ATOM 4580 N N . ARG B 1 191 ? -12.914 0.703 -11.203 1 66.5 191 ARG B N 1
ATOM 4581 C CA . ARG B 1 191 ? -13.125 1.339 -9.906 1 66.5 191 ARG B CA 1
ATOM 4582 C C . ARG B 1 191 ? -11.844 2.002 -9.406 1 66.5 191 ARG B C 1
ATOM 4584 O O . ARG B 1 191 ? -10.812 1.344 -9.273 1 66.5 191 ARG B O 1
ATOM 4591 N N . ASN B 1 192 ? -11.867 3.24 -9 1 63.41 192 ASN B N 1
ATOM 4592 C CA . ASN B 1 192 ? -10.844 3.957 -8.242 1 63.41 192 ASN B CA 1
ATOM 4593 C C . ASN B 1 192 ? -9.438 3.645 -8.758 1 63.41 192 ASN B C 1
ATOM 4595 O O . ASN B 1 192 ? -8.555 3.287 -7.98 1 63.41 192 ASN B O 1
ATOM 4599 N N . GLN B 1 193 ? -9.156 3.631 -10 1 69.88 193 GLN B N 1
ATOM 4600 C CA . GLN B 1 193 ? -7.836 3.473 -10.609 1 69.88 193 GLN B CA 1
ATOM 4601 C C . GLN B 1 193 ? -7.473 1.999 -10.758 1 69.88 193 GLN B C 1
ATOM 4603 O O . GLN B 1 193 ? -6.297 1.635 -10.695 1 69.88 193 GLN B O 1
ATOM 4608 N N . ARG B 1 194 ? -8.477 1.167 -10.734 1 83.62 194 ARG B N 1
ATOM 4609 C CA . ARG B 1 194 ? -8.336 -0.259 -11.008 1 83.62 194 ARG B CA 1
ATOM 4610 C C . ARG B 1 194 ? -9.219 -0.68 -12.18 1 83.62 194 ARG B C 1
ATOM 4612 O O . ARG B 1 194 ? -10.359 -0.225 -12.305 1 83.62 194 ARG B O 1
ATOM 4619 N N . LYS B 1 195 ? -8.609 -1.418 -13.039 1 88.5 195 LYS B N 1
ATOM 4620 C CA . LYS B 1 195 ? -9.383 -1.874 -14.195 1 88.5 195 LYS B CA 1
ATOM 4621 C C . LYS B 1 195 ? -9.117 -3.35 -14.477 1 88.5 195 LYS B C 1
ATOM 4623 O O . LYS B 1 195 ? -8.062 -3.877 -14.133 1 88.5 195 LYS B O 1
ATOM 4628 N N . ALA B 1 196 ? -10.141 -3.996 -14.922 1 92.06 196 ALA B N 1
ATOM 4629 C CA . ALA B 1 196 ? -9.992 -5.355 -15.438 1 92.06 196 ALA B CA 1
ATOM 4630 C C . ALA B 1 196 ? -10.125 -5.387 -16.953 1 92.06 196 ALA B C 1
ATOM 4632 O O . ALA B 1 196 ? -10.961 -4.676 -17.516 1 92.06 196 ALA B O 1
ATOM 4633 N N . ALA B 1 197 ? -9.312 -6.102 -17.578 1 91.88 197 ALA B N 1
ATOM 4634 C CA . ALA B 1 197 ? -9.344 -6.223 -19.031 1 91.88 197 ALA B CA 1
ATOM 4635 C C . ALA B 1 197 ? -9.336 -7.688 -19.453 1 91.88 197 ALA B C 1
ATOM 4637 O O . ALA B 1 197 ? -8.555 -8.484 -18.938 1 91.88 197 ALA B O 1
ATOM 4638 N N . ALA B 1 198 ? -10.219 -8.008 -20.359 1 92.88 198 ALA B N 1
ATOM 4639 C CA . ALA B 1 198 ? -10.141 -9.328 -21 1 92.88 198 ALA B CA 1
ATOM 4640 C C . ALA B 1 198 ? -8.922 -9.422 -21.922 1 92.88 198 ALA B C 1
ATOM 4642 O O . ALA B 1 198 ? -8.625 -8.492 -22.672 1 92.88 198 ALA B O 1
ATOM 4643 N N . ALA B 1 199 ? -8.219 -10.5 -21.75 1 93.19 199 ALA B N 1
ATOM 4644 C CA . ALA B 1 199 ? -7.027 -10.68 -22.578 1 93.19 199 ALA B CA 1
ATOM 4645 C C . ALA B 1 199 ? -6.648 -12.156 -22.672 1 93.19 199 ALA B C 1
ATOM 4647 O O . ALA B 1 199 ? -6.961 -12.945 -21.781 1 93.19 199 ALA B O 1
ATOM 4648 N N . GLN B 1 200 ? -6.066 -12.477 -23.812 1 94.75 200 GLN B N 1
ATOM 4649 C CA . GLN B 1 200 ? -5.316 -13.727 -23.859 1 94.75 200 GLN B CA 1
ATOM 4650 C C . GLN B 1 200 ? -4.004 -13.609 -23.094 1 94.75 200 GLN B C 1
ATOM 4652 O O . GLN B 1 200 ? -3.104 -12.875 -23.5 1 94.75 200 GLN B O 1
ATOM 4657 N N . ILE B 1 201 ? -3.916 -14.328 -22.031 1 97.06 201 ILE B N 1
ATOM 4658 C CA . ILE B 1 201 ? -2.74 -14.219 -21.172 1 97.06 201 ILE B CA 1
ATOM 4659 C C . ILE B 1 201 ? -1.522 -14.797 -21.891 1 97.06 201 ILE B C 1
ATOM 4661 O O . ILE B 1 201 ? -1.572 -15.914 -22.406 1 97.06 201 ILE B O 1
ATOM 4665 N N . THR B 1 202 ? -0.466 -14.07 -21.969 1 96.31 202 THR B N 1
ATOM 4666 C CA . THR B 1 202 ? 0.8 -14.477 -22.578 1 96.31 202 THR B CA 1
ATOM 4667 C C . THR B 1 202 ? 1.934 -14.383 -21.562 1 96.31 202 THR B C 1
ATOM 4669 O O . THR B 1 202 ? 1.729 -13.93 -20.438 1 96.31 202 THR B O 1
ATOM 4672 N N . HIS B 1 203 ? 3.133 -14.867 -22.016 1 96 203 HIS B N 1
ATOM 4673 C CA . HIS B 1 203 ? 4.305 -14.766 -21.156 1 96 203 HIS B CA 1
ATOM 4674 C C . HIS B 1 203 ? 4.645 -13.312 -20.844 1 96 203 HIS B C 1
ATOM 4676 O O . HIS B 1 203 ? 5.137 -13 -19.766 1 96 203 HIS B O 1
ATOM 4682 N N . ALA B 1 204 ? 4.316 -12.398 -21.766 1 95.69 204 ALA B N 1
ATOM 4683 C CA . ALA B 1 204 ? 4.559 -10.977 -21.547 1 95.69 204 ALA B CA 1
ATOM 4684 C C . ALA B 1 204 ? 3.746 -10.453 -20.359 1 95.69 204 ALA B C 1
ATOM 4686 O O . ALA B 1 204 ? 4.211 -9.602 -19.609 1 95.69 204 ALA B O 1
ATOM 4687 N N . HIS B 1 205 ? 2.533 -10.977 -20.188 1 97.75 205 HIS B N 1
ATOM 4688 C CA . HIS B 1 205 ? 1.719 -10.594 -19.047 1 97.75 205 HIS B CA 1
ATOM 4689 C C . HIS B 1 205 ? 2.365 -11.031 -17.734 1 97.75 205 HIS B C 1
ATOM 4691 O O . HIS B 1 205 ? 2.346 -10.289 -16.75 1 97.75 205 HIS B O 1
ATOM 4697 N N . LEU B 1 206 ? 2.9 -12.219 -17.734 1 97.19 206 LEU B N 1
ATOM 4698 C CA . LEU B 1 206 ? 3.561 -12.742 -16.547 1 97.19 206 LEU B CA 1
ATOM 4699 C C . LEU B 1 206 ? 4.836 -11.961 -16.234 1 97.19 206 LEU B C 1
ATOM 4701 O O . LEU B 1 206 ? 5.129 -11.664 -15.078 1 97.19 206 LEU B O 1
ATOM 4705 N N . LEU B 1 207 ? 5.602 -11.617 -17.312 1 94.94 207 LEU B N 1
ATOM 4706 C CA . LEU B 1 207 ? 6.801 -10.805 -17.141 1 94.94 207 LEU B CA 1
ATOM 4707 C C . LEU B 1 207 ? 6.445 -9.422 -16.594 1 94.94 207 LEU B C 1
ATOM 4709 O O . LEU B 1 207 ? 7.125 -8.914 -15.695 1 94.94 207 LEU B O 1
ATOM 4713 N N . ALA B 1 208 ? 5.383 -8.859 -17.094 1 96.62 208 ALA B N 1
ATOM 4714 C CA . ALA B 1 208 ? 4.906 -7.57 -16.609 1 96.62 208 ALA B CA 1
ATOM 4715 C C . ALA B 1 208 ? 4.516 -7.656 -15.133 1 96.62 208 ALA B C 1
ATOM 4717 O O . ALA B 1 208 ? 4.949 -6.836 -14.32 1 96.62 208 ALA B O 1
ATOM 4718 N N . SER B 1 209 ? 3.768 -8.672 -14.805 1 97.94 209 SER B N 1
ATOM 4719 C CA . SER B 1 209 ? 3.266 -8.867 -13.453 1 97.94 209 SER B CA 1
ATOM 4720 C C . SER B 1 209 ? 4.41 -9.062 -12.461 1 97.94 209 SER B C 1
ATOM 4722 O O . SER B 1 209 ? 4.254 -8.789 -11.266 1 97.94 209 SER B O 1
ATOM 4724 N N . SER B 1 210 ? 5.566 -9.492 -12.945 1 95.12 210 SER B N 1
ATOM 4725 C CA . SER B 1 210 ? 6.684 -9.828 -12.07 1 95.12 210 SER B CA 1
ATOM 4726 C C . SER B 1 210 ? 7.801 -8.797 -12.172 1 95.12 210 SER B C 1
ATOM 4728 O O . SER B 1 210 ? 8.93 -9.047 -11.734 1 95.12 210 SER B O 1
ATOM 4730 N N . ALA B 1 211 ? 7.492 -7.719 -12.82 1 93.81 211 ALA B N 1
ATOM 4731 C CA . ALA B 1 211 ? 8.5 -6.676 -13 1 93.81 211 ALA B CA 1
ATOM 4732 C C . ALA B 1 211 ? 8.617 -5.805 -11.758 1 93.81 211 ALA B C 1
ATOM 4734 O O . ALA B 1 211 ? 8.164 -4.656 -11.75 1 93.81 211 ALA B O 1
ATOM 4735 N N . ILE B 1 212 ? 9.305 -6.34 -10.719 1 90.62 212 ILE B N 1
ATOM 4736 C CA . ILE B 1 212 ? 9.5 -5.625 -9.461 1 90.62 212 ILE B CA 1
ATOM 4737 C C . ILE B 1 212 ? 10.117 -4.254 -9.734 1 90.62 212 ILE B C 1
ATOM 4739 O O . ILE B 1 212 ? 11.094 -4.145 -10.477 1 90.62 212 ILE B O 1
ATOM 4743 N N . PRO B 1 213 ? 9.539 -3.225 -9.18 1 89.56 213 PRO B N 1
ATOM 4744 C CA . PRO B 1 213 ? 10.039 -1.878 -9.461 1 89.56 213 PRO B CA 1
ATOM 4745 C C . PRO B 1 213 ? 11.539 -1.741 -9.203 1 89.56 213 PRO B C 1
ATOM 4747 O O . PRO B 1 213 ? 12.039 -2.219 -8.18 1 89.56 213 PRO B O 1
ATOM 4750 N N . PHE B 1 214 ? 12.297 -1.109 -10.109 1 77.62 214 PHE B N 1
ATOM 4751 C CA . PHE B 1 214 ? 13.719 -0.779 -10.07 1 77.62 214 PHE B CA 1
ATOM 4752 C C . PHE B 1 214 ? 14.57 -2.021 -10.289 1 77.62 214 PHE B C 1
ATOM 4754 O O . PHE B 1 214 ? 15.766 -1.919 -10.57 1 77.62 214 PHE B O 1
ATOM 4761 N N . ILE B 1 215 ? 13.984 -3.229 -10.117 1 81.25 215 ILE B N 1
ATOM 4762 C CA . ILE B 1 215 ? 14.766 -4.461 -10.148 1 81.25 215 ILE B CA 1
ATOM 4763 C C . ILE B 1 215 ? 14.672 -5.094 -11.531 1 81.25 215 ILE B C 1
ATOM 4765 O O . ILE B 1 215 ? 15.695 -5.477 -12.117 1 81.25 215 ILE B O 1
ATOM 4769 N N . PHE B 1 216 ? 13.484 -5.191 -12.039 1 85.25 216 PHE B N 1
ATOM 4770 C CA . PHE B 1 216 ? 13.266 -5.789 -13.352 1 85.25 216 PHE B CA 1
ATOM 4771 C C . PHE B 1 216 ? 12.648 -4.777 -14.312 1 85.25 216 PHE B C 1
ATOM 4773 O O . PHE B 1 216 ? 11.945 -3.859 -13.883 1 85.25 216 PHE B O 1
ATOM 4780 N N . PRO B 1 217 ? 12.922 -4.949 -15.594 1 86.88 217 PRO B N 1
ATOM 4781 C CA . PRO B 1 217 ? 12.406 -3.986 -16.562 1 86.88 217 PRO B CA 1
ATOM 4782 C C . PRO B 1 217 ? 10.891 -4.062 -16.734 1 86.88 217 PRO B C 1
ATOM 4784 O O . PRO B 1 217 ? 10.305 -5.141 -16.594 1 86.88 217 PRO B O 1
ATOM 4787 N N . ALA B 1 218 ? 10.328 -2.934 -17.047 1 91.62 218 ALA B N 1
ATOM 4788 C CA . ALA B 1 218 ? 8.906 -2.891 -17.406 1 91.62 218 ALA B CA 1
ATOM 4789 C C . ALA B 1 218 ? 8.656 -3.621 -18.719 1 91.62 218 ALA B C 1
ATOM 4791 O O . ALA B 1 218 ? 9.562 -3.775 -19.547 1 91.62 218 ALA B O 1
ATOM 4792 N N . THR B 1 219 ? 7.445 -4.105 -18.906 1 94.31 219 THR B N 1
ATOM 4793 C CA . THR B 1 219 ? 7.066 -4.867 -20.094 1 94.31 219 THR B CA 1
ATOM 4794 C C . THR B 1 219 ? 5.941 -4.172 -20.844 1 94.31 219 THR B C 1
ATOM 4796 O O . THR B 1 219 ? 4.953 -3.748 -20.25 1 94.31 219 THR B O 1
ATOM 4799 N N . PRO B 1 220 ? 6.121 -3.984 -22.172 1 93.81 220 PRO B N 1
ATOM 4800 C CA . PRO B 1 220 ? 5.039 -3.402 -22.953 1 93.81 220 PRO B CA 1
ATOM 4801 C C . PRO B 1 220 ? 3.898 -4.387 -23.219 1 93.81 220 PRO B C 1
ATOM 4803 O O . PRO B 1 220 ? 4.145 -5.555 -23.516 1 93.81 220 PRO B O 1
ATOM 4806 N N . LEU B 1 221 ? 2.664 -4.023 -22.984 1 95.69 221 LEU B N 1
ATOM 4807 C CA . LEU B 1 221 ? 1.458 -4.785 -23.297 1 95.69 221 LEU B CA 1
ATOM 4808 C C . LEU B 1 221 ? 0.427 -3.91 -24 1 95.69 221 LEU B C 1
ATOM 4810 O O . LEU B 1 221 ? 0.295 -2.725 -23.688 1 95.69 221 LEU B O 1
ATOM 4814 N N . PRO B 1 222 ? -0.239 -4.496 -24.922 1 92.38 222 PRO B N 1
ATOM 4815 C CA . PRO B 1 222 ? -1.342 -3.754 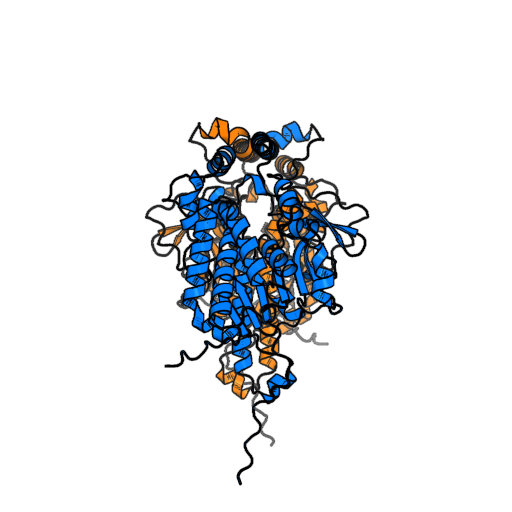-25.531 1 92.38 222 PRO B CA 1
ATOM 4816 C C . PRO B 1 222 ? -2.57 -3.664 -24.641 1 92.38 222 PRO B C 1
ATOM 4818 O O . PRO B 1 222 ? -2.932 -4.645 -23.984 1 92.38 222 PRO B O 1
ATOM 4821 N N . LEU B 1 223 ? -3.16 -2.52 -24.516 1 89.06 223 LEU B N 1
ATOM 4822 C CA . LEU B 1 223 ? -4.395 -2.291 -23.766 1 89.06 223 LEU B CA 1
ATOM 4823 C C . LEU B 1 223 ? -5.199 -1.156 -24.391 1 89.06 223 LEU B C 1
ATOM 4825 O O . LEU B 1 223 ? -4.684 -0.055 -24.594 1 89.06 223 LEU B O 1
ATOM 4829 N N . ASP B 1 224 ? -6.445 -1.402 -24.641 1 84.31 224 ASP B N 1
ATOM 4830 C CA . ASP B 1 224 ? -7.379 -0.411 -25.172 1 84.31 224 ASP B CA 1
ATOM 4831 C C . ASP B 1 224 ? -6.809 0.269 -26.422 1 84.31 224 ASP B C 1
ATOM 4833 O O . ASP B 1 224 ? -6.848 1.496 -26.531 1 84.31 224 ASP B O 1
ATOM 4837 N N . GLY B 1 225 ? -6.16 -0.458 -27.234 1 83.69 225 GLY B N 1
ATOM 4838 C CA . GLY B 1 225 ? -5.684 0.036 -28.516 1 83.69 225 GLY B CA 1
ATOM 4839 C C . GLY B 1 225 ? -4.348 0.75 -28.422 1 83.69 225 GLY B C 1
ATOM 4840 O O . GLY B 1 225 ? -3.859 1.294 -29.422 1 83.69 225 GLY B O 1
ATOM 4841 N N . ALA B 1 226 ? -3.75 0.757 -27.281 1 87.25 226 ALA B N 1
ATOM 4842 C CA . ALA B 1 226 ? -2.449 1.392 -27.094 1 87.25 226 ALA B CA 1
ATOM 4843 C C . ALA B 1 226 ? -1.488 0.465 -26.344 1 87.25 226 ALA B C 1
ATOM 4845 O O . ALA B 1 226 ? -1.913 -0.511 -25.734 1 87.25 226 ALA B O 1
ATOM 4846 N N . THR B 1 227 ? -0.222 0.77 -26.531 1 91.81 227 THR B N 1
ATOM 4847 C CA . THR B 1 227 ? 0.79 0.033 -25.781 1 91.81 227 THR B CA 1
ATOM 4848 C C . THR B 1 227 ? 1.153 0.769 -24.5 1 91.81 227 THR B C 1
ATOM 4850 O O . THR B 1 227 ? 1.43 1.97 -24.516 1 91.81 227 THR B O 1
ATOM 4853 N N . GLU B 1 228 ? 1.066 0.088 -23.438 1 92.69 228 GLU B N 1
ATOM 4854 C CA . GLU B 1 228 ? 1.475 0.628 -22.156 1 92.69 228 GLU B CA 1
ATOM 4855 C C . GLU B 1 228 ? 2.602 -0.2 -21.531 1 92.69 228 GLU B C 1
ATOM 4857 O O . GLU B 1 228 ? 2.771 -1.373 -21.875 1 92.69 228 GLU B O 1
ATOM 4862 N N . TYR B 1 229 ? 3.391 0.462 -20.766 1 93.31 229 TYR B N 1
ATOM 4863 C CA . TYR B 1 229 ? 4.457 -0.241 -20.062 1 93.31 229 TYR B CA 1
ATOM 4864 C C . TYR B 1 229 ? 4.023 -0.602 -18.641 1 93.31 229 TYR B C 1
ATOM 4866 O O . TYR B 1 229 ? 3.582 0.262 -17.891 1 93.31 229 TYR B O 1
ATOM 4874 N N . PHE B 1 230 ? 4.199 -1.879 -18.344 1 95.81 230 PHE B N 1
ATOM 4875 C CA . PHE B 1 230 ? 3.674 -2.398 -17.094 1 95.81 230 PHE B CA 1
ATOM 4876 C C . PHE B 1 230 ? 4.805 -2.855 -16.188 1 95.81 230 PHE B C 1
ATOM 4878 O O . PHE B 1 230 ? 5.84 -3.328 -16.656 1 95.81 230 PHE B O 1
ATOM 4885 N N . GLY B 1 231 ? 4.555 -2.586 -14.922 1 96.25 231 GLY B N 1
ATOM 4886 C CA . GLY B 1 231 ? 5.379 -3.133 -13.859 1 96.25 231 GLY B CA 1
ATOM 4887 C C . GLY B 1 231 ? 4.629 -4.105 -12.961 1 96.25 231 GLY B C 1
ATOM 4888 O O . GLY B 1 231 ? 3.523 -4.535 -13.297 1 96.25 231 GLY B O 1
ATOM 4889 N N . ASP B 1 232 ? 5.238 -4.453 -11.883 1 96.94 232 ASP B N 1
ATOM 4890 C CA . ASP B 1 232 ? 4.742 -5.504 -11 1 96.94 232 ASP B CA 1
ATOM 4891 C C . ASP B 1 232 ? 3.309 -5.215 -10.562 1 96.94 232 ASP B C 1
ATOM 4893 O O . ASP B 1 232 ? 2.979 -4.086 -10.203 1 96.94 232 ASP B O 1
ATOM 4897 N N . GLY B 1 233 ? 2.514 -6.266 -10.492 1 97.25 233 GLY B N 1
ATOM 4898 C CA . GLY B 1 233 ? 1.093 -6.148 -10.203 1 97.25 233 GLY B CA 1
ATOM 4899 C C . GLY B 1 233 ? 0.805 -5.828 -8.75 1 97.25 233 GLY B C 1
ATOM 4900 O O . GLY B 1 233 ? -0.318 -5.453 -8.398 1 97.25 233 GLY B O 1
ATOM 4901 N N . SER B 1 234 ? 1.753 -5.965 -7.91 1 95.38 234 SER B N 1
ATOM 4902 C CA . SER B 1 234 ? 1.556 -5.668 -6.496 1 95.38 234 SER B CA 1
ATOM 4903 C C . SER B 1 234 ? 1.478 -4.164 -6.25 1 95.38 234 SER B C 1
ATOM 4905 O O . SER B 1 234 ? 1.007 -3.727 -5.199 1 95.38 234 SER B O 1
ATOM 4907 N N . MET B 1 235 ? 2.004 -3.404 -7.215 1 94.31 235 MET B N 1
ATOM 4908 C CA . MET B 1 235 ? 1.936 -1.951 -7.094 1 94.31 235 MET B CA 1
ATOM 4909 C C . MET B 1 235 ? 0.521 -1.448 -7.363 1 94.31 235 MET B C 1
ATOM 4911 O O . MET B 1 235 ? -0.145 -1.917 -8.289 1 94.31 235 MET B O 1
ATOM 4915 N N . ARG B 1 236 ? 0.089 -0.563 -6.551 1 91.56 236 ARG B N 1
ATOM 4916 C CA . ARG B 1 236 ? -1.21 0.093 -6.66 1 91.56 236 ARG B CA 1
ATOM 4917 C C . ARG B 1 236 ? -2.346 -0.918 -6.547 1 91.56 236 ARG B C 1
ATOM 4919 O O . ARG B 1 236 ? -3.461 -0.659 -7.004 1 91.56 236 ARG B O 1
ATOM 4926 N N . GLN B 1 237 ? -1.989 -2.125 -6.098 1 92.19 237 GLN B N 1
ATOM 4927 C CA . GLN B 1 237 ? -3.02 -3.133 -5.871 1 92.19 237 GLN B CA 1
ATOM 4928 C C . GLN B 1 237 ? -3.754 -2.885 -4.555 1 92.19 237 GLN B C 1
ATOM 4930 O O . GLN B 1 237 ? -3.18 -3.047 -3.479 1 92.19 237 GLN B O 1
ATOM 4935 N N . THR B 1 238 ? -5.023 -2.529 -4.645 1 87.81 238 THR B N 1
ATOM 4936 C CA . THR B 1 238 ? -5.734 -2.141 -3.43 1 87.81 238 THR B CA 1
ATOM 4937 C C . THR B 1 238 ? -6.773 -3.189 -3.049 1 87.81 238 THR B C 1
ATOM 4939 O O . THR B 1 238 ? -7.273 -3.197 -1.924 1 87.81 238 THR B O 1
ATOM 4942 N N . ALA B 1 239 ? -7.062 -4.082 -3.953 1 90.25 239 ALA B N 1
ATOM 4943 C CA . ALA B 1 239 ? -8.078 -5.102 -3.689 1 90.25 239 ALA B CA 1
ATOM 4944 C C . ALA B 1 239 ? -7.703 -6.43 -4.344 1 90.25 239 ALA B C 1
ATOM 4946 O O . ALA B 1 239 ? -8.336 -6.848 -5.32 1 90.25 239 ALA B O 1
ATOM 4947 N N . PRO B 1 240 ? -6.789 -7.145 -3.75 1 93.81 240 PRO B N 1
ATOM 4948 C CA . PRO B 1 240 ? -6.305 -8.383 -4.359 1 93.81 240 PRO B CA 1
ATOM 4949 C C . PRO B 1 240 ? -7.402 -9.445 -4.488 1 93.81 240 PRO B C 1
ATOM 4951 O O . PRO B 1 240 ? -7.336 -10.297 -5.375 1 93.81 240 PRO B O 1
ATOM 4954 N N . LEU B 1 241 ? -8.484 -9.414 -3.674 1 94.81 241 LEU B N 1
ATOM 4955 C CA . LEU B 1 241 ? -9.539 -10.422 -3.695 1 94.81 241 LEU B CA 1
ATOM 4956 C C . LEU B 1 241 ? -10.547 -10.125 -4.797 1 94.81 241 LEU B C 1
ATOM 4958 O O . LEU B 1 241 ? -11.281 -11.023 -5.227 1 94.81 241 LEU B O 1
ATOM 4962 N N . ALA B 1 242 ? -10.586 -8.938 -5.27 1 91.25 242 ALA B N 1
ATOM 4963 C CA . ALA B 1 242 ? -11.664 -8.445 -6.121 1 91.25 242 ALA B CA 1
ATOM 4964 C C . ALA B 1 242 ? -11.758 -9.242 -7.418 1 91.25 242 ALA B C 1
ATOM 4966 O O . ALA B 1 242 ? -12.844 -9.641 -7.832 1 91.25 242 ALA B O 1
ATOM 4967 N N . PRO B 1 243 ? -10.602 -9.516 -8.062 1 93.44 243 PRO B N 1
ATOM 4968 C CA . PRO B 1 243 ? -10.711 -10.258 -9.32 1 93.44 243 PRO B CA 1
ATOM 4969 C C . PRO B 1 243 ? -11.398 -11.617 -9.141 1 93.44 243 PRO B C 1
ATOM 4971 O O . PRO B 1 243 ? -12.25 -11.992 -9.953 1 93.44 243 PRO B O 1
ATOM 4974 N N . ALA B 1 244 ? -11.055 -12.32 -8.07 1 94.94 244 ALA B N 1
ATOM 4975 C CA . ALA B 1 244 ? -11.68 -13.617 -7.832 1 94.94 244 ALA B CA 1
ATOM 4976 C C . ALA B 1 244 ? -13.18 -13.477 -7.609 1 94.94 244 ALA B C 1
ATOM 4978 O O . ALA B 1 244 ? -13.969 -14.266 -8.133 1 94.94 244 ALA B O 1
ATOM 4979 N N . ILE B 1 245 ? -13.57 -12.461 -6.871 1 90.88 245 ILE B N 1
ATOM 4980 C CA . ILE B 1 245 ? -14.977 -12.219 -6.562 1 90.88 245 ILE B CA 1
ATOM 4981 C C . ILE B 1 245 ? -15.734 -11.875 -7.844 1 90.88 245 ILE B C 1
ATOM 4983 O O . ILE B 1 245 ? -16.797 -12.43 -8.109 1 90.88 245 ILE B O 1
ATOM 4987 N N . HIS B 1 246 ? -15.164 -11.008 -8.656 1 88.88 246 HIS B N 1
ATOM 4988 C CA . HIS B 1 246 ? -15.812 -10.57 -9.891 1 88.88 246 HIS B CA 1
ATOM 4989 C C . HIS B 1 246 ? -15.922 -11.711 -10.891 1 88.88 246 HIS B C 1
ATOM 4991 O O . HIS B 1 246 ? -16.828 -11.727 -11.727 1 88.88 246 HIS B O 1
ATOM 4997 N N . LEU B 1 247 ? -15.016 -12.641 -10.766 1 91.56 247 LEU B N 1
ATOM 4998 C CA . LEU B 1 247 ? -15.023 -13.781 -11.672 1 91.56 247 LEU B CA 1
ATOM 4999 C C . LEU B 1 247 ? -15.977 -14.867 -11.172 1 91.56 247 LEU B C 1
ATOM 5001 O O . LEU B 1 247 ? -16.109 -15.922 -11.789 1 91.56 247 LEU B O 1
ATOM 5005 N N . GLY B 1 248 ? -16.594 -14.633 -9.969 1 89.06 248 GLY B N 1
ATOM 5006 C CA . GLY B 1 248 ? -17.688 -15.484 -9.539 1 89.06 248 GLY B CA 1
ATOM 5007 C C . GLY B 1 248 ? -17.312 -16.391 -8.375 1 89.06 248 GLY B C 1
ATOM 5008 O O . GLY B 1 248 ? -18.094 -17.281 -8.016 1 89.06 248 GLY B O 1
ATOM 5009 N N . ALA B 1 249 ? -16.156 -16.188 -7.801 1 93.31 249 ALA B N 1
ATOM 5010 C CA . ALA B 1 249 ? -15.781 -17.016 -6.664 1 93.31 249 ALA B CA 1
ATOM 5011 C C . ALA B 1 249 ? -16.672 -16.734 -5.457 1 93.31 249 ALA B C 1
ATOM 5013 O O . ALA B 1 249 ? -16.906 -15.578 -5.113 1 93.31 249 ALA B O 1
ATOM 5014 N N . GLU B 1 250 ? -17.141 -17.766 -4.832 1 91.69 250 GLU B N 1
ATOM 5015 C CA . GLU B 1 250 ? -17.922 -17.656 -3.602 1 91.69 250 GLU B CA 1
ATOM 5016 C C . GLU B 1 250 ? -17.062 -17.969 -2.377 1 91.69 250 GLU B C 1
ATOM 5018 O O . GLU B 1 250 ? -17.438 -17.625 -1.252 1 91.69 250 GLU B O 1
ATOM 5023 N N . ARG B 1 251 ? -16.078 -18.719 -2.594 1 95.81 251 ARG B N 1
ATOM 5024 C CA . ARG B 1 251 ? -15.055 -18.938 -1.584 1 95.81 251 ARG B CA 1
ATOM 5025 C C . ARG B 1 251 ? -13.664 -18.781 -2.176 1 95.81 251 ARG B C 1
ATOM 5027 O O . ARG B 1 251 ? -13.445 -19.062 -3.355 1 95.81 251 ARG B O 1
ATOM 5034 N N . ILE B 1 252 ? -12.781 -18.281 -1.433 1 97.94 252 ILE B N 1
ATOM 5035 C CA . ILE B 1 252 ? -11.438 -18.016 -1.915 1 97.94 252 ILE B CA 1
ATOM 5036 C C . ILE B 1 252 ? -10.414 -18.547 -0.92 1 97.94 252 ILE B C 1
ATOM 5038 O O . ILE B 1 252 ? -10.477 -18.25 0.274 1 97.94 252 ILE B O 1
ATOM 5042 N N . LEU B 1 253 ? -9.562 -19.484 -1.364 1 98.5 253 LEU B N 1
ATOM 5043 C CA . LEU B 1 253 ? -8.367 -19.844 -0.62 1 98.5 253 LEU B CA 1
ATOM 5044 C C . LEU B 1 253 ? -7.203 -18.922 -0.962 1 98.5 253 LEU B C 1
ATOM 5046 O O . LEU B 1 253 ? -6.84 -18.781 -2.131 1 98.5 253 LEU B O 1
ATOM 5050 N N . VAL B 1 254 ? -6.691 -18.219 0.037 1 98.06 254 VAL B N 1
ATOM 5051 C CA . VAL B 1 254 ? -5.613 -17.266 -0.137 1 98.06 254 VAL B CA 1
ATOM 5052 C C . VAL B 1 254 ? -4.309 -17.844 0.406 1 98.06 254 VAL B C 1
ATOM 5054 O O . VAL B 1 254 ? -4.25 -18.281 1.555 1 98.06 254 VAL B O 1
ATOM 5057 N N . VAL B 1 255 ? -3.316 -17.891 -0.404 1 97.62 255 VAL B N 1
ATOM 5058 C CA . VAL B 1 255 ? -1.983 -18.25 0.069 1 97.62 255 VAL B CA 1
ATOM 5059 C C . VAL B 1 255 ? -1.074 -17.031 0.033 1 97.62 255 VAL B C 1
ATOM 5061 O O . VAL B 1 255 ? -0.692 -16.562 -1.043 1 97.62 255 VAL B O 1
ATOM 5064 N N . GLY B 1 256 ? -0.72 -16.547 1.186 1 91.06 256 GLY B N 1
ATOM 5065 C CA . GLY B 1 256 ? 0.105 -15.352 1.303 1 91.06 256 GLY B CA 1
ATOM 5066 C C . GLY B 1 256 ? 1.592 -15.648 1.303 1 91.06 256 GLY B C 1
ATOM 5067 O O . GLY B 1 256 ? 1.995 -16.812 1.387 1 91.06 256 GLY B O 1
ATOM 5068 N N . ALA B 1 257 ? 2.4 -14.578 1.166 1 84.31 257 ALA B N 1
ATOM 5069 C CA . ALA B 1 257 ? 3.854 -14.719 1.16 1 84.31 257 ALA B CA 1
ATOM 5070 C C . ALA B 1 257 ? 4.477 -14.031 2.373 1 84.31 257 ALA B C 1
ATOM 5072 O O . ALA B 1 257 ? 5.664 -13.703 2.367 1 84.31 257 ALA B O 1
ATOM 5073 N N . GLY B 1 258 ? 3.674 -13.617 3.248 1 79.75 258 GLY B N 1
ATOM 5074 C CA . GLY B 1 258 ? 4.117 -13.031 4.5 1 79.75 258 GLY B CA 1
ATOM 5075 C C . GLY B 1 258 ? 3.162 -13.289 5.652 1 79.75 258 GLY B C 1
ATOM 5076 O O . GLY B 1 258 ? 2.02 -13.703 5.438 1 79.75 258 GLY B O 1
ATOM 5077 N N . ARG B 1 259 ? 3.748 -13.039 6.789 1 69.44 259 ARG B N 1
ATOM 5078 C CA . ARG B 1 259 ? 2.951 -13.336 7.977 1 69.44 259 ARG B CA 1
ATOM 5079 C C . ARG B 1 259 ? 1.761 -12.391 8.086 1 69.44 259 ARG B C 1
ATOM 5081 O O . ARG B 1 259 ? 1.864 -11.211 7.742 1 69.44 259 ARG B O 1
ATOM 5088 N N . ARG B 1 260 ? 0.637 -13.031 8.359 1 58.53 260 ARG B N 1
ATOM 5089 C CA . ARG B 1 260 ? -0.556 -12.227 8.609 1 58.53 260 ARG B CA 1
ATOM 5090 C C . ARG B 1 260 ? -0.386 -11.367 9.859 1 58.53 260 ARG B C 1
ATOM 5092 O O . ARG B 1 260 ? -0.693 -10.18 9.844 1 58.53 260 ARG B O 1
ATOM 5099 N N . THR B 1 261 ? -0.179 -11.992 10.914 1 55 261 THR B N 1
ATOM 5100 C CA . THR B 1 261 ? 0.001 -11.312 12.195 1 55 261 THR B CA 1
ATOM 5101 C C . THR B 1 261 ? 1.418 -11.516 12.719 1 55 261 THR B C 1
ATOM 5103 O O . THR B 1 261 ? 1.9 -12.648 12.789 1 55 261 THR B O 1
ATOM 5106 N N . GLU B 1 262 ? 2.318 -10.633 12.258 1 51.66 262 GLU B N 1
ATOM 5107 C CA . GLU B 1 262 ? 3.652 -10.844 12.82 1 51.66 262 GLU B CA 1
ATOM 5108 C C . GLU B 1 262 ? 3.705 -10.43 14.289 1 51.66 262 GLU B C 1
ATOM 5110 O O . GLU B 1 262 ? 3.307 -9.312 14.641 1 51.66 262 GLU B O 1
ATOM 5115 N N . PRO B 1 263 ? 3.742 -11.383 15.203 1 51.03 263 PRO B N 1
ATOM 5116 C CA . PRO B 1 263 ? 4.09 -10.828 16.516 1 51.03 263 PRO B CA 1
ATOM 5117 C C . PRO B 1 263 ? 5.191 -9.773 16.438 1 51.03 263 PRO B C 1
ATOM 5119 O O . PRO B 1 263 ? 5.992 -9.781 15.5 1 51.03 263 PRO B O 1
ATOM 5122 N N . PRO B 1 264 ? 4.934 -8.625 17.109 1 48.22 264 PRO B N 1
ATOM 5123 C CA . PRO B 1 264 ? 5.988 -7.609 17.062 1 48.22 264 PRO B CA 1
ATOM 5124 C C . PRO B 1 264 ? 7.391 -8.211 17.094 1 48.22 264 PRO B C 1
ATOM 5126 O O . PRO B 1 264 ? 7.602 -9.258 17.719 1 48.22 264 PRO B O 1
ATOM 5129 N N . ALA B 1 265 ? 8.094 -8.008 15.945 1 49.53 265 ALA B N 1
ATOM 5130 C CA . ALA B 1 265 ? 9.492 -8.406 16.062 1 49.53 265 ALA B CA 1
ATOM 5131 C C . ALA B 1 265 ? 10 -8.227 17.484 1 49.53 265 ALA B C 1
ATOM 5133 O O . ALA B 1 265 ? 9.531 -7.344 18.219 1 49.53 265 ALA B O 1
ATOM 5134 N N . ARG B 1 266 ? 10.617 -9.188 18.125 1 50.62 266 ARG B N 1
ATOM 5135 C CA . ARG B 1 266 ? 11.305 -9.055 19.406 1 50.62 266 ARG B CA 1
ATOM 5136 C C . ARG B 1 266 ? 11.906 -7.656 19.562 1 50.62 266 ARG B C 1
ATOM 5138 O O . ARG B 1 266 ? 12.289 -7.027 18.578 1 50.62 266 ARG B O 1
ATOM 5145 N N . PRO B 1 267 ? 11.648 -7.047 20.75 1 52.25 267 PRO B N 1
ATOM 5146 C CA . PRO B 1 267 ? 12.258 -5.754 21.047 1 52.25 267 PRO B CA 1
ATOM 5147 C C . PRO B 1 267 ? 13.664 -5.613 20.469 1 52.25 267 PRO B C 1
ATOM 5149 O O . PRO B 1 267 ? 14.445 -6.57 20.484 1 52.25 267 PRO B O 1
ATOM 5152 N N . PRO B 1 268 ? 13.719 -4.699 19.453 1 54 268 PRO B N 1
ATOM 5153 C CA . PRO B 1 268 ? 15.094 -4.512 18.984 1 54 268 PRO B CA 1
ATOM 5154 C C . PRO B 1 268 ? 16.109 -4.586 20.125 1 54 268 PRO B C 1
ATOM 5156 O O . PRO B 1 268 ? 15.797 -4.266 21.266 1 54 268 PRO B O 1
ATOM 5159 N N . PRO B 1 269 ? 17.078 -5.477 19.984 1 49.91 269 PRO B N 1
ATOM 5160 C CA . PRO B 1 269 ? 18.094 -5.422 21.047 1 49.91 269 PRO B CA 1
ATOM 5161 C C . PRO B 1 269 ? 18.422 -3.992 21.484 1 49.91 269 PRO B C 1
ATOM 5163 O O . PRO B 1 269 ? 18.141 -3.041 20.734 1 49.91 269 PRO B O 1
ATOM 5166 N N . GLU B 1 270 ? 18.734 -3.818 22.719 1 51.09 270 GLU B N 1
ATOM 5167 C CA . GLU B 1 270 ? 19.391 -2.617 23.219 1 51.09 270 GLU B CA 1
ATOM 5168 C C . GLU B 1 270 ? 20.344 -2.021 22.188 1 51.09 270 GLU B C 1
ATOM 5170 O O . GLU B 1 270 ? 21.219 -2.717 21.672 1 51.09 270 GLU B O 1
ATOM 5175 N N . GLY B 1 271 ? 19.891 -0.802 21.5 1 58.84 271 GLY B N 1
ATOM 5176 C CA . GLY B 1 271 ? 20.75 0.018 20.656 1 58.84 271 GLY B CA 1
ATOM 5177 C C . GLY B 1 271 ? 20.453 -0.148 19.188 1 58.84 271 GLY B C 1
ATOM 5178 O O . GLY B 1 271 ? 21.297 -0.636 18.422 1 58.84 271 GLY B O 1
ATOM 5179 N N . ALA B 1 272 ? 19.266 0.039 18.75 1 64.94 272 ALA B N 1
ATOM 5180 C CA . ALA B 1 272 ? 18.938 -0.071 17.328 1 64.94 272 ALA B CA 1
ATOM 5181 C C . ALA B 1 272 ? 19.859 0.818 16.484 1 64.94 272 ALA B C 1
ATOM 5183 O O . ALA B 1 272 ? 20.172 1.945 16.875 1 64.94 272 ALA B O 1
ATOM 5184 N N . SER B 1 273 ? 20.516 0.179 15.539 1 77.38 273 SER B N 1
ATOM 5185 C CA . SER B 1 273 ? 21.375 0.9 14.609 1 77.38 273 SER B CA 1
ATOM 5186 C C . SER B 1 273 ? 20.578 1.581 13.508 1 77.38 273 SER B C 1
ATOM 5188 O O . SER B 1 273 ? 19.422 1.229 13.273 1 77.38 273 SER B O 1
ATOM 5190 N N . TYR B 1 274 ? 21.047 2.668 13.062 1 85.25 274 TYR B N 1
ATOM 5191 C CA . TYR B 1 274 ? 20.453 3.379 11.938 1 85.25 274 TYR B CA 1
ATOM 5192 C C . TYR B 1 274 ? 20.172 2.432 10.773 1 85.25 274 TYR B C 1
ATOM 5194 O O . TYR B 1 274 ? 21 1.575 10.453 1 85.25 274 TYR B O 1
ATOM 5202 N N . PRO B 1 275 ? 19.016 2.48 10.203 1 85.62 275 PRO B N 1
ATOM 5203 C CA . PRO B 1 275 ? 18.672 1.55 9.133 1 85.62 275 PRO B CA 1
ATOM 5204 C C . PRO B 1 275 ? 19.516 1.756 7.875 1 85.62 275 PRO B C 1
ATOM 5206 O O . PRO B 1 275 ? 19.75 2.895 7.461 1 85.62 275 PRO B O 1
ATOM 5209 N N . SER B 1 276 ? 20 0.678 7.309 1 81.25 276 SER B N 1
ATOM 5210 C CA . SER B 1 276 ? 20.719 0.702 6.035 1 81.25 276 SER B CA 1
ATOM 5211 C C . SER B 1 276 ? 19.75 0.898 4.871 1 81.25 276 SER B C 1
ATOM 5213 O O . SER B 1 276 ? 18.531 0.859 5.051 1 81.25 276 SER B O 1
ATOM 5215 N N . LEU B 1 277 ? 20.281 1.137 3.699 1 79.81 277 LEU B N 1
ATOM 5216 C CA . LEU B 1 277 ? 19.453 1.241 2.5 1 79.81 277 LEU B CA 1
ATOM 5217 C C . LEU B 1 277 ? 18.719 -0.063 2.236 1 79.81 277 LEU B C 1
ATOM 5219 O O . LEU B 1 277 ? 17.594 -0.05 1.732 1 79.81 277 LEU B O 1
ATOM 5223 N N . ALA B 1 278 ? 19.344 -1.152 2.619 1 82.31 278 ALA B N 1
ATOM 5224 C CA . ALA B 1 278 ? 18.703 -2.455 2.465 1 82.31 278 ALA B CA 1
ATOM 5225 C C . ALA B 1 278 ? 17.484 -2.576 3.373 1 82.31 278 ALA B C 1
ATOM 5227 O O . ALA B 1 278 ? 16.469 -3.168 2.99 1 82.31 278 ALA B O 1
ATOM 5228 N N . HIS B 1 279 ? 17.625 -2.006 4.535 1 85.44 279 HIS B N 1
ATOM 5229 C CA . HIS B 1 279 ? 16.5 -1.997 5.461 1 85.44 279 HIS B CA 1
ATOM 5230 C C . HIS B 1 279 ? 15.328 -1.193 4.895 1 85.44 279 HIS B C 1
ATOM 5232 O O . HIS B 1 279 ? 14.18 -1.643 4.941 1 85.44 279 HIS B O 1
ATOM 5238 N N . ILE B 1 280 ? 15.648 -0.077 4.367 1 88.06 280 ILE B N 1
ATOM 5239 C CA . ILE B 1 280 ? 14.625 0.812 3.826 1 88.06 280 ILE B CA 1
ATOM 5240 C C . ILE B 1 280 ? 13.984 0.173 2.598 1 88.06 280 ILE B C 1
ATOM 5242 O O . ILE B 1 280 ? 12.758 0.175 2.457 1 88.06 280 ILE B O 1
ATOM 5246 N N . ALA B 1 281 ? 14.789 -0.442 1.776 1 87.38 281 ALA B N 1
ATOM 5247 C CA . ALA B 1 281 ? 14.281 -1.103 0.576 1 87.38 281 ALA B CA 1
ATOM 5248 C C . ALA B 1 281 ? 13.398 -2.293 0.936 1 87.38 281 ALA B C 1
ATOM 5250 O O . ALA B 1 281 ? 12.344 -2.492 0.336 1 87.38 281 ALA B O 1
ATOM 5251 N N . GLY B 1 282 ? 13.898 -3.119 1.884 1 89.44 282 GLY B N 1
ATOM 5252 C CA . GLY B 1 282 ? 13.094 -4.242 2.348 1 89.44 282 GLY B CA 1
ATOM 5253 C C . GLY B 1 282 ? 11.758 -3.82 2.932 1 89.44 282 GLY B C 1
ATOM 5254 O O . GLY B 1 282 ? 10.734 -4.453 2.67 1 89.44 282 GLY B O 1
ATOM 5255 N N . HIS B 1 283 ? 11.797 -2.754 3.697 1 91.25 283 HIS B N 1
ATOM 5256 C CA . HIS B 1 283 ? 10.578 -2.201 4.281 1 91.25 283 HIS B CA 1
ATOM 5257 C C . HIS B 1 283 ? 9.625 -1.706 3.201 1 91.25 283 HIS B C 1
ATOM 5259 O O . HIS B 1 283 ? 8.414 -1.94 3.279 1 91.25 283 HIS B O 1
ATOM 5265 N N . THR B 1 284 ? 10.133 -1.064 2.215 1 90.94 284 THR B N 1
ATOM 5266 C CA . THR B 1 284 ? 9.344 -0.559 1.097 1 90.94 284 THR B CA 1
ATOM 5267 C C . THR B 1 284 ? 8.695 -1.707 0.33 1 90.94 284 THR B C 1
ATOM 5269 O O . THR B 1 284 ? 7.5 -1.669 0.04 1 90.94 284 THR B O 1
ATOM 5272 N N . LEU B 1 285 ? 9.484 -2.748 0.047 1 90.94 285 LEU B N 1
ATOM 5273 C CA . LEU B 1 285 ? 8.938 -3.887 -0.685 1 90.94 285 LEU B CA 1
ATOM 5274 C C . LEU B 1 285 ? 7.898 -4.621 0.15 1 90.94 285 LEU B C 1
ATOM 5276 O O . LEU B 1 285 ? 6.922 -5.148 -0.39 1 90.94 285 LEU B O 1
ATOM 5280 N N . SER B 1 286 ? 8.078 -4.684 1.432 1 90.44 286 SER B N 1
ATOM 5281 C CA . SER B 1 286 ? 7.062 -5.273 2.297 1 90.44 286 SER B CA 1
ATOM 5282 C C . SER B 1 286 ? 5.746 -4.512 2.197 1 90.44 286 SER B C 1
ATOM 5284 O O . SER B 1 286 ? 4.672 -5.121 2.141 1 90.44 286 SER B O 1
ATOM 5286 N N . SER B 1 287 ? 5.855 -3.232 2.203 1 90.31 287 SER B N 1
ATOM 5287 C CA . SER B 1 287 ? 4.66 -2.408 2.051 1 90.31 287 SER B CA 1
ATOM 5288 C C . SER B 1 287 ? 3.957 -2.695 0.73 1 90.31 287 SER B C 1
ATOM 5290 O O . SER B 1 287 ? 2.729 -2.799 0.685 1 90.31 287 SER B O 1
ATOM 5292 N N . ILE B 1 288 ? 4.684 -2.93 -0.29 1 89.62 288 ILE B N 1
ATOM 5293 C CA . ILE B 1 288 ? 4.148 -3.113 -1.635 1 89.62 288 ILE B CA 1
ATOM 5294 C C . ILE B 1 288 ? 3.551 -4.512 -1.766 1 89.62 288 ILE B C 1
ATOM 5296 O O . ILE B 1 288 ? 2.467 -4.684 -2.326 1 89.62 288 ILE B O 1
ATOM 5300 N N . PHE B 1 289 ? 4.207 -5.527 -1.191 1 89.44 289 PHE B N 1
ATOM 5301 C CA . PHE B 1 289 ? 3.846 -6.91 -1.472 1 89.44 289 PHE B CA 1
ATOM 5302 C C . PHE B 1 289 ? 2.857 -7.434 -0.435 1 89.44 289 PHE B C 1
ATOM 5304 O O . PHE B 1 289 ? 2.037 -8.305 -0.735 1 89.44 289 PHE B O 1
ATOM 5311 N N . LEU B 1 290 ? 2.891 -6.922 0.76 1 88.12 290 LEU B N 1
ATOM 5312 C CA . LEU B 1 290 ? 2.242 -7.66 1.838 1 88.12 290 LEU B CA 1
ATOM 5313 C C . LEU B 1 290 ? 1.027 -6.902 2.361 1 88.12 290 LEU B C 1
ATOM 5315 O O . LEU B 1 290 ? 0.009 -7.508 2.701 1 88.12 290 LEU B O 1
ATOM 5319 N N . ASP B 1 291 ? 1.019 -5.637 2.375 1 88.62 291 ASP B N 1
ATOM 5320 C CA . ASP B 1 291 ? 0.055 -4.848 3.139 1 88.62 291 ASP B CA 1
ATOM 5321 C C . ASP B 1 291 ? -1.335 -4.922 2.512 1 88.62 291 ASP B C 1
ATOM 5323 O O . ASP B 1 291 ? -2.33 -5.098 3.219 1 88.62 291 ASP B O 1
ATOM 5327 N N . ALA B 1 292 ? -1.418 -4.863 1.221 1 88.56 292 ALA B N 1
ATOM 5328 C CA . ALA B 1 292 ? -2.713 -4.812 0.547 1 88.56 292 ALA B CA 1
ATOM 5329 C C . ALA B 1 292 ? -3.51 -6.09 0.792 1 88.56 292 ALA B C 1
ATOM 5331 O O . ALA B 1 292 ? -4.723 -6.039 1.017 1 88.56 292 ALA B O 1
ATOM 5332 N N . LEU B 1 293 ? -2.842 -7.211 0.741 1 90.88 293 LEU B N 1
ATOM 5333 C CA . LEU B 1 293 ? -3.545 -8.469 0.945 1 90.88 293 LEU B CA 1
ATOM 5334 C C . LEU B 1 293 ? -4.066 -8.578 2.375 1 90.88 293 LEU B C 1
ATOM 5336 O O . LEU B 1 293 ? -5.223 -8.953 2.592 1 90.88 293 LEU B O 1
ATOM 5340 N N . SER B 1 294 ? -3.242 -8.25 3.291 1 87.69 294 SER B N 1
ATOM 5341 C CA . SER B 1 294 ? -3.641 -8.297 4.695 1 87.69 294 SER B CA 1
ATOM 5342 C C . SER B 1 294 ? -4.863 -7.426 4.949 1 87.69 294 SER B C 1
ATOM 5344 O O . SER B 1 294 ? -5.809 -7.852 5.617 1 87.69 294 SER B O 1
ATOM 5346 N N . LEU B 1 295 ? -4.852 -6.301 4.387 1 86.19 295 LEU B N 1
ATOM 5347 C CA . LEU B 1 295 ? -5.953 -5.363 4.574 1 86.19 295 LEU B CA 1
ATOM 5348 C C . LEU B 1 295 ? -7.219 -5.863 3.881 1 86.19 295 LEU B C 1
ATOM 5350 O O . LEU B 1 295 ? -8.312 -5.762 4.43 1 86.19 295 LEU B O 1
ATOM 5354 N N . ASP B 1 296 ? -7.059 -6.336 2.715 1 90.75 296 ASP B N 1
ATOM 5355 C CA . ASP B 1 296 ? -8.203 -6.812 1.951 1 90.75 296 ASP B CA 1
ATOM 5356 C C . ASP B 1 296 ? -8.867 -8 2.639 1 90.75 296 ASP B C 1
ATOM 5358 O O . ASP B 1 296 ? -10.094 -8.102 2.674 1 90.75 296 ASP B O 1
ATOM 5362 N N . VAL B 1 297 ? -8.086 -8.883 3.217 1 91.56 297 VAL B N 1
ATOM 5363 C CA . VAL B 1 297 ? -8.594 -10.031 3.959 1 91.56 297 VAL B CA 1
ATOM 5364 C C . VAL B 1 297 ? -9.344 -9.555 5.203 1 91.56 297 VAL B C 1
ATOM 5366 O O . VAL B 1 297 ? -10.453 -10.008 5.484 1 91.56 297 VAL B O 1
ATOM 5369 N N . GLU B 1 298 ? -8.734 -8.617 5.918 1 86.38 298 GLU B N 1
ATOM 5370 C CA . GLU B 1 298 ? -9.383 -8.062 7.102 1 86.38 298 GLU B CA 1
ATOM 5371 C C . GLU B 1 298 ? -10.719 -7.422 6.742 1 86.38 298 GLU B C 1
ATOM 5373 O O . GLU B 1 298 ? -11.711 -7.59 7.461 1 86.38 298 GLU B O 1
ATOM 5378 N N . ARG B 1 299 ? -10.695 -6.746 5.703 1 84.56 299 ARG B N 1
ATOM 5379 C CA . ARG B 1 299 ? -11.922 -6.086 5.246 1 84.56 299 ARG B CA 1
ATOM 5380 C C . ARG B 1 299 ? -13 -7.109 4.906 1 84.56 299 ARG B C 1
ATOM 5382 O O . ARG B 1 299 ? -14.156 -6.949 5.293 1 84.56 299 ARG B O 1
ATOM 5389 N N . ALA B 1 300 ? -12.617 -8.102 4.188 1 89.06 300 ALA B N 1
ATOM 5390 C CA . ALA B 1 300 ? -13.57 -9.148 3.82 1 89.06 300 ALA B CA 1
ATOM 5391 C C . ALA B 1 300 ? -14.148 -9.82 5.062 1 89.06 300 ALA B C 1
ATOM 5393 O O . ALA B 1 300 ? -15.352 -10.078 5.133 1 89.06 300 ALA B O 1
ATOM 5394 N N . GLU B 1 301 ? -13.297 -10.07 6.016 1 88.69 301 GLU B N 1
ATOM 5395 C CA . GLU B 1 301 ? -13.742 -10.688 7.262 1 88.69 301 GLU B CA 1
ATOM 5396 C C . GLU B 1 301 ? -14.703 -9.781 8.016 1 88.69 301 GLU B C 1
ATOM 5398 O O . GLU B 1 301 ? -15.695 -10.242 8.578 1 88.69 301 GLU B O 1
ATOM 5403 N N . ARG B 1 302 ? -14.43 -8.523 8.016 1 81.69 302 ARG B N 1
ATOM 5404 C CA . ARG B 1 302 ? -15.297 -7.559 8.695 1 81.69 302 ARG B CA 1
ATOM 5405 C C . ARG B 1 302 ? -16.641 -7.457 7.992 1 81.69 302 ARG B C 1
ATOM 5407 O O . ARG B 1 302 ? -17.688 -7.328 8.648 1 81.69 302 ARG B O 1
ATOM 5414 N N . ILE B 1 303 ? -16.594 -7.484 6.742 1 82.75 303 ILE B N 1
ATOM 5415 C CA . ILE B 1 303 ? -17.844 -7.453 5.969 1 82.75 303 ILE B CA 1
ATOM 5416 C C . ILE B 1 303 ? -18.672 -8.688 6.285 1 82.75 303 ILE B C 1
ATOM 5418 O O . ILE B 1 303 ? -19.891 -8.586 6.508 1 82.75 303 ILE B O 1
ATOM 5422 N N . ASN B 1 304 ? -18 -9.789 6.309 1 86.25 304 ASN B N 1
ATOM 5423 C CA . ASN B 1 304 ? -18.688 -11.023 6.664 1 86.25 304 ASN B CA 1
ATOM 5424 C C . ASN B 1 304 ? -19.328 -10.922 8.047 1 86.25 304 ASN B C 1
ATOM 5426 O O . ASN B 1 304 ? -20.469 -11.375 8.242 1 86.25 304 ASN B O 1
ATOM 5430 N N . GLN B 1 305 ? -18.609 -10.297 8.953 1 82.25 305 GLN B N 1
ATOM 5431 C CA . GLN B 1 305 ? -19.125 -10.141 10.305 1 82.25 305 GLN B CA 1
ATOM 5432 C C . GLN B 1 305 ? -20.344 -9.219 10.328 1 82.25 305 GLN B C 1
ATOM 5434 O O . GLN B 1 305 ? -21.312 -9.477 11.047 1 82.25 305 GLN B O 1
ATOM 5439 N N . THR B 1 306 ? -20.281 -8.242 9.594 1 77.88 306 THR B N 1
ATOM 5440 C CA . THR B 1 306 ? -21.391 -7.301 9.523 1 77.88 306 THR B CA 1
ATOM 5441 C C . THR B 1 306 ? -22.609 -7.938 8.859 1 77.88 306 THR B C 1
ATOM 5443 O O . THR B 1 306 ? -23.734 -7.738 9.297 1 77.88 306 THR B O 1
ATOM 5446 N N . LEU B 1 307 ? -22.344 -8.711 7.863 1 80 307 LEU B N 1
ATOM 5447 C CA . LEU B 1 307 ? -23.422 -9.375 7.141 1 80 307 LEU B CA 1
ATOM 5448 C C . LEU B 1 307 ? -24.125 -10.398 8.031 1 80 307 LEU B C 1
ATOM 5450 O O . LEU B 1 307 ? -25.328 -10.625 7.891 1 80 307 LEU B O 1
ATOM 5454 N N . ALA B 1 308 ? -23.359 -10.969 8.859 1 79.69 308 ALA B N 1
ATOM 5455 C CA . ALA B 1 308 ? -23.922 -11.984 9.758 1 79.69 308 ALA B CA 1
ATOM 5456 C C . ALA B 1 308 ? -24.938 -11.367 10.719 1 79.69 308 ALA B C 1
ATOM 5458 O O . ALA B 1 308 ? -25.766 -12.07 11.297 1 79.69 308 ALA B O 1
ATOM 5459 N N . LEU B 1 309 ? -24.906 -10.055 10.836 1 75.19 309 LEU B N 1
ATOM 5460 C CA . LEU B 1 309 ? -25.812 -9.367 11.734 1 75.19 309 LEU B CA 1
ATOM 5461 C C . LEU B 1 309 ? -27.109 -9 11.031 1 75.19 309 LEU B C 1
ATOM 5463 O O . LEU B 1 309 ? -28.094 -8.641 11.672 1 75.19 309 LEU B O 1
ATOM 5467 N N . ILE B 1 310 ? -27.094 -9.102 9.766 1 73.06 310 ILE B N 1
ATOM 5468 C CA . ILE B 1 310 ? -28.266 -8.758 8.969 1 73.06 310 ILE B CA 1
ATOM 5469 C C . ILE B 1 310 ? -29.188 -9.969 8.867 1 73.06 310 ILE B C 1
ATOM 5471 O O . ILE B 1 310 ? -28.75 -11.062 8.5 1 73.06 310 ILE B O 1
ATOM 5475 N N . PRO B 1 311 ? -30.438 -9.711 9.258 1 71.88 311 PRO B N 1
ATOM 5476 C CA . PRO B 1 311 ? -31.391 -10.82 9.117 1 71.88 311 PRO B CA 1
ATOM 5477 C C . PRO B 1 311 ? -31.422 -11.391 7.695 1 71.88 311 PRO B C 1
ATOM 5479 O O . PRO B 1 311 ? -31.281 -10.641 6.727 1 71.88 311 PRO B O 1
ATOM 5482 N N . PRO B 1 312 ? -31.516 -12.664 7.637 1 70.19 312 PRO B N 1
ATOM 5483 C CA . PRO B 1 312 ? -31.438 -13.344 6.348 1 70.19 312 PRO B CA 1
ATOM 5484 C C . PRO B 1 312 ? -32.375 -12.75 5.297 1 70.19 312 PRO B C 1
ATOM 5486 O O . PRO B 1 312 ? -32 -12.656 4.125 1 70.19 312 PRO B O 1
ATOM 5489 N N . ALA B 1 313 ? -33.562 -12.344 5.648 1 66.94 313 ALA B N 1
ATOM 5490 C CA . ALA B 1 313 ? -34.531 -11.789 4.699 1 66.94 313 ALA B CA 1
ATOM 5491 C C . ALA B 1 313 ? -34 -10.516 4.055 1 66.94 313 ALA B C 1
ATOM 5493 O O . ALA B 1 313 ? -34.156 -10.297 2.852 1 66.94 313 ALA B O 1
ATOM 5494 N N . ASP B 1 314 ? -33.344 -9.734 4.781 1 69.12 314 ASP B N 1
ATOM 5495 C CA . ASP B 1 314 ? -32.812 -8.469 4.293 1 69.12 314 ASP B CA 1
ATOM 5496 C C . ASP B 1 314 ? -31.516 -8.688 3.5 1 69.12 314 ASP B C 1
ATOM 5498 O O . ASP B 1 314 ? -31.219 -7.938 2.564 1 69.12 314 ASP B O 1
ATOM 5502 N N . ARG B 1 315 ? -30.75 -9.719 3.881 1 68.88 315 ARG B N 1
ATOM 5503 C CA . ARG B 1 315 ? -29.5 -10.039 3.186 1 68.88 315 ARG B CA 1
ATOM 5504 C C . ARG B 1 315 ? -29.766 -10.461 1.746 1 68.88 315 ARG B C 1
ATOM 5506 O O . ARG B 1 315 ? -29.016 -10.102 0.836 1 68.88 315 ARG B O 1
ATOM 5513 N N . GLU B 1 316 ? -30.719 -11.141 1.702 1 66.06 316 GLU B N 1
ATOM 5514 C CA . GLU B 1 316 ? -31.078 -11.594 0.365 1 66.06 316 GLU B CA 1
ATOM 5515 C C . GLU B 1 316 ? -31.438 -10.414 -0.542 1 66.06 316 GLU B C 1
ATOM 5517 O O . GLU B 1 316 ? -31.109 -10.43 -1.731 1 66.06 316 GLU B O 1
ATOM 5522 N N . ARG B 1 317 ? -31.969 -9.414 0.019 1 60.31 317 ARG B N 1
ATOM 5523 C CA . ARG B 1 317 ? -32.375 -8.234 -0.754 1 60.31 317 ARG B CA 1
ATOM 5524 C C . ARG B 1 317 ? -31.141 -7.402 -1.139 1 60.31 317 ARG B C 1
ATOM 5526 O O . ARG B 1 317 ? -31.141 -6.754 -2.186 1 60.31 317 ARG B O 1
ATOM 5533 N N . SER B 1 318 ? -30.156 -7.398 -0.33 1 59.47 318 SER B N 1
ATOM 5534 C CA . SER B 1 318 ? -29.016 -6.52 -0.532 1 59.47 318 SER B CA 1
ATOM 5535 C C . SER B 1 318 ? -28 -7.145 -1.494 1 59.47 318 SER B C 1
ATOM 5537 O O . SER B 1 318 ? -27.031 -6.496 -1.891 1 59.47 318 SER B O 1
ATOM 5539 N N . ARG B 1 319 ? -28.188 -8.203 -2.021 1 60.28 319 ARG B N 1
ATOM 5540 C CA . ARG B 1 319 ? -27.281 -8.914 -2.92 1 60.28 319 ARG B CA 1
ATOM 5541 C C . ARG B 1 319 ? -25.906 -9.102 -2.283 1 60.28 319 ARG B C 1
ATOM 5543 O O . ARG B 1 319 ? -24.938 -9.43 -2.971 1 60.28 319 ARG B O 1
ATOM 5550 N N . LEU B 1 320 ? -25.781 -8.773 -1.014 1 67.75 320 LEU B N 1
ATOM 5551 C CA . LEU B 1 320 ? -24.5 -8.984 -0.347 1 67.75 320 LEU B CA 1
ATOM 5552 C C . LEU B 1 320 ? -24.375 -10.422 0.141 1 67.75 320 LEU B C 1
ATOM 5554 O O . LEU B 1 320 ? -25.297 -10.961 0.747 1 67.75 320 LEU B O 1
ATOM 5558 N N . ARG B 1 321 ? -23.391 -11.141 -0.34 1 76.5 321 ARG B N 1
ATOM 5559 C CA . ARG B 1 321 ? -23.141 -12.508 0.103 1 76.5 321 ARG B CA 1
ATOM 5560 C C . ARG B 1 321 ? -21.812 -12.617 0.843 1 76.5 321 ARG B C 1
ATOM 5562 O O . ARG B 1 321 ? -20.844 -11.945 0.487 1 76.5 321 ARG B O 1
ATOM 5569 N N . PRO B 1 322 ? -21.922 -13.375 1.904 1 84.81 322 PRO B N 1
ATOM 5570 C CA . PRO B 1 322 ? -20.656 -13.602 2.602 1 84.81 322 PRO B CA 1
ATOM 5571 C C . PRO B 1 322 ? -19.625 -14.344 1.745 1 84.81 322 PRO B C 1
ATOM 5573 O O . PRO B 1 322 ? -20 -15.156 0.891 1 84.81 322 PRO B O 1
ATOM 5576 N N . LEU B 1 323 ? -18.422 -13.992 1.879 1 90.25 323 LEU B N 1
ATOM 5577 C CA . LEU B 1 323 ? -17.312 -14.641 1.199 1 90.25 323 LEU B CA 1
ATOM 5578 C C . LEU B 1 323 ? -16.594 -15.617 2.131 1 90.25 323 LEU B C 1
ATOM 5580 O O . LEU B 1 323 ? -16.109 -15.227 3.197 1 90.25 323 LEU B O 1
ATOM 5584 N N . GLN B 1 324 ? -16.641 -16.906 1.824 1 94.19 324 GLN B N 1
ATOM 5585 C CA . GLN B 1 324 ? -15.852 -17.844 2.605 1 94.19 324 GLN B CA 1
ATOM 5586 C C . GLN B 1 324 ? -14.367 -17.719 2.289 1 94.19 324 GLN B C 1
ATOM 5588 O O . GLN B 1 324 ? -13.953 -17.875 1.138 1 94.19 324 GLN B O 1
ATOM 5593 N N . LEU B 1 325 ? -13.641 -17.453 3.33 1 95.88 325 LEU B N 1
ATOM 5594 C CA . LEU B 1 325 ? -12.211 -17.203 3.139 1 95.88 325 LEU B CA 1
ATOM 5595 C C . LEU B 1 325 ? -11.375 -18.172 3.971 1 95.88 325 LEU B C 1
ATOM 5597 O O . LEU B 1 325 ? -11.695 -18.438 5.133 1 95.88 325 LEU B O 1
ATOM 5601 N N . LEU B 1 326 ? -10.438 -18.828 3.363 1 97.44 326 LEU B N 1
ATOM 5602 C CA . LEU B 1 326 ? -9.383 -19.562 4.062 1 97.44 326 LEU B CA 1
ATOM 5603 C C . LEU B 1 326 ? -8.008 -19 3.709 1 97.44 326 LEU B C 1
ATOM 5605 O O . LEU B 1 326 ? -7.605 -19.031 2.543 1 97.44 326 LEU B O 1
ATOM 5609 N N . VAL B 1 327 ? -7.336 -18.469 4.699 1 96.62 327 VAL B N 1
ATOM 5610 C CA . VAL B 1 327 ? -6.035 -17.844 4.48 1 96.62 327 VAL B CA 1
ATOM 5611 C C . VAL B 1 327 ? -4.93 -18.719 5.062 1 96.62 327 VAL B C 1
ATOM 5613 O O . VAL B 1 327 ? -4.949 -19.047 6.254 1 96.62 327 VAL B O 1
ATOM 5616 N N . ILE B 1 328 ? -4.02 -19.141 4.25 1 97 328 ILE B N 1
ATOM 5617 C CA . ILE B 1 328 ? -2.82 -19.859 4.688 1 97 328 ILE B CA 1
ATOM 5618 C C . ILE B 1 328 ? -1.601 -18.938 4.535 1 97 328 ILE B C 1
ATOM 5620 O O . ILE B 1 328 ? -1.295 -18.484 3.434 1 97 328 ILE B O 1
ATOM 5624 N N . SER B 1 329 ? -0.947 -18.625 5.602 1 94.75 329 SER B N 1
ATOM 5625 C CA . SER B 1 329 ? 0.221 -17.75 5.637 1 94.75 329 SER B CA 1
ATOM 5626 C C . SER B 1 329 ? 1.353 -18.359 6.449 1 94.75 329 SER B C 1
ATOM 5628 O O . SER B 1 329 ? 1.116 -19.234 7.289 1 94.75 329 SER B O 1
ATOM 5630 N N . PRO B 1 330 ? 2.58 -17.938 6.184 1 95.06 330 PRO B N 1
ATOM 5631 C CA . PRO B 1 330 ? 3.725 -18.516 6.891 1 95.06 330 PRO B CA 1
ATOM 5632 C C . PRO B 1 330 ? 3.621 -18.359 8.406 1 95.06 330 PRO B C 1
ATOM 5634 O O . PRO B 1 330 ? 3.277 -17.281 8.898 1 95.06 330 PRO B O 1
ATOM 5637 N N . SER B 1 331 ? 3.938 -19.406 9.102 1 93.94 331 SER B N 1
ATOM 5638 C CA . SER B 1 331 ? 3.938 -19.406 10.555 1 93.94 331 SER B CA 1
ATOM 5639 C C . SER B 1 331 ? 5.223 -18.797 11.109 1 93.94 331 SER B C 1
ATOM 5641 O O . SER B 1 331 ? 5.293 -18.453 12.289 1 93.94 331 SER B O 1
ATOM 5643 N N . GLU B 1 332 ? 6.242 -18.719 10.242 1 91.88 332 GLU B N 1
ATOM 5644 C CA . GLU B 1 332 ? 7.531 -18.125 10.602 1 91.88 332 GLU B CA 1
ATOM 5645 C C . GLU B 1 332 ? 7.836 -16.906 9.742 1 91.88 332 GLU B C 1
ATOM 5647 O O . GLU B 1 332 ? 7.312 -16.781 8.633 1 91.88 332 GLU B O 1
ATOM 5652 N N . ARG B 1 333 ? 8.703 -16.047 10.281 1 88.44 333 ARG B N 1
ATOM 5653 C CA . ARG B 1 333 ? 9.125 -14.883 9.508 1 88.44 333 ARG B CA 1
ATOM 5654 C C . ARG B 1 333 ? 10.07 -15.281 8.383 1 88.44 333 ARG B C 1
ATOM 5656 O O . ARG B 1 333 ? 11.156 -15.805 8.633 1 88.44 333 ARG B O 1
ATOM 5663 N N . ILE B 1 334 ? 9.664 -14.992 7.266 1 92.56 334 ILE B N 1
ATOM 5664 C CA . ILE B 1 334 ? 10.453 -15.391 6.105 1 92.56 334 ILE B CA 1
ATOM 5665 C C . ILE B 1 334 ? 11.766 -14.602 6.07 1 92.56 334 ILE B C 1
ATOM 5667 O O . ILE B 1 334 ? 12.789 -15.109 5.613 1 92.56 334 ILE B O 1
ATOM 5671 N N . ASP B 1 335 ? 11.727 -13.367 6.621 1 88.5 335 ASP B N 1
ATOM 5672 C CA . ASP B 1 335 ? 12.945 -12.562 6.688 1 88.5 335 ASP B CA 1
ATOM 5673 C C . ASP B 1 335 ? 14.023 -13.266 7.5 1 88.5 335 ASP B C 1
ATOM 5675 O O . ASP B 1 335 ? 15.211 -13.211 7.16 1 88.5 335 ASP B O 1
ATOM 5679 N N . ALA B 1 336 ? 13.609 -13.875 8.578 1 87.38 336 ALA B N 1
ATOM 5680 C CA . ALA B 1 336 ? 14.555 -14.602 9.422 1 87.38 336 ALA B CA 1
ATOM 5681 C C . ALA B 1 336 ? 15.141 -15.805 8.68 1 87.38 336 ALA B C 1
ATOM 5683 O O . ALA B 1 336 ? 16.328 -16.109 8.812 1 87.38 336 ALA B O 1
ATOM 5684 N N . ILE B 1 337 ? 14.359 -16.469 7.93 1 92.19 337 ILE B N 1
ATOM 5685 C CA . ILE B 1 337 ? 14.812 -17.609 7.137 1 92.19 337 ILE B CA 1
ATOM 5686 C C . ILE B 1 337 ? 15.797 -17.125 6.066 1 92.19 337 ILE B C 1
ATOM 5688 O O . ILE B 1 337 ? 16.844 -17.75 5.855 1 92.19 337 ILE B O 1
ATOM 5692 N N . ALA B 1 338 ? 15.445 -16 5.477 1 91.81 338 ALA B N 1
ATOM 5693 C CA . ALA B 1 338 ? 16.297 -15.453 4.418 1 91.81 338 ALA B CA 1
ATOM 5694 C C . ALA B 1 338 ? 17.672 -15.094 4.953 1 91.81 338 ALA B C 1
ATOM 5696 O O . ALA B 1 338 ? 18.688 -15.281 4.262 1 91.81 338 ALA B O 1
ATOM 5697 N N . ALA B 1 339 ? 17.734 -14.586 6.156 1 88.19 339 ALA B N 1
ATOM 5698 C CA . ALA B 1 339 ? 19 -14.172 6.762 1 88.19 339 ALA B CA 1
ATOM 5699 C C . ALA B 1 339 ? 19.984 -15.336 6.801 1 88.19 339 ALA B C 1
ATOM 5701 O O . ALA B 1 339 ? 21.203 -15.125 6.672 1 88.19 339 ALA B O 1
ATOM 5702 N N . ARG B 1 340 ? 19.469 -16.531 6.84 1 89.31 340 ARG B N 1
ATOM 5703 C CA . ARG B 1 340 ? 20.312 -17.719 6.941 1 89.31 340 ARG B CA 1
ATOM 5704 C C . ARG B 1 340 ? 20.828 -18.141 5.57 1 89.31 340 ARG B C 1
ATOM 5706 O O . ARG B 1 340 ? 21.75 -18.953 5.473 1 89.31 340 ARG B O 1
ATOM 5713 N N . HIS B 1 341 ? 20.312 -17.562 4.551 1 91 341 HIS B N 1
ATOM 5714 C CA . HIS B 1 341 ? 20.625 -18.078 3.221 1 91 341 HIS B CA 1
ATOM 5715 C C . HIS B 1 341 ? 21.281 -17.016 2.354 1 91 341 HIS B C 1
ATOM 5717 O O . HIS B 1 341 ? 21.625 -17.266 1.198 1 91 341 HIS B O 1
ATOM 5723 N N . VAL B 1 342 ? 21.469 -15.797 2.863 1 86.75 342 VAL B N 1
ATOM 5724 C CA . VAL B 1 342 ? 22.031 -14.695 2.084 1 86.75 342 VAL B CA 1
ATOM 5725 C C . VAL B 1 342 ? 23.422 -15.062 1.591 1 86.75 342 VAL B C 1
ATOM 5727 O O . VAL B 1 342 ? 23.828 -14.68 0.489 1 86.75 342 VAL B O 1
ATOM 5730 N N . GLY B 1 343 ? 24.125 -15.812 2.367 1 83.69 343 GLY B N 1
ATOM 5731 C CA . GLY B 1 343 ? 25.469 -16.219 2.029 1 83.69 343 GLY B CA 1
ATOM 5732 C C . GLY B 1 343 ? 25.547 -17.141 0.829 1 83.69 343 GLY B C 1
ATOM 5733 O O . GLY B 1 343 ? 26.609 -17.328 0.24 1 83.69 343 GLY B O 1
ATOM 5734 N N . GLN B 1 344 ? 24.422 -17.719 0.409 1 83.06 344 GLN B N 1
ATOM 5735 C CA . GLN B 1 344 ? 24.391 -18.688 -0.682 1 83.06 344 GLN B CA 1
ATOM 5736 C C . GLN B 1 344 ? 24.188 -17.984 -2.027 1 83.06 344 GLN B C 1
ATOM 5738 O O . GLN B 1 344 ? 24.266 -18.625 -3.078 1 83.06 344 GLN B O 1
ATOM 5743 N N . LEU B 1 345 ? 24 -16.656 -2.01 1 80.38 345 LEU B N 1
ATOM 5744 C CA . LEU B 1 345 ? 23.859 -15.914 -3.258 1 80.38 345 LEU B CA 1
ATOM 5745 C C . LEU B 1 345 ? 25.188 -15.812 -3.99 1 80.38 345 LEU B C 1
ATOM 5747 O O . LEU B 1 345 ? 26.25 -15.82 -3.361 1 80.38 345 LEU B O 1
ATOM 5751 N N . PRO B 1 346 ? 25.062 -15.75 -5.316 1 75.62 346 PRO B N 1
ATOM 5752 C CA . PRO B 1 346 ? 26.297 -15.508 -6.055 1 75.62 346 PRO B CA 1
ATOM 5753 C C . PRO B 1 346 ? 27.016 -14.227 -5.621 1 75.62 346 PRO B C 1
ATOM 5755 O O . PRO B 1 346 ? 26.359 -13.289 -5.137 1 75.62 346 PRO B O 1
ATOM 5758 N N . LEU B 1 347 ? 28.219 -14.133 -5.848 1 75.31 347 LEU B N 1
ATOM 5759 C CA . LEU B 1 347 ? 29.078 -13.07 -5.328 1 75.31 347 LEU B CA 1
ATOM 5760 C C . LEU B 1 347 ? 28.594 -11.703 -5.801 1 75.31 347 LEU B C 1
ATOM 5762 O O . LEU B 1 347 ? 28.484 -10.773 -5.004 1 75.31 347 LEU B O 1
ATOM 5766 N N . PRO B 1 348 ? 28.203 -11.641 -7.062 1 68.56 348 PRO B N 1
ATOM 5767 C CA . PRO B 1 348 ? 27.75 -10.312 -7.492 1 68.56 348 PRO B CA 1
ATOM 5768 C C . PRO B 1 348 ? 26.516 -9.836 -6.734 1 68.56 348 PRO B C 1
ATOM 5770 O O . PRO B 1 348 ? 26.406 -8.656 -6.402 1 68.56 348 PRO B O 1
ATOM 5773 N N . MET B 1 349 ? 25.734 -10.727 -6.477 1 75.75 349 MET B N 1
ATOM 5774 C CA . MET B 1 349 ? 24.516 -10.367 -5.754 1 75.75 349 MET B CA 1
ATOM 5775 C C . MET B 1 349 ? 24.828 -10.078 -4.285 1 75.75 349 MET B C 1
ATOM 5777 O O . MET B 1 349 ? 24.266 -9.141 -3.705 1 75.75 349 MET B O 1
ATOM 5781 N N . ARG B 1 350 ? 25.656 -10.828 -3.754 1 77 350 ARG B N 1
ATOM 5782 C CA . ARG B 1 350 ? 26.062 -10.594 -2.371 1 77 350 ARG B CA 1
ATOM 5783 C C . ARG B 1 350 ? 26.734 -9.234 -2.221 1 77 350 ARG B C 1
ATOM 5785 O O . ARG B 1 350 ? 26.531 -8.539 -1.226 1 77 350 ARG B O 1
ATOM 5792 N N . THR B 1 351 ? 27.484 -8.938 -3.189 1 70 351 THR B N 1
ATOM 5793 C CA . THR B 1 351 ? 28.188 -7.656 -3.168 1 70 351 THR B CA 1
ATOM 5794 C C . THR B 1 351 ? 27.203 -6.496 -3.277 1 70 351 THR B C 1
ATOM 5796 O O . THR B 1 351 ? 27.312 -5.508 -2.547 1 70 351 THR B O 1
ATOM 5799 N N . LEU B 1 352 ? 26.25 -6.727 -4.125 1 69.56 352 LEU B N 1
ATOM 5800 C CA . LEU B 1 352 ? 25.25 -5.691 -4.301 1 69.56 352 LEU B CA 1
ATOM 5801 C C . LEU B 1 352 ? 24.438 -5.504 -3.02 1 69.56 352 LEU B C 1
ATOM 5803 O O . LEU B 1 352 ? 24.266 -4.375 -2.551 1 69.56 352 LEU B O 1
ATOM 5807 N N . LEU B 1 353 ? 24.016 -6.566 -2.494 1 75.88 353 LEU B N 1
ATOM 5808 C CA . LEU B 1 353 ? 23.234 -6.508 -1.264 1 75.88 353 LEU B CA 1
ATOM 5809 C C . LEU B 1 353 ? 24.094 -6.004 -0.104 1 75.88 353 LEU B C 1
ATOM 5811 O O . LEU B 1 353 ? 23.609 -5.266 0.755 1 75.88 353 LEU B O 1
ATOM 5815 N N . GLY B 1 354 ? 25.328 -6.371 -0.108 1 71 354 GLY B N 1
ATOM 5816 C CA . GLY B 1 354 ? 26.266 -5.867 0.886 1 71 354 GLY B CA 1
ATOM 5817 C C . GLY B 1 354 ? 26.469 -4.367 0.807 1 71 354 GLY B C 1
ATOM 5818 O O . GLY B 1 354 ? 26.531 -3.689 1.835 1 71 354 GLY B O 1
ATOM 5819 N N . ALA B 1 355 ? 26.469 -3.924 -0.364 1 66.81 355 ALA B N 1
ATOM 5820 C CA . ALA B 1 355 ? 26.625 -2.486 -0.574 1 66.81 355 ALA B CA 1
ATOM 5821 C C . ALA B 1 355 ? 25.406 -1.727 -0.045 1 66.81 355 ALA B C 1
ATOM 5823 O O . ALA B 1 355 ? 25.531 -0.577 0.385 1 66.81 355 ALA B O 1
ATOM 5824 N N . LEU B 1 356 ? 24.375 -2.434 -0.059 1 70.62 356 LEU B N 1
ATOM 5825 C CA . LEU B 1 356 ? 23.156 -1.816 0.442 1 70.62 356 LEU B CA 1
ATOM 5826 C C . LEU B 1 356 ? 23.016 -2.012 1.948 1 70.62 356 LEU B C 1
ATOM 5828 O O . LEU B 1 356 ? 22.062 -1.523 2.562 1 70.62 356 LEU B O 1
ATOM 5832 N N . GLY B 1 357 ? 23.953 -2.723 2.527 1 69.31 357 GLY B N 1
ATOM 5833 C CA . GLY B 1 357 ? 23.969 -2.838 3.977 1 69.31 357 GLY B CA 1
ATOM 5834 C C . GLY B 1 357 ? 23.484 -4.184 4.477 1 69.31 357 GLY B C 1
ATOM 5835 O O . GLY B 1 357 ? 23.203 -4.348 5.668 1 69.31 357 GLY B O 1
ATOM 5836 N N . VAL B 1 358 ? 23.297 -5.051 3.502 1 66.38 358 VAL B N 1
ATOM 5837 C CA . VAL B 1 358 ? 22.922 -6.391 3.938 1 66.38 358 VAL B CA 1
ATOM 5838 C C . VAL B 1 358 ? 24.156 -7.141 4.43 1 66.38 358 VAL B C 1
ATOM 5840 O O . VAL B 1 358 ? 25.172 -7.199 3.732 1 66.38 358 VAL B O 1
ATOM 5843 N N . ARG B 1 359 ? 24.203 -7.43 5.703 1 65.56 359 ARG B N 1
ATOM 5844 C CA . ARG B 1 359 ? 25.328 -8.172 6.238 1 65.56 359 ARG B CA 1
ATOM 5845 C C . ARG B 1 359 ? 25.016 -9.656 6.363 1 65.56 359 ARG B C 1
ATOM 5847 O O . ARG B 1 359 ? 23.844 -10.031 6.523 1 65.56 359 ARG B O 1
ATOM 5854 N N . GLN B 1 360 ? 26.016 -10.375 5.984 1 60.53 360 GLN B N 1
ATOM 5855 C CA . GLN B 1 360 ? 25.906 -11.828 6.121 1 60.53 360 GLN B CA 1
ATOM 5856 C C . GLN B 1 360 ? 25.75 -12.227 7.586 1 60.53 360 GLN B C 1
ATOM 5858 O O . GLN B 1 360 ? 26.609 -12.898 8.148 1 60.53 360 GLN B O 1
ATOM 5863 N N . ASP B 1 361 ? 25.234 -11.297 8.328 1 57.97 361 ASP B N 1
ATOM 5864 C CA . ASP B 1 361 ? 25.094 -11.672 9.734 1 57.97 361 ASP B CA 1
ATOM 5865 C C . ASP B 1 361 ? 23.656 -12.055 10.055 1 57.97 361 ASP B C 1
ATOM 5867 O O . ASP B 1 361 ? 22.734 -11.242 9.914 1 57.97 361 ASP B O 1
ATOM 5871 N N . ALA B 1 362 ? 23.5 -13.336 10.273 1 55.56 362 ALA B N 1
ATOM 5872 C CA . ALA B 1 362 ? 22.219 -13.945 10.648 1 55.56 362 ALA B CA 1
ATOM 5873 C C . ALA B 1 362 ? 21.547 -13.164 11.781 1 55.56 362 ALA B C 1
ATOM 5875 O O . ALA B 1 362 ? 20.344 -13.258 11.977 1 55.56 362 ALA B O 1
ATOM 5876 N N . SER B 1 363 ? 22.344 -12.375 12.422 1 53.69 363 SER B N 1
ATOM 5877 C CA . SER B 1 363 ? 21.812 -11.75 13.633 1 53.69 363 SER B CA 1
ATOM 5878 C C . SER B 1 363 ? 21.047 -10.477 13.312 1 53.69 363 SER B C 1
ATOM 5880 O O . SER B 1 363 ? 20.375 -9.922 14.18 1 53.69 363 SER B O 1
ATOM 5882 N N . ASP B 1 364 ? 21.172 -10.078 11.961 1 61.03 364 ASP B N 1
ATOM 5883 C CA . ASP B 1 364 ? 20.406 -8.867 11.664 1 61.03 364 ASP B CA 1
ATOM 5884 C C . ASP B 1 364 ? 19.312 -9.156 10.641 1 61.03 364 ASP B C 1
ATOM 5886 O O . ASP B 1 364 ? 19.5 -8.93 9.445 1 61.03 364 ASP B O 1
ATOM 5890 N N . PRO B 1 365 ? 18.156 -9.648 11.109 1 61.5 365 PRO B N 1
ATOM 5891 C CA . PRO B 1 365 ? 17.062 -10.055 10.227 1 61.5 365 PRO B CA 1
ATOM 5892 C C . PRO B 1 365 ? 16.453 -8.875 9.469 1 61.5 365 PRO B C 1
ATOM 5894 O O . PRO B 1 365 ? 15.781 -9.07 8.453 1 61.5 365 PRO B O 1
ATOM 5897 N N . ARG B 1 366 ? 16.75 -7.742 9.828 1 62.84 366 ARG B N 1
ATOM 5898 C CA . ARG B 1 366 ? 16.047 -6.609 9.242 1 62.84 366 ARG B CA 1
ATOM 5899 C C . ARG B 1 366 ? 16.562 -6.309 7.84 1 62.84 366 ARG B C 1
ATOM 5901 O O . ARG B 1 366 ? 15.781 -5.992 6.938 1 62.84 366 ARG B O 1
ATOM 5908 N N . GLY B 1 367 ? 17.797 -6.512 7.672 1 67.62 367 GLY B N 1
ATOM 5909 C CA . GLY B 1 367 ? 18.375 -6.309 6.352 1 67.62 367 GLY B CA 1
ATOM 5910 C C . GLY B 1 367 ? 18.078 -7.438 5.387 1 67.62 367 GLY B C 1
ATOM 5911 O O . GLY B 1 367 ? 18.219 -7.285 4.176 1 67.62 367 GLY B O 1
ATOM 5912 N N . ALA B 1 368 ? 17.406 -8.453 5.965 1 82.94 368 ALA B N 1
ATOM 5913 C CA . ALA B 1 368 ? 17.219 -9.641 5.137 1 82.94 368 ALA B CA 1
ATOM 5914 C C . ALA B 1 368 ? 15.859 -9.625 4.449 1 82.94 368 ALA B C 1
ATOM 5916 O O . ALA B 1 368 ? 15.562 -10.484 3.611 1 82.94 368 ALA B O 1
ATOM 5917 N N . ALA B 1 369 ? 15.016 -8.648 4.77 1 86 369 ALA B N 1
ATOM 5918 C CA . ALA B 1 369 ? 13.727 -8.547 4.086 1 86 369 ALA B CA 1
ATOM 5919 C C . ALA B 1 369 ? 13.922 -8.352 2.584 1 86 369 ALA B C 1
ATOM 5921 O O . ALA B 1 369 ? 13.281 -9.031 1.776 1 86 369 ALA B O 1
ATOM 5922 N N . LEU B 1 370 ? 14.852 -7.508 2.262 1 87.12 370 LEU B N 1
ATOM 5923 C CA . LEU B 1 370 ? 15.133 -7.258 0.852 1 87.12 370 LEU B CA 1
ATOM 5924 C C . LEU B 1 370 ? 15.586 -8.539 0.152 1 87.12 370 LEU B C 1
ATOM 5926 O O . LEU B 1 370 ? 15.07 -8.883 -0.914 1 87.12 370 LEU B O 1
ATOM 5930 N N . ALA B 1 371 ? 16.438 -9.234 0.807 1 88.19 371 ALA B N 1
ATOM 5931 C CA . ALA B 1 371 ? 16.984 -10.461 0.234 1 88.19 371 ALA B CA 1
ATOM 5932 C C . ALA B 1 371 ? 15.898 -11.516 0.053 1 88.19 371 ALA B C 1
ATOM 5934 O O . ALA B 1 371 ? 15.914 -12.273 -0.918 1 88.19 371 ALA B O 1
ATOM 5935 N N . SER B 1 372 ? 14.953 -11.578 0.962 1 92.38 372 SER B N 1
ATOM 5936 C CA . SER B 1 372 ? 13.922 -12.609 0.95 1 92.38 372 SER B CA 1
ATOM 5937 C C . SER B 1 372 ? 13.102 -12.547 -0.332 1 92.38 372 SER B C 1
ATOM 5939 O O . SER B 1 372 ? 12.539 -13.562 -0.764 1 92.38 372 SER B O 1
ATOM 5941 N N . TYR B 1 373 ? 13.023 -11.398 -0.948 1 89.94 373 TYR B N 1
ATOM 5942 C CA . TYR B 1 373 ? 12.242 -11.25 -2.17 1 89.94 373 TYR B CA 1
ATOM 5943 C C . TYR B 1 373 ? 13.055 -11.656 -3.393 1 89.94 373 TYR B C 1
ATOM 5945 O O . TYR B 1 373 ? 12.492 -11.953 -4.449 1 89.94 373 TYR B O 1
ATOM 5953 N N . LEU B 1 374 ? 14.406 -11.75 -3.268 1 85.56 374 LEU B N 1
ATOM 5954 C CA . LEU B 1 374 ? 15.258 -11.914 -4.434 1 85.56 374 LEU B CA 1
ATOM 5955 C C . LEU B 1 374 ? 16.062 -13.211 -4.344 1 85.56 374 LEU B C 1
ATOM 5957 O O . LEU B 1 374 ? 16.797 -13.555 -5.27 1 85.56 374 LEU B O 1
ATOM 5961 N N . LEU B 1 375 ? 15.906 -13.938 -3.256 1 88.56 375 LEU B N 1
ATOM 5962 C CA . LEU B 1 375 ? 16.688 -15.141 -2.99 1 88.56 375 LEU B CA 1
ATOM 5963 C C . LEU B 1 375 ? 16.125 -16.344 -3.748 1 88.56 375 LEU B C 1
ATOM 5965 O O . LEU B 1 375 ? 15.594 -17.266 -3.139 1 88.56 375 LEU B O 1
ATOM 5969 N N . PHE B 1 376 ? 16.344 -16.281 -5.082 1 88.81 376 PHE B N 1
ATOM 5970 C CA . PHE B 1 376 ? 15.953 -17.422 -5.902 1 88.81 376 PHE B CA 1
ATOM 5971 C C . PHE B 1 376 ? 17.047 -18.484 -5.906 1 88.81 376 PHE B C 1
ATOM 5973 O O . PHE B 1 376 ? 17.625 -18.781 -6.949 1 88.81 376 PHE B O 1
ATOM 5980 N N . GLU B 1 377 ? 17.234 -19.016 -4.742 1 89.75 377 GLU B N 1
ATOM 5981 C CA . GLU B 1 377 ? 18.25 -20.031 -4.512 1 89.75 377 GLU B CA 1
ATOM 5982 C C . GLU B 1 377 ? 17.625 -21.281 -3.877 1 89.75 377 GLU B C 1
ATOM 5984 O O . GLU B 1 377 ? 16.812 -21.172 -2.959 1 89.75 377 GLU B O 1
ATOM 5989 N N . ARG B 1 378 ? 18.125 -22.391 -4.293 1 91.75 378 ARG B N 1
ATOM 5990 C CA . ARG B 1 378 ? 17.469 -23.672 -3.982 1 91.75 378 ARG B CA 1
ATOM 5991 C C . ARG B 1 378 ? 17.422 -23.891 -2.477 1 91.75 378 ARG B C 1
ATOM 5993 O O . ARG B 1 378 ? 16.438 -24.438 -1.962 1 91.75 378 ARG B O 1
ATOM 6000 N N . SER B 1 379 ? 18.5 -23.547 -1.752 1 92.88 379 SER B N 1
ATOM 6001 C CA . SER B 1 379 ? 18.469 -23.797 -0.313 1 92.88 379 SER B CA 1
ATOM 6002 C C . SER B 1 379 ? 17.359 -23 0.364 1 92.88 379 SER B C 1
ATOM 6004 O O . SER B 1 379 ? 16.688 -23.516 1.267 1 92.88 379 SER B O 1
ATOM 6006 N N . PHE B 1 380 ? 17.219 -21.766 -0.001 1 94.44 380 PHE B N 1
ATOM 6007 C CA . PHE B 1 380 ? 16.188 -20.906 0.54 1 94.44 380 PHE B CA 1
ATOM 6008 C C . PHE B 1 380 ? 14.805 -21.359 0.071 1 94.44 380 PHE B C 1
ATOM 6010 O O . PHE B 1 380 ? 13.891 -21.547 0.882 1 94.44 380 PHE B O 1
ATOM 6017 N N . THR B 1 381 ? 14.562 -21.609 -1.265 1 96.69 381 THR B N 1
ATOM 6018 C CA . THR B 1 381 ? 13.258 -21.984 -1.804 1 96.69 381 THR B CA 1
ATOM 6019 C C . THR B 1 381 ? 12.797 -23.328 -1.24 1 96.69 381 THR B C 1
ATOM 6021 O O . THR B 1 381 ? 11.609 -23.5 -0.935 1 96.69 381 THR B O 1
ATOM 6024 N N . ARG B 1 382 ? 13.711 -24.266 -1.051 1 97.62 382 ARG B N 1
ATOM 6025 C CA . ARG B 1 382 ? 13.359 -25.562 -0.485 1 97.62 382 ARG B CA 1
ATOM 6026 C C . ARG B 1 382 ? 12.875 -25.406 0.955 1 97.62 382 ARG B C 1
ATOM 6028 O O . ARG B 1 382 ? 11.938 -26.094 1.37 1 97.62 382 ARG B O 1
ATOM 6035 N N . GLU B 1 383 ? 13.539 -24.578 1.665 1 97.56 383 GLU B N 1
ATOM 6036 C CA . GLU B 1 383 ? 13.117 -24.375 3.045 1 97.56 383 GLU B CA 1
ATOM 6037 C C . GLU B 1 383 ? 11.734 -23.719 3.105 1 97.56 383 GLU B C 1
ATOM 6039 O O . GLU B 1 383 ? 10.914 -24.062 3.953 1 97.56 383 GLU B O 1
ATOM 6044 N N . LEU B 1 384 ? 11.461 -22.766 2.264 1 97.75 384 LEU B N 1
ATOM 6045 C CA . LEU B 1 384 ? 10.156 -22.125 2.227 1 97.75 384 LEU B CA 1
ATOM 6046 C C . LEU B 1 384 ? 9.07 -23.125 1.814 1 97.75 384 LEU B C 1
ATOM 6048 O O . LEU B 1 384 ? 7.961 -23.078 2.344 1 97.75 384 LEU B O 1
ATOM 6052 N N . MET B 1 385 ? 9.391 -24.016 0.811 1 98.31 385 MET B N 1
ATOM 6053 C CA . MET B 1 385 ? 8.438 -25.047 0.413 1 98.31 385 MET B CA 1
ATOM 6054 C C . MET B 1 385 ? 8.117 -25.969 1.582 1 98.31 385 MET B C 1
ATOM 6056 O O . MET B 1 385 ? 6.957 -26.312 1.806 1 98.31 385 MET B O 1
ATOM 6060 N N . ALA B 1 386 ? 9.195 -26.297 2.295 1 98.38 386 ALA B N 1
ATOM 6061 C CA . ALA B 1 386 ? 8.992 -27.156 3.467 1 98.38 386 ALA B CA 1
ATOM 6062 C C . ALA B 1 386 ? 8.102 -26.469 4.492 1 98.38 386 ALA B C 1
ATOM 6064 O O . ALA B 1 386 ? 7.227 -27.094 5.094 1 98.38 386 ALA B O 1
ATOM 6065 N N . LEU B 1 387 ? 8.328 -25.203 4.727 1 97.75 387 LEU B N 1
ATOM 6066 C CA . LEU B 1 387 ? 7.496 -24.422 5.637 1 97.75 387 LEU B CA 1
ATOM 6067 C C . LEU B 1 387 ? 6.051 -24.391 5.156 1 97.75 387 LEU B C 1
ATOM 6069 O O . LEU B 1 387 ? 5.125 -24.578 5.945 1 97.75 387 LEU B O 1
ATOM 6073 N N . GLY B 1 388 ? 5.832 -24.125 3.844 1 98.12 388 GLY B N 1
ATOM 6074 C CA . GLY B 1 388 ? 4.492 -24.125 3.275 1 98.12 388 GLY B CA 1
ATOM 6075 C C . GLY B 1 388 ? 3.754 -25.438 3.463 1 98.12 388 GLY B C 1
ATOM 6076 O O . GLY B 1 388 ? 2.576 -25.438 3.828 1 98.12 388 GLY B O 1
ATOM 6077 N N . ARG B 1 389 ? 4.488 -26.5 3.203 1 98.31 389 ARG B N 1
ATOM 6078 C CA . ARG B 1 389 ? 3.898 -27.828 3.373 1 98.31 389 ARG B CA 1
ATOM 6079 C C . ARG B 1 389 ? 3.49 -28.062 4.824 1 98.31 389 ARG B C 1
ATOM 6081 O O . ARG B 1 389 ? 2.379 -28.516 5.098 1 98.31 389 ARG B O 1
ATOM 6088 N N . ARG B 1 390 ? 4.359 -27.719 5.754 1 98.06 390 ARG B N 1
ATOM 6089 C CA . ARG B 1 390 ? 4.094 -27.891 7.176 1 98.06 390 ARG B CA 1
ATOM 6090 C C . ARG B 1 390 ? 2.889 -27.062 7.613 1 98.06 390 ARG B C 1
ATOM 6092 O O . ARG B 1 390 ? 2.012 -27.562 8.32 1 98.06 390 ARG B O 1
ATOM 6099 N N . ASP B 1 391 ? 2.855 -25.812 7.23 1 97.81 391 ASP B N 1
ATOM 6100 C CA . ASP B 1 391 ? 1.773 -24.922 7.617 1 97.81 391 ASP B CA 1
ATOM 6101 C C . ASP B 1 391 ? 0.434 -25.391 7.062 1 97.81 391 ASP B C 1
ATOM 6103 O O . ASP B 1 391 ? -0.587 -25.328 7.75 1 97.81 391 ASP B O 1
ATOM 6107 N N . ALA B 1 392 ? 0.389 -25.875 5.797 1 98.31 392 ALA B N 1
ATOM 6108 C CA . ALA B 1 392 ? -0.842 -26.359 5.18 1 98.31 392 ALA B CA 1
ATOM 6109 C C . ALA B 1 392 ? -1.32 -27.656 5.844 1 98.31 392 ALA B C 1
ATOM 6111 O O . ALA B 1 392 ? -2.514 -27.812 6.117 1 98.31 392 ALA B O 1
ATOM 6112 N N . LEU B 1 393 ? -0.442 -28.531 6.102 1 98.19 393 LEU B N 1
ATOM 6113 C CA . LEU B 1 393 ? -0.813 -29.797 6.73 1 98.19 393 LEU B CA 1
ATOM 6114 C C . LEU B 1 393 ? -1.327 -29.562 8.148 1 98.19 393 LEU B C 1
ATOM 6116 O O . LEU B 1 393 ? -2.207 -30.281 8.625 1 98.19 393 LEU B O 1
ATOM 6120 N N . ALA B 1 394 ? -0.751 -28.547 8.828 1 97.75 394 ALA B N 1
ATOM 6121 C CA . ALA B 1 394 ? -1.24 -28.188 10.156 1 97.75 394 ALA B CA 1
ATOM 6122 C C . ALA B 1 394 ? -2.691 -27.719 10.094 1 97.75 394 ALA B C 1
ATOM 6124 O O . ALA B 1 394 ? -3.416 -27.797 11.094 1 97.75 394 ALA B O 1
ATOM 6125 N N . ARG B 1 395 ? -3.119 -27.328 8.93 1 97.5 395 ARG B N 1
ATOM 6126 C CA . ARG B 1 395 ? -4.484 -26.844 8.734 1 97.5 395 ARG B CA 1
ATOM 6127 C C . ARG B 1 395 ? -5.285 -27.828 7.883 1 97.5 395 ARG B C 1
ATOM 6129 O O . ARG B 1 395 ? -6.191 -27.422 7.148 1 97.5 395 ARG B O 1
ATOM 6136 N N . ARG B 1 396 ? -4.984 -29.078 7.914 1 97.62 396 ARG B N 1
ATOM 6137 C CA . ARG B 1 396 ? -5.582 -30.109 7.074 1 97.62 396 ARG B CA 1
ATOM 6138 C C . ARG B 1 396 ? -7.098 -30.109 7.219 1 97.62 396 ARG B C 1
ATOM 6140 O O . ARG B 1 396 ? -7.824 -30.141 6.223 1 97.62 396 ARG B O 1
ATOM 6147 N N . SER B 1 397 ? -7.637 -30.031 8.469 1 97.44 397 SER B N 1
ATOM 6148 C CA . SER B 1 397 ? -9.07 -30.094 8.711 1 97.44 397 SER B CA 1
ATOM 6149 C C . SER B 1 397 ? -9.789 -28.906 8.086 1 97.44 397 SER B C 1
ATOM 6151 O O . SER B 1 397 ? -10.867 -29.047 7.516 1 97.44 397 SER B O 1
ATOM 6153 N N . ASP B 1 398 ? -9.148 -27.719 8.18 1 97.62 398 ASP B N 1
ATOM 6154 C CA . ASP B 1 398 ? -9.719 -26.516 7.582 1 97.62 398 ASP B CA 1
ATOM 6155 C C . ASP B 1 398 ? -9.789 -26.641 6.062 1 97.62 398 ASP B C 1
ATOM 6157 O O . ASP B 1 398 ? -10.781 -26.234 5.449 1 97.62 398 ASP B O 1
ATOM 6161 N N . ILE B 1 399 ? -8.711 -27.203 5.488 1 97.94 399 ILE B N 1
ATOM 6162 C CA . ILE B 1 399 ? -8.625 -27.344 4.039 1 97.94 399 ILE B CA 1
ATOM 6163 C C . ILE B 1 399 ? -9.672 -28.344 3.551 1 97.94 399 ILE B C 1
ATOM 6165 O O . ILE B 1 399 ? -10.383 -28.078 2.58 1 97.94 399 ILE B O 1
ATOM 6169 N N . GLU B 1 400 ? -9.844 -29.469 4.254 1 97.38 400 GLU B N 1
ATOM 6170 C CA . GLU B 1 400 ? -10.836 -30.484 3.91 1 97.38 400 GLU B CA 1
ATOM 6171 C C . GLU B 1 400 ? -12.25 -29.922 3.975 1 97.38 400 GLU B C 1
ATOM 6173 O O . GLU B 1 400 ? -13.047 -30.125 3.059 1 97.38 400 GLU B O 1
ATOM 6178 N N . GLN B 1 401 ? -12.516 -29.188 5.039 1 96.19 401 GLN B N 1
ATOM 6179 C CA . GLN B 1 401 ? -13.836 -28.594 5.199 1 96.19 401 GLN B CA 1
ATOM 6180 C C . GLN B 1 401 ? -14.086 -27.531 4.129 1 96.19 401 GLN B C 1
ATOM 6182 O O . GLN B 1 401 ? -15.172 -27.469 3.549 1 96.19 401 GLN B O 1
ATOM 6187 N N . PHE B 1 402 ? -13.125 -26.797 3.875 1 96.62 402 PHE B N 1
ATOM 6188 C CA . PHE B 1 402 ? -13.234 -25.688 2.922 1 96.62 402 PHE B CA 1
ATOM 6189 C C . PHE B 1 402 ? -13.508 -26.219 1.519 1 96.62 402 PHE B C 1
ATOM 6191 O O . PHE B 1 402 ? -14.305 -25.641 0.777 1 96.62 402 PHE B O 1
ATOM 6198 N N . LEU B 1 403 ? -12.805 -27.312 1.137 1 95.88 403 LEU B N 1
ATOM 6199 C CA . LEU B 1 403 ? -12.898 -27.844 -0.221 1 95.88 403 LEU B CA 1
ATOM 6200 C C . LEU B 1 403 ? -13.945 -28.938 -0.304 1 95.88 403 LEU B C 1
ATOM 6202 O O . LEU B 1 403 ? -14.211 -29.484 -1.384 1 95.88 403 LEU B O 1
ATOM 6206 N N . GLY B 1 404 ? -14.578 -29.297 0.839 1 93.75 404 GLY B N 1
ATOM 6207 C CA . GLY B 1 404 ? -15.633 -30.281 0.882 1 93.75 404 GLY B CA 1
ATOM 6208 C C . GLY B 1 404 ? -15.133 -31.703 0.677 1 93.75 404 GLY B C 1
ATOM 6209 O O . GLY B 1 404 ? -15.812 -32.531 0.055 1 93.75 404 GLY B O 1
ATOM 6210 N N . TRP B 1 405 ? -13.867 -31.906 1.061 1 93.75 405 TRP B N 1
ATOM 6211 C CA . TRP B 1 405 ? -13.289 -33.25 0.915 1 93.75 405 TRP B CA 1
ATOM 6212 C C . TRP B 1 405 ? -13.492 -34.062 2.182 1 93.75 405 TRP B C 1
ATOM 6214 O O . TRP B 1 405 ? -13.398 -33.531 3.293 1 93.75 405 TRP B O 1
ATOM 6224 N N . GLN B 1 406 ? -13.906 -35.25 2.049 1 90.06 406 GLN B N 1
ATOM 6225 C CA . GLN B 1 406 ? -14.109 -36.156 3.176 1 90.06 406 GLN B CA 1
ATOM 6226 C C . GLN B 1 406 ? -13.188 -37.375 3.088 1 90.06 406 GLN B C 1
ATOM 6228 O O . GLN B 1 406 ? -12.992 -37.938 2.008 1 90.06 406 GLN B O 1
ATOM 6233 N N . ARG B 1 407 ? -12.586 -37.688 4.242 1 85.12 407 ARG B N 1
ATOM 6234 C CA . ARG B 1 407 ? -11.711 -38.844 4.305 1 85.12 407 ARG B CA 1
ATOM 6235 C C . ARG B 1 407 ? -12.531 -40.125 4.289 1 85.12 407 ARG B C 1
ATOM 6237 O O . ARG B 1 407 ? -13.586 -40.219 4.914 1 85.12 407 ARG B O 1
ATOM 6244 N N . PRO B 1 408 ? -12.078 -41.031 3.443 1 78.38 408 PRO B N 1
ATOM 6245 C CA . PRO B 1 408 ? -12.789 -42.312 3.428 1 78.38 408 PRO B CA 1
ATOM 6246 C C . PRO B 1 408 ? -12.711 -43.031 4.766 1 78.38 408 PRO B C 1
ATOM 6248 O O . PRO B 1 408 ? -11.719 -42.938 5.48 1 78.38 408 PRO B O 1
ATOM 6251 N N . LEU B 1 409 ? -13.875 -43.375 5.453 1 65.12 409 LEU B N 1
ATOM 6252 C CA . LEU B 1 409 ? -13.961 -44.156 6.684 1 65.12 409 LEU B CA 1
ATOM 6253 C C . LEU B 1 409 ? -13.078 -45.406 6.602 1 65.12 409 LEU B C 1
ATOM 6255 O O . LEU B 1 409 ? -13.039 -46.062 5.566 1 65.12 409 LEU B O 1
ATOM 6259 N N . VAL B 1 410 ? -11.883 -45.438 7.207 1 55.75 410 VAL B N 1
ATOM 6260 C CA . VAL B 1 410 ? -11.148 -46.688 7.289 1 55.75 410 VAL B CA 1
ATOM 6261 C C . VAL B 1 410 ? -12.094 -47.812 7.723 1 55.75 410 VAL B C 1
ATOM 6263 O O . VAL B 1 410 ? -12.828 -47.656 8.703 1 55.75 410 VAL B O 1
ATOM 6266 N N . ALA B 1 411 ? -12.586 -48.625 6.789 1 46.19 411 ALA B N 1
ATOM 6267 C CA . ALA B 1 411 ? -13.258 -49.844 7.223 1 46.19 411 ALA B CA 1
ATOM 6268 C C . ALA B 1 411 ? -12.477 -50.531 8.352 1 46.19 411 ALA B C 1
ATOM 6270 O O . ALA B 1 411 ? -11.273 -50.781 8.227 1 46.19 411 ALA B O 1
ATOM 6271 N N . SER B 1 412 ? -12.875 -50.281 9.578 1 36.94 412 SER B N 1
ATOM 6272 C CA . SER B 1 412 ? -12.453 -51.344 10.469 1 36.94 412 SER B CA 1
ATOM 6273 C C . SER B 1 412 ? -12.734 -52.719 9.859 1 36.94 412 SER B C 1
ATOM 6275 O O . SER B 1 412 ? -13.797 -52.938 9.266 1 36.94 412 SER B O 1
#

Organism: Delftia acidovorans (strain DSM 14801 / SPH-1) (NCBI:txid398578)

InterPro domains:
  IPR002641 Patatin-like phospholipase domain [PF01734] (19-245)
  IPR002641 Patatin-like phospholipase domain [PS51635] (19-245)
  IPR016035 Acyl transferase/acyl hydrolase/lysophospholipase [SSF52151] (12-291)
  IPR050301 Neuropathy target esterase [PTHR14226] (16-274)

Radius of gyration: 27.21 Å; Cα contacts (8 Å, |Δi|>4): 1739; chains: 2; bounding box: 90×93×59 Å

pLDDT: mean 81.36, std 19.06, range [29.78, 98.69]